Protein AF-A0A6J4UUF0-F1 (afdb_monomer_lite)

Sequence (907 aa):
SLPTFADLLESGVRGDNGMLQAFPPNTGTGWHTLATGTWPSEHGSTNNTFHRTGEADFNNRTSAYQPAVLQADTLAQAAERAGKTVAAVEWVGARGYDPPLQGPVVDFRTFYSDRGVLLNYDLPGGQEGADRFGVTYQRVDLEPAEGWSNVPESFSPARQQTLIQTNDAFPEEDNTDRAFELYLYDSTDDDAENYDRVLVVEGAAPAADDGSATPPAGASPVAGAKDGSAAVADLAAGEWADVKVRLTGSRDGQTAGFYLKAIDLAPDLSRFRIYYTSVARANATFNGCDYAPDCAAPTGFEETLNADFPSATAADFAPLEAGIVDEETYVEQGLKWRDAHQAYLAHIVEDLGVEPDLLLLGSPVTDEFSHQFLGLISPTEPGGATNPYYDDLLADGTPDNRVEAREGFIRGAYELADETLGAARDLMGEAAVFATSDHGFAPAYYAVNANLVLQQAGLVDTEQLSNCRIPEPDPDAATPDPESDEPPSGPAAKACWAGGTAQIYLNVVDRDPTGTVPEDEYEAVRDRVVAAFEGIADPNNPDAAVVARVFRKEELRDVAGTDALHPTRSGDVVVTLNPPYQFDAAVAGEVVAPSAFFGQHGFLPDLVDLEANVNLRATFVAAGPGIAEGDPVPGVRAIDVAPTVAFLLGIPGPQNARGQILYSILEGGERYREATILDVSDFHGQLVPLSAAADDLDDDGADNPSIGVGGAAFLKPWFDAYRNDAPHGAIVVTAGDAVGATPPISAFFGDEPTVELMTAIGFDADGLGNHNFDVSAENMFGRLAPLAGFPYLSVNLVPSGGGDPPAATLATPGAGTPVAGAAGFAPSTTFDFGGATLGLIGFSNTDIPNLTRPGALGPYEVIDPIAPITDEAARLREAGATIVVAMGHSGATGGDLTDPTGPVVDL

InterPro domains:
  IPR002591 Type I phosphodiesterase/nucleotide pyrophosphatase/phosphate transferase [PF01663] (2-94)
  IPR002591 Type I phosphodiesterase/nucleotide pyrophosphatase/phosphate transferase [PF01663] (336-602)
  IPR006179 5'-Nucleotidase/apyrase [PTHR11575] (671-892)
  IPR017850 Alkaline-phosphatase-like, core domain superfamily [G3DSA:3.40.720.10] (1-217)
  IPR017850 Alkaline-phosphatase-like, core domain superfamily [G3DSA:3.40.720.10] (235-668)
  IPR017850 Alkaline-phosphatase-like, core domain superfamily [SSF53649] (2-120)
  IPR017850 Alkaline-phosphatase-like, core domain superfamily [SSF53649] (289-650)
  IPR029052 Metallo-dependent phosphatase-like [G3DSA:3.60.21.10] (674-899)
  IPR029052 Metallo-dependent phosphatase-like [SSF56300] (676-892)

Foldseek 3Di:
DQVLVVVLQQFFFWFPQFFFFAFQLDDLFLLLCLFFLAFCQAQQRLDQKFDFFQDLDLQDIDGSQAAPNGRFFGLQNLCVLVVFAEEEFCSENQCRDVVHHLAKYFHDKDFWWAWAKAKADDDVLLVVLCVVLVHDYHHDHWAQDPQAAQDADALDRKTKDKDKIQTPDVVSQFAHIWIKIWIFGHNDNDPDQFTFKIWIATFAGADDDDPDPDDPDPRDRDGGNNYSVRTQDIDGAQDKGKGWDATGDPRGRFIWIKMKHFNDDGSNSPITMMTIDTTMFTQMANCNDDPDVCCRPRCNLRSCLRPPFGHAFAADCSCPSSVRDDPVVSLVRRLCNLRSRLVSVCCSCPVVVRQGPYYHYDQCQLVVLCQQQVQCQFQAFVVGHGRLNPQNVPSPPDGPPCNVVSVVSSVSSSNSVSVSSVSNCVSNPFDKDKDKDSWAKAWAWKAFQLQVLCCVLVQAVDRDQDASGHPDPDPPDDDDDPPDPDQQDHGQWDWHFFWQKIFIAGQEPPRYLSRRQDPVCLVVVVVSSQCSQCPDADPVHRPDQFWPDKDALVRCCDQPNGNSRHPRTGHRMMTGTGPNYTHPAGDPPDRMDTGSTGMGGRHRCCDDDVSRPDRGRMITGIRGPFFGDDYHDHHHHSSQNQCQVCVVSVTDGIPNNPHDRPLVGGDPSVPDFDEAEAEDAAQALQQWFDWDFSRDDPDDSGDRDIDGDDHLVVVLVVVVSVQVVRPQGYAYEYFANSYAPHDCVQVVVPNLVSQLSCVVSPHAEYEHELRCLQPAPCCNQVPRLQNHPYAYAAQFKAFPPDPDDPDDDDDDDDDDDPDAPDRSYHQWDWDGRPNAIEIEGHHYDQCSCVVYDPNRSPRIHGDDCPVSLVSVVVVVVVVPHPHYHYGHNDDFPDDDPSDTHDDVVVD

Structure (mmCIF, N/CA/C/O backbone):
data_AF-A0A6J4UUF0-F1
#
_entry.id   AF-A0A6J4UUF0-F1
#
loop_
_atom_site.group_PDB
_atom_site.id
_atom_site.type_symbol
_atom_site.label_atom_id
_atom_site.label_alt_id
_atom_site.label_comp_id
_atom_site.label_asym_id
_atom_site.label_entity_id
_atom_site.label_seq_id
_atom_site.pdbx_PDB_ins_code
_atom_site.Cartn_x
_atom_site.Cartn_y
_atom_site.Cartn_z
_atom_site.occupancy
_atom_site.B_iso_or_equiv
_atom_site.auth_seq_id
_atom_site.auth_comp_id
_atom_site.auth_asym_id
_atom_site.auth_atom_id
_atom_site.pdbx_PDB_model_num
ATOM 1 N N . SER A 1 1 ? -7.866 -17.386 -20.562 1.00 83.94 1 SER A N 1
ATOM 2 C CA . SER A 1 1 ? -9.181 -17.377 -19.872 1.00 83.94 1 SER A CA 1
ATOM 3 C C . SER A 1 1 ? -8.936 -17.298 -18.380 1.00 83.94 1 SER A C 1
ATOM 5 O O . SER A 1 1 ? -7.915 -17.823 -17.974 1.00 83.94 1 SER A O 1
ATOM 7 N N . LEU A 1 2 ? -9.851 -16.726 -17.586 1.00 96.69 2 LEU A N 1
ATOM 8 C CA . LEU A 1 2 ? -9.720 -16.590 -16.121 1.00 96.69 2 LEU A CA 1
ATOM 9 C C . LEU A 1 2 ? -10.696 -17.540 -15.390 1.00 96.69 2 LEU A C 1
ATOM 11 O O . LEU A 1 2 ? -11.732 -17.085 -14.899 1.00 96.69 2 LEU A O 1
ATOM 15 N N . PRO A 1 3 ? -10.502 -18.872 -15.464 1.00 97.50 3 PRO A N 1
ATOM 16 C CA . PRO A 1 3 ? -11.469 -19.832 -14.938 1.00 97.50 3 PRO A CA 1
ATOM 17 C C . PRO A 1 3 ? -11.677 -19.711 -13.426 1.00 97.50 3 PRO A C 1
ATOM 19 O O . PRO A 1 3 ? -12.813 -19.856 -12.979 1.00 97.50 3 PRO A O 1
ATOM 22 N N . THR A 1 4 ? -10.628 -19.431 -12.649 1.00 97.06 4 THR A N 1
ATOM 23 C CA . THR A 1 4 ? -10.721 -19.387 -11.184 1.00 97.06 4 THR A CA 1
ATOM 24 C C . THR A 1 4 ? -11.535 -18.185 -10.721 1.00 97.06 4 THR A C 1
ATOM 26 O O . THR A 1 4 ? -12.411 -18.310 -9.871 1.00 97.06 4 THR A O 1
ATOM 29 N N . PHE A 1 5 ? -11.292 -17.018 -11.308 1.00 96.62 5 PHE A N 1
ATOM 30 C CA . PHE A 1 5 ? -12.003 -15.785 -11.008 1.00 96.62 5 PHE A CA 1
ATOM 31 C C . PHE A 1 5 ? -13.441 -15.821 -11.537 1.00 96.62 5 PHE A C 1
ATOM 33 O O . PHE A 1 5 ? -14.356 -15.325 -10.882 1.00 96.62 5 PHE A O 1
ATOM 40 N N . ALA A 1 6 ? -13.667 -16.444 -12.701 1.00 97.12 6 ALA A N 1
ATOM 41 C CA . ALA A 1 6 ? -15.014 -16.680 -13.216 1.00 97.12 6 ALA A CA 1
ATOM 42 C C . ALA A 1 6 ? -15.841 -17.570 -12.273 1.00 97.12 6 ALA A C 1
ATOM 44 O O . ALA A 1 6 ? -17.008 -17.265 -12.045 1.00 97.12 6 ALA A O 1
ATOM 45 N N . ASP A 1 7 ? -15.232 -18.610 -11.693 1.00 96.62 7 ASP A N 1
ATOM 46 C CA . ASP A 1 7 ? -15.857 -19.453 -10.667 1.00 96.62 7 ASP A CA 1
ATOM 47 C C . ASP A 1 7 ? -16.238 -18.633 -9.423 1.00 96.62 7 ASP A C 1
ATOM 49 O O . ASP A 1 7 ? -17.387 -18.693 -8.997 1.00 96.62 7 ASP A O 1
ATOM 53 N N . LEU A 1 8 ? -15.349 -17.766 -8.915 1.00 96.75 8 LEU A N 1
ATOM 54 C CA . LEU A 1 8 ? -15.681 -16.881 -7.784 1.00 96.75 8 LEU A CA 1
ATOM 55 C C . LEU A 1 8 ? -16.847 -15.926 -8.085 1.00 96.75 8 LEU A C 1
ATOM 57 O O . LEU A 1 8 ? -17.663 -15.652 -7.207 1.00 96.75 8 LEU A O 1
ATOM 61 N N . LEU A 1 9 ? -16.925 -15.403 -9.313 1.00 95.69 9 LEU A N 1
ATOM 62 C CA . LEU A 1 9 ? -18.028 -14.539 -9.743 1.00 95.69 9 LEU A CA 1
ATOM 63 C C . LEU A 1 9 ? -19.355 -15.299 -9.867 1.00 95.69 9 LEU A C 1
ATOM 65 O O . LEU A 1 9 ? -20.406 -14.698 -9.659 1.00 95.69 9 LEU A O 1
ATOM 69 N N . GLU A 1 10 ? -19.315 -16.578 -10.246 1.00 95.56 10 GLU A N 1
ATOM 70 C CA . GLU A 1 10 ? -20.503 -17.428 -10.378 1.00 95.56 10 GLU A CA 1
ATOM 71 C C . GLU A 1 10 ? -20.995 -17.934 -9.017 1.00 95.56 10 GLU A C 1
ATOM 73 O O . GLU A 1 10 ? -22.199 -17.962 -8.784 1.00 95.56 10 GLU A O 1
ATOM 78 N N . SER A 1 11 ? -20.084 -18.305 -8.115 1.00 95.69 11 SER A N 1
ATOM 79 C CA . SER A 1 11 ? -20.409 -18.949 -6.837 1.00 95.69 11 SER A CA 1
ATOM 80 C C . SER A 1 11 ? -20.380 -18.009 -5.627 1.00 95.69 11 SER A C 1
ATOM 82 O O . SER A 1 11 ? -20.365 -18.479 -4.489 1.00 95.69 11 SER A O 1
ATOM 84 N N . GLY A 1 12 ? -20.260 -16.703 -5.846 1.00 96.88 12 GLY A N 1
ATOM 85 C CA . GLY A 1 12 ? -19.992 -15.731 -4.792 1.00 96.88 12 GLY A CA 1
ATOM 86 C C . GLY A 1 12 ? -20.760 -14.430 -4.958 1.00 96.88 12 GLY A C 1
ATOM 87 O O . GLY A 1 12 ? -21.862 -14.379 -5.506 1.00 96.88 12 GLY A O 1
ATOM 88 N N . VAL A 1 13 ? -20.160 -13.359 -4.455 1.00 97.00 13 VAL A N 1
ATOM 89 C CA . VAL A 1 13 ? -20.703 -12.005 -4.488 1.00 97.00 13 VAL A CA 1
ATOM 90 C C . VAL A 1 13 ? -19.599 -11.013 -4.816 1.00 97.00 13 VAL A C 1
ATOM 92 O O . VAL A 1 13 ? -18.444 -11.171 -4.424 1.00 97.00 13 VAL A O 1
ATOM 95 N N . ARG A 1 14 ? -19.955 -9.964 -5.554 1.00 96.75 14 ARG A N 1
ATOM 96 C CA . ARG A 1 14 ? -19.030 -8.907 -5.976 1.00 96.75 14 ARG A CA 1
ATOM 97 C C . ARG A 1 14 ? -19.507 -7.535 -5.532 1.00 96.75 14 ARG A C 1
ATOM 99 O O . ARG A 1 14 ? -20.698 -7.337 -5.304 1.00 96.75 14 ARG A O 1
ATOM 106 N N . GLY A 1 15 ? -18.600 -6.568 -5.492 1.00 95.50 15 GLY A N 1
ATOM 107 C CA . GLY A 1 15 ? -18.978 -5.161 -5.373 1.00 95.50 15 GLY A CA 1
ATOM 108 C C . GLY A 1 15 ? -19.704 -4.695 -6.641 1.00 95.50 15 GLY A C 1
ATOM 109 O O . GLY A 1 15 ? -19.288 -5.036 -7.752 1.00 95.50 15 GLY A O 1
ATOM 110 N N . ASP A 1 16 ? -20.777 -3.913 -6.499 1.00 92.81 16 ASP A N 1
ATOM 111 C CA . ASP A 1 16 ? -21.545 -3.372 -7.638 1.00 92.81 16 ASP A CA 1
ATOM 112 C C . ASP A 1 16 ? -20.656 -2.543 -8.575 1.00 92.81 16 ASP A C 1
ATOM 114 O O . ASP A 1 16 ? -20.627 -2.763 -9.788 1.00 92.81 16 ASP A O 1
ATOM 118 N N . ASN A 1 17 ? -19.824 -1.691 -7.975 1.00 88.81 17 ASN A N 1
ATOM 119 C CA . ASN A 1 17 ? -18.802 -0.895 -8.646 1.00 88.81 17 ASN A CA 1
ATOM 120 C C . ASN A 1 17 ? -17.435 -1.092 -7.973 1.00 88.81 17 ASN A C 1
ATOM 122 O O . ASN A 1 17 ? -16.749 -0.123 -7.664 1.00 88.81 17 ASN A O 1
ATOM 126 N N . GLY A 1 18 ? -17.095 -2.341 -7.642 1.00 93.62 18 GLY A N 1
ATOM 127 C CA . GLY A 1 18 ? -15.905 -2.643 -6.846 1.00 93.62 18 GLY A CA 1
ATOM 128 C C . GLY A 1 18 ? -15.977 -2.048 -5.434 1.00 93.62 18 GLY A C 1
ATOM 129 O O . GLY A 1 18 ? -17.052 -1.961 -4.837 1.00 93.62 18 GLY A O 1
ATOM 130 N N . MET A 1 19 ? -14.823 -1.646 -4.912 1.00 95.62 19 MET A N 1
ATOM 131 C CA . MET A 1 19 ? -14.615 -1.227 -3.530 1.00 95.62 19 MET A CA 1
ATOM 132 C C . MET A 1 19 ? -13.986 0.166 -3.450 1.00 95.62 19 MET A C 1
ATOM 134 O O . MET A 1 19 ? -13.075 0.493 -4.210 1.00 95.62 19 MET A O 1
ATOM 138 N N . LEU A 1 20 ? -14.480 1.008 -2.531 1.00 96.69 20 LEU A N 1
ATOM 139 C CA . LEU A 1 20 ? -13.833 2.283 -2.205 1.00 96.69 20 LEU A CA 1
ATOM 140 C C . LEU A 1 20 ? -12.461 2.013 -1.589 1.00 96.69 20 LEU A C 1
ATOM 142 O O . LEU A 1 20 ? -12.384 1.329 -0.568 1.00 96.69 20 LEU A O 1
ATOM 146 N N . GLN A 1 21 ? -11.418 2.593 -2.170 1.00 95.38 21 GLN A N 1
ATOM 147 C CA . GLN A 1 21 ? -10.071 2.545 -1.612 1.00 95.38 21 GLN A CA 1
ATOM 148 C C . GLN A 1 21 ? -9.720 3.803 -0.836 1.00 95.38 21 GLN A C 1
ATOM 150 O O . GLN A 1 21 ? -10.365 4.837 -1.005 1.00 95.38 21 GLN A O 1
ATOM 155 N N . ALA A 1 22 ? -8.707 3.689 0.023 1.00 96.62 22 ALA A N 1
ATOM 156 C CA . ALA A 1 22 ? -8.157 4.821 0.756 1.00 96.62 22 ALA A CA 1
ATOM 157 C C . ALA A 1 22 ? -7.613 5.895 -0.196 1.00 96.62 22 ALA A C 1
ATOM 159 O O . ALA A 1 22 ? -7.222 5.602 -1.325 1.00 96.62 22 ALA A O 1
ATOM 160 N N . PHE A 1 23 ? -7.586 7.145 0.265 1.00 97.94 23 PHE A N 1
ATOM 161 C CA . PHE A 1 23 ? -6.968 8.240 -0.472 1.00 97.94 23 PHE A CA 1
ATOM 162 C C . PHE A 1 23 ? -5.517 8.488 -0.008 1.00 97.94 23 PHE A C 1
ATOM 164 O O . PHE A 1 23 ? -5.298 8.618 1.198 1.00 97.94 23 PHE A O 1
ATOM 171 N N . PRO A 1 24 ? -4.557 8.657 -0.939 1.00 97.06 24 PRO A N 1
ATOM 172 C CA . PRO A 1 24 ? -4.659 8.325 -2.363 1.00 97.06 24 PRO A CA 1
ATOM 173 C C . PRO A 1 24 ? -4.710 6.798 -2.601 1.00 97.06 24 PRO A C 1
ATOM 175 O O . PRO A 1 24 ? -4.062 6.047 -1.876 1.00 97.06 24 PRO A O 1
ATOM 178 N N . PRO A 1 25 ? -5.444 6.324 -3.627 1.00 96.75 25 PRO A N 1
ATOM 179 C CA . PRO A 1 25 ? -5.526 4.910 -3.974 1.00 96.75 25 PRO A CA 1
ATOM 180 C C . PRO A 1 25 ? -4.242 4.488 -4.695 1.00 96.75 25 PRO A C 1
ATOM 182 O O . PRO A 1 25 ? -4.161 4.539 -5.921 1.00 96.75 25 PRO A O 1
ATOM 185 N N . ASN A 1 26 ? -3.220 4.121 -3.930 1.00 96.25 26 ASN A N 1
ATOM 186 C CA . ASN A 1 26 ? -1.949 3.593 -4.418 1.00 96.25 26 ASN A CA 1
ATOM 187 C C . ASN A 1 26 ? -1.457 2.453 -3.524 1.00 96.25 26 ASN A C 1
ATOM 189 O O . ASN A 1 26 ? -2.063 2.159 -2.493 1.00 96.25 26 ASN A O 1
ATOM 193 N N . THR A 1 27 ? -0.358 1.824 -3.927 1.00 94.75 27 THR A N 1
ATOM 194 C CA . THR A 1 27 ? 0.177 0.610 -3.308 1.00 94.75 27 THR A CA 1
ATOM 195 C C . THR A 1 27 ? 0.426 0.785 -1.804 1.00 94.75 27 THR A C 1
ATOM 197 O O . THR A 1 27 ? -0.127 0.063 -0.976 1.00 94.75 27 THR A O 1
ATOM 200 N N . GLY A 1 28 ? 1.183 1.811 -1.413 1.00 94.19 28 GLY A N 1
ATOM 201 C CA . GLY A 1 28 ? 1.605 2.039 -0.030 1.00 94.19 28 GLY A CA 1
ATOM 202 C C . GLY A 1 28 ? 0.442 2.257 0.929 1.00 94.19 28 GLY A C 1
ATOM 203 O O . GLY A 1 28 ? 0.506 1.857 2.093 1.00 94.19 28 GLY A O 1
ATOM 204 N N . THR A 1 29 ? -0.628 2.882 0.453 1.00 96.50 29 THR A N 1
ATOM 205 C CA . THR A 1 29 ? -1.825 3.163 1.245 1.00 96.50 29 THR A CA 1
ATOM 206 C C . THR A 1 29 ? -2.813 1.989 1.213 1.00 96.50 29 THR A C 1
ATOM 208 O O . THR A 1 29 ? -3.346 1.597 2.256 1.00 96.50 29 THR A O 1
ATOM 211 N N . GLY A 1 30 ? -3.033 1.389 0.043 1.00 96.88 30 GLY A N 1
ATOM 212 C CA . GLY A 1 30 ? -4.050 0.364 -0.187 1.00 96.88 30 GLY A CA 1
ATOM 213 C C . GLY A 1 30 ? -3.781 -0.961 0.530 1.00 96.88 30 GLY A C 1
ATOM 214 O O . GLY A 1 30 ? -4.685 -1.482 1.187 1.00 96.88 30 GLY A O 1
ATOM 215 N N . TRP A 1 31 ? -2.545 -1.480 0.493 1.00 96.56 31 TRP A N 1
ATOM 216 C CA . TRP A 1 31 ? -2.194 -2.735 1.183 1.00 96.56 31 TRP A CA 1
ATOM 217 C C . TRP A 1 31 ? -2.399 -2.640 2.696 1.00 96.56 31 TRP A C 1
ATOM 219 O O . TRP A 1 31 ? -3.018 -3.518 3.301 1.00 96.56 31 TRP A O 1
ATOM 229 N N . HIS A 1 32 ? -1.949 -1.541 3.308 1.00 97.00 32 HIS A N 1
ATOM 230 C CA . HIS A 1 32 ? -2.130 -1.312 4.744 1.00 97.00 32 HIS A CA 1
ATOM 231 C C . HIS A 1 32 ? -3.598 -1.103 5.115 1.00 97.00 32 HIS A C 1
ATOM 233 O O . HIS A 1 32 ? -4.038 -1.613 6.144 1.00 97.00 32 HIS A O 1
ATOM 239 N N . THR A 1 33 ? -4.385 -0.441 4.263 1.00 98.00 33 THR A N 1
ATOM 240 C CA . THR A 1 33 ? -5.837 -0.288 4.466 1.00 98.00 33 THR A CA 1
ATOM 241 C C . THR A 1 33 ? -6.536 -1.651 4.507 1.00 98.00 33 THR A C 1
ATOM 243 O O . THR A 1 33 ? -7.316 -1.921 5.423 1.00 98.00 33 THR A O 1
ATOM 246 N N . LEU A 1 34 ? -6.221 -2.540 3.555 1.00 97.75 34 LEU A N 1
ATOM 247 C CA . LEU A 1 34 ? -6.766 -3.902 3.503 1.00 97.75 34 LEU A CA 1
ATOM 248 C C . LEU A 1 34 ? -6.334 -4.746 4.705 1.00 97.75 34 LEU A C 1
ATOM 250 O O . LEU A 1 34 ? -7.151 -5.471 5.270 1.00 97.75 34 LEU A O 1
ATOM 254 N N . ALA A 1 35 ? -5.062 -4.650 5.100 1.00 97.38 35 ALA A N 1
ATOM 255 C CA . ALA A 1 35 ? -4.502 -5.448 6.184 1.00 97.38 35 ALA A CA 1
ATOM 256 C C . ALA A 1 35 ? -5.035 -5.039 7.563 1.00 97.38 35 ALA A C 1
ATOM 258 O O . ALA A 1 35 ? -5.216 -5.895 8.424 1.00 97.38 35 ALA A O 1
ATOM 259 N N . THR A 1 36 ? -5.279 -3.748 7.791 1.00 98.19 36 THR A N 1
ATOM 260 C CA . THR A 1 36 ? -5.629 -3.205 9.117 1.00 98.19 36 THR A CA 1
ATOM 261 C C . THR A 1 36 ? -7.123 -2.973 9.306 1.00 98.19 36 THR A C 1
ATOM 263 O O . THR A 1 36 ? -7.610 -2.938 10.435 1.00 98.19 36 THR A O 1
ATOM 266 N N . GLY A 1 37 ? -7.876 -2.794 8.218 1.00 97.75 37 GLY A N 1
ATOM 267 C CA . GLY A 1 37 ? -9.274 -2.388 8.303 1.00 97.75 37 GLY A CA 1
ATOM 268 C C . GLY A 1 37 ? -9.459 -0.948 8.787 1.00 97.75 37 GLY A C 1
ATOM 269 O O . GLY A 1 37 ? -10.514 -0.625 9.332 1.00 97.75 37 GLY A O 1
ATOM 270 N N . THR A 1 38 ? -8.450 -0.083 8.649 1.00 97.38 38 THR A N 1
ATOM 271 C CA . THR A 1 38 ? -8.527 1.341 9.012 1.00 97.38 38 THR A CA 1
ATOM 272 C C . THR A 1 38 ? -7.956 2.242 7.917 1.00 97.38 38 THR A C 1
ATOM 274 O O . THR A 1 38 ? -7.463 1.757 6.905 1.00 97.38 38 THR A O 1
ATOM 277 N N . TRP A 1 39 ? -8.080 3.557 8.089 1.00 97.19 39 TRP A N 1
ATOM 278 C CA . TRP A 1 39 ? -7.650 4.564 7.118 1.00 97.19 39 TRP A CA 1
ATOM 279 C C . TRP A 1 39 ? -6.237 5.104 7.406 1.00 97.19 39 TRP A C 1
ATOM 281 O O . TRP A 1 39 ? -5.717 4.898 8.510 1.00 97.19 39 TRP A O 1
ATOM 291 N N . PRO A 1 40 ? -5.620 5.849 6.465 1.00 97.69 40 PRO A N 1
ATOM 292 C CA . PRO A 1 40 ? -4.256 6.367 6.618 1.00 97.69 40 PRO A CA 1
ATOM 293 C C . PRO A 1 40 ? -4.050 7.292 7.809 1.00 97.69 40 PRO A C 1
ATOM 295 O O . PRO A 1 40 ? -2.929 7.407 8.303 1.00 97.69 40 PRO A O 1
ATOM 298 N N . SER A 1 41 ? -5.119 7.929 8.291 1.00 95.00 41 SER A N 1
ATOM 299 C CA . SER A 1 41 ? -5.088 8.710 9.525 1.00 95.00 41 SER A CA 1
ATOM 300 C C . SER A 1 41 ? -4.710 7.899 10.769 1.00 95.00 41 SER A C 1
ATOM 302 O O . SER A 1 41 ? -4.248 8.502 11.732 1.00 95.00 41 SER A O 1
ATOM 304 N N . GLU A 1 42 ? -4.873 6.571 10.744 1.00 94.31 42 GLU A N 1
ATOM 305 C CA . GLU A 1 42 ? -4.557 5.659 11.853 1.00 94.31 42 GLU A CA 1
ATOM 306 C C . GLU A 1 42 ? -3.417 4.702 11.527 1.00 94.31 42 GLU A C 1
ATOM 308 O O . GLU A 1 42 ? -2.497 4.561 12.321 1.00 94.31 42 GLU A O 1
ATOM 313 N N . HIS A 1 43 ? -3.447 4.032 10.368 1.00 96.75 43 HIS A N 1
ATOM 314 C CA . HIS A 1 43 ? -2.384 3.077 10.034 1.00 96.75 43 HIS A CA 1
ATOM 315 C C . HIS A 1 43 ? -1.081 3.772 9.604 1.00 96.75 43 HIS A C 1
ATOM 317 O O . HIS A 1 43 ? -0.053 3.112 9.462 1.00 96.75 43 HIS A O 1
ATOM 323 N N . GLY A 1 44 ? -1.115 5.089 9.370 1.00 96.12 44 GLY A N 1
ATOM 324 C CA . GLY A 1 44 ? 0.072 5.930 9.221 1.00 96.12 44 GLY A CA 1
ATOM 325 C C . GLY A 1 44 ? 0.724 5.955 7.838 1.00 96.12 44 GLY A C 1
ATOM 326 O O . GLY A 1 44 ? 1.679 6.703 7.639 1.00 96.12 44 GLY A O 1
ATOM 327 N N . SER A 1 45 ? 0.242 5.178 6.866 1.00 96.81 45 SER A N 1
ATOM 328 C CA . SER A 1 45 ? 0.810 5.145 5.508 1.00 96.81 45 SER A CA 1
ATOM 329 C C . SER A 1 45 ? 0.013 6.035 4.559 1.00 96.81 45 SER A C 1
ATOM 331 O O . SER A 1 45 ? -1.062 5.664 4.089 1.00 96.81 45 SER A O 1
ATOM 333 N N . THR A 1 46 ? 0.535 7.227 4.278 1.00 97.19 46 THR A N 1
ATOM 334 C CA . THR A 1 46 ? -0.179 8.264 3.514 1.00 97.19 46 THR A CA 1
ATOM 335 C C . THR A 1 46 ? 0.162 8.272 2.021 1.00 97.19 46 THR A C 1
ATOM 337 O O . THR A 1 46 ? -0.480 8.997 1.264 1.00 97.19 46 THR A O 1
ATOM 340 N N . ASN A 1 47 ? 1.186 7.525 1.591 1.00 96.88 47 ASN A N 1
ATOM 341 C CA . ASN A 1 47 ? 1.634 7.433 0.198 1.00 96.88 47 ASN A CA 1
ATOM 342 C C . ASN A 1 47 ? 2.642 6.283 0.003 1.00 96.88 47 ASN A C 1
ATOM 344 O O . ASN A 1 47 ? 3.192 5.810 0.992 1.00 96.88 47 ASN A O 1
ATOM 348 N N . ASN A 1 48 ? 3.016 5.934 -1.239 1.00 96.06 48 ASN A N 1
ATOM 349 C CA . ASN A 1 48 ? 4.155 5.025 -1.509 1.00 96.06 48 ASN A CA 1
ATOM 350 C C . ASN A 1 48 ? 5.466 5.545 -0.889 1.00 96.06 48 ASN A C 1
ATOM 352 O O . ASN A 1 48 ? 6.282 4.789 -0.359 1.00 96.06 48 ASN A O 1
ATOM 356 N N . THR A 1 49 ? 5.682 6.858 -0.973 1.00 96.62 49 THR A N 1
ATOM 357 C CA . THR A 1 49 ? 6.794 7.563 -0.336 1.00 96.62 49 THR A CA 1
ATOM 358 C C . THR A 1 49 ? 6.304 8.906 0.181 1.00 96.62 49 THR A C 1
ATOM 360 O O . THR A 1 49 ? 5.634 9.656 -0.534 1.00 96.62 49 THR A O 1
ATOM 363 N N . PHE A 1 50 ? 6.628 9.210 1.430 1.00 97.31 50 PHE A N 1
ATOM 364 C CA . PHE A 1 50 ? 6.202 10.424 2.117 1.00 97.31 50 PHE A CA 1
ATOM 365 C C . PHE A 1 50 ? 7.317 10.951 3.024 1.00 97.31 50 PHE A C 1
ATOM 367 O O . PHE A 1 50 ? 8.389 10.358 3.118 1.00 97.31 50 PHE A O 1
ATOM 374 N N . HIS A 1 51 ? 7.082 12.087 3.670 1.00 96.12 51 HIS A N 1
ATOM 375 C CA . HIS A 1 51 ? 7.978 12.635 4.682 1.00 96.12 51 HIS A CA 1
ATOM 376 C C . HIS A 1 51 ? 7.271 12.700 6.031 1.00 96.12 51 HIS A C 1
ATOM 378 O O . HIS A 1 51 ? 6.069 12.978 6.092 1.00 96.12 51 HIS A O 1
ATOM 384 N N . ARG A 1 52 ? 8.027 12.445 7.099 1.00 95.62 52 ARG A N 1
ATOM 385 C CA . ARG A 1 52 ? 7.574 12.602 8.479 1.00 95.62 52 ARG A CA 1
ATOM 386 C C . ARG A 1 52 ? 8.037 13.964 8.994 1.00 95.62 52 ARG A C 1
ATOM 388 O O . ARG A 1 52 ? 9.233 14.221 9.091 1.00 95.62 52 ARG A O 1
ATOM 395 N N . THR A 1 53 ? 7.083 14.839 9.299 1.00 95.06 53 THR A N 1
ATOM 396 C CA . THR A 1 53 ? 7.336 16.125 9.964 1.00 95.06 53 THR A CA 1
ATOM 397 C C . THR A 1 53 ? 8.088 15.881 11.272 1.00 95.06 53 THR A C 1
ATOM 399 O O . THR A 1 53 ? 7.650 15.056 12.072 1.00 95.06 53 THR A O 1
ATOM 402 N N . GLY A 1 54 ? 9.184 16.610 11.489 1.00 92.50 54 GLY A N 1
ATOM 403 C CA . GLY A 1 54 ? 10.066 16.427 12.647 1.00 92.50 54 GLY A CA 1
ATOM 404 C C . GLY A 1 54 ? 11.344 15.620 12.381 1.00 92.50 54 GLY A C 1
ATOM 405 O O . GLY A 1 54 ? 12.219 15.591 13.240 1.00 92.50 54 GLY A O 1
ATOM 406 N N . GLU A 1 55 ? 11.516 14.997 11.207 1.00 91.81 55 GLU A N 1
ATOM 407 C CA . GLU A 1 55 ? 12.787 14.328 10.874 1.00 91.81 55 GLU A CA 1
ATOM 408 C C . GLU A 1 55 ? 13.977 15.303 10.893 1.00 91.81 55 GLU A C 1
ATOM 410 O O . GLU A 1 55 ? 13.869 16.446 10.451 1.00 91.81 55 GLU A O 1
ATOM 415 N N . ALA A 1 56 ? 15.133 14.815 11.359 1.00 87.12 56 ALA A N 1
ATOM 416 C CA . ALA A 1 56 ? 16.364 15.599 11.506 1.00 87.12 56 ALA A CA 1
ATOM 417 C C . ALA A 1 56 ? 16.876 16.213 10.190 1.00 87.12 56 ALA A C 1
ATOM 419 O O . ALA A 1 56 ? 17.546 17.244 10.199 1.00 87.12 56 ALA A O 1
ATOM 420 N N . ASP A 1 57 ? 16.578 15.567 9.060 1.00 88.94 57 ASP A N 1
ATOM 421 C CA . ASP A 1 57 ? 16.948 16.013 7.720 1.00 88.94 57 ASP A CA 1
ATOM 422 C C . ASP A 1 57 ? 15.693 16.131 6.848 1.00 88.94 57 ASP A C 1
ATOM 424 O O . ASP A 1 57 ? 15.034 15.138 6.528 1.00 88.94 57 ASP A O 1
ATOM 428 N N . PHE A 1 58 ? 15.380 17.346 6.395 1.00 91.44 58 PHE A N 1
ATOM 429 C CA . PHE A 1 58 ? 14.266 17.583 5.479 1.00 91.44 58 PHE A CA 1
ATOM 430 C C . PHE A 1 58 ? 14.460 16.918 4.100 1.00 91.44 58 PHE A C 1
ATOM 432 O O . PHE A 1 58 ? 13.510 16.842 3.325 1.00 91.44 58 PHE A O 1
ATOM 439 N N . ASN A 1 59 ? 15.631 16.372 3.762 1.00 91.56 59 ASN A N 1
ATOM 440 C CA . ASN A 1 59 ? 15.840 15.534 2.575 1.00 91.56 59 ASN A CA 1
ATOM 441 C C . ASN A 1 59 ? 15.468 14.051 2.777 1.00 91.56 59 ASN A C 1
ATOM 443 O O . ASN A 1 59 ? 15.481 13.273 1.811 1.00 91.56 59 ASN A O 1
ATOM 447 N N . ASN A 1 60 ? 15.151 13.637 4.007 1.00 91.19 60 ASN A N 1
ATOM 448 C CA . ASN A 1 60 ? 14.721 12.272 4.285 1.00 91.19 60 ASN A CA 1
ATOM 449 C C . ASN A 1 60 ? 13.411 11.947 3.565 1.00 91.19 60 ASN A C 1
ATOM 451 O O . ASN A 1 60 ? 12.560 12.805 3.311 1.00 91.19 60 ASN A O 1
ATOM 455 N N . ARG A 1 61 ? 13.263 10.673 3.213 1.00 92.94 61 ARG A N 1
ATOM 456 C CA . ARG A 1 61 ? 12.045 10.120 2.631 1.00 92.94 61 ARG A CA 1
ATOM 457 C C . ARG A 1 61 ? 11.742 8.795 3.303 1.00 92.94 61 ARG A C 1
ATOM 459 O O . ARG A 1 61 ? 12.644 7.985 3.518 1.00 92.94 61 ARG A O 1
ATOM 466 N N . THR A 1 62 ? 10.471 8.573 3.575 1.00 94.88 62 THR A N 1
ATOM 467 C CA . THR A 1 62 ? 9.955 7.390 4.245 1.00 94.88 62 THR A CA 1
ATOM 468 C C . THR A 1 62 ? 9.194 6.552 3.228 1.00 94.88 62 THR A C 1
ATOM 470 O O . THR A 1 62 ? 8.297 7.055 2.551 1.00 94.88 62 THR A O 1
ATOM 473 N N . SER A 1 63 ? 9.564 5.282 3.086 1.00 94.62 63 SER A N 1
ATOM 474 C CA . SER A 1 63 ? 8.807 4.316 2.281 1.00 94.62 63 SER A CA 1
ATOM 475 C C . SER A 1 63 ? 7.678 3.725 3.120 1.00 94.62 63 SER A C 1
ATOM 477 O O . SER A 1 63 ? 7.893 3.414 4.288 1.00 94.62 63 SER A O 1
ATOM 479 N N . ALA A 1 64 ? 6.507 3.499 2.519 1.00 94.81 64 ALA A N 1
ATOM 480 C CA . ALA A 1 64 ? 5.353 2.869 3.174 1.00 94.81 64 ALA A CA 1
ATOM 481 C C . ALA A 1 64 ? 5.643 1.501 3.823 1.00 94.81 64 ALA A C 1
ATOM 483 O O . ALA A 1 64 ? 4.897 1.058 4.697 1.00 94.81 64 ALA A O 1
ATOM 484 N N . TYR A 1 65 ? 6.706 0.826 3.379 1.00 91.81 65 TYR A N 1
ATOM 485 C CA . TYR A 1 65 ? 7.065 -0.533 3.796 1.00 91.81 65 TYR A CA 1
ATOM 486 C C . TYR A 1 65 ? 8.315 -0.581 4.677 1.00 91.81 65 TYR A C 1
ATOM 488 O O . TYR A 1 65 ? 8.841 -1.658 4.956 1.00 91.81 65 TYR A O 1
ATOM 496 N N . GLN A 1 66 ? 8.827 0.579 5.102 1.00 89.62 66 GLN A N 1
ATOM 497 C CA . GLN A 1 66 ? 9.858 0.619 6.134 1.00 89.62 66 GLN A CA 1
ATOM 498 C C . GLN A 1 66 ? 9.284 0.161 7.488 1.00 89.62 66 GLN A C 1
ATOM 500 O O . GLN A 1 66 ? 8.105 0.402 7.767 1.00 89.62 66 GLN A O 1
ATOM 505 N N . PRO A 1 67 ? 10.101 -0.474 8.349 1.00 87.06 67 PRO A N 1
ATOM 506 C CA . PRO A 1 67 ? 9.700 -0.791 9.719 1.00 87.06 67 PRO A CA 1
ATOM 507 C C . PRO A 1 67 ? 9.183 0.444 10.475 1.00 87.06 67 PRO A C 1
ATOM 509 O O . PRO A 1 67 ? 9.606 1.564 10.190 1.00 87.06 67 PRO A O 1
ATOM 512 N N . ALA A 1 68 ? 8.277 0.234 11.435 1.00 85.56 68 ALA A N 1
ATOM 513 C CA . ALA A 1 68 ? 7.642 1.275 12.263 1.00 85.56 68 ALA A CA 1
ATOM 514 C C . ALA A 1 68 ? 6.774 2.313 11.511 1.00 85.56 68 ALA A C 1
ATOM 516 O O . ALA A 1 68 ? 6.239 3.248 12.113 1.00 85.56 68 ALA A O 1
ATOM 517 N N . VAL A 1 69 ? 6.569 2.149 10.199 1.00 91.31 69 VAL A N 1
ATOM 518 C CA . VAL A 1 69 ? 5.594 2.961 9.459 1.00 91.31 69 VAL A CA 1
ATOM 519 C C . VAL A 1 69 ? 4.168 2.519 9.759 1.00 91.31 69 VAL A C 1
ATOM 521 O O . VAL A 1 69 ? 3.302 3.367 9.941 1.00 91.31 69 VAL A O 1
ATOM 524 N N . LEU A 1 70 ? 3.897 1.221 9.842 1.00 94.88 70 LEU A N 1
ATOM 525 C CA . LEU A 1 70 ? 2.555 0.756 10.162 1.00 94.88 70 LEU A CA 1
ATOM 526 C C . LEU A 1 70 ? 2.240 1.007 11.645 1.00 94.88 70 LEU A C 1
ATOM 528 O O . LEU A 1 70 ? 2.900 0.452 12.515 1.00 94.88 70 LEU A O 1
ATOM 532 N N . GLN A 1 71 ? 1.237 1.842 11.922 1.00 94.69 71 GLN A N 1
ATOM 533 C CA . GLN A 1 71 ? 0.855 2.267 13.284 1.00 94.69 71 GLN A CA 1
ATOM 534 C C . GLN A 1 71 ? -0.420 1.588 13.810 1.00 94.69 71 GLN A C 1
ATOM 536 O O . GLN A 1 71 ? -0.933 1.950 14.867 1.00 94.69 71 GLN A O 1
ATOM 541 N N . ALA A 1 72 ? -0.940 0.611 13.068 1.00 95.50 72 ALA A N 1
ATOM 542 C CA . ALA A 1 72 ? -2.172 -0.095 13.386 1.00 95.50 72 ALA A CA 1
ATOM 543 C C . ALA A 1 72 ? -1.960 -1.612 13.376 1.00 95.50 72 ALA A C 1
ATOM 545 O O . ALA A 1 72 ? -1.206 -2.138 12.558 1.00 95.50 72 ALA A O 1
ATOM 546 N N . ASP A 1 73 ? -2.679 -2.301 14.262 1.00 95.31 73 ASP A N 1
ATOM 547 C CA . ASP A 1 73 ? -2.767 -3.763 14.284 1.00 95.31 73 ASP A CA 1
ATOM 548 C C . ASP A 1 73 ? -3.368 -4.288 12.968 1.00 95.31 73 ASP A C 1
ATOM 550 O O . ASP A 1 73 ? -4.214 -3.639 12.341 1.00 95.31 73 ASP A O 1
ATOM 554 N N . THR A 1 74 ? -2.945 -5.479 12.551 1.00 97.75 74 THR A N 1
ATOM 555 C CA . THR A 1 74 ? -3.357 -6.103 11.282 1.00 97.75 74 THR A CA 1
ATOM 556 C C . THR A 1 74 ? -4.232 -7.334 11.495 1.00 97.75 74 THR A C 1
ATOM 558 O O . THR A 1 74 ? -4.240 -7.948 12.559 1.00 97.75 74 THR A O 1
ATOM 561 N N . LEU A 1 75 ? -4.941 -7.757 10.447 1.00 98.44 75 LEU A N 1
ATOM 562 C CA . LEU A 1 75 ? -5.703 -9.006 10.415 1.00 98.44 75 LEU A CA 1
ATOM 563 C C . LEU A 1 75 ? -4.804 -10.218 10.683 1.00 98.44 75 LEU A C 1
ATOM 565 O O . LEU A 1 75 ? -5.204 -11.124 11.410 1.00 98.44 75 LEU A O 1
ATOM 569 N N . ALA A 1 76 ? -3.594 -10.226 10.123 1.00 98.25 76 ALA A N 1
ATOM 570 C CA . ALA A 1 76 ? -2.621 -11.291 10.337 1.00 98.25 76 ALA A CA 1
ATOM 571 C C . ALA A 1 76 ? -2.190 -11.375 11.810 1.00 98.25 76 ALA A C 1
ATOM 573 O O . ALA A 1 76 ? -2.251 -12.448 12.407 1.00 98.25 76 ALA A O 1
ATOM 574 N N . GLN A 1 77 ? -1.842 -10.241 12.426 1.00 97.12 77 GLN A N 1
ATOM 575 C CA . GLN A 1 77 ? -1.484 -10.189 13.847 1.00 97.12 77 GLN A CA 1
ATOM 576 C C . GLN A 1 77 ? -2.670 -10.550 14.750 1.00 97.12 77 GLN A C 1
ATOM 578 O O . GLN A 1 77 ? -2.500 -11.271 15.734 1.00 97.12 77 GLN A O 1
ATOM 583 N N . ALA A 1 78 ? -3.883 -10.112 14.404 1.00 97.12 78 ALA A N 1
ATOM 584 C CA . ALA A 1 78 ? -5.100 -10.500 15.110 1.00 97.12 78 ALA A CA 1
ATOM 585 C C . ALA A 1 78 ? -5.361 -12.014 15.030 1.00 97.12 78 ALA A C 1
ATOM 587 O O . ALA A 1 78 ? -5.724 -12.630 16.035 1.00 97.12 78 ALA A O 1
ATOM 588 N N . ALA A 1 79 ? -5.124 -12.627 13.868 1.00 98.06 79 ALA A N 1
ATOM 589 C CA . ALA A 1 79 ? -5.235 -14.066 13.677 1.00 98.06 79 ALA A CA 1
ATOM 590 C C . ALA A 1 79 ? -4.208 -14.828 14.531 1.00 98.06 79 ALA A C 1
ATOM 592 O O . ALA A 1 79 ? -4.601 -15.703 15.305 1.00 98.06 79 ALA A O 1
ATOM 593 N N . GLU A 1 80 ? -2.925 -14.462 14.481 1.00 96.88 80 GLU A N 1
ATOM 594 C CA . GLU A 1 80 ? -1.889 -15.114 15.299 1.00 96.88 80 GLU A CA 1
ATOM 595 C C . GLU A 1 80 ? -2.145 -14.950 16.799 1.00 96.88 80 GLU A C 1
ATOM 597 O O . GLU A 1 80 ? -2.032 -15.911 17.563 1.00 96.88 80 GLU A O 1
ATOM 602 N N . ARG A 1 81 ? -2.588 -13.763 17.224 1.00 94.81 81 ARG A N 1
ATOM 603 C CA . ARG A 1 81 ? -2.992 -13.501 18.611 1.00 94.81 81 ARG A CA 1
ATOM 604 C C . ARG A 1 81 ? -4.165 -14.379 19.054 1.00 94.81 81 ARG A C 1
ATOM 606 O O . ARG A 1 81 ? -4.233 -14.770 20.216 1.00 94.81 81 ARG A O 1
ATOM 613 N N . ALA A 1 82 ? -5.060 -14.738 18.136 1.00 96.19 82 ALA A N 1
ATOM 614 C CA . ALA A 1 82 ? -6.146 -15.688 18.371 1.00 96.19 82 ALA A CA 1
ATOM 615 C C . ALA A 1 82 ? -5.724 -17.168 18.221 1.00 96.19 82 ALA A C 1
ATOM 617 O O . ALA A 1 82 ? -6.574 -18.060 18.277 1.00 96.19 82 ALA A O 1
ATOM 618 N N . GLY A 1 83 ? -4.427 -17.444 18.044 1.00 95.31 83 GLY A N 1
ATOM 619 C CA . GLY A 1 83 ? -3.870 -18.790 17.915 1.00 95.31 83 GLY A CA 1
ATOM 620 C C . GLY A 1 83 ? -4.052 -19.420 16.534 1.00 95.31 83 GLY A C 1
ATOM 621 O O . GLY A 1 83 ? -4.014 -20.646 16.430 1.00 95.31 83 GLY A O 1
ATOM 622 N N . LYS A 1 84 ? -4.290 -18.610 15.497 1.00 96.75 84 LYS A N 1
ATOM 623 C CA . LYS A 1 84 ? -4.397 -19.047 14.100 1.00 96.75 84 LYS A CA 1
ATOM 624 C C . LYS A 1 84 ? -3.030 -19.095 13.429 1.00 96.75 84 LYS A C 1
ATOM 626 O O . LYS A 1 84 ? -2.163 -18.279 13.733 1.00 96.75 84 LYS A O 1
ATOM 631 N N . THR A 1 85 ? -2.851 -20.015 12.487 1.00 96.12 85 THR A N 1
ATOM 632 C CA . THR A 1 85 ? -1.649 -20.057 11.645 1.00 96.12 85 THR A CA 1
ATOM 633 C C . THR A 1 85 ? -1.826 -19.137 10.440 1.00 96.12 85 THR A C 1
ATOM 635 O O . THR A 1 85 ? -2.834 -19.211 9.740 1.00 96.12 85 THR A O 1
ATOM 638 N N . VAL A 1 86 ? -0.842 -18.275 10.184 1.00 97.88 86 VAL A N 1
ATOM 639 C CA . VAL A 1 86 ? -0.848 -17.327 9.061 1.00 97.88 86 VAL A CA 1
ATOM 640 C C . VAL A 1 86 ? 0.291 -17.654 8.098 1.00 97.88 86 VAL A C 1
ATOM 642 O O . VAL A 1 86 ? 1.358 -18.084 8.525 1.00 97.88 86 VAL A O 1
ATOM 645 N N . ALA A 1 87 ? 0.082 -17.443 6.801 1.00 97.50 87 ALA A N 1
ATOM 646 C CA . ALA A 1 87 ? 1.155 -17.364 5.814 1.00 97.50 87 ALA A CA 1
ATOM 647 C C . ALA A 1 87 ? 0.924 -16.153 4.901 1.00 97.50 87 ALA A C 1
ATOM 649 O O . ALA A 1 87 ? -0.218 -15.841 4.561 1.00 97.50 87 ALA A O 1
ATOM 650 N N . ALA A 1 88 ? 1.999 -15.477 4.506 1.00 97.56 88 ALA A N 1
ATOM 651 C CA . ALA A 1 88 ? 1.953 -14.318 3.622 1.00 97.56 88 ALA A CA 1
ATOM 652 C C . ALA A 1 88 ? 2.956 -14.480 2.473 1.00 97.56 88 ALA A C 1
ATOM 654 O O . ALA A 1 88 ? 4.154 -14.619 2.709 1.00 97.56 88 ALA A O 1
ATOM 655 N N . VAL A 1 89 ? 2.485 -14.471 1.227 1.00 96.31 89 VAL A N 1
ATOM 656 C CA . VAL A 1 89 ? 3.330 -14.620 0.032 1.00 96.31 89 VAL A CA 1
ATOM 657 C C . VAL A 1 89 ? 3.045 -13.469 -0.922 1.00 96.31 89 VAL A C 1
ATOM 659 O O . VAL A 1 89 ? 1.938 -13.339 -1.435 1.00 96.31 89 VAL A O 1
ATOM 662 N N . GLU A 1 90 ? 4.043 -12.614 -1.129 1.00 92.75 90 GLU A N 1
ATOM 663 C CA . GLU A 1 90 ? 3.934 -11.355 -1.879 1.00 92.75 90 GLU A CA 1
ATOM 664 C C . GLU A 1 90 ? 2.822 -10.438 -1.344 1.00 92.75 90 GLU A C 1
ATOM 666 O O . GLU A 1 90 ? 2.253 -9.624 -2.067 1.00 92.75 90 GLU A O 1
ATOM 671 N N . TRP A 1 91 ? 2.521 -10.554 -0.045 1.00 94.06 91 TRP A N 1
ATOM 672 C CA . TRP A 1 91 ? 1.699 -9.582 0.664 1.00 94.06 91 TRP A CA 1
ATOM 673 C C . TRP A 1 91 ? 2.583 -8.426 1.118 1.00 94.06 91 TRP A C 1
ATOM 675 O O . TRP A 1 91 ? 3.291 -8.510 2.125 1.00 94.06 91 TRP A O 1
ATOM 685 N N . VAL A 1 92 ? 2.543 -7.359 0.333 1.00 91.06 92 VAL A N 1
ATOM 686 C CA . VAL A 1 92 ? 3.461 -6.232 0.437 1.00 91.06 92 VAL A CA 1
ATOM 687 C C . VAL A 1 92 ? 3.464 -5.618 1.844 1.00 91.06 92 VAL A C 1
ATOM 689 O O . VAL A 1 92 ? 2.432 -5.195 2.369 1.00 91.06 92 VAL A O 1
ATOM 692 N N . GLY A 1 93 ? 4.650 -5.553 2.453 1.00 90.62 93 GLY A N 1
ATOM 693 C CA . GLY A 1 93 ? 4.885 -4.932 3.759 1.00 90.62 93 GLY A CA 1
ATOM 694 C C . GLY A 1 93 ? 4.703 -5.862 4.964 1.00 90.62 93 GLY A C 1
ATOM 695 O O . GLY A 1 93 ? 5.026 -5.449 6.081 1.00 90.62 93 GLY A O 1
ATOM 696 N N . ALA A 1 94 ? 4.243 -7.106 4.774 1.00 94.44 94 ALA A N 1
ATOM 697 C CA . ALA A 1 94 ? 4.037 -8.074 5.857 1.00 94.44 94 ALA A CA 1
ATOM 698 C C . ALA A 1 94 ? 5.307 -8.383 6.663 1.00 94.44 94 ALA A C 1
ATOM 700 O O . ALA A 1 94 ? 5.230 -8.662 7.861 1.00 94.44 94 ALA A O 1
ATOM 701 N N . ARG A 1 95 ? 6.492 -8.306 6.043 1.00 91.50 95 ARG A N 1
ATOM 702 C CA . ARG A 1 95 ? 7.767 -8.549 6.740 1.00 91.50 95 ARG A CA 1
ATOM 703 C C . ARG A 1 95 ? 8.135 -7.416 7.703 1.00 91.50 95 ARG A C 1
ATOM 705 O O . ARG A 1 95 ? 8.955 -7.619 8.595 1.00 91.50 95 ARG A O 1
ATOM 712 N N . GLY A 1 96 ? 7.558 -6.230 7.509 1.00 90.31 96 GLY A N 1
ATOM 713 C CA . GLY A 1 96 ? 7.795 -5.039 8.326 1.00 90.31 96 GLY A CA 1
ATOM 714 C C . GLY A 1 96 ? 6.837 -4.873 9.508 1.00 90.31 96 GLY A C 1
ATOM 715 O O . GLY A 1 96 ? 6.923 -3.852 10.188 1.00 90.31 96 GLY A O 1
ATOM 716 N N . TYR A 1 97 ? 5.917 -5.818 9.738 1.00 93.69 97 TYR A N 1
ATOM 717 C CA . TYR A 1 97 ? 4.961 -5.742 10.846 1.00 93.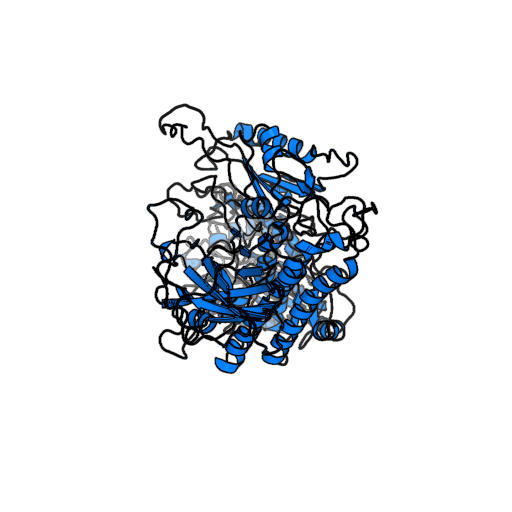69 97 TYR A CA 1
ATOM 718 C C . TYR A 1 97 ? 5.659 -5.822 12.208 1.00 93.69 97 TYR A C 1
ATOM 720 O O . TYR A 1 97 ? 6.646 -6.540 12.372 1.00 93.69 97 TYR A O 1
ATOM 728 N N . ASP A 1 98 ? 5.116 -5.098 13.187 1.00 90.94 98 ASP A N 1
ATOM 729 C CA . ASP A 1 98 ? 5.591 -5.087 14.571 1.00 90.94 98 ASP A CA 1
ATOM 730 C C . ASP A 1 98 ? 4.404 -5.303 15.536 1.00 90.94 98 ASP A C 1
ATOM 732 O O . ASP A 1 98 ? 3.464 -4.502 15.517 1.00 90.94 98 ASP A O 1
ATOM 736 N N . PRO A 1 99 ? 4.369 -6.400 16.321 1.00 92.19 99 PRO A N 1
ATOM 737 C CA . PRO A 1 99 ? 5.322 -7.513 16.300 1.00 92.19 99 PRO A CA 1
ATOM 738 C C . PRO A 1 99 ? 5.316 -8.267 14.954 1.00 92.19 99 PRO A C 1
ATOM 740 O O . PRO A 1 99 ? 4.272 -8.322 14.292 1.00 92.19 99 PRO A O 1
ATOM 743 N N . PRO A 1 100 ? 6.451 -8.870 14.548 1.00 93.88 100 PRO A N 1
ATOM 744 C CA . PRO A 1 100 ? 6.546 -9.602 13.291 1.00 93.88 100 PRO A CA 1
ATOM 745 C C . PRO A 1 100 ? 5.738 -10.901 13.336 1.00 93.88 100 PRO A C 1
ATOM 747 O O . PRO A 1 100 ? 5.646 -11.557 14.382 1.00 93.88 100 PRO A O 1
ATOM 750 N N . LEU A 1 101 ? 5.204 -11.302 12.179 1.00 94.94 101 LEU A N 1
ATOM 751 C CA . LEU A 1 101 ? 4.425 -12.534 12.050 1.00 94.94 101 LEU A CA 1
ATOM 752 C C . LEU A 1 101 ? 5.263 -13.763 12.409 1.00 94.94 101 LEU A C 1
ATOM 754 O O . LEU A 1 101 ? 6.441 -13.860 12.058 1.00 94.94 101 LEU A O 1
ATOM 758 N N . GLN A 1 102 ? 4.658 -14.712 13.112 1.00 94.44 102 GLN A N 1
ATOM 759 C CA . GLN A 1 102 ? 5.260 -16.002 13.437 1.00 94.44 102 GLN A CA 1
ATOM 760 C C . GLN A 1 102 ? 5.222 -16.965 12.248 1.00 94.44 102 GLN A C 1
ATOM 762 O O . GLN A 1 102 ? 6.110 -17.806 12.116 1.00 94.44 102 GLN A O 1
ATOM 767 N N . GLY A 1 103 ? 4.228 -16.838 11.375 1.00 94.69 103 GLY A N 1
ATOM 768 C CA . GLY A 1 103 ? 4.110 -17.606 10.143 1.00 94.69 103 GLY A CA 1
ATOM 769 C C . GLY A 1 103 ? 5.175 -17.306 9.074 1.00 94.69 103 GLY A C 1
ATOM 770 O O . GLY A 1 103 ? 5.963 -16.365 9.215 1.00 94.69 103 GLY A O 1
ATOM 771 N N . PRO A 1 104 ? 5.220 -18.096 7.985 1.00 95.06 104 PRO A N 1
ATOM 772 C CA . PRO A 1 104 ? 6.071 -17.817 6.833 1.00 95.06 104 PRO A CA 1
ATOM 773 C C . PRO A 1 104 ? 5.633 -16.538 6.113 1.00 95.06 104 PRO A C 1
ATOM 775 O O . PRO A 1 104 ? 4.455 -16.362 5.795 1.00 95.06 104 PRO A O 1
ATOM 778 N N . VAL A 1 105 ? 6.603 -15.684 5.805 1.00 96.06 105 VAL A N 1
ATOM 779 C CA . VAL A 1 105 ? 6.435 -14.460 5.021 1.00 96.06 105 VAL A CA 1
ATOM 780 C C . VAL A 1 105 ? 7.456 -14.458 3.889 1.00 96.06 105 VAL A C 1
ATOM 782 O O . VAL A 1 105 ? 8.651 -14.604 4.148 1.00 96.06 105 VAL A O 1
ATOM 785 N N . VAL A 1 106 ? 6.998 -14.266 2.655 1.00 95.00 106 VAL A N 1
ATOM 786 C CA . VAL A 1 106 ? 7.820 -13.919 1.486 1.00 95.00 106 VAL A CA 1
ATOM 787 C C . VAL A 1 106 ? 7.319 -12.572 0.989 1.00 95.00 106 VAL A C 1
ATOM 789 O O . VAL A 1 106 ? 6.144 -12.451 0.657 1.00 95.00 106 VAL A O 1
ATOM 792 N N . ASP A 1 107 ? 8.170 -11.552 1.005 1.00 91.44 107 ASP A N 1
ATOM 793 C CA . ASP A 1 107 ? 7.748 -10.164 0.795 1.00 91.44 107 ASP A CA 1
ATOM 794 C C . ASP A 1 107 ? 8.874 -9.372 0.130 1.00 91.44 107 ASP A C 1
ATOM 796 O O . ASP A 1 107 ? 9.838 -8.962 0.791 1.00 91.44 107 ASP A O 1
ATOM 800 N N . PHE A 1 108 ? 8.737 -9.147 -1.179 1.00 88.25 108 PHE A N 1
ATOM 801 C CA . PHE A 1 108 ? 9.701 -8.450 -2.026 1.00 88.25 108 PHE A CA 1
ATOM 802 C C . PHE A 1 108 ? 11.011 -9.206 -2.278 1.00 88.25 108 PHE A C 1
ATOM 804 O O . PHE A 1 108 ? 11.298 -10.294 -1.775 1.00 88.25 108 PHE A O 1
ATOM 811 N N . ARG A 1 109 ? 11.847 -8.567 -3.097 1.00 93.00 109 ARG A N 1
ATOM 812 C CA . ARG A 1 109 ? 13.218 -8.964 -3.397 1.00 93.00 109 ARG A CA 1
ATOM 813 C C . ARG A 1 109 ? 14.176 -7.792 -3.207 1.00 93.00 109 ARG A C 1
ATOM 815 O O . ARG A 1 109 ? 13.795 -6.642 -3.414 1.00 93.00 109 ARG A O 1
ATOM 822 N N . THR A 1 110 ? 15.411 -8.094 -2.829 1.00 93.69 110 THR A N 1
ATOM 823 C CA . THR A 1 110 ? 16.521 -7.133 -2.751 1.00 93.69 110 THR A CA 1
ATOM 824 C C . THR A 1 110 ? 17.435 -7.320 -3.955 1.00 93.69 110 THR A C 1
ATOM 826 O O . THR A 1 110 ? 17.761 -8.458 -4.294 1.00 93.69 110 THR A O 1
ATOM 829 N N . PHE A 1 111 ? 17.839 -6.220 -4.594 1.00 95.44 111 PHE A N 1
ATOM 830 C CA . PHE A 1 111 ? 18.778 -6.212 -5.717 1.00 95.44 111 PHE A CA 1
ATOM 831 C C . PHE A 1 111 ? 20.210 -5.948 -5.236 1.00 95.44 111 PHE A C 1
ATOM 833 O O . PHE A 1 111 ? 20.417 -5.245 -4.249 1.00 95.44 111 PHE A O 1
ATOM 840 N N . TYR A 1 112 ? 21.179 -6.539 -5.932 1.00 95.75 112 TYR A N 1
ATOM 841 C CA . TYR A 1 112 ? 22.602 -6.512 -5.588 1.00 95.75 112 TYR A CA 1
ATOM 842 C C . TYR A 1 112 ? 23.509 -6.189 -6.785 1.00 95.75 112 TYR A C 1
ATOM 844 O O . TYR A 1 112 ? 24.729 -6.133 -6.627 1.00 95.75 112 TYR A O 1
ATOM 852 N N . SER A 1 113 ? 22.958 -6.071 -7.992 1.00 95.31 113 SER A N 1
ATOM 853 C CA . SER A 1 113 ? 23.727 -5.652 -9.162 1.00 95.31 113 SER A CA 1
ATOM 854 C C . SER A 1 113 ? 22.902 -4.803 -10.119 1.00 95.31 113 SER A C 1
ATOM 856 O O . SER A 1 113 ? 21.666 -4.859 -10.133 1.00 95.31 113 SER A O 1
ATOM 858 N N . ASP A 1 114 ? 23.619 -4.176 -11.046 1.00 95.38 114 ASP A N 1
ATOM 859 C CA . ASP A 1 114 ? 23.053 -3.592 -12.250 1.00 95.38 114 ASP A CA 1
ATOM 860 C C . ASP A 1 114 ? 22.305 -4.628 -13.114 1.00 95.38 114 ASP A C 1
ATOM 862 O O . ASP A 1 114 ? 22.334 -5.846 -12.892 1.00 95.38 114 ASP A O 1
ATOM 866 N N . ARG A 1 115 ? 21.641 -4.109 -14.145 1.00 97.06 115 ARG A N 1
ATOM 867 C CA . ARG A 1 115 ? 20.927 -4.861 -15.180 1.00 97.06 115 ARG A CA 1
ATOM 868 C C . ARG A 1 115 ? 21.129 -4.188 -16.524 1.00 97.06 115 ARG A C 1
ATOM 870 O O . ARG A 1 115 ? 21.325 -2.973 -16.578 1.00 97.06 115 ARG A O 1
ATOM 877 N N . GLY A 1 116 ? 21.058 -4.940 -17.614 1.00 97.62 116 GLY A N 1
ATOM 878 C CA . GLY A 1 116 ? 21.359 -4.351 -18.910 1.00 97.62 116 GLY A CA 1
ATOM 879 C C . GLY A 1 116 ? 21.518 -5.339 -20.047 1.00 97.62 116 GLY A C 1
ATOM 880 O O . GLY A 1 116 ? 21.062 -6.480 -19.993 1.00 97.62 116 GLY A O 1
ATOM 881 N N . VAL A 1 117 ? 22.172 -4.874 -21.108 1.00 98.31 117 VAL A N 1
ATOM 882 C CA . VAL A 1 117 ? 22.434 -5.660 -22.315 1.00 98.31 117 VAL A CA 1
ATOM 883 C C . VAL A 1 117 ? 23.906 -5.642 -22.693 1.00 98.31 117 VAL A C 1
ATOM 885 O O . VAL A 1 117 ? 24.588 -4.629 -22.548 1.00 98.31 117 VAL A O 1
ATOM 888 N N . LEU A 1 118 ? 24.366 -6.746 -23.277 1.00 98.25 118 LEU A N 1
ATOM 889 C CA . LEU A 1 118 ? 25.580 -6.797 -24.083 1.00 98.25 118 LEU A CA 1
ATOM 890 C C . LEU A 1 118 ? 25.213 -7.099 -25.531 1.00 98.25 118 LEU A C 1
ATOM 892 O O . LEU A 1 118 ? 24.451 -8.030 -25.796 1.00 98.25 118 LEU A O 1
ATOM 896 N N . LEU A 1 119 ? 25.742 -6.314 -26.470 1.00 98.25 119 LEU A N 1
ATOM 897 C CA . LEU A 1 119 ? 25.405 -6.440 -27.884 1.00 98.25 119 LEU A CA 1
ATOM 898 C C . LEU A 1 119 ? 26.517 -6.013 -28.842 1.00 98.25 119 LEU A C 1
ATOM 900 O O . LEU A 1 119 ? 27.380 -5.199 -28.510 1.00 98.25 119 LEU A O 1
ATOM 904 N N . ASN A 1 120 ? 26.453 -6.534 -30.072 1.00 97.69 120 ASN A N 1
ATOM 905 C CA . ASN A 1 120 ? 27.445 -6.269 -31.118 1.00 97.69 120 ASN A CA 1
ATOM 906 C C . ASN A 1 120 ? 27.018 -5.310 -32.236 1.00 97.69 120 ASN A C 1
ATOM 908 O O . ASN A 1 120 ? 27.718 -5.156 -33.238 1.00 97.69 120 ASN A O 1
ATOM 912 N N . TYR A 1 121 ? 25.882 -4.651 -32.062 1.00 97.00 121 TYR A N 1
ATOM 913 C CA . TYR A 1 121 ? 25.351 -3.653 -32.980 1.00 97.00 121 TYR A CA 1
ATOM 914 C C . TYR A 1 121 ? 24.807 -2.469 -32.177 1.00 97.00 121 TYR A C 1
ATOM 916 O O . TYR A 1 121 ? 24.753 -2.531 -30.956 1.00 97.00 121 TYR A O 1
ATOM 924 N N . ASP A 1 122 ? 24.437 -1.376 -32.838 1.00 94.94 122 ASP A N 1
ATOM 925 C CA . ASP A 1 122 ? 23.893 -0.208 -32.142 1.00 94.94 122 ASP A CA 1
ATOM 926 C C . ASP A 1 122 ? 22.361 -0.240 -32.155 1.00 94.94 122 ASP A C 1
ATOM 928 O O . ASP A 1 122 ? 21.747 -0.394 -33.216 1.00 94.94 122 ASP A O 1
ATOM 932 N N . LEU A 1 123 ? 21.743 -0.071 -30.984 1.00 95.06 123 LEU A N 1
ATOM 933 C CA . LEU A 1 123 ? 20.317 0.223 -30.870 1.00 95.06 123 LEU A CA 1
ATOM 934 C C . LEU A 1 123 ? 20.101 1.734 -31.050 1.00 95.06 123 LEU A C 1
ATOM 936 O O . LEU A 1 123 ? 20.826 2.524 -30.437 1.00 95.06 123 LEU A O 1
ATOM 940 N N . PRO A 1 124 ? 19.132 2.173 -31.875 1.00 92.31 124 PRO A N 1
ATOM 941 C CA . PRO A 1 124 ? 18.803 3.590 -31.999 1.00 92.31 124 PRO A CA 1
ATOM 942 C C . PRO A 1 124 ? 18.494 4.205 -30.626 1.00 92.31 124 PRO A C 1
ATOM 944 O O . PRO A 1 124 ? 17.558 3.777 -29.966 1.00 92.31 124 PRO A O 1
ATOM 947 N N . GLY A 1 125 ? 19.301 5.178 -30.189 1.00 89.94 125 GLY A N 1
ATOM 948 C CA . GLY A 1 125 ? 19.150 5.815 -28.873 1.00 89.94 125 GLY A CA 1
ATOM 949 C C . GLY A 1 125 ? 19.527 4.940 -27.667 1.00 89.94 125 GLY A C 1
ATOM 950 O O . GLY A 1 125 ? 19.393 5.405 -26.544 1.00 89.94 125 GLY A O 1
ATOM 951 N N . GLY A 1 126 ? 20.033 3.716 -27.868 1.00 90.88 126 GLY A N 1
ATOM 952 C CA . GLY A 1 126 ? 20.198 2.728 -26.793 1.00 90.88 126 GLY A CA 1
ATOM 953 C C . GLY A 1 126 ? 21.115 3.167 -25.647 1.00 90.88 126 GLY A C 1
ATOM 954 O O . GLY A 1 126 ? 20.748 3.001 -24.493 1.00 90.88 126 GLY A O 1
ATOM 955 N N . GLN A 1 127 ? 22.274 3.773 -25.942 1.00 92.75 127 GLN A N 1
ATOM 956 C CA . GLN A 1 127 ? 23.174 4.289 -24.896 1.00 92.75 127 GLN A CA 1
ATOM 957 C C . GLN A 1 127 ? 22.540 5.455 -24.123 1.00 92.75 127 GLN A C 1
ATOM 959 O O . GLN A 1 127 ? 22.619 5.498 -22.905 1.00 92.75 127 GLN A O 1
ATOM 964 N N . GLU A 1 128 ? 21.897 6.390 -24.827 1.00 92.44 128 GLU A N 1
ATOM 965 C CA . GLU A 1 128 ? 21.264 7.560 -24.207 1.00 92.44 128 GLU A CA 1
ATOM 966 C C . GLU A 1 128 ? 20.091 7.150 -23.306 1.00 92.44 128 GLU A C 1
ATOM 968 O O . GLU A 1 128 ? 19.953 7.657 -22.194 1.00 92.44 128 GLU A O 1
ATOM 973 N N . GLY A 1 129 ? 19.273 6.195 -23.762 1.00 90.31 129 GLY A N 1
ATOM 974 C CA . GLY A 1 129 ? 18.214 5.598 -22.954 1.00 90.31 129 GLY A CA 1
ATOM 975 C C . GLY A 1 129 ? 18.772 4.867 -21.736 1.00 90.31 129 GLY A C 1
ATOM 976 O O . GLY A 1 129 ? 18.287 5.069 -20.626 1.00 90.31 129 GLY A O 1
ATOM 977 N N . ALA A 1 130 ? 19.830 4.076 -21.918 1.00 92.19 130 ALA A N 1
ATOM 978 C CA . ALA A 1 130 ? 20.475 3.354 -20.828 1.00 92.19 130 ALA A CA 1
ATOM 979 C C . ALA A 1 130 ? 21.003 4.296 -19.731 1.00 92.19 130 ALA A C 1
ATOM 981 O O . ALA A 1 130 ? 20.673 4.116 -18.558 1.00 92.19 130 ALA A O 1
ATOM 982 N N . ASP A 1 131 ? 21.712 5.361 -20.122 1.00 90.38 131 ASP A N 1
ATOM 983 C CA . ASP A 1 131 ? 22.221 6.387 -19.206 1.00 90.38 131 ASP A CA 1
ATOM 984 C C . ASP A 1 131 ? 21.077 7.094 -18.454 1.00 90.38 131 ASP A C 1
ATOM 986 O O . ASP A 1 131 ? 21.180 7.348 -17.254 1.00 90.38 131 ASP A O 1
ATOM 990 N N . ARG A 1 132 ? 19.960 7.389 -19.140 1.00 86.06 132 ARG A N 1
ATOM 991 C CA . ARG A 1 132 ? 18.789 8.055 -18.544 1.00 86.06 132 ARG A CA 1
ATOM 992 C C . ARG A 1 132 ? 18.110 7.210 -17.465 1.00 86.06 132 ARG A C 1
ATOM 994 O O . ARG A 1 132 ? 17.635 7.768 -16.479 1.00 86.06 132 ARG A O 1
ATOM 1001 N N . PHE A 1 133 ? 18.032 5.898 -17.668 1.00 89.25 133 PHE A N 1
ATOM 1002 C CA . PHE A 1 133 ? 17.312 4.975 -16.784 1.00 89.25 133 PHE A CA 1
ATOM 1003 C C . PHE A 1 133 ? 18.220 4.212 -15.811 1.00 89.25 133 PHE A C 1
ATOM 1005 O O . PHE A 1 133 ? 17.725 3.404 -15.025 1.00 89.25 133 PHE A O 1
ATOM 1012 N N . GLY A 1 134 ? 19.533 4.469 -15.836 1.00 90.50 134 GLY A N 1
ATOM 1013 C CA . GLY A 1 134 ? 20.493 3.814 -14.948 1.00 90.50 134 GLY A CA 1
ATOM 1014 C C . GLY A 1 134 ? 20.605 2.309 -15.201 1.00 90.50 134 GLY A C 1
ATOM 1015 O O . GLY A 1 134 ? 20.732 1.534 -14.257 1.00 90.50 134 GLY A O 1
ATOM 1016 N N . VAL A 1 135 ? 20.513 1.895 -16.466 1.00 95.25 135 VAL A N 1
ATOM 1017 C CA . VAL A 1 135 ? 20.728 0.507 -16.900 1.00 95.25 135 VAL A CA 1
ATOM 1018 C C . VAL A 1 135 ? 21.980 0.426 -17.765 1.00 95.25 135 VAL A C 1
ATOM 1020 O O . VAL A 1 135 ? 22.425 1.417 -18.338 1.00 95.25 135 VAL A O 1
ATOM 1023 N N . THR A 1 136 ? 22.565 -0.758 -17.880 1.00 96.50 136 THR A N 1
ATOM 1024 C CA . THR A 1 136 ? 23.867 -0.927 -18.526 1.00 96.50 136 THR A CA 1
ATOM 1025 C C . THR A 1 136 ? 23.741 -1.274 -20.011 1.00 96.50 136 THR A C 1
ATOM 1027 O O . THR A 1 136 ? 22.945 -2.124 -20.420 1.00 96.50 136 THR A O 1
ATOM 1030 N N . TYR A 1 137 ? 24.583 -0.644 -20.836 1.00 96.69 137 TYR A N 1
ATOM 1031 C CA . TYR A 1 137 ? 24.670 -0.870 -22.281 1.00 96.69 137 TYR A CA 1
ATOM 1032 C C . TYR A 1 137 ? 26.112 -1.204 -22.695 1.00 96.69 137 TYR A C 1
ATOM 1034 O O . TYR A 1 137 ? 26.972 -0.333 -22.807 1.00 96.69 137 TYR A O 1
ATOM 1042 N N . GLN A 1 138 ? 26.395 -2.487 -22.932 1.00 96.44 138 GLN A N 1
ATOM 1043 C CA . GLN A 1 138 ? 27.726 -2.985 -23.295 1.00 96.44 138 GLN A CA 1
ATOM 1044 C C . GLN A 1 138 ? 27.834 -3.231 -24.806 1.00 96.44 138 GLN A C 1
ATOM 1046 O O . GLN A 1 138 ? 27.532 -4.317 -25.307 1.00 96.44 138 GLN A O 1
ATOM 1051 N N . ARG A 1 139 ? 28.298 -2.217 -25.548 1.00 96.06 139 ARG A N 1
ATOM 1052 C CA . ARG A 1 139 ? 28.577 -2.322 -26.990 1.00 96.06 139 ARG A CA 1
ATOM 1053 C C . ARG A 1 139 ? 29.969 -2.891 -27.254 1.00 96.06 139 ARG A C 1
ATOM 1055 O O . ARG A 1 139 ? 30.976 -2.268 -26.929 1.00 96.06 139 ARG A O 1
ATOM 1062 N N . VAL A 1 140 ? 30.025 -4.044 -27.916 1.00 95.06 140 VAL A N 1
ATOM 1063 C CA . VAL A 1 140 ? 31.255 -4.837 -28.091 1.00 95.06 140 VAL A CA 1
ATOM 1064 C C . VAL A 1 140 ? 31.372 -5.409 -29.500 1.00 95.06 140 VAL A C 1
ATOM 1066 O O . VAL A 1 140 ? 30.361 -5.644 -30.141 1.00 95.06 140 VAL A O 1
ATOM 1069 N N . ASP A 1 141 ? 32.573 -5.676 -30.004 1.00 94.81 141 ASP A N 1
ATOM 1070 C CA . ASP A 1 141 ? 32.733 -6.490 -31.217 1.00 94.81 141 ASP A CA 1
ATOM 1071 C C . ASP A 1 141 ? 33.025 -7.943 -30.820 1.00 94.81 141 ASP A C 1
ATOM 1073 O O . ASP A 1 141 ? 33.679 -8.195 -29.810 1.00 94.81 141 ASP A O 1
ATOM 1077 N N . LEU A 1 142 ? 32.523 -8.916 -31.586 1.00 95.75 142 LEU A N 1
ATOM 1078 C CA . LEU A 1 142 ? 32.735 -10.333 -31.275 1.00 95.75 142 LEU A CA 1
ATOM 1079 C C . LEU A 1 142 ? 34.132 -10.792 -31.699 1.00 95.75 142 LEU A C 1
ATOM 1081 O O . LEU A 1 142 ? 34.559 -10.595 -32.842 1.00 95.75 142 LEU A O 1
ATOM 1085 N N . GLU A 1 143 ? 34.821 -11.479 -30.797 1.00 96.25 143 GLU A N 1
ATOM 1086 C CA . GLU A 1 143 ? 36.182 -11.964 -31.016 1.00 96.25 143 GLU A CA 1
ATOM 1087 C C . GLU A 1 143 ? 36.187 -13.447 -31.414 1.00 96.25 143 GLU A C 1
ATOM 1089 O O . GLU A 1 143 ? 35.235 -14.167 -31.116 1.00 96.25 143 GLU A O 1
ATOM 1094 N N . PRO A 1 144 ? 37.227 -13.960 -32.098 1.00 97.19 144 PRO A N 1
ATOM 1095 C CA . PRO A 1 144 ? 37.423 -15.403 -32.232 1.00 97.19 144 PRO A CA 1
ATOM 1096 C C . PRO A 1 144 ? 37.511 -16.082 -30.858 1.00 97.19 144 PRO A C 1
ATOM 1098 O O . PRO A 1 144 ? 38.187 -15.582 -29.959 1.00 97.19 144 PRO A O 1
ATOM 1101 N N . ALA A 1 145 ? 36.859 -17.233 -30.697 1.00 95.50 145 ALA A N 1
ATOM 1102 C CA . ALA A 1 145 ? 36.944 -17.999 -29.462 1.00 95.50 145 ALA A CA 1
ATOM 1103 C C . ALA A 1 145 ? 38.346 -18.608 -29.292 1.00 95.50 145 ALA A C 1
ATOM 1105 O O . ALA A 1 145 ? 38.785 -19.436 -30.094 1.00 95.50 145 ALA A O 1
ATOM 1106 N N . GLU A 1 146 ? 39.045 -18.232 -28.220 1.00 92.81 146 GLU A N 1
ATOM 1107 C CA . GLU A 1 146 ? 40.401 -18.700 -27.922 1.00 92.81 146 GLU A CA 1
ATOM 1108 C C . GLU A 1 146 ? 40.528 -19.158 -26.465 1.00 92.81 146 GLU A C 1
ATOM 1110 O O . GLU A 1 146 ? 40.021 -18.518 -25.544 1.00 92.81 146 GLU A O 1
ATOM 1115 N N . GLY A 1 147 ? 41.252 -20.261 -26.248 1.00 90.94 147 GLY A N 1
ATOM 1116 C CA . GLY A 1 147 ? 41.547 -20.779 -24.907 1.00 90.94 147 GLY A CA 1
ATOM 1117 C C . GLY A 1 147 ? 40.423 -21.585 -24.250 1.00 90.94 147 GLY A C 1
ATOM 1118 O O . GLY A 1 147 ? 40.577 -21.970 -23.095 1.00 90.94 147 GLY A O 1
ATOM 1119 N N . TRP A 1 148 ? 39.336 -21.868 -24.973 1.00 94.38 148 TRP A N 1
ATOM 1120 C CA . TRP A 1 148 ? 38.217 -22.673 -24.486 1.00 94.38 148 TRP A CA 1
ATOM 1121 C C . TRP A 1 148 ? 38.547 -24.170 -24.407 1.00 94.38 148 TRP A C 1
ATOM 1123 O O . TRP A 1 148 ? 39.218 -24.735 -25.273 1.00 94.38 148 TRP A O 1
ATOM 1133 N N . SER A 1 149 ? 38.042 -24.821 -23.363 1.00 93.94 149 SER A N 1
ATOM 1134 C CA . SER A 1 149 ? 38.112 -26.264 -23.128 1.00 93.94 149 SER A CA 1
ATOM 1135 C C . SER A 1 149 ? 36.733 -26.802 -22.746 1.00 93.94 149 SER A C 1
ATOM 1137 O O . SER A 1 149 ? 35.900 -26.048 -22.260 1.00 93.94 149 SER A O 1
ATOM 1139 N N . ASN A 1 150 ? 36.470 -28.089 -22.997 1.00 94.94 150 ASN A N 1
ATOM 1140 C CA . ASN A 1 150 ? 35.201 -28.761 -22.663 1.00 94.94 150 ASN A CA 1
ATOM 1141 C C . ASN A 1 150 ? 33.926 -28.051 -23.171 1.00 94.94 150 ASN A C 1
ATOM 1143 O O . ASN A 1 150 ? 32.871 -28.166 -22.554 1.00 94.94 150 ASN A O 1
ATOM 1147 N N . VAL A 1 151 ? 34.021 -27.323 -24.283 1.00 96.50 151 VAL A N 1
ATOM 1148 C CA . VAL A 1 151 ? 32.874 -26.700 -24.957 1.00 96.50 151 VAL A CA 1
ATOM 1149 C C . VAL A 1 151 ? 32.273 -27.643 -26.006 1.00 96.50 151 VAL A C 1
ATOM 1151 O O . VAL A 1 151 ? 32.988 -28.529 -26.492 1.00 96.50 151 VAL A O 1
ATOM 1154 N N . PRO A 1 152 ? 30.988 -27.470 -26.370 1.00 96.81 152 PRO A N 1
ATOM 1155 C CA . PRO A 1 152 ? 30.400 -28.116 -27.538 1.00 96.81 152 PRO A CA 1
ATOM 1156 C C . PRO A 1 152 ? 31.226 -27.873 -28.808 1.00 96.81 152 PRO A C 1
ATOM 1158 O O . PRO A 1 152 ? 31.898 -26.851 -28.948 1.00 96.81 152 PRO A O 1
ATOM 1161 N N . GLU A 1 153 ? 31.193 -28.832 -29.734 1.00 95.69 153 GLU A N 1
ATOM 1162 C CA . GLU A 1 153 ? 31.798 -28.649 -31.054 1.00 95.69 153 GLU A CA 1
ATOM 1163 C C . GLU A 1 153 ? 31.018 -27.583 -31.832 1.00 95.69 153 GLU A C 1
ATOM 1165 O O . GLU A 1 153 ? 29.790 -27.584 -31.818 1.00 95.69 153 GLU A O 1
ATOM 1170 N N . SER A 1 154 ? 31.748 -26.683 -32.492 1.00 97.06 154 SER A N 1
ATOM 1171 C CA . SER A 1 154 ? 31.185 -25.650 -33.361 1.00 97.06 154 SER A CA 1
ATOM 1172 C C . SER A 1 154 ? 31.508 -25.979 -34.813 1.00 97.06 154 SER A C 1
ATOM 1174 O O . SER A 1 154 ? 32.686 -26.146 -35.147 1.00 97.06 154 SER A O 1
ATOM 1176 N N . PHE A 1 155 ? 30.494 -26.028 -35.675 1.00 97.12 155 PHE A N 1
ATOM 1177 C CA . PHE A 1 155 ? 30.659 -26.288 -37.113 1.00 97.12 155 PHE A CA 1
ATOM 1178 C C . PHE A 1 155 ? 30.971 -25.019 -37.927 1.00 97.12 155 PHE A C 1
ATOM 1180 O O . PHE A 1 155 ? 31.489 -25.098 -39.043 1.00 97.12 155 PHE A O 1
ATOM 1187 N N . SER A 1 156 ? 30.849 -23.855 -37.284 1.00 96.38 156 SER A N 1
ATOM 1188 C CA . SER A 1 156 ? 31.379 -22.558 -37.717 1.00 96.38 156 SER A CA 1
ATOM 1189 C C . SER A 1 156 ? 32.540 -22.082 -36.823 1.00 96.38 156 SER A C 1
ATOM 1191 O O . SER A 1 156 ? 32.675 -22.555 -35.690 1.00 96.38 156 SER A O 1
ATOM 1193 N N . PRO A 1 157 ? 33.410 -21.144 -37.264 1.00 96.75 157 PRO A N 1
ATOM 1194 C CA . PRO A 1 157 ? 34.471 -20.586 -36.419 1.00 96.75 157 PRO A CA 1
ATOM 1195 C C . PRO A 1 157 ? 33.928 -19.859 -35.176 1.00 96.75 157 PRO A C 1
ATOM 1197 O O . PRO A 1 157 ? 33.603 -18.677 -35.239 1.00 96.75 157 PRO A O 1
ATOM 1200 N N . ALA A 1 158 ? 33.879 -20.555 -34.039 1.00 97.56 158 ALA A N 1
ATOM 1201 C CA . ALA A 1 158 ? 33.284 -20.054 -32.802 1.00 97.56 158 ALA A CA 1
ATOM 1202 C C . ALA A 1 158 ? 33.768 -18.649 -32.399 1.00 97.56 158 ALA A C 1
ATOM 1204 O O . ALA A 1 158 ? 34.939 -18.286 -32.585 1.00 97.56 158 ALA A O 1
ATOM 1205 N N . ARG A 1 159 ? 32.858 -17.869 -31.810 1.00 98.06 159 ARG A N 1
ATOM 1206 C CA . ARG A 1 159 ? 33.109 -16.504 -31.330 1.00 98.06 159 ARG A CA 1
ATOM 1207 C C . ARG A 1 159 ? 32.996 -16.417 -29.817 1.00 98.06 159 ARG A C 1
ATOM 1209 O O . ARG A 1 159 ? 32.447 -17.308 -29.180 1.00 98.06 159 ARG A O 1
ATOM 1216 N N . GLN A 1 160 ? 33.531 -15.349 -29.244 1.00 95.88 160 GLN A N 1
ATOM 1217 C CA . GLN A 1 160 ? 33.458 -15.093 -27.814 1.00 95.88 160 GLN A CA 1
ATOM 1218 C C . GLN A 1 160 ? 33.250 -13.616 -27.499 1.00 95.88 160 GLN A C 1
ATOM 1220 O O . GLN A 1 160 ? 33.545 -12.746 -28.327 1.00 95.88 160 GLN A O 1
ATOM 1225 N N . GLN A 1 161 ? 32.818 -13.365 -26.267 1.00 95.25 161 GLN A N 1
ATOM 1226 C CA . GLN A 1 161 ? 32.905 -12.069 -25.604 1.00 95.25 161 GLN A CA 1
ATOM 1227 C C . GLN A 1 161 ? 32.759 -12.242 -24.083 1.00 95.25 161 GLN A C 1
ATOM 1229 O O . GLN A 1 161 ? 32.339 -13.305 -23.639 1.00 95.25 161 GLN A O 1
ATOM 1234 N N . THR A 1 162 ? 33.071 -11.220 -23.292 1.00 93.75 162 THR A N 1
ATOM 1235 C CA . THR A 1 162 ? 32.841 -11.193 -21.844 1.00 93.75 162 THR A CA 1
ATOM 1236 C C . THR A 1 162 ? 31.732 -10.194 -21.517 1.00 93.75 162 THR A C 1
ATOM 1238 O O . THR A 1 162 ? 31.824 -9.021 -21.872 1.00 93.75 162 THR A O 1
ATOM 1241 N N . LEU A 1 163 ? 30.696 -10.663 -20.826 1.00 94.50 163 LEU A N 1
ATOM 1242 C CA . LEU A 1 163 ? 29.671 -9.839 -20.194 1.00 94.50 163 LEU A CA 1
ATOM 1243 C C . LEU A 1 163 ? 30.136 -9.422 -18.797 1.00 94.50 163 LEU A C 1
ATOM 1245 O O . LEU A 1 163 ? 30.536 -10.281 -18.014 1.00 94.50 163 LEU A O 1
ATOM 1249 N N . ILE A 1 164 ? 30.046 -8.135 -18.473 1.00 92.88 164 ILE A N 1
ATOM 1250 C CA . ILE A 1 164 ? 30.315 -7.612 -17.129 1.00 92.88 164 ILE A CA 1
ATOM 1251 C C . ILE A 1 164 ? 28.994 -7.280 -16.435 1.00 92.88 164 ILE A C 1
ATOM 1253 O O . ILE A 1 164 ? 28.116 -6.680 -17.040 1.00 92.88 164 ILE A O 1
ATOM 1257 N N . GLN A 1 165 ? 28.855 -7.665 -15.175 1.00 92.25 165 GLN A N 1
ATOM 1258 C CA . GLN A 1 165 ? 27.743 -7.278 -14.313 1.00 92.25 165 GLN A CA 1
ATOM 1259 C C . GLN A 1 165 ? 28.334 -6.565 -13.097 1.00 92.25 165 GLN A C 1
ATOM 1261 O O . GLN A 1 165 ? 29.205 -7.117 -12.417 1.00 92.25 165 GLN A O 1
ATOM 1266 N N . THR A 1 166 ? 27.907 -5.331 -12.864 1.00 92.69 166 THR A N 1
ATOM 1267 C CA . THR A 1 166 ? 28.485 -4.415 -11.880 1.00 92.69 166 THR A CA 1
ATOM 1268 C C . THR A 1 166 ? 27.707 -4.456 -10.573 1.00 92.69 166 THR A C 1
ATOM 1270 O O . THR A 1 166 ? 26.479 -4.501 -10.552 1.00 92.69 166 THR A O 1
ATOM 1273 N N . ASN A 1 167 ? 28.440 -4.443 -9.466 1.00 89.81 167 ASN A N 1
ATOM 1274 C CA . ASN A 1 167 ? 27.891 -4.362 -8.126 1.00 89.81 167 ASN A CA 1
ATOM 1275 C C . ASN A 1 167 ? 27.223 -3.002 -7.870 1.00 89.81 167 ASN A C 1
ATOM 1277 O O . ASN A 1 167 ? 27.856 -1.961 -8.029 1.00 89.81 167 ASN A O 1
ATOM 1281 N N . ASP A 1 168 ? 25.976 -3.022 -7.407 1.00 89.19 168 ASP A N 1
ATOM 1282 C CA . ASP A 1 168 ? 25.258 -1.848 -6.897 1.00 89.19 168 ASP A CA 1
ATOM 1283 C C . ASP A 1 168 ? 24.616 -2.108 -5.519 1.00 89.19 168 ASP A C 1
ATOM 1285 O O . ASP A 1 168 ? 23.739 -1.362 -5.076 1.00 89.19 168 ASP A O 1
ATOM 1289 N N . ALA A 1 169 ? 25.056 -3.169 -4.831 1.00 89.50 169 ALA A N 1
ATOM 1290 C CA . ALA A 1 169 ? 24.529 -3.564 -3.537 1.00 89.50 169 ALA A CA 1
ATOM 1291 C C . ALA A 1 169 ? 24.708 -2.466 -2.481 1.00 89.50 169 ALA A C 1
ATOM 1293 O O . ALA A 1 169 ? 25.671 -1.697 -2.485 1.00 89.50 169 ALA A O 1
ATOM 1294 N N . PHE A 1 170 ? 23.790 -2.445 -1.516 1.00 86.69 170 PHE A N 1
ATOM 1295 C CA . PHE A 1 170 ? 23.905 -1.609 -0.331 1.00 86.69 170 PHE A CA 1
ATOM 1296 C C . PHE A 1 170 ? 23.668 -2.449 0.935 1.00 86.69 170 PHE A C 1
ATOM 1298 O O . PHE A 1 170 ? 22.530 -2.875 1.160 1.00 86.69 170 PHE A O 1
ATOM 1305 N N . PRO A 1 171 ? 24.695 -2.672 1.780 1.00 90.75 171 PRO A N 1
ATOM 1306 C CA . PRO A 1 171 ? 26.086 -2.206 1.653 1.00 90.75 171 PRO A CA 1
ATOM 1307 C C . PRO A 1 171 ? 26.839 -2.785 0.442 1.00 90.75 171 PRO A C 1
ATOM 1309 O O . PRO A 1 171 ? 26.555 -3.901 0.014 1.00 90.75 171 PRO A O 1
ATOM 1312 N N . GLU A 1 172 ? 27.823 -2.046 -0.080 1.00 90.06 172 GLU A N 1
ATOM 1313 C CA . GLU A 1 172 ? 28.590 -2.432 -1.279 1.00 90.06 172 GLU A CA 1
ATOM 1314 C C . GLU A 1 172 ? 29.293 -3.786 -1.097 1.00 90.06 172 GLU A C 1
ATOM 1316 O O . GLU A 1 172 ? 29.346 -4.588 -2.026 1.00 90.06 172 GLU A O 1
ATOM 1321 N N . GLU A 1 173 ? 29.786 -4.092 0.107 1.00 91.38 173 GLU A N 1
ATOM 1322 C CA . GLU A 1 173 ? 30.489 -5.347 0.386 1.00 91.38 173 GLU A CA 1
ATOM 1323 C C . GLU A 1 173 ? 29.631 -6.614 0.246 1.00 91.38 173 GLU A C 1
ATOM 1325 O O . GLU A 1 173 ? 30.192 -7.710 0.131 1.00 91.38 173 GLU A O 1
ATOM 1330 N N . ASP A 1 174 ? 28.299 -6.498 0.252 1.00 91.81 174 ASP A N 1
ATOM 1331 C CA . ASP A 1 174 ? 27.395 -7.649 0.162 1.00 91.81 174 ASP A CA 1
ATOM 1332 C C . ASP A 1 174 ? 27.414 -8.308 -1.224 1.00 91.81 174 ASP A C 1
ATOM 1334 O O . ASP A 1 174 ? 26.912 -9.424 -1.392 1.00 91.81 174 ASP A O 1
ATOM 1338 N N . ASN A 1 175 ? 28.035 -7.666 -2.215 1.00 93.12 175 ASN A N 1
ATOM 1339 C CA . ASN A 1 175 ? 28.232 -8.247 -3.529 1.00 93.12 175 ASN A CA 1
ATOM 1340 C C . ASN A 1 175 ? 29.566 -7.813 -4.177 1.00 93.12 175 ASN A C 1
ATOM 1342 O O . ASN A 1 175 ? 30.369 -7.089 -3.595 1.00 93.12 175 ASN A O 1
ATOM 1346 N N . THR A 1 176 ? 29.856 -8.321 -5.376 1.00 88.44 176 THR A N 1
ATOM 1347 C CA . THR A 1 176 ? 31.078 -8.018 -6.134 1.00 88.44 176 THR A CA 1
ATOM 1348 C C . THR A 1 176 ? 30.794 -7.963 -7.633 1.00 88.44 176 THR A C 1
ATOM 1350 O O . THR A 1 176 ? 29.813 -8.545 -8.097 1.00 88.44 176 THR A O 1
ATOM 1353 N N . ASP A 1 177 ? 31.648 -7.288 -8.399 1.00 88.75 177 ASP A N 1
ATOM 1354 C CA . ASP A 1 177 ? 31.569 -7.308 -9.859 1.00 88.75 177 ASP A CA 1
ATOM 1355 C C . ASP A 1 177 ? 31.777 -8.728 -10.395 1.00 88.75 177 ASP A C 1
ATOM 1357 O O . ASP A 1 177 ? 32.629 -9.485 -9.917 1.00 88.75 177 ASP A O 1
ATOM 1361 N N . ARG A 1 178 ? 31.021 -9.091 -11.433 1.00 87.31 178 ARG A N 1
ATOM 1362 C CA . ARG A 1 178 ? 31.110 -10.398 -12.091 1.00 87.31 178 ARG A CA 1
ATOM 1363 C C . ARG A 1 178 ? 31.412 -10.260 -13.567 1.00 87.31 178 ARG A C 1
ATOM 1365 O O . ARG A 1 178 ? 31.004 -9.311 -14.229 1.00 87.31 178 ARG A O 1
ATOM 1372 N N . ALA A 1 179 ? 32.126 -11.255 -14.072 1.00 90.88 179 ALA A N 1
ATOM 1373 C CA . ALA A 1 179 ? 32.366 -11.440 -15.489 1.00 90.88 179 ALA A CA 1
ATOM 1374 C C . ALA A 1 179 ? 31.781 -12.789 -15.911 1.00 90.88 179 ALA A C 1
ATOM 1376 O O . ALA A 1 179 ? 31.945 -13.780 -15.203 1.00 90.88 179 ALA A O 1
ATOM 1377 N N . PHE A 1 180 ? 31.148 -12.837 -17.076 1.00 93.50 180 PHE A N 1
ATOM 1378 C CA . PHE A 1 180 ? 30.643 -14.055 -17.694 1.00 93.50 180 PHE A CA 1
ATOM 1379 C C . PHE A 1 180 ? 31.239 -14.188 -19.094 1.00 93.50 180 PHE A C 1
ATOM 1381 O O . PHE A 1 180 ? 31.056 -13.324 -19.950 1.00 93.50 180 PHE A O 1
ATOM 1388 N N . GLU A 1 181 ? 31.969 -15.270 -19.330 1.00 94.88 181 GLU A N 1
ATOM 1389 C CA . GLU A 1 181 ? 32.559 -15.598 -20.622 1.00 94.88 181 GLU A CA 1
ATOM 1390 C C . GLU A 1 181 ? 31.494 -16.244 -21.518 1.00 94.88 181 GLU A C 1
ATOM 1392 O O . GLU A 1 181 ? 30.868 -17.239 -21.146 1.00 94.88 181 GLU A O 1
ATOM 1397 N N . LEU A 1 182 ? 31.299 -15.687 -22.710 1.00 97.25 182 LEU A N 1
ATOM 1398 C CA . LEU A 1 182 ? 30.329 -16.129 -23.707 1.00 97.25 182 LEU A CA 1
ATOM 1399 C C . LEU A 1 182 ? 31.057 -16.884 -24.823 1.00 97.25 182 LEU A C 1
ATOM 1401 O O . LEU A 1 182 ? 32.020 -16.366 -25.387 1.00 97.25 182 LEU A O 1
ATOM 1405 N N . TYR A 1 183 ? 30.581 -18.075 -25.176 1.00 98.00 183 TYR A N 1
ATOM 1406 C CA . TYR A 1 183 ? 31.050 -18.881 -26.305 1.00 98.00 183 TYR A CA 1
ATOM 1407 C C . TYR A 1 183 ? 29.899 -19.088 -27.287 1.00 98.00 183 TYR A C 1
ATOM 1409 O O . TYR A 1 183 ? 28.958 -19.829 -27.011 1.00 98.00 183 TYR A O 1
ATOM 1417 N N . LEU A 1 184 ? 29.962 -18.405 -28.428 1.00 98.50 184 LEU A N 1
ATOM 1418 C CA . LEU A 1 184 ? 28.958 -18.479 -29.482 1.00 98.50 184 LEU A CA 1
ATOM 1419 C C . LEU A 1 184 ? 29.377 -19.542 -30.491 1.00 98.50 184 LEU A C 1
ATOM 1421 O O . LEU A 1 184 ? 30.472 -19.459 -31.065 1.00 98.50 184 LEU A O 1
ATOM 1425 N N . TYR A 1 185 ? 28.502 -20.515 -30.720 1.00 98.38 185 TYR A N 1
ATOM 1426 C CA . TYR A 1 185 ? 28.784 -21.652 -31.583 1.00 98.38 185 TYR A CA 1
ATOM 1427 C C . TYR A 1 185 ? 27.603 -22.012 -32.477 1.00 98.38 185 TYR A C 1
ATOM 1429 O O . TYR A 1 185 ? 26.459 -21.631 -32.236 1.00 98.38 185 TYR A O 1
ATOM 1437 N N . ASP A 1 186 ? 27.943 -22.720 -33.542 1.00 97.81 186 ASP A N 1
ATOM 1438 C CA . ASP A 1 186 ? 27.014 -23.347 -34.471 1.00 97.81 186 ASP A CA 1
ATOM 1439 C C . ASP A 1 186 ? 26.963 -24.836 -34.137 1.00 97.81 186 ASP A C 1
ATOM 1441 O O . ASP A 1 186 ? 27.966 -25.547 -34.255 1.00 97.81 186 ASP A O 1
ATOM 1445 N N . SER A 1 187 ? 25.804 -25.281 -33.662 1.00 97.00 187 SER A N 1
ATOM 1446 C CA . SER A 1 187 ? 25.594 -26.637 -33.170 1.00 97.00 187 SER A CA 1
ATOM 1447 C C . SER A 1 187 ? 25.372 -27.676 -34.281 1.00 97.00 187 SER A C 1
ATOM 1449 O O . SER A 1 187 ? 25.278 -28.874 -33.988 1.00 97.00 187 SER A O 1
ATOM 1451 N N . THR A 1 188 ? 25.309 -27.258 -35.553 1.00 95.62 188 THR A N 1
ATOM 1452 C CA . THR A 1 188 ? 24.866 -28.097 -36.674 1.00 95.62 188 THR A CA 1
ATOM 1453 C C . THR A 1 188 ? 25.914 -28.304 -37.770 1.00 95.62 188 THR A C 1
ATOM 1455 O O . THR A 1 188 ? 26.399 -27.371 -38.385 1.00 95.62 188 THR A O 1
ATOM 1458 N N . ASP A 1 189 ? 26.211 -29.565 -38.094 1.00 95.56 189 ASP A N 1
ATOM 1459 C CA . ASP A 1 189 ? 27.107 -29.932 -39.205 1.00 95.56 189 ASP A CA 1
ATOM 1460 C C . ASP A 1 189 ? 26.361 -29.919 -40.553 1.00 95.56 189 ASP A C 1
ATOM 1462 O O . ASP A 1 189 ? 25.944 -30.973 -41.053 1.00 95.56 189 ASP A O 1
ATOM 1466 N N . ASP A 1 190 ? 26.107 -28.735 -41.118 1.00 94.06 190 ASP A N 1
ATOM 1467 C CA . ASP A 1 190 ? 25.327 -28.586 -42.359 1.00 94.06 190 ASP A CA 1
ATOM 1468 C C . ASP A 1 190 ? 26.015 -27.784 -43.486 1.00 94.06 190 ASP A C 1
ATOM 1470 O O . ASP A 1 190 ? 25.388 -27.491 -44.511 1.00 94.06 190 ASP A O 1
ATOM 1474 N N . ASP A 1 191 ? 27.321 -27.519 -43.347 1.00 89.44 191 ASP A N 1
ATOM 1475 C CA . ASP A 1 191 ? 28.143 -26.698 -44.253 1.00 89.44 191 ASP A CA 1
ATOM 1476 C C . ASP A 1 191 ? 27.642 -25.235 -44.413 1.00 89.44 191 ASP A C 1
ATOM 1478 O O . ASP A 1 191 ? 28.072 -24.536 -45.345 1.00 89.44 191 ASP A O 1
ATOM 1482 N N . ALA A 1 192 ? 26.746 -24.748 -43.543 1.00 92.31 192 ALA A N 1
ATOM 1483 C CA . ALA A 1 192 ? 26.343 -23.345 -43.463 1.00 92.31 192 ALA A CA 1
ATOM 1484 C C . ALA A 1 192 ? 27.015 -22.635 -42.275 1.00 92.31 192 ALA A C 1
ATOM 1486 O O . ALA A 1 192 ? 27.459 -23.265 -41.330 1.00 92.31 192 ALA A O 1
ATOM 1487 N N . GLU A 1 193 ? 27.138 -21.305 -42.352 1.00 91.50 193 GLU A N 1
ATOM 1488 C CA . GLU A 1 193 ? 27.494 -20.496 -41.179 1.00 91.50 193 GLU A CA 1
ATOM 1489 C C . GLU A 1 193 ? 26.194 -20.044 -40.509 1.00 91.50 193 GLU A C 1
ATOM 1491 O O . GLU A 1 193 ? 25.486 -19.190 -41.056 1.00 91.50 193 GLU A O 1
ATOM 1496 N N . ASN A 1 194 ? 25.840 -20.689 -39.394 1.00 94.19 194 ASN A N 1
ATOM 1497 C CA . ASN A 1 194 ? 24.552 -20.524 -38.717 1.00 94.19 194 ASN A CA 1
ATOM 1498 C C . ASN A 1 194 ? 24.647 -20.686 -37.189 1.00 94.19 194 ASN A C 1
ATOM 1500 O O . ASN A 1 194 ? 24.085 -21.614 -36.616 1.00 94.19 194 ASN A O 1
ATOM 1504 N N . TYR A 1 195 ? 25.300 -19.736 -36.515 1.00 97.75 195 TYR A N 1
ATOM 1505 C CA . TYR A 1 195 ? 25.348 -19.713 -35.048 1.00 97.75 195 TYR A CA 1
ATOM 1506 C C . TYR A 1 195 ? 23.935 -19.709 -34.459 1.00 97.75 195 TYR A C 1
ATOM 1508 O O . TYR A 1 195 ? 23.092 -18.887 -34.824 1.00 97.75 195 TYR A O 1
ATOM 1516 N N . ASP A 1 196 ? 23.697 -20.624 -33.530 1.00 97.69 196 ASP A N 1
ATOM 1517 C CA . ASP A 1 196 ? 22.382 -20.892 -32.956 1.00 97.69 196 ASP A CA 1
ATOM 1518 C C . ASP A 1 196 ? 22.423 -21.061 -31.433 1.00 97.69 196 ASP A C 1
ATOM 1520 O O . ASP A 1 196 ? 21.367 -21.160 -30.802 1.00 97.69 196 ASP A O 1
ATOM 1524 N N . ARG A 1 197 ? 23.622 -21.043 -30.832 1.00 98.38 197 ARG A N 1
ATOM 1525 C CA . ARG A 1 197 ? 23.821 -21.192 -29.389 1.00 98.38 197 ARG A CA 1
ATOM 1526 C C . ARG A 1 197 ? 24.839 -20.202 -28.815 1.00 98.38 197 ARG A C 1
ATOM 1528 O O . ARG A 1 197 ? 25.838 -19.861 -29.452 1.00 98.38 197 ARG A O 1
ATOM 1535 N N . VAL A 1 198 ? 24.614 -19.794 -27.567 1.00 98.44 198 VAL A N 1
ATOM 1536 C CA . VAL A 1 198 ? 25.596 -19.122 -26.707 1.00 98.44 198 VAL A CA 1
ATOM 1537 C C . VAL A 1 198 ? 25.729 -19.867 -25.376 1.00 98.44 198 VAL A C 1
ATOM 1539 O O . VAL A 1 198 ? 24.788 -19.947 -24.590 1.00 98.44 198 VAL A O 1
ATOM 1542 N N . LEU A 1 199 ? 26.922 -20.402 -25.121 1.00 98.25 199 LEU A N 1
ATOM 1543 C CA . LEU A 1 199 ? 27.303 -21.017 -23.852 1.00 98.25 199 LEU A CA 1
ATOM 1544 C C . LEU A 1 199 ? 27.892 -19.942 -22.932 1.00 98.25 199 LEU A C 1
ATOM 1546 O O . LEU A 1 199 ? 28.766 -19.186 -23.351 1.00 98.25 199 LEU A O 1
ATOM 1550 N N . VAL A 1 200 ? 27.438 -19.886 -21.684 1.00 97.56 200 VAL A N 1
ATOM 1551 C CA . VAL A 1 200 ? 27.848 -18.881 -20.695 1.00 97.56 200 VAL A CA 1
ATOM 1552 C C . VAL A 1 200 ? 28.566 -19.571 -19.543 1.00 97.56 200 VAL A C 1
ATOM 1554 O O . VAL A 1 200 ? 28.016 -20.488 -18.936 1.00 97.56 200 VAL A O 1
ATOM 1557 N N . VAL A 1 201 ? 29.782 -19.130 -19.226 1.00 94.62 201 VAL A N 1
ATOM 1558 C CA . VAL A 1 201 ? 30.603 -19.642 -18.116 1.00 94.62 201 VAL A CA 1
ATOM 1559 C C . VAL A 1 201 ? 30.985 -18.485 -17.198 1.00 94.62 201 VAL A C 1
ATOM 1561 O O . VAL A 1 201 ? 31.321 -17.404 -17.674 1.00 94.62 201 VAL A O 1
ATOM 1564 N N . GLU A 1 202 ? 30.958 -18.696 -15.884 1.00 88.81 202 GLU A N 1
ATOM 1565 C CA . GLU A 1 202 ? 31.443 -17.693 -14.929 1.00 88.81 202 GLU A CA 1
ATOM 1566 C C . GLU A 1 202 ? 32.952 -17.440 -15.133 1.00 88.81 202 GLU A C 1
ATOM 1568 O O . GLU A 1 202 ? 33.778 -18.358 -15.117 1.00 88.81 202 GLU A O 1
ATOM 1573 N N . GLY A 1 203 ? 33.307 -16.182 -15.388 1.00 79.56 203 GLY A N 1
ATOM 1574 C CA . GLY A 1 203 ? 34.673 -15.708 -15.591 1.00 79.56 203 GLY A CA 1
ATOM 1575 C C . GLY A 1 203 ? 35.343 -15.276 -14.285 1.00 79.56 203 GLY A C 1
ATOM 1576 O O . GLY A 1 203 ? 34.758 -15.345 -13.207 1.00 79.56 203 GLY A O 1
ATOM 1577 N N . ALA A 1 204 ? 36.592 -14.803 -14.359 1.00 65.56 204 ALA A N 1
ATOM 1578 C CA . ALA A 1 204 ? 37.189 -14.116 -13.215 1.00 65.56 204 ALA A CA 1
ATOM 1579 C C . ALA A 1 204 ? 36.812 -12.633 -13.274 1.00 65.56 204 ALA A C 1
ATOM 1581 O O . ALA A 1 204 ? 36.894 -12.017 -14.339 1.00 65.56 204 ALA A O 1
ATOM 1582 N N . ALA A 1 205 ? 36.415 -12.077 -12.128 1.00 58.06 205 ALA A N 1
ATOM 1583 C CA . ALA A 1 205 ? 36.076 -10.666 -12.004 1.00 58.06 205 ALA A CA 1
ATOM 1584 C C . ALA A 1 205 ? 37.187 -9.771 -12.600 1.00 58.06 205 ALA A C 1
ATOM 1586 O O . ALA A 1 205 ? 38.377 -10.127 -12.520 1.00 58.06 205 ALA A O 1
ATOM 1587 N N . PRO A 1 206 ? 36.837 -8.613 -13.192 1.00 55.72 206 PRO A N 1
ATOM 1588 C CA . PRO A 1 206 ? 37.834 -7.615 -13.556 1.00 55.72 206 PRO A CA 1
ATOM 1589 C C . PRO A 1 206 ? 38.714 -7.298 -12.337 1.00 55.72 206 PRO A C 1
ATOM 1591 O O . PRO A 1 206 ? 38.256 -7.342 -11.195 1.00 55.72 206 PRO A O 1
ATOM 1594 N N . ALA A 1 207 ? 39.998 -6.996 -12.549 1.00 50.44 207 ALA A N 1
ATOM 1595 C CA . ALA A 1 207 ? 40.809 -6.483 -11.448 1.00 50.44 207 ALA A CA 1
ATOM 1596 C C . ALA A 1 207 ? 40.166 -5.178 -10.950 1.00 50.44 207 ALA A C 1
ATOM 1598 O O . ALA A 1 207 ? 39.933 -4.296 -11.772 1.00 50.44 207 ALA A O 1
ATOM 1599 N N . ALA A 1 208 ? 39.884 -5.074 -9.645 1.00 45.88 208 ALA A N 1
ATOM 1600 C CA . ALA A 1 208 ? 39.333 -3.861 -9.041 1.00 45.88 208 ALA A CA 1
ATOM 1601 C C . ALA A 1 208 ? 40.191 -2.649 -9.444 1.00 45.88 208 ALA A C 1
ATOM 1603 O O . ALA A 1 208 ? 41.381 -2.603 -9.108 1.00 45.88 208 ALA A O 1
ATOM 1604 N N . ASP A 1 209 ? 39.611 -1.724 -10.211 1.00 46.72 209 ASP A N 1
ATOM 1605 C CA . ASP A 1 209 ? 40.286 -0.492 -10.614 1.00 46.72 209 ASP A CA 1
ATOM 1606 C C . ASP A 1 209 ? 40.212 0.539 -9.477 1.00 46.72 209 ASP A C 1
ATOM 1608 O O . ASP A 1 209 ? 39.369 0.462 -8.585 1.00 46.72 209 ASP A O 1
ATOM 1612 N N . ASP A 1 210 ? 41.142 1.486 -9.482 1.00 42.78 210 ASP A N 1
ATOM 1613 C CA . ASP A 1 210 ? 41.515 2.416 -8.405 1.00 42.78 210 ASP A CA 1
ATOM 1614 C C . ASP A 1 210 ? 40.479 3.497 -8.003 1.00 42.78 210 ASP A C 1
ATOM 1616 O O . ASP A 1 210 ? 40.850 4.574 -7.525 1.00 42.78 210 ASP A O 1
ATOM 1620 N N . GLY A 1 211 ? 39.183 3.197 -8.109 1.00 40.62 211 GLY A N 1
ATOM 1621 C CA . GLY A 1 211 ? 38.090 4.090 -7.715 1.00 40.62 211 GLY A CA 1
ATOM 1622 C C . GLY A 1 211 ? 37.522 4.935 -8.857 1.00 40.62 211 GLY A C 1
ATOM 1623 O O . GLY A 1 211 ? 36.997 6.020 -8.605 1.00 40.62 211 GLY A O 1
ATOM 1624 N N . SER A 1 212 ? 37.613 4.468 -10.107 1.00 40.34 212 SER A N 1
ATOM 1625 C CA . SER A 1 212 ? 36.867 5.057 -11.225 1.00 40.34 212 SER A CA 1
ATOM 1626 C C . SER A 1 212 ? 35.584 4.262 -11.501 1.00 40.34 212 SER A C 1
ATOM 1628 O O . SER A 1 212 ? 35.613 3.043 -11.630 1.00 40.34 212 SER A O 1
ATOM 1630 N N . ALA A 1 213 ? 34.442 4.954 -11.565 1.00 34.72 213 ALA A N 1
ATOM 1631 C CA . ALA A 1 213 ? 33.090 4.385 -11.654 1.00 34.72 213 ALA A CA 1
ATOM 1632 C C . ALA A 1 213 ? 32.743 3.750 -13.022 1.00 34.72 213 ALA A C 1
ATOM 1634 O O . ALA A 1 213 ? 31.575 3.617 -13.381 1.00 34.72 213 ALA A O 1
ATOM 1635 N N . THR A 1 214 ? 33.737 3.419 -13.846 1.00 38.41 214 THR A N 1
ATOM 1636 C CA . THR A 1 214 ? 33.526 2.791 -15.157 1.00 38.41 214 THR A CA 1
ATOM 1637 C C . THR A 1 214 ? 34.799 2.044 -15.560 1.00 38.41 214 THR A C 1
ATOM 1639 O O . THR A 1 214 ? 35.848 2.686 -15.661 1.00 38.41 214 THR A O 1
ATOM 1642 N N . PRO A 1 215 ? 34.758 0.726 -15.843 1.00 38.12 215 PRO A N 1
ATOM 1643 C CA . PRO A 1 215 ? 35.904 0.056 -16.442 1.00 38.12 215 PRO A CA 1
ATOM 1644 C C . PRO A 1 215 ? 36.198 0.716 -17.798 1.00 38.12 215 PRO A C 1
ATOM 1646 O O . PRO A 1 215 ? 35.262 1.015 -18.549 1.00 38.12 215 PRO A O 1
ATOM 1649 N N . PRO A 1 216 ? 37.467 0.960 -18.167 1.00 36.97 216 PRO A N 1
ATOM 1650 C CA . PRO A 1 216 ? 37.769 1.520 -19.473 1.00 36.97 216 PRO A CA 1
ATOM 1651 C C . PRO A 1 216 ? 37.267 0.579 -20.573 1.00 36.97 216 PRO A C 1
ATOM 1653 O O . PRO A 1 216 ? 37.431 -0.640 -20.489 1.00 36.97 216 PRO A O 1
ATOM 1656 N N . ALA A 1 217 ? 36.702 1.150 -21.640 1.00 36.31 217 ALA A N 1
ATOM 1657 C CA . ALA A 1 217 ? 36.371 0.410 -22.852 1.00 36.31 217 ALA A CA 1
ATOM 1658 C C . ALA A 1 217 ? 37.606 -0.388 -23.323 1.00 36.31 217 ALA A C 1
ATOM 1660 O O . ALA A 1 217 ? 38.614 0.196 -23.730 1.00 36.31 217 ALA A O 1
ATOM 1661 N N . GLY A 1 218 ? 37.536 -1.720 -23.224 1.00 40.25 218 GLY A N 1
ATOM 1662 C CA . GLY A 1 218 ? 38.639 -2.630 -23.553 1.00 40.25 218 GLY A CA 1
ATOM 1663 C C . GLY A 1 218 ? 39.469 -3.153 -22.371 1.00 40.25 218 GLY A C 1
ATOM 1664 O O . GLY A 1 218 ? 40.560 -3.678 -22.602 1.00 40.25 218 GLY A O 1
ATOM 1665 N N . ALA A 1 219 ? 39.004 -3.040 -21.122 1.00 38.34 219 ALA A N 1
ATOM 1666 C CA . ALA A 1 219 ? 39.592 -3.780 -20.005 1.00 38.34 219 ALA A CA 1
ATOM 1667 C C . ALA A 1 219 ? 39.417 -5.296 -20.227 1.00 38.34 219 ALA A C 1
ATOM 1669 O O . ALA A 1 219 ? 38.310 -5.820 -20.144 1.00 38.34 219 ALA A O 1
ATOM 1670 N N . SER A 1 220 ? 40.508 -6.012 -20.528 1.00 35.97 220 SER A N 1
ATOM 1671 C CA . SER A 1 220 ? 40.477 -7.479 -20.553 1.00 35.97 220 SER A CA 1
ATOM 1672 C C . SER A 1 220 ? 40.232 -8.009 -19.138 1.00 35.97 220 SER A C 1
ATOM 1674 O O . SER A 1 220 ? 41.023 -7.678 -18.246 1.00 35.97 220 SER A O 1
ATOM 1676 N N . PRO A 1 221 ? 39.224 -8.871 -18.920 1.00 41.69 221 PRO A N 1
ATOM 1677 C CA . PRO A 1 221 ? 39.105 -9.605 -17.670 1.00 41.69 221 PRO A CA 1
ATOM 1678 C C . PRO A 1 221 ? 40.372 -10.432 -17.424 1.00 41.69 221 PRO A C 1
ATOM 1680 O O . PRO A 1 221 ? 41.079 -10.853 -18.350 1.00 41.69 221 PRO A O 1
ATOM 1683 N N . VAL A 1 222 ? 40.681 -10.675 -16.150 1.00 41.12 222 VAL A N 1
ATOM 1684 C CA . VAL A 1 222 ? 41.635 -11.727 -15.795 1.00 41.12 222 VAL A CA 1
ATOM 1685 C C . VAL A 1 222 ? 41.034 -13.028 -16.327 1.00 41.12 222 VAL A C 1
ATOM 1687 O O . VAL A 1 222 ? 39.852 -13.273 -16.130 1.00 41.12 222 VAL A O 1
ATOM 1690 N N . ALA A 1 223 ? 41.799 -13.840 -17.061 1.00 44.03 223 ALA A N 1
ATOM 1691 C CA . ALA A 1 223 ? 41.262 -15.058 -17.666 1.00 44.03 223 ALA A CA 1
ATOM 1692 C C . ALA A 1 223 ? 40.623 -15.961 -16.592 1.00 44.03 223 ALA A C 1
ATOM 1694 O O . ALA A 1 223 ? 41.335 -16.585 -15.799 1.00 44.03 223 ALA A O 1
ATOM 1695 N N . GLY A 1 224 ? 39.289 -16.029 -16.581 1.00 55.47 224 GLY A N 1
ATOM 1696 C CA . GLY A 1 224 ? 38.556 -17.109 -15.933 1.00 55.47 224 GLY A CA 1
ATOM 1697 C C . GLY A 1 224 ? 38.877 -18.442 -16.609 1.00 55.47 224 GLY A C 1
ATOM 1698 O O . GLY A 1 224 ? 39.495 -18.492 -17.680 1.00 55.47 224 GLY A O 1
ATOM 1699 N N . ALA A 1 225 ? 38.471 -19.552 -15.998 1.00 65.62 225 ALA A N 1
ATOM 1700 C CA . ALA A 1 225 ? 38.548 -20.832 -16.683 1.00 65.62 225 ALA A CA 1
ATOM 1701 C C . ALA A 1 225 ? 37.500 -20.834 -17.806 1.00 65.62 225 ALA A C 1
ATOM 1703 O O . ALA A 1 225 ? 36.324 -21.055 -17.549 1.00 65.62 225 ALA A O 1
ATOM 1704 N N . LYS A 1 226 ? 37.925 -20.586 -19.051 1.00 87.94 226 LYS A N 1
ATOM 1705 C CA . LYS A 1 226 ? 37.140 -20.838 -20.271 1.00 87.94 226 LYS A CA 1
ATOM 1706 C C . LYS A 1 226 ? 36.914 -22.349 -20.426 1.00 87.94 226 LYS A C 1
ATOM 1708 O O . LYS A 1 226 ? 37.538 -23.020 -21.249 1.00 87.94 226 LYS A O 1
ATOM 1713 N N . ASP A 1 227 ? 36.097 -22.907 -19.545 1.00 91.06 227 ASP A N 1
ATOM 1714 C CA . ASP A 1 227 ? 35.832 -24.331 -19.382 1.00 91.06 227 ASP A CA 1
ATOM 1715 C C . ASP A 1 227 ? 34.320 -24.559 -19.438 1.00 91.06 227 ASP A C 1
ATOM 1717 O O . ASP A 1 227 ? 33.596 -24.274 -18.487 1.00 91.06 227 ASP A O 1
ATOM 1721 N N . GLY A 1 228 ? 33.841 -25.093 -20.561 1.00 92.12 228 GLY A N 1
ATOM 1722 C CA . GLY A 1 228 ? 32.419 -25.332 -20.794 1.00 92.12 228 GLY A CA 1
ATOM 1723 C C . GLY A 1 228 ? 31.778 -26.326 -19.821 1.00 92.12 228 GLY A C 1
ATOM 1724 O O . GLY A 1 228 ? 30.556 -26.363 -19.718 1.00 92.12 228 GLY A O 1
ATOM 1725 N N . SER A 1 229 ? 32.562 -27.095 -19.053 1.00 91.25 229 SER A N 1
ATOM 1726 C CA . SER A 1 229 ? 32.014 -27.953 -17.993 1.00 91.25 229 SER A CA 1
ATOM 1727 C C . SER A 1 229 ? 31.494 -27.175 -16.777 1.00 91.25 229 SER A C 1
ATOM 1729 O O . SER A 1 229 ? 30.754 -27.742 -15.975 1.00 91.25 229 SER A O 1
ATOM 1731 N N . ALA A 1 230 ? 31.851 -25.892 -16.658 1.00 90.50 230 ALA A N 1
ATOM 1732 C CA . ALA A 1 230 ? 31.370 -24.964 -15.637 1.00 90.50 230 ALA A CA 1
ATOM 1733 C C . ALA A 1 230 ? 30.281 -24.009 -16.167 1.00 90.50 230 ALA A C 1
ATOM 1735 O O . ALA A 1 230 ? 30.051 -22.951 -15.584 1.00 90.50 230 ALA A O 1
ATOM 1736 N N . ALA A 1 231 ? 29.640 -24.345 -17.292 1.00 94.25 231 ALA A N 1
ATOM 1737 C CA . ALA A 1 231 ? 28.609 -23.501 -17.877 1.00 94.25 231 ALA A CA 1
ATOM 1738 C C . ALA A 1 231 ? 27.413 -23.310 -16.937 1.00 94.25 231 ALA A C 1
ATOM 1740 O O . ALA A 1 231 ? 26.891 -24.269 -16.367 1.00 94.25 231 ALA A O 1
ATOM 1741 N N . VAL A 1 232 ? 26.978 -22.057 -16.824 1.00 95.12 232 VAL A N 1
ATOM 1742 C CA . VAL A 1 232 ? 25.792 -21.642 -16.066 1.00 95.12 232 VAL A CA 1
ATOM 1743 C C . VAL A 1 232 ? 24.564 -21.482 -16.964 1.00 95.12 232 VAL A C 1
ATOM 1745 O O . VAL A 1 232 ? 23.443 -21.516 -16.472 1.00 95.12 232 VAL A O 1
ATOM 1748 N N . ALA A 1 233 ? 24.761 -21.349 -18.281 1.00 97.50 233 ALA A N 1
ATOM 1749 C CA . ALA A 1 233 ? 23.688 -21.337 -19.270 1.00 97.50 233 ALA A CA 1
ATOM 1750 C C . ALA A 1 233 ? 24.183 -21.810 -20.648 1.00 97.50 233 ALA A C 1
ATOM 1752 O O . ALA A 1 233 ? 25.361 -21.671 -20.976 1.00 97.50 233 ALA A O 1
ATOM 1753 N N . ASP A 1 234 ? 23.270 -22.335 -21.464 1.00 98.00 234 ASP A N 1
ATOM 1754 C CA . ASP A 1 234 ? 23.474 -22.630 -22.887 1.00 98.00 234 ASP A CA 1
ATOM 1755 C C . ASP A 1 234 ? 22.176 -22.289 -23.627 1.00 98.00 234 ASP A C 1
ATOM 1757 O O . ASP A 1 234 ? 21.182 -23.009 -23.499 1.00 98.00 234 ASP A O 1
ATOM 1761 N N . LEU A 1 235 ? 22.164 -21.153 -24.324 1.00 98.44 235 LEU A N 1
ATOM 1762 C CA . LEU A 1 235 ? 20.948 -20.484 -24.791 1.00 98.44 235 LEU A CA 1
ATOM 1763 C C . LEU A 1 235 ? 20.887 -20.427 -26.317 1.00 98.44 235 LEU A C 1
ATOM 1765 O O . LEU A 1 235 ? 21.853 -20.024 -26.963 1.00 98.44 235 LEU A O 1
ATOM 1769 N N . ALA A 1 236 ? 19.731 -20.755 -26.887 1.00 98.38 236 ALA A N 1
ATOM 1770 C CA . ALA A 1 236 ? 19.339 -20.345 -28.233 1.00 98.38 236 ALA A CA 1
ATOM 1771 C C . ALA A 1 236 ? 18.629 -18.979 -28.215 1.00 98.38 236 ALA A C 1
ATOM 1773 O O . ALA A 1 236 ? 18.280 -18.450 -27.158 1.00 98.38 236 ALA A O 1
ATOM 1774 N N . ALA A 1 237 ? 18.390 -18.408 -29.399 1.00 97.38 237 ALA A N 1
ATOM 1775 C CA . ALA A 1 237 ? 17.642 -17.158 -29.544 1.00 97.38 237 ALA A CA 1
ATOM 1776 C C . ALA A 1 237 ? 16.267 -17.231 -28.848 1.00 97.38 237 ALA A C 1
ATOM 1778 O O . ALA A 1 237 ? 15.486 -18.151 -29.091 1.00 97.38 237 ALA A O 1
ATOM 1779 N N . GLY A 1 238 ? 15.968 -16.242 -28.008 1.00 97.12 238 GLY A N 1
ATOM 1780 C CA . GLY A 1 238 ? 14.748 -16.134 -27.209 1.00 97.12 238 GLY A CA 1
ATOM 1781 C C . GLY A 1 238 ? 14.743 -16.950 -25.912 1.00 97.12 238 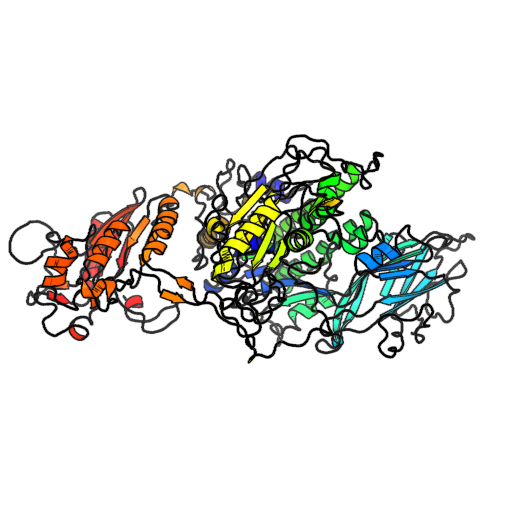GLY A C 1
ATOM 1782 O O . GLY A 1 238 ? 13.852 -16.746 -25.091 1.00 97.12 238 GLY A O 1
ATOM 1783 N N . GLU A 1 239 ? 15.710 -17.847 -25.690 1.00 98.19 239 GLU A N 1
ATOM 1784 C CA . GLU A 1 239 ? 15.753 -18.663 -24.474 1.00 98.19 239 GLU A CA 1
ATOM 1785 C C . GLU A 1 239 ? 16.227 -17.856 -23.261 1.00 98.19 239 GLU A C 1
ATOM 1787 O O . GLU A 1 239 ? 17.070 -16.958 -23.366 1.00 98.19 239 GLU A O 1
ATOM 1792 N N . TRP A 1 240 ? 15.700 -18.239 -22.097 1.00 98.12 240 TRP A N 1
ATOM 1793 C CA . TRP A 1 240 ? 16.073 -17.701 -20.795 1.00 98.12 240 TRP A CA 1
ATOM 1794 C C . TRP A 1 240 ? 16.789 -18.751 -19.941 1.00 98.12 240 TRP A C 1
ATOM 1796 O O . TRP A 1 240 ? 16.409 -19.921 -19.970 1.00 98.12 240 TRP A O 1
ATOM 1806 N N . ALA A 1 241 ? 17.731 -18.324 -19.102 1.00 98.12 241 ALA A N 1
ATOM 1807 C CA . ALA A 1 241 ? 18.323 -19.144 -18.041 1.00 98.12 241 ALA A CA 1
ATOM 1808 C C . ALA A 1 241 ? 18.287 -18.412 -16.697 1.00 98.12 241 ALA A C 1
ATOM 1810 O O . ALA A 1 241 ? 18.553 -17.214 -16.655 1.00 98.12 241 ALA A O 1
ATOM 1811 N N . ASP A 1 242 ? 17.981 -19.141 -15.622 1.00 97.94 242 ASP A N 1
ATOM 1812 C CA . ASP A 1 242 ? 18.175 -18.701 -14.235 1.00 97.94 242 ASP A CA 1
ATOM 1813 C C . ASP A 1 242 ? 19.598 -19.069 -13.791 1.00 97.94 242 ASP A C 1
ATOM 1815 O O . ASP A 1 242 ? 19.994 -20.234 -13.869 1.00 97.94 242 ASP A O 1
ATOM 1819 N N . VAL A 1 243 ? 20.370 -18.081 -13.348 1.00 97.25 243 VAL A N 1
ATOM 1820 C CA . VAL A 1 243 ? 21.762 -18.231 -12.923 1.00 97.25 243 VAL A CA 1
ATOM 1821 C C . VAL A 1 243 ? 21.877 -17.889 -11.444 1.00 97.25 243 VAL A C 1
ATOM 1823 O O . VAL A 1 243 ? 21.571 -16.776 -11.019 1.00 97.25 243 VAL A O 1
ATOM 1826 N N . LYS A 1 244 ? 22.382 -18.844 -10.658 1.00 94.94 244 LYS A N 1
ATOM 1827 C CA . LYS A 1 244 ? 22.646 -18.678 -9.224 1.00 94.94 244 LYS A CA 1
ATOM 1828 C C . LYS A 1 244 ? 24.083 -18.228 -8.975 1.00 94.94 244 LYS A C 1
ATOM 1830 O O . LYS A 1 244 ? 25.017 -18.762 -9.568 1.00 94.94 244 LYS A O 1
ATOM 1835 N N . VAL A 1 245 ? 24.259 -17.296 -8.043 1.00 93.94 245 VAL A N 1
ATOM 1836 C CA . VAL A 1 245 ? 25.552 -16.744 -7.616 1.00 93.94 245 VAL A CA 1
ATOM 1837 C C . VAL A 1 245 ? 25.656 -16.720 -6.091 1.00 93.94 245 VAL A C 1
ATOM 1839 O O . VAL A 1 245 ? 24.662 -16.861 -5.380 1.00 93.94 245 VAL A O 1
ATOM 1842 N N . ARG A 1 246 ? 26.872 -16.542 -5.566 1.00 92.25 246 ARG A N 1
ATOM 1843 C CA . ARG A 1 246 ? 27.124 -16.391 -4.124 1.00 92.25 246 ARG A CA 1
ATOM 1844 C C . ARG A 1 246 ? 27.436 -14.937 -3.787 1.00 92.25 246 ARG A C 1
ATOM 1846 O O . ARG A 1 246 ? 28.219 -14.312 -4.502 1.00 92.25 246 ARG A O 1
ATOM 1853 N N . LEU A 1 247 ? 26.811 -14.429 -2.728 1.00 92.38 247 LEU A N 1
ATOM 1854 C CA . LEU A 1 247 ? 27.054 -13.097 -2.171 1.00 92.38 247 LEU A CA 1
ATOM 1855 C C . LEU A 1 247 ? 28.313 -13.062 -1.294 1.00 92.38 247 LEU A C 1
ATOM 1857 O O . LEU A 1 247 ? 28.870 -14.108 -0.945 1.00 92.38 247 LEU A O 1
ATOM 1861 N N . THR A 1 248 ? 28.745 -11.849 -0.952 1.00 91.12 248 THR A N 1
ATOM 1862 C CA . THR A 1 248 ? 29.943 -11.549 -0.152 1.00 91.12 248 THR A CA 1
ATOM 1863 C C . THR A 1 248 ? 29.574 -10.728 1.093 1.00 91.12 248 THR A C 1
ATOM 1865 O O . THR A 1 248 ? 28.401 -10.621 1.450 1.00 91.12 248 THR A O 1
ATOM 1868 N N . GLY A 1 249 ? 30.565 -10.184 1.807 1.00 91.75 249 GLY A N 1
ATOM 1869 C CA . GLY A 1 249 ? 30.323 -9.214 2.879 1.00 91.75 249 GLY A CA 1
ATOM 1870 C C . GLY A 1 249 ? 29.576 -9.800 4.073 1.00 91.75 249 GLY A C 1
ATOM 1871 O O . GLY A 1 249 ? 29.948 -10.854 4.596 1.00 91.75 249 GLY A O 1
ATOM 1872 N N . SER A 1 250 ? 28.523 -9.113 4.521 1.00 90.44 250 SER A N 1
ATOM 1873 C CA . SER A 1 250 ? 27.685 -9.579 5.633 1.00 90.44 250 SER A CA 1
ATOM 1874 C C . SER A 1 250 ? 26.828 -10.796 5.259 1.00 90.44 250 SER A C 1
ATOM 1876 O O . SER A 1 250 ? 26.344 -11.518 6.135 1.00 90.44 250 SER A O 1
ATOM 1878 N N . ARG A 1 251 ? 26.702 -11.061 3.953 1.00 89.56 251 ARG A N 1
ATOM 1879 C CA . ARG A 1 251 ? 25.940 -12.156 3.345 1.00 89.56 251 ARG A CA 1
ATOM 1880 C C . ARG A 1 251 ? 26.829 -13.211 2.684 1.00 89.56 251 ARG A C 1
ATOM 1882 O O . ARG A 1 251 ? 26.356 -13.960 1.829 1.00 89.56 251 ARG A O 1
ATOM 1889 N N . ASP A 1 252 ? 28.099 -13.294 3.085 1.00 90.44 252 ASP A N 1
ATOM 1890 C CA . ASP A 1 252 ? 29.073 -14.215 2.495 1.00 90.44 252 ASP A CA 1
ATOM 1891 C C . ASP A 1 252 ? 28.547 -15.658 2.426 1.00 90.44 252 ASP A C 1
ATOM 1893 O O . ASP A 1 252 ? 28.117 -16.248 3.422 1.00 90.44 252 ASP A O 1
ATOM 1897 N N . GLY A 1 253 ? 28.559 -16.219 1.217 1.00 87.25 253 GLY A N 1
ATOM 1898 C CA . GLY A 1 253 ? 28.120 -17.585 0.937 1.00 87.25 253 GLY A CA 1
ATOM 1899 C C . GLY A 1 253 ? 26.613 -17.781 0.739 1.00 87.25 253 GLY A C 1
ATOM 1900 O O . GLY A 1 253 ? 26.218 -18.875 0.329 1.00 87.25 253 GLY A O 1
ATOM 1901 N N . GLN A 1 254 ? 25.770 -16.769 0.954 1.00 92.25 254 GLN A N 1
ATOM 1902 C CA . GLN A 1 254 ? 24.330 -16.869 0.687 1.00 92.25 254 GLN A CA 1
ATOM 1903 C C . GLN A 1 254 ? 24.039 -16.830 -0.839 1.00 92.25 254 GLN A C 1
ATOM 1905 O O . GLN A 1 254 ? 24.751 -16.163 -1.594 1.00 92.25 254 GLN A O 1
ATOM 1910 N N . THR A 1 255 ? 23.019 -17.557 -1.321 1.00 94.75 255 THR A N 1
ATOM 1911 C CA . THR A 1 255 ? 22.647 -17.677 -2.754 1.00 94.75 255 THR A CA 1
ATOM 1912 C C . THR A 1 255 ? 21.789 -16.528 -3.288 1.00 94.75 255 THR A C 1
ATOM 1914 O O . THR A 1 255 ? 20.658 -16.353 -2.864 1.00 94.75 255 THR A O 1
ATOM 1917 N N . ALA A 1 256 ? 22.252 -15.772 -4.272 1.00 96.19 256 ALA A N 1
ATOM 1918 C CA . ALA A 1 256 ? 21.388 -14.885 -5.057 1.00 96.19 256 ALA A CA 1
ATOM 1919 C C . ALA A 1 256 ? 21.219 -15.434 -6.476 1.00 96.19 256 ALA A C 1
ATOM 1921 O O . ALA A 1 256 ? 21.881 -16.406 -6.845 1.00 96.19 256 ALA A O 1
ATOM 1922 N N . GLY A 1 257 ? 20.362 -14.828 -7.289 1.00 96.69 257 GLY A N 1
ATOM 1923 C CA . GLY A 1 257 ? 20.282 -15.208 -8.694 1.00 96.69 257 GLY A CA 1
ATOM 1924 C C . GLY A 1 257 ? 19.714 -14.133 -9.601 1.00 96.69 257 GLY A C 1
ATOM 1925 O O . GLY A 1 257 ? 19.214 -13.110 -9.144 1.00 96.69 257 GLY A O 1
ATOM 1926 N N . PHE A 1 258 ? 19.861 -14.351 -10.899 1.00 97.81 258 PHE A N 1
ATOM 1927 C CA . PHE A 1 258 ? 19.422 -13.445 -11.953 1.00 97.81 258 PHE A CA 1
ATOM 1928 C C . PHE A 1 258 ? 19.104 -14.239 -13.217 1.00 97.81 258 PHE A C 1
ATOM 1930 O O . PHE A 1 258 ? 19.479 -15.403 -13.343 1.00 97.81 258 PHE A O 1
ATOM 1937 N N . TYR A 1 259 ? 18.438 -13.602 -14.173 1.00 98.50 259 TYR A N 1
ATOM 1938 C CA . TYR A 1 259 ? 18.102 -14.223 -15.442 1.00 98.50 259 TYR A CA 1
ATOM 1939 C C . TYR A 1 259 ? 18.942 -13.671 -16.590 1.00 98.50 259 TYR A C 1
ATOM 1941 O O . TYR A 1 259 ? 19.192 -12.470 -16.669 1.00 98.50 259 TYR A O 1
ATOM 1949 N N . LEU A 1 260 ? 19.306 -14.557 -17.515 1.00 98.38 260 LEU A N 1
ATOM 1950 C CA . LEU A 1 260 ? 19.887 -14.238 -18.818 1.00 98.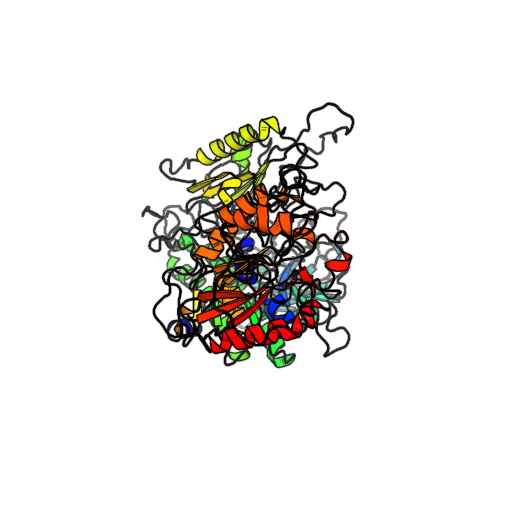38 260 LEU A CA 1
ATOM 1951 C C . LEU A 1 260 ? 18.877 -14.531 -19.926 1.00 98.38 260 LEU A C 1
ATOM 1953 O O . LEU A 1 260 ? 18.231 -15.575 -19.877 1.00 98.38 260 LEU A O 1
ATOM 1957 N N . LYS A 1 261 ? 18.801 -13.674 -20.950 1.00 98.50 261 LYS A N 1
ATOM 1958 C CA . LYS A 1 261 ? 18.079 -13.939 -22.207 1.00 98.50 261 LYS A CA 1
ATOM 1959 C C . LYS A 1 261 ? 18.965 -13.667 -23.409 1.00 98.50 261 LYS A C 1
ATOM 1961 O O . LYS A 1 261 ? 19.436 -12.544 -23.576 1.00 98.50 261 LYS A O 1
ATOM 1966 N N . ALA A 1 262 ? 19.126 -14.636 -24.305 1.00 98.19 262 ALA A N 1
ATOM 1967 C CA . ALA A 1 262 ? 19.717 -14.377 -25.617 1.00 98.19 262 ALA A CA 1
ATOM 1968 C C . ALA A 1 262 ? 18.650 -13.762 -26.540 1.00 98.19 262 ALA A C 1
ATOM 1970 O O . ALA A 1 262 ? 17.940 -14.488 -27.226 1.00 98.19 262 ALA A O 1
ATOM 1971 N N . ILE A 1 263 ? 18.484 -12.434 -26.530 1.00 98.00 263 ILE A N 1
ATOM 1972 C CA . ILE A 1 263 ? 17.430 -11.758 -27.308 1.00 98.00 263 ILE A CA 1
ATOM 1973 C C . ILE A 1 263 ? 17.666 -11.929 -28.811 1.00 98.00 263 ILE A C 1
ATOM 1975 O O . ILE A 1 263 ? 16.793 -12.414 -29.526 1.00 98.00 263 ILE A O 1
ATOM 1979 N N . ASP A 1 264 ? 18.849 -11.539 -29.286 1.00 97.56 264 ASP A N 1
ATOM 1980 C CA . ASP A 1 264 ? 19.220 -11.638 -30.695 1.00 97.56 264 ASP A CA 1
ATOM 1981 C C . ASP A 1 264 ? 20.402 -12.594 -30.842 1.00 97.56 264 ASP A C 1
ATOM 1983 O O . ASP A 1 264 ? 21.432 -12.428 -30.187 1.00 97.56 264 ASP A O 1
ATOM 1987 N N . LEU A 1 265 ? 20.271 -13.560 -31.747 1.00 97.62 265 LEU A N 1
ATOM 1988 C CA . LEU A 1 265 ? 21.356 -14.430 -32.188 1.00 97.62 265 LEU A CA 1
ATOM 1989 C C . LEU A 1 265 ? 21.159 -14.719 -33.677 1.00 97.62 265 LEU A C 1
ATOM 1991 O O . LEU A 1 265 ? 20.534 -15.702 -34.073 1.00 97.62 265 LEU A O 1
ATOM 1995 N N . ALA A 1 266 ? 21.606 -13.783 -34.514 1.00 97.38 266 ALA A N 1
ATOM 1996 C CA . ALA A 1 266 ? 21.536 -13.940 -35.958 1.00 97.38 266 ALA A CA 1
ATOM 1997 C C . ALA A 1 266 ? 22.471 -15.079 -36.410 1.00 97.38 266 ALA A C 1
ATOM 1999 O O . ALA A 1 266 ? 23.607 -15.130 -35.934 1.00 97.38 266 ALA A O 1
ATOM 2000 N N . PRO A 1 267 ? 22.063 -15.924 -37.380 1.00 96.62 267 PRO A N 1
ATOM 2001 C CA . PRO A 1 267 ? 22.886 -17.034 -37.867 1.00 96.62 267 PRO A CA 1
ATOM 2002 C C . PRO A 1 267 ? 24.273 -16.625 -38.382 1.00 96.62 267 PRO A C 1
ATOM 2004 O O . PRO A 1 267 ? 25.193 -17.426 -38.357 1.00 96.62 267 PRO A O 1
ATOM 2007 N N . ASP A 1 268 ? 24.448 -15.384 -38.836 1.00 95.56 268 ASP A N 1
ATOM 2008 C CA . ASP A 1 268 ? 25.727 -14.834 -39.307 1.00 95.56 268 ASP A CA 1
ATOM 2009 C C . ASP A 1 268 ? 26.429 -13.939 -38.266 1.00 95.56 268 ASP A C 1
ATOM 2011 O O . ASP A 1 268 ? 27.406 -13.258 -38.581 1.00 95.56 268 ASP A O 1
ATOM 2015 N N . LEU A 1 269 ? 25.895 -13.883 -37.041 1.00 96.62 269 LEU A N 1
ATOM 2016 C CA . LEU A 1 269 ? 26.286 -12.975 -35.960 1.00 96.62 269 LEU A CA 1
ATOM 2017 C C . LEU A 1 269 ? 26.294 -11.490 -36.345 1.00 96.62 269 LEU A C 1
ATOM 2019 O O . LEU A 1 269 ? 26.918 -10.678 -35.660 1.00 96.62 269 LEU A O 1
ATOM 2023 N N . SER A 1 270 ? 25.563 -11.088 -37.390 1.00 96.69 270 SER A N 1
ATOM 2024 C CA . SER A 1 270 ? 25.362 -9.666 -37.707 1.00 96.69 270 SER A CA 1
ATOM 2025 C C . SER A 1 270 ? 24.655 -8.915 -36.577 1.00 96.69 270 SER A C 1
ATOM 2027 O O . SER A 1 270 ? 24.831 -7.704 -36.440 1.00 96.69 270 SER A O 1
ATOM 2029 N N . ARG A 1 271 ? 23.871 -9.636 -35.767 1.00 97.25 271 ARG A N 1
ATOM 2030 C CA . ARG A 1 271 ? 23.229 -9.150 -34.548 1.00 97.25 271 ARG A CA 1
ATOM 2031 C C . ARG A 1 271 ? 23.310 -10.213 -33.460 1.00 97.25 271 ARG A C 1
ATOM 2033 O O . ARG A 1 271 ? 22.794 -11.316 -33.622 1.00 97.25 271 ARG A O 1
ATOM 2040 N N . PHE A 1 272 ? 23.937 -9.848 -32.358 1.00 98.31 272 PHE A N 1
ATOM 2041 C CA . PHE A 1 272 ? 23.978 -10.583 -31.108 1.00 98.31 272 PHE A CA 1
ATOM 2042 C C . PHE A 1 272 ? 23.615 -9.618 -29.984 1.00 98.31 272 PHE A C 1
ATOM 2044 O O . PHE A 1 272 ? 24.193 -8.530 -29.912 1.00 98.31 272 PHE A O 1
ATOM 2051 N N . ARG A 1 273 ? 22.661 -10.004 -29.137 1.00 98.31 273 ARG A N 1
ATOM 2052 C CA . ARG A 1 273 ? 22.265 -9.262 -27.938 1.00 98.31 273 ARG A CA 1
ATOM 2053 C C . ARG A 1 273 ? 21.855 -10.245 -26.853 1.00 98.31 273 ARG A C 1
ATOM 2055 O O . ARG A 1 273 ? 20.943 -11.042 -27.063 1.00 98.31 273 ARG A O 1
ATOM 2062 N N . ILE A 1 274 ? 22.491 -10.144 -25.694 1.00 98.50 274 ILE A N 1
ATOM 2063 C CA . ILE A 1 274 ? 22.112 -10.854 -24.474 1.00 98.50 274 ILE A CA 1
ATOM 2064 C C . ILE A 1 274 ? 21.671 -9.831 -23.425 1.00 98.50 274 ILE A C 1
ATOM 2066 O O . ILE A 1 274 ? 22.313 -8.795 -23.260 1.00 98.50 274 ILE A O 1
ATOM 2070 N N . TYR A 1 275 ? 20.556 -10.103 -22.761 1.00 98.62 275 TYR A N 1
ATOM 2071 C CA . TYR A 1 275 ? 20.011 -9.316 -21.660 1.00 98.62 275 TYR A CA 1
ATOM 2072 C C . TYR A 1 275 ? 20.248 -10.040 -20.339 1.00 98.62 275 TYR A C 1
ATOM 2074 O O . TYR A 1 275 ? 20.188 -11.270 -20.297 1.00 98.62 275 TYR A O 1
ATOM 2082 N N . TYR A 1 276 ? 20.510 -9.277 -19.282 1.00 98.31 276 TYR A N 1
ATOM 2083 C CA . TYR A 1 276 ? 20.659 -9.778 -17.924 1.00 98.31 276 TYR A CA 1
ATOM 2084 C C . TYR A 1 276 ? 19.861 -8.917 -16.943 1.00 98.31 276 TYR A C 1
ATOM 2086 O O . TYR A 1 276 ? 19.919 -7.685 -16.988 1.00 98.31 276 TYR A O 1
ATOM 2094 N N . THR A 1 277 ? 19.123 -9.569 -16.046 1.00 98.19 277 THR A N 1
ATOM 2095 C CA . THR A 1 277 ? 18.465 -8.892 -14.920 1.00 98.19 277 THR A CA 1
ATOM 2096 C C . THR A 1 277 ? 19.472 -8.619 -13.800 1.00 98.19 277 THR A C 1
ATOM 2098 O O . THR A 1 277 ? 20.570 -9.180 -13.785 1.00 98.19 277 THR A O 1
ATOM 2101 N N . SER A 1 278 ? 19.074 -7.816 -12.813 1.00 97.06 278 SER A N 1
ATOM 2102 C CA . SER A 1 278 ? 19.832 -7.664 -11.569 1.00 97.06 278 SER A CA 1
ATOM 2103 C C . SER A 1 278 ? 19.960 -8.994 -10.829 1.00 97.06 278 SER A C 1
ATOM 2105 O O . SER A 1 278 ? 19.019 -9.794 -10.818 1.00 97.06 278 SER A O 1
ATOM 2107 N N . VAL A 1 279 ? 21.098 -9.197 -10.162 1.00 97.06 279 VAL A N 1
ATOM 2108 C CA . VAL A 1 279 ? 21.242 -10.183 -9.088 1.00 97.06 279 VAL A CA 1
ATOM 2109 C C . VAL A 1 279 ? 20.266 -9.810 -7.988 1.00 97.06 279 VAL A C 1
ATOM 2111 O O . VAL A 1 279 ? 20.330 -8.710 -7.444 1.00 97.06 279 VAL A O 1
ATOM 2114 N N . ALA A 1 280 ? 19.359 -10.722 -7.665 1.00 96.56 280 ALA A N 1
ATOM 2115 C CA . ALA A 1 280 ? 18.311 -10.509 -6.688 1.00 96.56 280 ALA A CA 1
ATOM 2116 C C . ALA A 1 280 ? 18.215 -11.670 -5.694 1.00 96.56 280 ALA A C 1
ATOM 2118 O O . ALA A 1 280 ? 18.602 -12.808 -5.980 1.00 96.56 280 ALA A O 1
ATOM 2119 N N . ARG A 1 281 ? 17.664 -11.369 -4.517 1.00 94.94 281 ARG A N 1
ATOM 2120 C CA . ARG A 1 281 ? 17.213 -12.364 -3.538 1.00 94.94 281 ARG A CA 1
ATOM 2121 C C . ARG A 1 281 ? 15.789 -12.076 -3.110 1.00 94.94 281 ARG A C 1
ATOM 2123 O O . ARG A 1 281 ? 15.489 -10.924 -2.815 1.00 94.94 281 ARG A O 1
ATOM 2130 N N . ALA A 1 282 ? 14.951 -13.103 -3.019 1.00 95.00 282 ALA A N 1
ATOM 2131 C CA . ALA A 1 282 ? 13.686 -13.019 -2.294 1.00 95.00 282 ALA A CA 1
ATOM 2132 C C . ALA A 1 282 ? 13.966 -12.705 -0.821 1.00 95.00 282 ALA A C 1
ATOM 2134 O O . ALA A 1 282 ? 14.860 -13.324 -0.236 1.00 95.00 282 ALA A O 1
ATOM 2135 N N . ASN A 1 283 ? 13.200 -11.786 -0.238 1.00 93.38 283 ASN A N 1
ATOM 2136 C CA . ASN A 1 283 ? 13.248 -11.514 1.191 1.00 93.38 283 ASN A CA 1
ATOM 2137 C C . ASN A 1 283 ? 12.205 -12.387 1.889 1.00 93.38 283 ASN A C 1
ATOM 2139 O O . ASN A 1 283 ? 11.024 -12.349 1.530 1.00 93.38 283 ASN A O 1
ATOM 2143 N N . ALA A 1 284 ? 12.617 -13.155 2.896 1.00 93.62 284 ALA A N 1
ATOM 2144 C CA . ALA A 1 284 ? 11.701 -14.072 3.566 1.00 93.62 284 ALA A CA 1
ATOM 2145 C C . ALA A 1 284 ? 12.027 -14.298 5.045 1.00 93.62 284 ALA A C 1
ATOM 2147 O O . ALA A 1 284 ? 13.179 -14.243 5.469 1.00 93.62 284 ALA A O 1
ATOM 2148 N N . THR A 1 285 ? 10.998 -14.591 5.838 1.00 92.88 285 THR A N 1
ATOM 2149 C CA . THR A 1 285 ? 11.109 -14.890 7.274 1.00 92.88 285 THR A CA 1
ATOM 2150 C C . THR A 1 285 ? 10.134 -15.988 7.677 1.00 92.88 285 THR A C 1
ATOM 2152 O O . THR A 1 285 ? 9.038 -16.057 7.134 1.00 92.88 285 THR A O 1
ATOM 2155 N N . PHE A 1 286 ? 10.493 -16.811 8.662 1.00 92.38 286 PHE A N 1
ATOM 2156 C CA . PHE A 1 286 ? 9.566 -17.738 9.316 1.00 92.38 286 PHE A CA 1
ATOM 2157 C C . PHE A 1 286 ? 9.896 -17.802 10.816 1.00 92.38 286 PHE A C 1
ATOM 2159 O O . PHE A 1 286 ? 10.637 -18.670 11.277 1.00 92.38 286 PHE A O 1
ATOM 2166 N N . ASN A 1 287 ? 9.390 -16.828 11.578 1.00 90.69 287 ASN A N 1
ATOM 2167 C CA . ASN A 1 287 ? 9.860 -16.564 12.946 1.00 90.69 287 ASN A CA 1
ATOM 2168 C C . ASN A 1 287 ? 9.446 -17.645 13.961 1.00 90.69 287 ASN A C 1
ATOM 2170 O O . ASN A 1 287 ? 10.186 -17.919 14.903 1.00 90.69 287 ASN A O 1
ATOM 2174 N N . GLY A 1 288 ? 8.300 -18.293 13.747 1.00 88.06 288 GLY A N 1
ATOM 2175 C CA . GLY A 1 288 ? 7.778 -19.389 14.564 1.00 88.06 288 GLY A CA 1
ATOM 2176 C C . GLY A 1 288 ? 8.296 -20.775 14.169 1.00 88.06 288 GLY A C 1
ATOM 2177 O O . GLY A 1 288 ? 7.774 -21.777 14.651 1.00 88.06 288 GLY A O 1
ATOM 2178 N N . CYS A 1 289 ? 9.288 -20.857 13.281 1.00 82.50 289 CYS A N 1
ATOM 2179 C CA . CYS A 1 289 ? 9.781 -22.126 12.767 1.00 82.50 289 CYS A CA 1
ATOM 2180 C C . CYS A 1 289 ? 10.477 -22.979 13.848 1.00 82.50 289 CYS A C 1
ATOM 2182 O O . CYS A 1 289 ? 11.468 -22.552 14.445 1.00 82.50 289 CYS A O 1
ATOM 2184 N N . ASP A 1 290 ? 10.001 -24.213 14.059 1.00 71.44 290 ASP A N 1
ATOM 2185 C CA . ASP A 1 290 ? 10.507 -25.135 15.088 1.00 71.44 290 ASP A CA 1
ATOM 2186 C C . ASP A 1 290 ? 10.981 -26.508 14.557 1.00 71.44 290 ASP A C 1
ATOM 2188 O O . ASP A 1 290 ? 11.540 -27.309 15.315 1.00 71.44 290 ASP A O 1
ATOM 2192 N N . TYR A 1 291 ? 10.819 -26.786 13.257 1.00 62.72 291 TYR A N 1
ATOM 2193 C CA . TYR A 1 291 ? 11.085 -28.111 12.679 1.00 62.72 291 TYR A CA 1
ATOM 2194 C C . TYR A 1 291 ? 12.577 -28.418 12.450 1.00 62.72 291 TYR A C 1
ATOM 2196 O O . TYR A 1 291 ? 12.944 -29.586 12.278 1.00 62.72 291 TYR A O 1
ATOM 2204 N N . ALA A 1 292 ? 13.456 -27.410 12.467 1.00 53.81 292 ALA A N 1
ATOM 2205 C CA . ALA A 1 292 ? 14.903 -27.593 12.361 1.00 53.81 292 ALA A CA 1
ATOM 2206 C C . ALA A 1 292 ? 15.689 -26.560 13.194 1.00 53.81 292 ALA A C 1
ATOM 2208 O O . ALA A 1 292 ? 15.238 -25.427 13.367 1.00 53.81 292 ALA A O 1
ATOM 2209 N N . PRO A 1 293 ? 16.887 -26.916 13.706 1.00 50.88 293 PRO A N 1
ATOM 2210 C CA . PRO A 1 293 ? 17.800 -25.936 14.290 1.00 50.88 293 PRO A CA 1
ATOM 2211 C C . PRO A 1 293 ? 18.061 -24.802 13.294 1.00 50.88 293 PRO A C 1
ATOM 2213 O O . PRO A 1 293 ? 18.331 -25.073 12.127 1.00 50.88 293 PRO A O 1
ATOM 2216 N N . ASP A 1 294 ? 17.979 -23.557 13.761 1.00 55.81 294 ASP A N 1
ATOM 2217 C CA . ASP A 1 294 ? 18.244 -22.342 12.980 1.00 55.81 294 ASP A CA 1
ATOM 2218 C C . ASP A 1 294 ? 17.262 -22.068 11.817 1.00 55.81 294 ASP A C 1
ATOM 2220 O O . ASP A 1 294 ? 17.520 -21.186 11.005 1.00 55.81 294 ASP A O 1
ATOM 2224 N N . CYS A 1 295 ? 16.106 -22.743 11.729 1.00 65.62 295 CYS A N 1
ATOM 2225 C CA . CYS A 1 295 ? 15.132 -22.457 10.661 1.00 65.62 295 CYS A CA 1
ATOM 2226 C C . CYS A 1 295 ? 14.394 -21.119 10.842 1.00 65.62 295 CYS A C 1
ATOM 2228 O O . CYS A 1 295 ? 14.033 -20.481 9.856 1.00 65.62 295 CYS A O 1
ATOM 2230 N N . ALA A 1 296 ? 14.271 -20.658 12.090 1.00 61.97 296 ALA A N 1
ATOM 2231 C CA . ALA A 1 296 ? 13.884 -19.288 12.418 1.00 61.97 296 ALA A CA 1
ATOM 2232 C C . ALA A 1 296 ? 15.038 -18.277 12.245 1.00 61.97 296 ALA A C 1
ATOM 2234 O O . ALA A 1 296 ? 14.824 -17.074 12.385 1.00 61.97 296 ALA A O 1
ATOM 2235 N N . ALA A 1 297 ? 16.274 -18.727 11.969 1.00 61.62 297 ALA A N 1
ATOM 2236 C CA . ALA A 1 297 ? 17.363 -17.807 11.660 1.00 61.62 297 ALA A CA 1
ATOM 2237 C C . ALA A 1 297 ? 17.159 -17.231 10.245 1.00 61.62 297 ALA A C 1
ATOM 2239 O O . ALA A 1 297 ? 16.735 -17.970 9.351 1.00 61.62 297 ALA A O 1
ATOM 2240 N N . PRO A 1 298 ? 17.518 -15.954 10.000 1.00 50.34 298 PRO A N 1
ATOM 2241 C CA . PRO A 1 298 ? 17.334 -15.297 8.702 1.00 50.34 298 PRO A CA 1
ATOM 2242 C C . PRO A 1 298 ? 17.895 -16.095 7.520 1.00 50.34 298 PRO A C 1
ATOM 2244 O O . PRO A 1 298 ? 17.379 -16.028 6.418 1.00 50.34 298 PRO A O 1
ATOM 2247 N N . THR A 1 299 ? 18.933 -16.899 7.751 1.00 57.56 299 THR A N 1
ATOM 2248 C CA . THR A 1 299 ? 19.612 -17.681 6.715 1.00 57.56 299 THR A CA 1
ATOM 2249 C C . THR A 1 299 ? 19.023 -19.070 6.476 1.00 57.56 299 THR A C 1
ATOM 2251 O O . THR A 1 299 ? 19.583 -19.801 5.676 1.00 57.56 299 THR A O 1
ATOM 2254 N N . GLY A 1 300 ? 17.988 -19.504 7.197 1.00 79.69 300 GLY A N 1
ATOM 2255 C CA . GLY A 1 300 ? 17.432 -20.852 7.044 1.00 79.69 300 GLY A CA 1
ATOM 2256 C C . GLY A 1 300 ? 16.402 -20.907 5.921 1.00 79.69 300 GLY A C 1
ATOM 2257 O O . GLY A 1 300 ? 16.666 -21.401 4.824 1.00 79.69 300 GLY A O 1
ATOM 2258 N N . PHE A 1 301 ? 15.223 -20.359 6.205 1.00 89.69 301 PHE A N 1
ATOM 2259 C CA . PHE A 1 301 ? 14.105 -20.321 5.266 1.00 89.69 301 PHE A CA 1
ATOM 2260 C C . PHE A 1 301 ? 14.407 -19.464 4.025 1.00 89.69 301 PHE A C 1
ATOM 2262 O O . PHE A 1 301 ? 14.289 -19.958 2.908 1.00 89.69 301 PHE A O 1
ATOM 2269 N N . GLU A 1 302 ? 14.887 -18.225 4.200 1.00 92.62 302 GLU A N 1
ATOM 2270 C CA . GLU A 1 302 ? 15.215 -17.324 3.081 1.00 92.62 302 GLU A CA 1
ATOM 2271 C C . GLU A 1 302 ? 16.267 -17.921 2.140 1.00 92.62 302 GLU A C 1
ATOM 2273 O O . GLU A 1 302 ? 16.126 -17.858 0.919 1.00 92.62 302 GLU A O 1
ATOM 2278 N N . GLU A 1 303 ? 17.326 -18.523 2.684 1.00 91.69 303 GLU A N 1
ATOM 2279 C CA . GLU A 1 303 ? 18.360 -19.148 1.857 1.00 91.69 303 GLU A CA 1
ATOM 2280 C C . GLU A 1 303 ? 17.830 -20.372 1.120 1.00 91.69 303 GLU A C 1
ATOM 2282 O O . GLU A 1 303 ? 18.174 -20.540 -0.042 1.00 91.69 303 GLU A O 1
ATOM 2287 N N . THR A 1 304 ? 16.985 -21.190 1.755 1.00 90.94 304 THR A N 1
ATOM 2288 C CA . THR A 1 304 ? 16.366 -22.355 1.100 1.00 90.94 304 THR A CA 1
ATOM 2289 C C . THR A 1 304 ? 15.572 -21.912 -0.126 1.00 90.94 304 THR A C 1
ATOM 2291 O O . THR A 1 304 ? 15.779 -22.447 -1.215 1.00 90.94 304 THR A O 1
ATOM 2294 N N . LEU A 1 305 ? 14.739 -20.871 0.017 1.00 94.06 305 LEU A N 1
ATOM 2295 C CA . LEU A 1 305 ? 13.988 -20.310 -1.108 1.00 94.06 305 LEU A CA 1
ATOM 2296 C C . LEU A 1 305 ? 14.918 -19.852 -2.237 1.00 94.06 305 LEU A C 1
ATOM 2298 O O . LEU A 1 305 ? 14.727 -20.211 -3.394 1.00 94.06 305 LEU A O 1
ATOM 2302 N N . ASN A 1 306 ? 15.965 -19.097 -1.908 1.00 95.19 306 ASN A N 1
ATOM 2303 C CA . ASN A 1 306 ? 16.855 -18.546 -2.925 1.00 95.19 306 ASN A CA 1
ATOM 2304 C C . ASN A 1 306 ? 17.799 -19.587 -3.564 1.00 95.19 306 ASN A C 1
ATOM 2306 O O . ASN A 1 306 ? 18.204 -19.412 -4.720 1.00 95.19 306 ASN A O 1
ATOM 2310 N N . ALA A 1 307 ? 18.160 -20.646 -2.835 1.00 93.06 307 ALA A N 1
ATOM 2311 C CA . ALA A 1 307 ? 19.088 -21.681 -3.280 1.00 93.06 307 ALA A CA 1
ATOM 2312 C C . ALA A 1 307 ? 18.425 -22.757 -4.145 1.00 93.06 307 ALA A C 1
ATOM 2314 O O . ALA A 1 307 ? 19.003 -23.150 -5.161 1.00 93.06 307 ALA A O 1
ATOM 2315 N N . ASP A 1 308 ? 17.233 -23.212 -3.755 1.00 93.44 308 ASP A N 1
ATOM 2316 C CA . ASP A 1 308 ? 16.647 -24.444 -4.292 1.00 93.44 308 ASP A CA 1
ATOM 2317 C C . ASP A 1 308 ? 15.533 -24.198 -5.325 1.00 93.44 308 ASP A C 1
ATOM 2319 O O . ASP A 1 308 ? 15.187 -25.102 -6.089 1.00 93.44 308 ASP A O 1
ATOM 2323 N N . PHE A 1 309 ? 15.003 -22.975 -5.396 1.00 96.56 309 PHE A N 1
ATOM 2324 C CA . PHE A 1 309 ? 13.871 -22.608 -6.252 1.00 96.56 309 PHE A CA 1
ATOM 2325 C C . PHE A 1 309 ? 14.244 -21.518 -7.271 1.00 96.56 309 PHE A C 1
ATOM 2327 O O . PHE A 1 309 ? 15.314 -20.906 -7.150 1.00 96.56 309 PHE A O 1
ATOM 2334 N N . PRO A 1 310 ? 13.403 -21.261 -8.297 1.00 97.31 310 PRO A N 1
ATOM 2335 C CA . PRO A 1 310 ? 13.670 -20.219 -9.285 1.00 97.31 310 PRO A CA 1
ATOM 2336 C C . PRO A 1 310 ? 13.917 -18.855 -8.640 1.00 97.31 310 PRO A C 1
ATOM 2338 O O . PRO A 1 310 ? 13.279 -18.497 -7.653 1.00 97.31 310 PRO A O 1
ATOM 2341 N N . SER A 1 311 ? 14.854 -18.084 -9.187 1.00 96.31 311 SER A N 1
ATOM 2342 C CA . SER A 1 311 ? 15.176 -16.754 -8.663 1.00 96.31 311 SER A CA 1
ATOM 2343 C C . SER A 1 311 ? 13.964 -15.824 -8.718 1.00 96.31 311 SER A C 1
ATOM 2345 O O . SER A 1 311 ? 13.261 -15.764 -9.731 1.00 96.31 311 SER A O 1
ATOM 2347 N N . ALA A 1 312 ? 13.744 -15.067 -7.640 1.00 93.81 312 ALA A N 1
ATOM 2348 C CA . ALA A 1 312 ? 12.694 -14.058 -7.592 1.00 93.81 312 ALA A CA 1
ATOM 2349 C C . ALA A 1 312 ? 12.988 -12.918 -8.575 1.00 93.81 312 ALA A C 1
ATOM 2351 O O . ALA A 1 312 ? 14.056 -12.309 -8.555 1.00 93.81 312 ALA A O 1
ATOM 2352 N N . THR A 1 313 ? 12.006 -12.608 -9.412 1.00 92.75 313 THR A N 1
ATOM 2353 C CA . THR A 1 313 ? 12.039 -11.512 -10.383 1.00 92.75 313 THR A CA 1
ATOM 2354 C C . THR A 1 313 ? 10.630 -10.937 -10.539 1.00 92.75 313 THR A C 1
ATOM 2356 O O . THR A 1 313 ? 9.669 -11.538 -10.061 1.00 92.75 313 THR A O 1
ATOM 2359 N N . ALA A 1 314 ? 10.504 -9.784 -11.187 1.00 92.25 314 ALA A N 1
ATOM 2360 C CA . ALA A 1 314 ? 9.243 -9.321 -11.770 1.00 92.25 314 ALA A CA 1
ATOM 2361 C C . ALA A 1 314 ? 9.542 -8.393 -12.948 1.00 92.25 314 ALA A C 1
ATOM 2363 O O . ALA A 1 314 ? 10.697 -8.307 -13.390 1.00 92.25 314 ALA A O 1
ATOM 2364 N N . ALA A 1 315 ? 8.516 -7.728 -13.474 1.00 95.12 315 ALA A N 1
ATOM 2365 C CA . ALA A 1 315 ? 8.702 -6.839 -14.598 1.00 95.12 315 ALA A CA 1
ATOM 2366 C C . ALA A 1 315 ? 9.552 -5.628 -14.185 1.00 95.12 315 ALA A C 1
ATOM 2368 O O . ALA A 1 315 ? 9.553 -5.182 -13.038 1.00 95.12 315 ALA A O 1
ATOM 2369 N N . ASP A 1 316 ? 10.315 -5.106 -15.135 1.00 94.94 316 ASP A N 1
ATOM 2370 C CA . ASP A 1 316 ? 11.239 -4.002 -14.905 1.00 94.94 316 ASP A CA 1
ATOM 2371 C C . ASP A 1 316 ? 11.107 -3.031 -16.065 1.00 94.94 316 ASP A C 1
ATOM 2373 O O . ASP A 1 316 ? 11.487 -3.333 -17.196 1.00 94.94 316 ASP A O 1
ATOM 2377 N N . PHE A 1 317 ? 10.488 -1.886 -15.795 1.00 94.19 317 PHE A N 1
ATOM 2378 C CA . PHE A 1 317 ? 10.186 -0.906 -16.830 1.00 94.19 317 PHE A CA 1
ATOM 2379 C C . PHE A 1 317 ? 11.454 -0.239 -17.373 1.00 94.19 317 PHE A C 1
ATOM 2381 O O . PHE A 1 317 ? 11.479 0.166 -18.530 1.00 94.19 317 PHE A O 1
ATOM 2388 N N . ALA A 1 318 ? 12.528 -0.147 -16.580 1.00 94.69 318 ALA A N 1
ATOM 2389 C CA . ALA A 1 318 ? 13.689 0.657 -16.947 1.00 94.69 318 ALA A CA 1
ATOM 2390 C C . ALA A 1 318 ? 14.407 0.143 -18.214 1.00 94.69 318 ALA A C 1
ATOM 2392 O O . ALA A 1 318 ? 14.677 0.958 -19.094 1.00 94.69 318 ALA A O 1
ATOM 2393 N N . PRO A 1 319 ? 14.664 -1.171 -18.404 1.00 96.62 319 PRO A N 1
ATOM 2394 C CA . PRO A 1 319 ? 15.176 -1.689 -19.673 1.00 96.62 319 PRO A CA 1
ATOM 2395 C C . PRO A 1 319 ? 14.251 -1.446 -20.876 1.00 96.62 319 PRO A C 1
ATOM 2397 O O . PRO A 1 319 ? 14.745 -1.246 -21.990 1.00 96.62 319 PRO A O 1
ATOM 2400 N N . LEU A 1 320 ? 12.927 -1.494 -20.673 1.00 95.69 320 LEU A N 1
ATOM 2401 C CA . LEU A 1 320 ? 11.944 -1.267 -21.736 1.00 95.69 320 LEU A CA 1
ATOM 2402 C C . LEU A 1 320 ? 11.944 0.206 -22.155 1.00 95.69 320 LEU A C 1
ATOM 2404 O O . LEU A 1 320 ? 12.120 0.512 -23.332 1.00 95.69 320 LEU A O 1
ATOM 2408 N N . GLU A 1 321 ? 11.827 1.119 -21.193 1.00 93.00 321 GLU A N 1
ATOM 2409 C CA . GLU A 1 321 ? 11.802 2.561 -21.446 1.00 93.00 321 GLU A CA 1
ATOM 2410 C C . GLU A 1 321 ? 13.161 3.103 -21.921 1.00 93.00 321 GLU A C 1
ATOM 2412 O O . GLU A 1 321 ? 13.216 4.058 -22.698 1.00 93.00 321 GLU A O 1
ATOM 2417 N N . ALA A 1 322 ? 14.268 2.451 -21.547 1.00 93.56 322 ALA A N 1
ATOM 2418 C CA . ALA A 1 322 ? 15.588 2.708 -22.122 1.00 93.56 322 ALA A CA 1
ATOM 2419 C C . ALA A 1 322 ? 15.714 2.256 -23.591 1.00 93.56 322 ALA A C 1
ATOM 2421 O O . ALA A 1 322 ? 16.705 2.579 -24.249 1.00 93.56 322 ALA A O 1
ATOM 2422 N N . GLY A 1 323 ? 14.751 1.487 -24.112 1.00 94.25 323 GLY A N 1
ATOM 2423 C CA . GLY A 1 323 ? 14.772 0.945 -25.471 1.00 94.25 323 GLY A CA 1
ATOM 2424 C C . GLY A 1 323 ? 15.813 -0.158 -25.683 1.00 94.25 323 GLY A C 1
ATOM 2425 O O . GLY A 1 323 ? 16.178 -0.453 -26.825 1.00 94.25 323 GLY A O 1
ATOM 2426 N N . ILE A 1 324 ? 16.322 -0.763 -24.601 1.00 96.44 324 ILE A N 1
ATOM 2427 C CA . ILE A 1 324 ? 17.342 -1.819 -24.676 1.00 96.44 324 ILE A CA 1
ATOM 2428 C C . ILE A 1 324 ? 16.737 -3.225 -24.752 1.00 96.44 324 ILE A C 1
ATOM 2430 O O . ILE A 1 324 ? 17.409 -4.141 -25.237 1.00 96.44 324 ILE A O 1
ATOM 2434 N N . VAL A 1 325 ? 15.463 -3.384 -24.378 1.00 97.12 325 VAL A N 1
ATOM 2435 C CA . VAL A 1 325 ? 14.643 -4.589 -24.601 1.00 97.12 325 VAL A CA 1
ATOM 2436 C C . VAL A 1 325 ? 13.322 -4.229 -25.293 1.00 97.12 325 VAL A C 1
ATOM 2438 O O . VAL A 1 325 ? 12.950 -3.061 -25.352 1.00 97.12 325 VAL A O 1
ATOM 2441 N N . ASP A 1 326 ? 12.643 -5.223 -25.865 1.00 95.38 326 ASP A N 1
ATOM 2442 C CA . ASP A 1 326 ? 11.312 -5.060 -26.466 1.00 95.38 326 ASP A CA 1
ATOM 2443 C C . ASP A 1 326 ? 10.178 -5.373 -25.471 1.00 95.38 326 ASP A C 1
ATOM 2445 O O . ASP A 1 326 ? 10.409 -5.902 -24.379 1.00 95.38 326 ASP A O 1
ATOM 2449 N N . GLU A 1 327 ? 8.944 -5.027 -25.858 1.00 97.31 327 GLU A N 1
ATOM 2450 C CA . GLU A 1 327 ? 7.736 -5.259 -25.053 1.00 97.31 327 GLU A CA 1
ATOM 2451 C C . GLU A 1 327 ? 7.572 -6.752 -24.714 1.00 97.31 327 GLU A C 1
ATOM 2453 O O . GLU A 1 327 ? 7.218 -7.096 -23.589 1.00 97.31 327 GLU A O 1
ATOM 2458 N N . GLU A 1 328 ? 7.883 -7.651 -25.653 1.00 97.75 328 GLU A N 1
ATOM 2459 C CA . GLU A 1 328 ? 7.835 -9.099 -25.445 1.00 97.75 328 GLU A CA 1
ATOM 2460 C C . GLU A 1 328 ? 8.826 -9.563 -24.367 1.00 97.75 328 GLU A C 1
ATOM 2462 O O . GLU A 1 328 ? 8.456 -10.337 -23.488 1.00 97.75 328 GLU A O 1
ATOM 2467 N N . THR A 1 329 ? 10.073 -9.079 -24.381 1.00 98.19 329 THR A N 1
ATOM 2468 C CA . THR A 1 329 ? 11.072 -9.415 -23.352 1.00 98.19 329 THR A CA 1
ATOM 2469 C C . THR A 1 329 ? 10.665 -8.902 -21.975 1.00 98.19 329 THR A C 1
ATOM 2471 O O . THR A 1 329 ? 10.809 -9.638 -20.998 1.00 98.19 329 THR A O 1
ATOM 2474 N N . TYR A 1 330 ? 10.124 -7.684 -21.894 1.00 98.12 330 TYR A N 1
ATOM 2475 C CA . TYR A 1 330 ? 9.573 -7.132 -20.654 1.00 98.12 330 TYR A CA 1
ATOM 2476 C C . TYR A 1 330 ? 8.450 -8.019 -20.090 1.00 98.12 330 TYR A C 1
ATOM 2478 O O . TYR A 1 330 ? 8.463 -8.378 -18.911 1.00 98.12 330 TYR A O 1
ATOM 2486 N N . VAL A 1 331 ? 7.519 -8.441 -20.951 1.00 98.38 331 VAL A N 1
ATOM 2487 C CA . VAL A 1 331 ? 6.394 -9.306 -20.569 1.00 98.38 331 VAL A CA 1
ATOM 2488 C C . VAL A 1 331 ? 6.874 -10.684 -20.132 1.00 98.38 331 VAL A C 1
ATOM 2490 O O . VAL A 1 331 ? 6.463 -11.182 -19.088 1.00 98.38 331 VAL A O 1
ATOM 2493 N N . GLU A 1 332 ? 7.773 -11.306 -20.892 1.00 97.94 332 GLU A N 1
ATOM 2494 C CA . GLU A 1 332 ? 8.344 -12.604 -20.534 1.00 97.94 332 GLU A CA 1
ATOM 2495 C C . GLU A 1 332 ? 9.050 -12.566 -19.176 1.00 97.94 332 GLU A C 1
ATOM 2497 O O . GLU A 1 332 ? 8.891 -13.498 -18.390 1.00 97.94 332 GLU A O 1
ATOM 2502 N N . GLN A 1 333 ? 9.793 -11.495 -18.874 1.00 97.56 333 GLN A N 1
ATOM 2503 C CA . GLN A 1 333 ? 10.409 -11.309 -17.562 1.00 97.56 333 GLN A CA 1
ATOM 2504 C C . GLN A 1 333 ? 9.360 -11.174 -16.455 1.00 97.56 333 GLN A C 1
ATOM 2506 O O . GLN A 1 333 ? 9.479 -11.850 -15.435 1.00 97.56 333 GLN A O 1
ATOM 2511 N N . GLY A 1 334 ? 8.334 -10.339 -16.645 1.00 96.50 334 GLY A N 1
ATOM 2512 C CA . GLY A 1 334 ? 7.265 -10.176 -15.656 1.00 96.50 334 GLY A CA 1
ATOM 2513 C C . GLY A 1 334 ? 6.560 -11.491 -15.337 1.00 96.50 334 GLY A C 1
ATOM 2514 O O . GLY A 1 334 ? 6.340 -11.821 -14.175 1.00 96.50 334 GLY A O 1
ATOM 2515 N N . LEU A 1 335 ? 6.308 -12.317 -16.356 1.00 96.38 335 LEU A N 1
ATOM 2516 C CA . LEU A 1 335 ? 5.660 -13.617 -16.179 1.00 96.38 335 LEU A CA 1
ATOM 2517 C C . LEU A 1 335 ? 6.537 -14.656 -15.455 1.00 96.38 335 LEU A C 1
ATOM 2519 O O . LEU A 1 335 ? 5.991 -15.595 -14.873 1.00 96.38 335 LEU A O 1
ATOM 2523 N N . LYS A 1 336 ? 7.868 -14.483 -15.414 1.00 95.12 336 LYS A N 1
ATOM 2524 C CA . LYS A 1 336 ? 8.762 -15.333 -14.599 1.00 95.12 336 LYS A CA 1
ATOM 2525 C C . LYS A 1 336 ? 8.547 -15.175 -13.102 1.00 95.12 336 LYS A C 1
ATOM 2527 O O . LYS A 1 336 ? 8.936 -16.068 -12.354 1.00 95.12 336 LYS A O 1
ATOM 2532 N N . TRP A 1 337 ? 7.903 -14.091 -12.657 1.00 94.62 337 TRP A N 1
ATOM 2533 C CA . TRP A 1 337 ? 7.499 -13.932 -11.258 1.00 94.62 337 TRP A CA 1
ATOM 2534 C C . TRP A 1 337 ? 6.760 -15.179 -10.751 1.00 94.62 337 TRP A C 1
ATOM 2536 O O . TRP A 1 337 ? 7.038 -15.655 -9.650 1.00 94.62 337 TRP A O 1
ATOM 2546 N N . ARG A 1 338 ? 5.888 -15.767 -11.582 1.00 93.56 338 ARG A N 1
ATOM 2547 C CA . ARG A 1 338 ? 5.100 -16.956 -11.234 1.00 93.56 338 ARG A CA 1
ATOM 2548 C C . ARG A 1 338 ? 5.975 -18.148 -10.852 1.00 93.56 338 ARG A C 1
ATOM 2550 O O . ARG A 1 338 ? 5.644 -18.857 -9.905 1.00 93.56 338 ARG A O 1
ATOM 2557 N N . ASP A 1 339 ? 7.066 -18.363 -11.587 1.00 93.62 339 ASP A N 1
ATOM 2558 C CA . ASP A 1 339 ? 7.904 -19.560 -11.472 1.00 93.62 339 ASP A CA 1
ATOM 2559 C C . ASP A 1 339 ? 8.506 -19.679 -10.063 1.00 93.62 339 ASP A C 1
ATOM 2561 O O . ASP A 1 339 ? 8.551 -20.769 -9.495 1.00 93.62 339 ASP A O 1
ATOM 2565 N N . ALA A 1 340 ? 8.915 -18.550 -9.479 1.00 93.50 340 ALA A N 1
ATOM 2566 C CA . ALA A 1 340 ? 9.416 -18.489 -8.112 1.00 93.50 340 ALA A CA 1
ATOM 2567 C C . ALA A 1 340 ? 8.274 -18.586 -7.085 1.00 93.50 340 ALA A C 1
ATOM 2569 O O . ALA A 1 340 ? 8.282 -19.459 -6.221 1.00 93.50 340 ALA A O 1
ATOM 2570 N N . HIS A 1 341 ? 7.256 -17.730 -7.194 1.00 92.94 341 HIS A N 1
ATOM 2571 C CA . HIS A 1 341 ? 6.272 -17.551 -6.122 1.00 92.94 341 HIS A CA 1
ATOM 2572 C C . HIS A 1 341 ? 5.294 -18.714 -5.972 1.00 92.94 341 HIS A C 1
ATOM 2574 O O . HIS A 1 341 ? 4.953 -19.073 -4.845 1.00 92.94 341 HIS A O 1
ATOM 2580 N N . GLN A 1 342 ? 4.894 -19.367 -7.068 1.00 94.06 342 GLN A N 1
ATOM 2581 C CA . GLN A 1 342 ? 4.104 -20.596 -6.961 1.00 94.06 342 GLN A CA 1
ATOM 2582 C C . GLN A 1 342 ? 4.928 -21.739 -6.354 1.00 94.06 342 GLN A C 1
ATOM 2584 O O . GLN A 1 342 ? 4.393 -22.528 -5.578 1.00 94.06 342 GLN A O 1
ATOM 2589 N N . ALA A 1 343 ? 6.233 -21.802 -6.644 1.00 95.50 343 ALA A N 1
ATOM 2590 C CA . ALA A 1 343 ? 7.118 -22.796 -6.047 1.00 95.50 343 ALA A CA 1
ATOM 2591 C C . ALA A 1 343 ? 7.345 -22.538 -4.547 1.00 95.50 343 ALA A C 1
ATOM 2593 O O . ALA A 1 343 ? 7.311 -23.478 -3.757 1.00 95.50 343 ALA A O 1
ATOM 2594 N N . TYR A 1 344 ? 7.493 -21.274 -4.135 1.00 95.56 344 TYR A N 1
ATOM 2595 C CA . TYR A 1 344 ? 7.566 -20.897 -2.721 1.00 95.56 344 TYR A CA 1
ATOM 2596 C C . TYR A 1 344 ? 6.283 -21.263 -1.974 1.00 95.56 344 TYR A C 1
ATOM 2598 O O . TYR A 1 344 ? 6.346 -21.834 -0.887 1.00 95.56 344 TYR A O 1
ATOM 2606 N N . LEU A 1 345 ? 5.120 -20.969 -2.563 1.00 95.38 345 LEU A N 1
ATOM 2607 C CA . LEU A 1 345 ? 3.825 -21.292 -1.973 1.00 95.38 345 LEU A CA 1
ATOM 2608 C C . LEU A 1 345 ? 3.650 -22.809 -1.793 1.00 95.38 345 LEU A C 1
ATOM 2610 O O . LEU A 1 345 ? 3.275 -23.255 -0.709 1.00 95.38 345 LEU A O 1
ATOM 2614 N N . ALA A 1 346 ? 3.981 -23.598 -2.820 1.00 94.94 346 ALA A N 1
ATOM 2615 C CA . ALA A 1 346 ? 3.958 -25.057 -2.738 1.00 94.94 346 ALA A CA 1
ATOM 2616 C C . ALA A 1 346 ? 4.927 -25.579 -1.666 1.00 94.94 346 ALA A C 1
ATOM 2618 O O . ALA A 1 346 ? 4.541 -26.405 -0.847 1.00 94.94 346 ALA A O 1
ATOM 2619 N N . HIS A 1 347 ? 6.149 -25.043 -1.595 1.00 93.69 347 HIS A N 1
ATOM 2620 C CA . HIS A 1 347 ? 7.116 -25.423 -0.565 1.00 93.69 347 HIS A CA 1
ATOM 2621 C C . HIS A 1 347 ? 6.588 -25.164 0.854 1.00 93.69 347 HIS A C 1
ATOM 2623 O O . HIS A 1 347 ? 6.672 -26.031 1.723 1.00 93.69 347 HIS A O 1
ATOM 2629 N N . ILE A 1 348 ? 6.002 -23.986 1.091 1.00 93.00 348 ILE A N 1
ATOM 2630 C CA . ILE A 1 348 ? 5.438 -23.616 2.394 1.00 93.00 348 ILE A CA 1
ATOM 2631 C C . ILE A 1 348 ? 4.342 -24.603 2.822 1.00 93.00 348 ILE A C 1
ATOM 2633 O O . ILE A 1 348 ? 4.356 -25.080 3.956 1.00 93.00 348 ILE A O 1
ATOM 2637 N N . VAL A 1 349 ? 3.400 -24.923 1.936 1.00 92.44 349 VAL A N 1
ATOM 2638 C CA . VAL A 1 349 ? 2.238 -25.744 2.307 1.00 92.44 349 VAL A CA 1
ATOM 2639 C C . VAL A 1 349 ? 2.553 -27.241 2.260 1.00 92.44 349 VAL A C 1
ATOM 2641 O O . VAL A 1 349 ? 2.242 -27.969 3.200 1.00 92.44 349 VAL A O 1
ATOM 2644 N N . GLU A 1 350 ? 3.189 -27.723 1.195 1.00 91.56 350 GLU A N 1
ATOM 2645 C CA . GLU A 1 350 ? 3.372 -29.157 0.944 1.00 91.56 350 GLU A CA 1
ATOM 2646 C C . GLU A 1 350 ? 4.630 -29.727 1.613 1.00 91.56 350 GLU A C 1
ATOM 2648 O O . GLU A 1 350 ? 4.565 -30.794 2.229 1.00 91.56 350 GLU A O 1
ATOM 2653 N N . ASP A 1 351 ? 5.769 -29.033 1.514 1.00 90.19 351 ASP A N 1
ATOM 2654 C CA . ASP A 1 351 ? 7.047 -29.547 2.028 1.00 90.19 351 ASP A CA 1
ATOM 2655 C C . ASP A 1 351 ? 7.240 -29.225 3.512 1.00 90.19 351 ASP A C 1
ATOM 2657 O O . ASP A 1 351 ? 7.663 -30.089 4.286 1.00 90.19 351 ASP A O 1
ATOM 2661 N N . LEU A 1 352 ? 6.936 -27.985 3.918 1.00 88.38 352 LEU A N 1
ATOM 2662 C CA . LEU A 1 352 ? 7.021 -27.567 5.321 1.00 88.38 352 LEU A CA 1
ATOM 2663 C C . LEU A 1 352 ? 5.789 -27.988 6.130 1.00 88.38 352 LEU A C 1
ATOM 2665 O O . LEU A 1 352 ? 5.851 -28.007 7.360 1.00 88.38 352 LEU A O 1
ATOM 2669 N N . GLY A 1 353 ? 4.694 -28.359 5.459 1.00 88.81 353 GLY A N 1
ATOM 2670 C CA . GLY A 1 353 ? 3.459 -28.791 6.107 1.00 88.81 353 GLY A CA 1
ATOM 2671 C C . GLY A 1 353 ? 2.749 -27.667 6.858 1.00 88.81 353 GLY A C 1
ATOM 2672 O O . GLY A 1 353 ? 2.090 -27.936 7.863 1.00 88.81 353 GLY A O 1
ATOM 2673 N N . VAL A 1 354 ? 2.924 -26.411 6.431 1.00 91.19 354 VAL A N 1
ATOM 2674 C CA . VAL A 1 354 ? 2.191 -25.283 7.011 1.00 91.19 354 VAL A CA 1
ATOM 2675 C C . VAL A 1 354 ? 0.743 -25.373 6.541 1.00 91.19 354 VAL A C 1
ATOM 2677 O O . VAL A 1 354 ? 0.469 -25.339 5.346 1.00 91.19 354 VAL A O 1
ATOM 2680 N N . GLU A 1 355 ? -0.183 -25.463 7.492 1.00 93.12 355 GLU A N 1
ATOM 2681 C CA . GLU A 1 355 ? -1.630 -25.463 7.256 1.00 93.12 355 GLU A CA 1
ATOM 2682 C C . GLU A 1 355 ? -2.198 -24.105 7.710 1.00 93.12 355 GLU A C 1
ATOM 2684 O O . GLU A 1 355 ? -2.643 -23.983 8.854 1.00 93.12 355 GLU A O 1
ATOM 2689 N N . PRO A 1 356 ? -2.115 -23.039 6.889 1.00 95.62 356 PRO A N 1
ATOM 2690 C CA . PRO A 1 356 ? -2.542 -21.716 7.325 1.00 95.62 356 PRO A CA 1
ATOM 2691 C C . PRO A 1 356 ? -4.071 -21.636 7.452 1.00 95.62 356 PRO A C 1
ATOM 2693 O O . PRO A 1 356 ? -4.807 -21.989 6.536 1.00 95.62 356 PRO A O 1
ATOM 2696 N N . ASP A 1 357 ? -4.554 -21.101 8.577 1.00 97.69 357 ASP A N 1
ATOM 2697 C CA . ASP A 1 357 ? -5.946 -20.662 8.738 1.00 97.69 357 ASP A CA 1
ATOM 2698 C C . ASP A 1 357 ? -6.226 -19.395 7.906 1.00 97.69 357 ASP A C 1
ATOM 2700 O O . ASP A 1 357 ? -7.360 -19.155 7.491 1.00 97.69 357 ASP A O 1
ATOM 2704 N N . LEU A 1 358 ? -5.197 -18.567 7.688 1.00 98.31 358 LEU A N 1
ATOM 2705 C CA . LEU A 1 358 ? -5.242 -17.351 6.879 1.00 98.31 358 LEU A CA 1
ATOM 2706 C C . LEU A 1 358 ? -4.030 -17.305 5.941 1.00 98.31 358 LEU A C 1
ATOM 2708 O O . LEU A 1 358 ? -2.888 -17.215 6.394 1.00 98.31 358 LEU A O 1
ATOM 2712 N N . LEU A 1 359 ? -4.293 -17.317 4.634 1.00 98.12 359 LEU A N 1
ATOM 2713 C CA . LEU A 1 359 ? -3.293 -17.093 3.594 1.00 98.12 359 LEU A CA 1
ATOM 2714 C C . LEU A 1 359 ? -3.498 -15.712 2.969 1.00 98.12 359 LEU A C 1
ATOM 2716 O O . LEU A 1 359 ? -4.558 -15.418 2.418 1.00 98.12 359 LEU A O 1
ATOM 2720 N N . LEU A 1 360 ? -2.462 -14.886 3.046 1.00 97.94 360 LEU A N 1
ATOM 2721 C CA . LEU A 1 360 ? -2.369 -13.589 2.393 1.00 97.94 360 LEU A CA 1
ATOM 2722 C C . LEU A 1 360 ? -1.508 -13.729 1.134 1.00 97.94 360 LEU A C 1
ATOM 2724 O O . LEU A 1 360 ? -0.368 -14.183 1.214 1.00 97.94 360 LEU A O 1
ATOM 2728 N N . LEU A 1 361 ? -2.049 -13.357 -0.026 1.00 95.69 361 LEU A N 1
ATOM 2729 C CA . LEU A 1 361 ? -1.396 -13.542 -1.323 1.00 95.69 361 LEU A CA 1
ATOM 2730 C C . LEU A 1 361 ? -1.481 -12.268 -2.170 1.00 95.69 361 LEU A C 1
ATOM 2732 O O . LEU A 1 361 ? -2.561 -11.688 -2.287 1.00 95.69 361 LEU A O 1
ATOM 2736 N N . GLY A 1 362 ? -0.370 -11.875 -2.793 1.00 94.31 362 GLY A N 1
ATOM 2737 C CA . GLY A 1 362 ? -0.326 -10.791 -3.777 1.00 94.31 362 GLY A CA 1
ATOM 2738 C C . GLY A 1 362 ? 0.173 -11.228 -5.153 1.00 94.31 362 GLY A C 1
ATOM 2739 O O . GLY A 1 362 ? 0.786 -12.281 -5.311 1.00 94.31 362 GLY A O 1
ATOM 2740 N N . SER A 1 363 ? -0.124 -10.411 -6.166 1.00 93.25 363 SER A N 1
ATOM 2741 C CA . SER A 1 363 ? 0.343 -10.579 -7.547 1.00 93.25 363 SER A CA 1
ATOM 2742 C C . SER A 1 363 ? 0.593 -9.196 -8.166 1.00 93.25 363 SER A C 1
ATOM 2744 O O . SER A 1 363 ? -0.374 -8.525 -8.530 1.00 93.25 363 SER A O 1
ATOM 2746 N N . PRO A 1 364 ? 1.855 -8.757 -8.319 1.00 93.50 364 PRO A N 1
ATOM 2747 C CA . PRO A 1 364 ? 2.176 -7.399 -8.765 1.00 93.50 364 PRO A CA 1
ATOM 2748 C C . PRO A 1 364 ? 2.048 -7.208 -10.283 1.00 93.50 364 PRO A C 1
ATOM 2750 O O . PRO A 1 364 ? 1.869 -6.094 -10.758 1.00 93.50 364 PRO A O 1
ATOM 2753 N N . VAL A 1 365 ? 2.093 -8.286 -11.073 1.00 95.81 365 VAL A N 1
ATOM 2754 C CA . VAL A 1 365 ? 2.250 -8.205 -12.540 1.00 95.81 365 VAL A CA 1
ATOM 2755 C C . VAL A 1 365 ? 1.090 -7.465 -13.229 1.00 95.81 365 VAL A C 1
ATOM 2757 O O . VAL A 1 365 ? 1.277 -6.846 -14.276 1.00 95.81 365 VAL A O 1
ATOM 2760 N N . THR A 1 366 ? -0.116 -7.487 -12.648 1.00 96.19 366 THR A N 1
ATOM 2761 C CA . THR A 1 366 ? -1.271 -6.737 -13.176 1.00 96.19 366 THR A CA 1
ATOM 2762 C C . THR A 1 366 ? -1.080 -5.227 -13.092 1.00 96.19 366 THR A C 1
ATOM 2764 O O . THR A 1 366 ? -1.531 -4.516 -13.987 1.00 96.19 366 THR A O 1
ATOM 2767 N N . ASP A 1 367 ? -0.413 -4.749 -12.044 1.00 96.56 367 ASP A N 1
ATOM 2768 C CA . ASP A 1 367 ? -0.045 -3.346 -11.866 1.00 96.56 367 ASP A CA 1
ATOM 2769 C C . ASP A 1 367 ? 1.070 -2.964 -12.852 1.00 96.56 367 ASP A C 1
ATOM 2771 O O . ASP A 1 367 ? 0.885 -2.094 -13.708 1.00 96.56 367 ASP A O 1
ATOM 2775 N N . GLU A 1 368 ? 2.161 -3.735 -12.838 1.00 96.62 368 GLU A N 1
ATOM 2776 C CA . GLU A 1 368 ? 3.346 -3.515 -13.672 1.00 96.62 368 GLU A CA 1
ATOM 2777 C C . GLU A 1 368 ? 2.993 -3.409 -15.167 1.00 96.62 368 GLU A C 1
ATOM 2779 O O . GLU A 1 368 ? 3.388 -2.462 -15.850 1.00 96.62 368 GLU A O 1
ATOM 2784 N N . PHE A 1 369 ? 2.192 -4.341 -15.693 1.00 98.00 369 PHE A N 1
ATOM 2785 C CA . PHE A 1 369 ? 1.826 -4.329 -17.113 1.00 98.00 369 PHE A CA 1
ATOM 2786 C C . PHE A 1 369 ? 0.823 -3.227 -17.450 1.00 98.00 369 PHE A C 1
ATOM 2788 O O . PHE A 1 369 ? 0.860 -2.673 -18.552 1.00 98.00 369 PHE A O 1
ATOM 2795 N N . SER A 1 370 ? -0.070 -2.886 -16.521 1.00 97.50 370 SER A N 1
ATOM 2796 C CA . SER A 1 370 ? -1.016 -1.791 -16.735 1.00 97.50 370 SER A CA 1
ATOM 2797 C C . SER A 1 370 ? -0.282 -0.454 -16.827 1.00 97.50 370 SER A C 1
ATOM 2799 O O . SER A 1 370 ? -0.633 0.361 -17.685 1.00 97.50 370 SER A O 1
ATOM 2801 N N . HIS A 1 371 ? 0.780 -0.257 -16.036 1.00 97.62 371 HIS A N 1
ATOM 2802 C CA . HIS A 1 371 ? 1.652 0.914 -16.142 1.00 97.62 371 HIS A CA 1
ATOM 2803 C C . HIS A 1 371 ? 2.253 1.086 -17.536 1.00 97.62 371 HIS A C 1
ATOM 2805 O O . HIS A 1 371 ? 2.356 2.216 -18.002 1.00 97.62 371 HIS A O 1
ATOM 2811 N N . GLN A 1 372 ? 2.629 0.000 -18.213 1.00 97.06 372 GLN A N 1
ATOM 2812 C CA . GLN A 1 372 ? 3.331 0.070 -19.499 1.00 97.06 372 GLN A CA 1
ATOM 2813 C C . GLN A 1 372 ? 2.404 0.041 -20.720 1.00 97.06 372 GLN A C 1
ATOM 2815 O O . GLN A 1 372 ? 2.798 0.489 -21.793 1.00 97.06 372 GLN A O 1
ATOM 2820 N N . PHE A 1 373 ? 1.167 -0.454 -20.592 1.00 97.88 373 PHE A N 1
ATOM 2821 C CA . PHE A 1 373 ? 0.340 -0.733 -21.774 1.00 97.88 373 PHE A CA 1
ATOM 2822 C C . PHE A 1 373 ? -1.063 -0.120 -21.778 1.00 97.88 373 PHE A C 1
ATOM 2824 O O . PHE A 1 373 ? -1.647 -0.016 -22.859 1.00 97.88 373 PHE A O 1
ATOM 2831 N N . LEU A 1 374 ? -1.632 0.303 -20.640 1.00 97.50 374 LEU A N 1
ATOM 2832 C CA . LEU A 1 374 ? -3.067 0.627 -20.580 1.00 97.50 374 LEU A CA 1
ATOM 2833 C C . LEU A 1 374 ? -3.478 1.765 -21.535 1.00 97.50 374 LEU A C 1
ATOM 2835 O O . LEU A 1 374 ? -4.479 1.665 -22.244 1.00 97.50 374 LEU A O 1
ATOM 2839 N N . GLY A 1 375 ? -2.699 2.837 -21.604 1.00 96.88 375 GLY A N 1
ATOM 2840 C CA . GLY A 1 375 ? -2.929 3.975 -22.494 1.00 96.88 375 GLY A CA 1
ATOM 2841 C C . GLY A 1 375 ? -2.769 3.614 -23.962 1.00 96.88 375 GLY A C 1
ATOM 2842 O O . GLY A 1 375 ? -3.541 4.080 -24.790 1.00 96.88 375 GLY A O 1
ATOM 2843 N N . LEU A 1 376 ? -1.870 2.693 -24.295 1.00 97.19 376 LEU A N 1
ATOM 2844 C CA . LEU A 1 376 ? -1.644 2.259 -25.676 1.00 97.19 376 LEU A CA 1
ATOM 2845 C C . LEU A 1 376 ? -2.825 1.462 -26.254 1.00 97.19 376 LEU A C 1
ATOM 2847 O O . LEU A 1 376 ? -2.935 1.327 -27.474 1.00 97.19 376 LEU A O 1
ATOM 2851 N N . ILE A 1 377 ? -3.718 0.960 -25.393 1.00 97.00 377 ILE A N 1
ATOM 2852 C CA . ILE A 1 377 ? -4.939 0.230 -25.773 1.00 97.00 377 ILE A CA 1
ATOM 2853 C C . ILE A 1 377 ? -6.232 1.016 -25.504 1.00 97.00 377 ILE A C 1
ATOM 2855 O O . ILE A 1 377 ? -7.319 0.539 -25.825 1.00 97.00 377 ILE A O 1
ATOM 2859 N N . SER A 1 378 ? -6.140 2.219 -24.930 1.00 96.94 378 SER A N 1
ATOM 2860 C CA . SER A 1 378 ? -7.303 3.035 -24.562 1.00 96.94 378 SER A CA 1
ATOM 2861 C C . SER A 1 378 ? -7.584 4.089 -25.638 1.00 96.94 378 SER A C 1
ATOM 2863 O O . SER A 1 378 ? -6.798 5.021 -25.773 1.00 96.94 378 SER A O 1
ATOM 2865 N N . PRO A 1 379 ? -8.675 3.993 -26.420 1.00 95.62 379 PRO A N 1
ATOM 2866 C CA . PRO A 1 379 ? -8.885 4.859 -27.587 1.00 95.62 379 PRO A CA 1
ATOM 2867 C C . PRO A 1 379 ? -9.274 6.301 -27.236 1.00 95.62 379 PRO A C 1
ATOM 2869 O O . PRO A 1 379 ? -9.133 7.205 -28.066 1.00 95.62 379 PRO A O 1
ATOM 2872 N N . THR A 1 380 ? -9.795 6.524 -26.030 1.00 93.88 380 THR A N 1
ATOM 2873 C CA . THR A 1 380 ? -10.334 7.815 -25.602 1.00 93.88 380 THR A CA 1
ATOM 2874 C C . THR A 1 380 ? -9.884 8.190 -24.202 1.00 93.88 380 THR A C 1
ATOM 2876 O O . THR A 1 380 ? -9.770 7.337 -23.326 1.00 93.88 380 THR A O 1
ATOM 2879 N N . GLU A 1 381 ? -9.696 9.487 -24.000 1.00 89.75 381 GLU A N 1
ATOM 2880 C CA . GLU A 1 381 ? -9.531 10.130 -22.697 1.00 89.75 381 GLU A CA 1
ATOM 2881 C C . GLU A 1 381 ? -10.869 10.236 -21.953 1.00 89.75 381 GLU A C 1
ATOM 2883 O O . GLU A 1 381 ? -11.931 10.216 -22.595 1.00 89.75 381 GLU A O 1
ATOM 2888 N N . PRO A 1 382 ? -10.846 10.445 -20.622 1.00 84.00 382 PRO A N 1
ATOM 2889 C CA . PRO A 1 382 ? -12.033 10.858 -19.882 1.00 84.00 382 PRO A CA 1
ATOM 2890 C C . PRO A 1 382 ? -12.709 12.068 -20.537 1.00 84.00 382 PRO A C 1
ATOM 2892 O O . PRO A 1 382 ? -12.070 13.068 -20.864 1.00 84.00 382 PRO A O 1
ATOM 2895 N N . GLY A 1 383 ? -14.021 11.981 -20.765 1.00 80.00 383 GLY A N 1
ATOM 2896 C CA . GLY A 1 383 ? -14.773 13.014 -21.494 1.00 80.00 383 GLY A CA 1
ATOM 2897 C C . GLY A 1 383 ? -14.749 12.892 -23.028 1.00 80.00 383 GLY A C 1
ATOM 2898 O O . GLY A 1 383 ? -15.385 13.703 -23.708 1.00 80.00 383 GLY A O 1
ATOM 2899 N N . GLY A 1 384 ? -14.097 11.860 -23.578 1.00 84.31 384 GLY A N 1
ATOM 2900 C CA . GLY A 1 384 ? -14.266 11.403 -24.961 1.00 84.31 384 GLY A CA 1
ATOM 2901 C C . GLY A 1 384 ? -13.321 12.013 -26.001 1.00 84.31 384 GLY A C 1
ATOM 2902 O O . GLY A 1 384 ? -13.553 11.833 -27.200 1.00 84.31 384 GLY A O 1
ATOM 2903 N N . ALA A 1 385 ? -12.279 12.740 -25.585 1.00 87.56 385 ALA A N 1
ATOM 2904 C CA . ALA A 1 385 ? -11.218 13.170 -26.498 1.00 87.56 385 ALA A CA 1
ATOM 2905 C C . ALA A 1 385 ? -10.402 11.962 -26.996 1.00 87.56 385 ALA A C 1
ATOM 2907 O O . ALA A 1 385 ? -10.380 10.909 -26.364 1.00 87.56 385 ALA A O 1
ATOM 2908 N N . THR A 1 386 ? -9.771 12.080 -28.166 1.00 91.50 386 THR A N 1
ATOM 2909 C CA . THR A 1 386 ? -8.954 10.995 -28.731 1.00 91.50 386 THR A CA 1
ATOM 2910 C C . THR A 1 386 ? -7.615 10.923 -28.016 1.00 91.50 386 THR A C 1
ATOM 2912 O O . THR A 1 386 ? -6.919 11.932 -27.947 1.00 91.50 386 THR A O 1
ATOM 2915 N N . ASN A 1 387 ? -7.238 9.729 -27.566 1.00 94.12 387 ASN A N 1
ATOM 2916 C CA . ASN A 1 387 ? -5.907 9.480 -27.032 1.00 94.12 387 ASN A CA 1
ATOM 2917 C C . ASN A 1 387 ? -4.874 9.448 -28.181 1.00 94.12 387 ASN A C 1
ATOM 2919 O O . ASN A 1 387 ? -5.014 8.614 -29.081 1.00 94.12 387 ASN A O 1
ATOM 2923 N N . PRO A 1 388 ? -3.842 10.314 -28.174 1.00 94.00 388 PRO A N 1
ATOM 2924 C CA . PRO A 1 388 ? -2.827 10.347 -29.228 1.00 94.00 388 PRO A CA 1
ATOM 2925 C C . PRO A 1 388 ? -1.877 9.139 -29.232 1.00 94.00 388 PRO A C 1
ATOM 2927 O O . PRO A 1 388 ? -1.226 8.917 -30.244 1.00 94.00 388 PRO A O 1
ATOM 2930 N N . TYR A 1 389 ? -1.809 8.369 -28.143 1.00 95.94 389 TYR A N 1
ATOM 2931 C CA . TYR A 1 389 ? -0.946 7.191 -28.000 1.00 95.94 389 TYR A CA 1
ATOM 2932 C C . TYR A 1 389 ? -1.659 5.864 -28.282 1.00 95.94 389 TYR A C 1
ATOM 2934 O O . TYR A 1 389 ? -1.039 4.799 -28.255 1.00 95.94 389 TYR A O 1
ATOM 2942 N N . TYR A 1 390 ? -2.968 5.894 -28.548 1.00 96.88 390 TYR A N 1
ATOM 2943 C CA . TYR A 1 390 ? -3.708 4.691 -28.911 1.00 96.88 390 TYR A CA 1
ATOM 2944 C C . TYR A 1 390 ? -3.179 4.115 -30.229 1.00 96.88 390 TYR A C 1
ATOM 2946 O O . TYR A 1 390 ? -3.296 4.755 -31.274 1.00 96.88 390 TYR A O 1
ATOM 2954 N N . ASP A 1 391 ? -2.633 2.896 -30.172 1.00 95.88 391 ASP A N 1
ATOM 2955 C CA . ASP A 1 391 ? -1.963 2.231 -31.302 1.00 95.88 391 ASP A CA 1
ATOM 2956 C C . ASP A 1 391 ? -0.788 3.033 -31.903 1.00 95.88 391 ASP A C 1
ATOM 2958 O O . ASP A 1 391 ? -0.413 2.787 -33.042 1.00 95.88 391 ASP A O 1
ATOM 2962 N N . ASP A 1 392 ? -0.214 4.002 -31.182 1.00 95.75 392 ASP A N 1
ATOM 2963 C CA . ASP A 1 392 ? 0.846 4.895 -31.677 1.00 95.75 392 ASP A CA 1
ATOM 2964 C C . ASP A 1 392 ? 1.804 5.274 -30.537 1.00 95.75 392 ASP A C 1
ATOM 2966 O O . ASP A 1 392 ? 1.728 6.354 -29.952 1.00 95.75 392 ASP A O 1
ATOM 2970 N N . LEU A 1 393 ? 2.724 4.363 -30.201 1.00 93.69 393 LEU A N 1
ATOM 2971 C CA . LEU A 1 393 ? 3.679 4.553 -29.101 1.00 93.69 393 LEU A CA 1
ATOM 2972 C C . LEU A 1 393 ? 4.516 5.840 -29.229 1.00 93.69 393 LEU A C 1
ATOM 2974 O O . LEU A 1 393 ? 4.893 6.437 -28.222 1.00 93.69 393 LEU A O 1
ATOM 2978 N N . LEU A 1 394 ? 4.826 6.262 -30.458 1.00 91.12 394 LEU A N 1
ATOM 2979 C CA . LEU A 1 394 ? 5.672 7.430 -30.718 1.00 91.12 394 LEU A CA 1
ATOM 2980 C C . LEU A 1 394 ? 4.874 8.737 -30.823 1.00 91.12 394 LEU A C 1
ATOM 2982 O O . LEU A 1 394 ? 5.488 9.802 -30.918 1.00 91.12 394 LEU A O 1
ATOM 2986 N N . ALA A 1 395 ? 3.539 8.658 -30.810 1.00 92.31 395 ALA A N 1
ATOM 2987 C CA . ALA A 1 395 ? 2.624 9.764 -31.077 1.00 92.31 395 ALA A CA 1
ATOM 2988 C C . ALA A 1 395 ? 2.991 10.548 -32.356 1.00 92.31 395 ALA A C 1
ATOM 2990 O O . ALA A 1 395 ? 2.940 11.783 -32.387 1.00 92.31 395 ALA A O 1
ATOM 2991 N N . ASP A 1 396 ? 3.397 9.840 -33.417 1.00 93.25 396 ASP A N 1
ATOM 2992 C CA . ASP A 1 396 ? 3.833 10.449 -34.683 1.00 93.25 396 ASP A CA 1
ATOM 2993 C C . ASP A 1 396 ? 2.730 10.500 -35.762 1.00 93.25 396 ASP A C 1
ATOM 2995 O O . ASP A 1 396 ? 2.922 11.057 -36.852 1.00 93.25 396 ASP A O 1
ATOM 2999 N N . GLY A 1 397 ? 1.546 9.977 -35.436 1.00 93.31 397 GLY A N 1
ATOM 3000 C CA . GLY A 1 397 ? 0.383 9.853 -36.305 1.00 93.31 397 GLY A CA 1
ATOM 3001 C C . GLY A 1 397 ? 0.368 8.574 -37.147 1.00 93.31 397 GLY A C 1
ATOM 3002 O O . GLY A 1 397 ? -0.512 8.436 -38.007 1.00 93.31 397 GLY A O 1
ATOM 3003 N N . THR A 1 398 ? 1.322 7.660 -36.949 1.00 96.06 398 THR A N 1
ATOM 3004 C CA . THR A 1 398 ? 1.435 6.387 -37.668 1.00 96.06 398 THR A CA 1
ATOM 3005 C C . THR A 1 398 ? 1.154 5.219 -36.729 1.00 96.06 398 THR A C 1
ATOM 3007 O O . THR A 1 398 ? 1.969 4.937 -35.857 1.00 96.06 398 THR A O 1
ATOM 3010 N N . PRO A 1 399 ? 0.065 4.462 -36.953 1.00 95.69 399 PRO A N 1
ATOM 3011 C CA . PRO A 1 399 ? -0.226 3.322 -36.103 1.00 95.69 399 PRO A CA 1
ATOM 3012 C C . PRO A 1 399 ? 0.866 2.244 -36.147 1.00 95.69 399 PRO A C 1
ATOM 3014 O O . PRO A 1 399 ? 1.277 1.820 -37.237 1.00 95.69 399 PRO A O 1
ATOM 3017 N N . ASP A 1 400 ? 1.286 1.755 -34.981 1.00 96.06 400 ASP A N 1
ATOM 3018 C CA . ASP A 1 400 ? 2.219 0.636 -34.833 1.00 96.06 400 ASP A CA 1
ATOM 3019 C C . ASP A 1 400 ? 1.532 -0.742 -34.967 1.00 96.06 400 ASP A C 1
ATOM 3021 O O . ASP A 1 400 ? 2.206 -1.735 -35.249 1.00 96.06 400 ASP A O 1
ATOM 3025 N N . ASN A 1 401 ? 0.192 -0.785 -34.941 1.00 97.62 401 ASN A N 1
ATOM 3026 C CA . ASN A 1 401 ? -0.668 -1.969 -35.086 1.00 97.62 401 ASN A CA 1
ATOM 3027 C C . ASN A 1 401 ? -0.413 -3.032 -34.003 1.00 97.62 401 ASN A C 1
ATOM 3029 O O . ASN A 1 401 ? -0.433 -4.235 -34.293 1.00 97.62 401 ASN A O 1
ATOM 3033 N N . ARG A 1 402 ? -0.156 -2.602 -32.761 1.00 97.75 402 ARG A N 1
ATOM 3034 C CA . ARG A 1 402 ? 0.181 -3.485 -31.630 1.00 97.75 402 ARG A CA 1
ATOM 3035 C C . ARG A 1 402 ? -0.894 -3.580 -30.550 1.00 97.75 402 ARG A C 1
ATOM 3037 O O . ARG A 1 402 ? -0.672 -4.289 -29.570 1.00 97.75 402 ARG A O 1
ATOM 3044 N N . VAL A 1 403 ? -2.069 -2.964 -30.723 1.00 98.06 403 VAL A N 1
ATOM 3045 C CA . VAL A 1 403 ? -3.172 -3.049 -29.734 1.00 98.06 403 VAL A CA 1
ATOM 3046 C C . VAL A 1 403 ? -3.474 -4.494 -29.318 1.00 98.06 403 VAL A C 1
ATOM 3048 O O . VAL A 1 403 ? -3.510 -4.782 -28.127 1.00 98.06 403 VAL A O 1
ATOM 3051 N N . GLU A 1 404 ? -3.622 -5.428 -30.267 1.00 98.25 404 GLU A N 1
ATOM 3052 C CA . GLU A 1 404 ? -3.936 -6.835 -29.952 1.00 98.25 404 GLU A CA 1
ATOM 3053 C C . GLU A 1 404 ? -2.839 -7.507 -29.106 1.00 98.25 404 GLU A C 1
ATOM 3055 O O . GLU A 1 404 ? -3.144 -8.274 -28.190 1.00 98.25 404 GLU A O 1
ATOM 3060 N N . ALA A 1 405 ? -1.566 -7.197 -29.375 1.00 98.31 405 ALA A N 1
ATOM 3061 C CA . ALA A 1 405 ? -0.443 -7.721 -28.602 1.00 98.31 405 ALA A CA 1
ATOM 3062 C C . ALA A 1 405 ? -0.451 -7.166 -27.171 1.00 98.31 405 ALA A C 1
ATOM 3064 O O . ALA A 1 405 ? -0.380 -7.937 -26.218 1.00 98.31 405 ALA A O 1
ATOM 3065 N N . ARG A 1 406 ? -0.633 -5.849 -27.017 1.00 98.19 406 ARG A N 1
ATOM 3066 C CA . ARG A 1 406 ? -0.651 -5.153 -25.719 1.00 98.19 406 ARG A CA 1
ATOM 3067 C C . ARG A 1 406 ? -1.852 -5.534 -24.854 1.00 98.19 406 ARG A C 1
ATOM 3069 O O . ARG A 1 406 ? -1.701 -5.762 -23.655 1.00 98.19 406 ARG A O 1
ATOM 3076 N N . GLU A 1 407 ? -3.027 -5.714 -25.458 1.00 97.88 407 GLU A N 1
ATOM 3077 C CA . GLU A 1 407 ? -4.175 -6.330 -24.782 1.00 97.88 407 GLU A CA 1
ATOM 3078 C C . GLU A 1 407 ? -3.858 -7.765 -24.340 1.00 97.88 407 GLU A C 1
ATOM 3080 O O . GLU A 1 407 ? -4.260 -8.188 -23.255 1.00 97.88 407 GLU A O 1
ATOM 3085 N N . GLY A 1 408 ? -3.140 -8.523 -25.174 1.00 98.31 408 GLY A N 1
ATOM 3086 C CA . GLY A 1 408 ? -2.642 -9.856 -24.846 1.00 98.31 408 GLY A CA 1
ATOM 3087 C C . GLY A 1 408 ? -1.684 -9.856 -23.654 1.00 98.31 408 GLY A C 1
ATOM 3088 O O . GLY A 1 408 ? -1.800 -10.730 -22.799 1.00 98.31 408 GLY A O 1
ATOM 3089 N N . PHE A 1 409 ? -0.800 -8.863 -23.554 1.00 98.31 409 PHE A N 1
ATOM 3090 C CA . PHE A 1 409 ? 0.126 -8.704 -22.433 1.00 98.31 409 PHE A CA 1
ATOM 3091 C C . PHE A 1 409 ? -0.623 -8.461 -21.125 1.00 98.31 409 PHE A C 1
ATOM 3093 O O . PHE A 1 409 ? -0.482 -9.256 -20.199 1.00 98.31 409 PHE A O 1
ATOM 3100 N N . ILE A 1 410 ? -1.500 -7.449 -21.078 1.00 97.75 410 ILE A N 1
ATOM 3101 C CA . ILE A 1 410 ? -2.337 -7.173 -19.897 1.00 97.75 410 ILE A CA 1
ATOM 3102 C C . ILE A 1 410 ? -3.159 -8.413 -19.527 1.00 97.75 410 ILE A C 1
ATOM 3104 O O . ILE A 1 410 ? -3.198 -8.811 -18.364 1.00 97.75 410 ILE A O 1
ATOM 3108 N N . ARG A 1 411 ? -3.770 -9.088 -20.510 1.00 97.62 411 ARG A N 1
ATOM 3109 C CA . ARG A 1 411 ? -4.509 -10.336 -20.271 1.00 97.62 411 ARG A CA 1
ATOM 3110 C C . ARG A 1 411 ? -3.624 -11.424 -19.659 1.00 97.62 411 ARG A C 1
ATOM 3112 O O . ARG A 1 411 ? -4.091 -12.106 -18.754 1.00 97.62 411 ARG A O 1
ATOM 3119 N N . GLY A 1 412 ? -2.378 -11.563 -20.107 1.00 97.81 412 GLY A N 1
ATOM 3120 C CA . GLY A 1 412 ? -1.407 -12.507 -19.553 1.00 97.81 412 GLY A CA 1
ATOM 3121 C C . GLY A 1 412 ? -1.104 -12.258 -18.073 1.00 97.81 412 GLY A C 1
ATOM 3122 O O . GLY A 1 412 ? -1.005 -13.216 -17.311 1.00 97.81 412 GLY A O 1
ATOM 3123 N N . ALA A 1 413 ? -1.044 -10.996 -17.634 1.00 97.56 413 ALA A N 1
ATOM 3124 C CA . ALA A 1 413 ? -0.903 -10.670 -16.212 1.00 97.56 413 ALA A CA 1
ATOM 3125 C C . ALA A 1 413 ? -2.109 -11.139 -15.384 1.00 97.56 413 ALA A C 1
ATOM 3127 O O . ALA A 1 413 ? -1.941 -11.731 -14.320 1.00 97.56 413 ALA A O 1
ATOM 3128 N N . TYR A 1 414 ? -3.330 -10.926 -15.888 1.00 97.31 414 TYR A N 1
ATOM 3129 C CA . TYR A 1 414 ? -4.540 -11.419 -15.223 1.00 97.31 414 TYR A CA 1
ATOM 3130 C C . TYR A 1 414 ? -4.638 -12.948 -15.239 1.00 97.31 414 TYR A C 1
ATOM 3132 O O . TYR A 1 414 ? -5.110 -13.531 -14.268 1.00 97.31 414 TYR A O 1
ATOM 3140 N N . GLU A 1 415 ? -4.189 -13.609 -16.309 1.00 97.88 415 GLU A N 1
ATOM 3141 C CA . GLU A 1 415 ? -4.117 -15.074 -16.374 1.00 97.88 415 GLU A CA 1
ATOM 3142 C C . GLU A 1 415 ? -3.132 -15.626 -15.335 1.00 97.88 415 GLU A C 1
ATOM 3144 O O . GLU A 1 415 ? -3.476 -16.563 -14.622 1.00 97.88 415 GLU A O 1
ATOM 3149 N N . LEU A 1 416 ? -1.969 -14.994 -15.158 1.00 96.75 416 LEU A N 1
ATOM 3150 C CA . LEU A 1 416 ? -1.024 -15.331 -14.090 1.00 96.75 416 LEU A CA 1
ATOM 3151 C C . LEU A 1 416 ? -1.634 -15.134 -12.692 1.00 96.75 416 LEU A C 1
ATOM 3153 O O . LEU A 1 416 ? -1.468 -15.997 -11.824 1.00 96.75 416 LEU A O 1
ATOM 3157 N N . ALA A 1 417 ? -2.356 -14.033 -12.460 1.00 96.75 417 ALA A N 1
ATOM 3158 C CA . ALA A 1 417 ? -3.035 -13.793 -11.186 1.00 96.75 417 ALA A CA 1
ATOM 3159 C C . ALA A 1 417 ? -4.120 -14.856 -10.912 1.00 96.75 417 ALA A C 1
ATOM 3161 O O . ALA A 1 417 ? -4.215 -15.369 -9.797 1.00 96.75 417 ALA A O 1
ATOM 3162 N N . ASP A 1 418 ? -4.891 -15.243 -11.935 1.00 97.81 418 ASP A N 1
ATOM 3163 C CA . ASP A 1 418 ? -5.907 -16.304 -11.860 1.00 97.81 418 ASP A CA 1
ATOM 3164 C C . ASP A 1 418 ? -5.298 -17.685 -11.580 1.00 97.81 418 ASP A C 1
ATOM 3166 O O . ASP A 1 418 ? -5.815 -18.425 -10.743 1.00 97.81 418 ASP A O 1
ATOM 3170 N N . GLU A 1 419 ? -4.179 -18.016 -12.228 1.00 96.56 419 GLU A N 1
ATOM 3171 C CA . GLU A 1 419 ? -3.423 -19.250 -11.983 1.00 96.56 419 GLU A CA 1
ATOM 3172 C C . GLU A 1 419 ? -2.892 -19.306 -10.547 1.00 96.56 419 GLU A C 1
ATOM 3174 O O . GLU A 1 419 ? -2.987 -20.340 -9.889 1.00 96.56 419 GLU A O 1
ATOM 3179 N N . THR A 1 420 ? -2.361 -18.191 -10.043 1.00 95.69 420 THR A N 1
ATOM 3180 C CA . THR A 1 420 ? -1.813 -18.108 -8.679 1.00 95.69 420 THR A CA 1
ATOM 3181 C C . THR A 1 420 ? -2.924 -18.221 -7.634 1.00 95.69 420 THR A C 1
ATOM 3183 O O . THR A 1 420 ? -2.782 -18.954 -6.655 1.00 95.69 420 THR A O 1
ATOM 3186 N N . LEU A 1 421 ? -4.070 -17.579 -7.877 1.00 96.19 421 LEU A N 1
ATOM 3187 C CA . LEU A 1 421 ? -5.277 -17.748 -7.071 1.00 96.19 421 LEU A CA 1
ATOM 3188 C C . LEU A 1 421 ? -5.772 -19.203 -7.079 1.00 96.19 421 LEU A C 1
ATOM 3190 O O . LEU A 1 421 ? -6.148 -19.727 -6.032 1.00 96.19 421 LEU A O 1
ATOM 3194 N N . GLY A 1 422 ? -5.760 -19.861 -8.240 1.00 96.50 422 GLY A N 1
ATOM 3195 C CA . GLY A 1 422 ? -6.119 -21.273 -8.378 1.00 96.50 422 GLY A CA 1
ATOM 3196 C C . GLY A 1 422 ? -5.201 -22.180 -7.560 1.00 96.50 422 GLY A C 1
ATOM 3197 O O . GLY A 1 422 ? -5.688 -22.971 -6.756 1.00 96.50 422 GLY A O 1
ATOM 3198 N N . ALA A 1 423 ? -3.883 -21.996 -7.684 1.00 95.50 423 ALA A N 1
ATOM 3199 C CA . ALA A 1 423 ? -2.890 -22.742 -6.914 1.00 95.50 423 ALA A CA 1
ATOM 3200 C C . ALA A 1 423 ? -3.080 -22.560 -5.398 1.00 95.50 423 ALA A C 1
ATOM 3202 O O . ALA A 1 423 ? -3.059 -23.532 -4.646 1.00 95.50 423 ALA A O 1
ATOM 3203 N N . ALA A 1 424 ? -3.333 -21.331 -4.941 1.00 95.62 424 ALA A N 1
ATOM 3204 C CA . ALA A 1 424 ? -3.603 -21.059 -3.533 1.00 95.62 424 ALA A CA 1
ATOM 3205 C C . ALA A 1 424 ? -4.889 -21.734 -3.033 1.00 95.62 424 ALA A C 1
ATOM 3207 O O . ALA A 1 424 ? -4.897 -22.294 -1.939 1.00 95.62 424 ALA A O 1
ATOM 3208 N N . ARG A 1 425 ? -5.965 -21.731 -3.831 1.00 95.62 425 ARG A N 1
ATOM 3209 C CA . ARG A 1 425 ? -7.215 -22.434 -3.492 1.00 95.62 425 ARG A CA 1
ATOM 3210 C C . ARG A 1 425 ? -7.011 -23.943 -3.394 1.00 95.62 425 ARG A C 1
ATOM 3212 O O . ARG A 1 425 ? -7.510 -24.551 -2.453 1.00 95.62 425 ARG A O 1
ATOM 3219 N N . ASP A 1 426 ? -6.264 -24.531 -4.324 1.00 95.38 426 ASP A N 1
ATOM 3220 C CA . ASP A 1 426 ? -5.964 -25.966 -4.306 1.00 95.38 426 ASP A CA 1
ATOM 3221 C C . ASP A 1 426 ? -5.178 -26.364 -3.045 1.00 95.38 426 ASP A C 1
ATOM 3223 O O . ASP A 1 426 ? -5.467 -27.399 -2.442 1.00 95.38 426 ASP A O 1
ATOM 3227 N N . LEU A 1 427 ? -4.238 -25.517 -2.612 1.00 94.50 427 LEU A N 1
ATOM 3228 C CA . LEU A 1 427 ? -3.425 -25.732 -1.411 1.00 94.50 427 LEU A CA 1
ATOM 3229 C C . LEU A 1 427 ? -4.202 -25.507 -0.103 1.00 94.50 427 LEU A C 1
ATOM 3231 O O . LEU A 1 427 ? -4.034 -26.269 0.846 1.00 94.50 427 LEU A O 1
ATOM 3235 N N . MET A 1 428 ? -5.072 -24.495 -0.051 1.00 94.44 428 MET A N 1
ATOM 3236 C CA . MET A 1 428 ? -5.911 -24.190 1.119 1.00 94.44 428 MET A CA 1
ATOM 3237 C C . MET A 1 428 ? -7.097 -25.155 1.281 1.00 94.44 428 MET A C 1
ATOM 3239 O O . MET A 1 428 ? -7.632 -25.313 2.379 1.00 94.44 428 MET A O 1
ATOM 3243 N N . GLY A 1 429 ? -7.545 -25.784 0.192 1.00 90.81 429 GLY A N 1
ATOM 3244 C CA . GLY A 1 429 ? -8.753 -26.603 0.168 1.00 90.81 429 GLY A CA 1
ATOM 3245 C C . GLY A 1 429 ? -10.039 -25.768 0.225 1.00 90.81 429 GLY A C 1
ATOM 3246 O O . GLY A 1 429 ? -10.198 -24.775 -0.486 1.00 90.81 429 GLY A O 1
ATOM 3247 N N . GLU A 1 430 ? -11.009 -26.189 1.042 1.00 90.81 430 GLU A N 1
ATOM 3248 C CA . GLU A 1 430 ? -12.276 -25.460 1.207 1.00 90.81 430 GLU A CA 1
ATOM 3249 C C . GLU A 1 430 ? -12.082 -24.213 2.089 1.00 90.81 430 GLU A C 1
ATOM 3251 O O . GLU A 1 430 ? -12.297 -24.256 3.300 1.00 90.81 430 GLU A O 1
ATOM 3256 N N . ALA A 1 431 ? -11.703 -23.091 1.472 1.00 95.62 431 ALA A N 1
ATOM 3257 C CA . ALA A 1 431 ? -11.513 -21.802 2.137 1.00 95.62 431 ALA A CA 1
ATOM 3258 C C . ALA A 1 431 ? -12.436 -20.713 1.572 1.00 95.62 431 ALA A C 1
ATOM 3260 O O . ALA A 1 431 ? -12.802 -20.731 0.393 1.00 95.62 431 ALA A O 1
ATOM 3261 N N . ALA A 1 432 ? -12.817 -19.754 2.422 1.00 97.62 432 ALA A N 1
ATOM 3262 C CA . ALA A 1 432 ? -13.429 -18.513 1.959 1.00 97.62 432 ALA A CA 1
ATOM 3263 C C . ALA A 1 432 ? -12.352 -17.664 1.275 1.00 97.62 432 ALA A C 1
ATOM 3265 O O . ALA A 1 432 ? -11.260 -17.488 1.813 1.00 97.62 432 ALA A O 1
ATOM 3266 N N . VAL A 1 433 ? -12.658 -17.143 0.093 1.00 98.06 433 VAL A N 1
ATOM 3267 C CA . VAL A 1 433 ? -11.723 -16.390 -0.742 1.00 98.06 433 VAL A CA 1
ATOM 3268 C C . VAL A 1 433 ? -12.225 -14.968 -0.888 1.00 98.06 433 VAL A C 1
ATOM 3270 O O . VAL A 1 433 ? -13.374 -14.761 -1.268 1.00 98.06 433 VAL A O 1
ATOM 3273 N N . PHE A 1 434 ? -11.340 -14.005 -0.640 1.00 98.19 434 PHE A N 1
ATOM 3274 C CA . PHE A 1 434 ? -11.544 -12.590 -0.927 1.00 98.19 434 PHE A CA 1
ATOM 3275 C C . PHE A 1 434 ? -10.529 -12.182 -1.995 1.00 98.19 434 PHE A C 1
ATOM 3277 O O . PHE A 1 434 ? -9.343 -12.045 -1.709 1.00 98.19 434 PHE A O 1
ATOM 3284 N N . ALA A 1 435 ? -10.986 -12.020 -3.235 1.00 97.38 435 ALA A N 1
ATOM 3285 C CA . ALA A 1 435 ? -10.172 -11.510 -4.328 1.00 97.38 435 ALA A CA 1
ATOM 3286 C C . ALA A 1 435 ? -10.384 -9.994 -4.438 1.00 97.38 435 ALA A C 1
ATOM 3288 O O . ALA A 1 435 ? -11.448 -9.524 -4.859 1.00 97.38 435 ALA A O 1
ATOM 3289 N N . THR A 1 436 ? -9.375 -9.231 -4.020 1.00 96.31 436 THR A N 1
ATOM 3290 C CA . THR A 1 436 ? -9.413 -7.764 -3.956 1.00 96.31 436 THR A CA 1
ATOM 3291 C C . THR A 1 436 ? -8.205 -7.133 -4.646 1.00 96.31 436 THR A C 1
ATOM 3293 O O . THR A 1 436 ? -7.271 -7.835 -5.020 1.00 96.31 436 THR A O 1
ATOM 3296 N N . SER A 1 437 ? -8.203 -5.806 -4.789 1.00 96.44 437 SER A N 1
ATOM 3297 C CA . SER A 1 437 ? -6.993 -5.035 -5.110 1.00 96.44 437 SER A CA 1
ATOM 3298 C C . SER A 1 437 ? -6.803 -3.884 -4.123 1.00 96.44 437 SER A C 1
ATOM 3300 O O . SER A 1 437 ? -7.763 -3.398 -3.526 1.00 96.44 437 SER A O 1
ATOM 3302 N N . ASP A 1 438 ? -5.563 -3.461 -3.932 1.00 95.56 438 ASP A N 1
ATOM 3303 C CA . ASP A 1 438 ? -5.136 -2.308 -3.134 1.00 95.56 438 ASP A CA 1
ATOM 3304 C C . ASP A 1 438 ? -5.530 -0.966 -3.774 1.00 95.56 438 ASP A C 1
ATOM 3306 O O . ASP A 1 438 ? -5.792 0.006 -3.070 1.00 95.56 438 ASP A O 1
ATOM 3310 N N . HIS A 1 439 ? -5.667 -0.915 -5.097 1.00 97.25 439 HIS A N 1
ATOM 3311 C CA . HIS A 1 439 ? -6.202 0.242 -5.818 1.00 97.25 439 HIS A CA 1
ATOM 3312 C C . HIS A 1 439 ? -6.855 -0.142 -7.153 1.00 97.25 439 HIS A C 1
ATOM 3314 O O . HIS A 1 439 ? -6.887 -1.309 -7.554 1.00 97.25 439 HIS A O 1
ATOM 3320 N N . GLY A 1 440 ? -7.456 0.854 -7.806 1.00 96.19 440 GLY A N 1
ATOM 3321 C CA . GLY A 1 440 ? -7.854 0.795 -9.211 1.00 96.19 440 GLY A CA 1
ATOM 3322 C C . GLY A 1 440 ? -6.797 1.416 -10.136 1.00 96.19 440 GLY A C 1
ATOM 3323 O O . GLY A 1 440 ? -5.648 1.585 -9.730 1.00 96.19 440 GLY A O 1
ATOM 3324 N N . PHE A 1 441 ? -7.175 1.761 -11.369 1.00 96.75 441 PHE A N 1
ATOM 3325 C CA . PHE A 1 441 ? -6.243 2.235 -12.402 1.00 96.75 441 PHE A CA 1
ATOM 3326 C C . PHE A 1 441 ? -6.901 3.176 -13.426 1.00 96.75 441 PHE A C 1
ATOM 3328 O O . PHE A 1 441 ? -8.124 3.180 -13.598 1.00 96.75 441 PHE A O 1
ATOM 3335 N N . ALA A 1 442 ? -6.083 3.962 -14.123 1.00 97.38 442 ALA A N 1
ATOM 3336 C CA . ALA A 1 442 ? -6.478 4.844 -15.219 1.00 97.38 442 ALA A CA 1
ATOM 3337 C C . ALA A 1 442 ? -5.376 4.909 -16.295 1.00 97.38 442 ALA A C 1
ATOM 3339 O O . ALA A 1 442 ? -4.199 4.786 -15.955 1.00 97.38 442 ALA A O 1
ATOM 3340 N N . PRO A 1 443 ? -5.698 5.141 -17.581 1.00 97.25 443 PRO A N 1
ATOM 3341 C CA . PRO A 1 443 ? -4.691 5.485 -18.578 1.00 97.25 443 PRO A CA 1
ATOM 3342 C C . PRO A 1 443 ? -3.989 6.793 -18.208 1.00 97.25 443 PRO A C 1
ATOM 3344 O O . PRO A 1 443 ? -4.634 7.752 -17.786 1.00 97.25 443 PRO A O 1
ATOM 3347 N N . ALA A 1 444 ? -2.678 6.854 -18.398 1.00 95.94 444 ALA A N 1
ATOM 3348 C CA . ALA A 1 444 ? -1.876 8.055 -18.182 1.00 95.94 444 ALA A CA 1
ATOM 3349 C C . ALA A 1 444 ? -0.781 8.119 -19.240 1.00 95.94 444 ALA A C 1
ATOM 3351 O O . ALA A 1 444 ? -0.376 7.073 -19.700 1.00 95.94 444 ALA A O 1
ATOM 3352 N N . TYR A 1 445 ? -0.343 9.298 -19.669 1.00 95.38 445 TYR A N 1
ATOM 3353 C CA . TYR A 1 445 ? 0.756 9.453 -20.647 1.00 95.38 445 TYR A CA 1
ATOM 3354 C C . TYR A 1 445 ? 1.321 10.878 -20.697 1.00 95.38 445 TYR A C 1
ATOM 3356 O O . TYR A 1 445 ? 2.148 11.201 -21.552 1.00 95.38 445 TYR A O 1
ATOM 3364 N N . TYR A 1 446 ? 0.933 11.733 -19.748 1.00 96.56 446 TYR A N 1
ATOM 3365 C CA . TYR A 1 446 ? 1.566 13.026 -19.525 1.00 96.56 446 TYR A CA 1
ATOM 3366 C C . TYR A 1 446 ? 2.131 13.101 -18.113 1.00 96.56 446 TYR A C 1
ATOM 3368 O O . TYR A 1 446 ? 1.437 12.851 -17.131 1.00 96.56 446 TYR A O 1
ATOM 3376 N N . ALA A 1 447 ? 3.402 13.456 -18.018 1.00 96.50 447 ALA A N 1
ATOM 3377 C CA . ALA A 1 447 ? 4.084 13.737 -16.774 1.00 96.50 447 ALA A CA 1
ATOM 3378 C C . ALA A 1 447 ? 3.829 15.190 -16.359 1.00 96.50 447 ALA A C 1
ATOM 3380 O O . ALA A 1 447 ? 3.890 16.090 -17.199 1.00 96.50 447 ALA A O 1
ATOM 3381 N N . VAL A 1 448 ? 3.603 15.423 -15.070 1.00 98.00 448 VAL A N 1
ATOM 3382 C CA . VAL A 1 448 ? 3.564 16.745 -14.447 1.00 98.00 448 VAL A CA 1
ATOM 3383 C C . VAL A 1 448 ? 4.753 16.868 -13.506 1.00 98.00 448 VAL A C 1
ATOM 3385 O O . VAL A 1 448 ? 4.911 16.079 -12.580 1.00 98.00 448 VAL A O 1
ATOM 3388 N N . ASN A 1 449 ? 5.587 17.881 -13.707 1.00 97.31 449 ASN A N 1
ATOM 3389 C CA . ASN A 1 449 ? 6.769 18.102 -12.884 1.00 97.31 449 ASN A CA 1
ATOM 3390 C C . ASN A 1 449 ? 6.440 18.976 -11.667 1.00 97.31 449 ASN A C 1
ATOM 3392 O O . ASN A 1 449 ? 6.471 20.209 -11.732 1.00 97.31 449 ASN A O 1
ATOM 3396 N N . ALA A 1 450 ? 6.143 18.330 -10.537 1.00 96.94 450 ALA A N 1
ATOM 3397 C CA . ALA A 1 450 ? 5.820 19.018 -9.289 1.00 96.94 450 ALA A CA 1
ATOM 3398 C C . ALA A 1 450 ? 6.952 19.941 -8.803 1.00 96.94 450 ALA A C 1
ATOM 3400 O O . ALA A 1 450 ? 6.686 21.027 -8.290 1.00 96.94 450 ALA A O 1
ATOM 3401 N N . ASN A 1 451 ? 8.217 19.556 -8.982 1.00 95.69 451 ASN A N 1
ATOM 3402 C CA . ASN A 1 451 ? 9.342 20.340 -8.470 1.00 95.69 451 ASN A CA 1
ATOM 3403 C C . ASN A 1 451 ? 9.619 21.587 -9.297 1.00 95.69 451 ASN A C 1
ATOM 3405 O O . ASN A 1 451 ? 9.956 22.623 -8.729 1.00 95.69 451 ASN A O 1
ATOM 3409 N N . LEU A 1 452 ? 9.427 21.532 -10.615 1.00 96.56 452 LEU A N 1
ATOM 3410 C CA . LEU A 1 452 ? 9.496 22.725 -11.449 1.00 96.56 452 LEU A CA 1
ATOM 3411 C C . LEU A 1 452 ? 8.371 23.708 -11.098 1.00 96.56 452 LEU A C 1
ATOM 3413 O O . LEU A 1 452 ? 8.606 24.914 -11.079 1.00 96.56 452 LEU A O 1
ATOM 3417 N N . VAL A 1 453 ? 7.176 23.218 -10.744 1.00 97.62 453 VAL A N 1
ATOM 3418 C CA . VAL A 1 453 ? 6.086 24.067 -10.223 1.00 97.62 453 VAL A CA 1
ATOM 3419 C C . VAL A 1 453 ? 6.505 24.749 -8.915 1.00 97.62 453 VAL A C 1
ATOM 3421 O O . VAL A 1 453 ? 6.354 25.965 -8.782 1.00 97.62 453 VAL A O 1
ATOM 3424 N N . LEU A 1 454 ? 7.102 24.008 -7.972 1.00 97.50 454 LEU A N 1
ATOM 3425 C CA . LEU A 1 454 ? 7.644 24.579 -6.730 1.00 97.50 454 LEU A CA 1
ATOM 3426 C C . LEU A 1 454 ? 8.763 25.600 -6.997 1.00 97.50 454 LEU A C 1
ATOM 3428 O O . LEU A 1 454 ? 8.797 26.660 -6.363 1.00 97.50 454 LEU A O 1
ATOM 3432 N N . GLN A 1 455 ? 9.650 25.323 -7.954 1.00 96.38 455 GLN A N 1
ATOM 3433 C CA . GLN A 1 455 ? 10.732 26.227 -8.339 1.00 96.38 455 GLN A CA 1
ATOM 3434 C C . GLN A 1 455 ? 10.180 27.528 -8.936 1.00 96.38 455 GLN A C 1
ATOM 3436 O O . GLN A 1 455 ? 10.573 28.622 -8.531 1.00 96.38 455 GLN A O 1
ATOM 3441 N N . GLN A 1 456 ? 9.219 27.437 -9.859 1.00 96.81 456 GLN A N 1
ATOM 3442 C CA . GLN A 1 456 ? 8.569 28.601 -10.472 1.00 96.81 456 GLN A CA 1
ATOM 3443 C C . GLN A 1 456 ? 7.771 29.430 -9.455 1.00 96.81 456 GLN A C 1
ATOM 3445 O O . GLN A 1 456 ? 7.650 30.647 -9.610 1.00 96.81 456 GLN A O 1
ATOM 3450 N N . ALA A 1 457 ? 7.280 28.797 -8.386 1.00 97.00 457 ALA A N 1
ATOM 3451 C CA . ALA A 1 457 ? 6.667 29.465 -7.240 1.00 97.00 457 ALA A CA 1
ATOM 3452 C C . ALA A 1 457 ? 7.690 30.100 -6.267 1.00 97.00 457 ALA A C 1
ATOM 3454 O O . ALA A 1 457 ? 7.298 30.768 -5.303 1.00 97.00 457 ALA A O 1
ATOM 3455 N N . GLY A 1 458 ? 8.996 29.919 -6.497 1.00 95.19 458 GLY A N 1
ATOM 3456 C CA . GLY A 1 458 ? 10.069 30.432 -5.642 1.00 95.19 458 GLY A CA 1
ATOM 3457 C C . GLY A 1 458 ? 10.103 29.768 -4.265 1.00 95.19 458 GLY A C 1
ATOM 3458 O O . GLY A 1 458 ? 10.270 30.460 -3.259 1.00 95.19 458 GLY A O 1
ATOM 3459 N N . LEU A 1 459 ? 9.832 28.461 -4.209 1.00 94.94 459 LEU A N 1
ATOM 3460 C CA . LEU A 1 459 ? 9.874 27.645 -2.986 1.00 94.94 459 LEU A CA 1
ATOM 3461 C C . LEU A 1 459 ? 11.138 26.783 -2.895 1.00 94.94 459 LEU A C 1
ATOM 3463 O O . LEU A 1 459 ? 11.524 26.364 -1.806 1.00 94.94 459 LEU A O 1
ATOM 3467 N N . VAL A 1 460 ? 11.778 26.538 -4.035 1.00 92.50 460 VAL A N 1
ATOM 3468 C CA . VAL A 1 460 ? 13.080 25.882 -4.167 1.00 92.50 460 VAL A CA 1
ATOM 3469 C C . VAL A 1 460 ? 13.897 26.629 -5.222 1.00 92.50 460 VAL A C 1
ATOM 3471 O O . VAL A 1 460 ? 13.323 27.231 -6.132 1.00 92.50 460 VAL A O 1
ATOM 3474 N N . ASP A 1 461 ? 15.224 26.604 -5.106 1.00 87.81 461 ASP A N 1
ATOM 3475 C CA . ASP A 1 461 ? 16.108 27.376 -5.993 1.00 87.81 461 ASP A CA 1
ATOM 3476 C C . ASP A 1 461 ? 16.371 26.669 -7.329 1.00 87.81 461 ASP A C 1
ATOM 3478 O O . ASP A 1 461 ? 16.441 27.297 -8.393 1.00 87.81 461 ASP A O 1
ATOM 3482 N N . THR A 1 462 ? 16.485 25.345 -7.291 1.00 89.12 462 THR A N 1
ATOM 3483 C CA . THR A 1 462 ? 16.780 24.502 -8.450 1.00 89.12 462 THR A CA 1
ATOM 3484 C C . THR A 1 462 ? 15.704 23.444 -8.645 1.00 89.12 462 THR A C 1
ATOM 3486 O O . THR A 1 462 ? 15.068 22.973 -7.703 1.00 89.12 462 THR A O 1
ATOM 3489 N N . GLU A 1 463 ? 15.477 23.099 -9.908 1.00 89.69 463 GLU A N 1
ATOM 3490 C CA . GLU A 1 463 ? 14.669 21.948 -10.279 1.00 89.69 463 GLU A CA 1
ATOM 3491 C C . GLU A 1 463 ? 15.377 20.670 -9.822 1.00 89.69 463 GLU A C 1
ATOM 3493 O O . GLU A 1 463 ? 16.585 20.513 -10.009 1.00 89.69 463 GLU A O 1
ATOM 3498 N N . GLN A 1 464 ? 14.613 19.746 -9.252 1.00 86.62 464 GLN A N 1
ATOM 3499 C CA . GLN A 1 464 ? 15.082 18.413 -8.910 1.00 86.62 464 GLN A CA 1
ATOM 3500 C C . GLN A 1 464 ? 14.119 17.386 -9.525 1.00 86.62 464 GLN A C 1
ATOM 3502 O O . GLN A 1 464 ? 12.930 17.678 -9.677 1.00 86.62 464 GLN A O 1
ATOM 3507 N N . LEU A 1 465 ? 14.616 16.195 -9.875 1.00 87.31 465 LEU A N 1
ATOM 3508 C CA . LEU A 1 465 ? 13.833 15.173 -10.596 1.00 87.31 465 LEU A CA 1
ATOM 3509 C C . LEU A 1 465 ? 13.515 13.907 -9.776 1.00 87.31 465 LEU A C 1
ATOM 3511 O O . LEU A 1 465 ? 12.803 13.028 -10.248 1.00 87.31 465 LEU A O 1
ATOM 3515 N N . SER A 1 466 ? 14.061 13.781 -8.565 1.00 89.44 466 SER A N 1
ATOM 3516 C CA . SER A 1 466 ? 13.877 12.619 -7.689 1.00 89.44 466 SER A CA 1
ATOM 3517 C C . SER A 1 466 ? 12.708 12.775 -6.713 1.00 89.44 466 SER A C 1
ATOM 3519 O O . SER A 1 466 ? 12.677 13.698 -5.905 1.00 89.44 466 SER A O 1
ATOM 3521 N N . ASN A 1 467 ? 11.812 11.792 -6.673 1.00 93.81 467 ASN A N 1
ATOM 3522 C CA . ASN A 1 467 ? 10.687 11.775 -5.735 1.00 93.81 467 ASN A CA 1
ATOM 3523 C C . ASN A 1 467 ? 11.103 11.973 -4.264 1.00 93.81 467 ASN A C 1
ATOM 3525 O O . ASN A 1 467 ? 11.985 11.266 -3.759 1.00 93.81 467 ASN A O 1
ATOM 3529 N N . CYS A 1 468 ? 10.416 12.899 -3.583 1.00 95.44 468 CYS A N 1
ATOM 3530 C CA . CYS A 1 468 ? 10.528 13.172 -2.150 1.00 95.44 468 CYS A CA 1
ATOM 3531 C C . CYS A 1 468 ? 11.937 13.582 -1.704 1.00 95.44 468 CYS A C 1
ATOM 3533 O O . CYS A 1 468 ? 12.417 13.185 -0.644 1.00 95.44 468 CYS A O 1
ATOM 3535 N N . ARG A 1 469 ? 12.619 14.368 -2.535 1.00 92.75 469 ARG A N 1
ATOM 3536 C CA . ARG A 1 469 ? 13.970 14.869 -2.277 1.00 92.75 469 ARG A CA 1
ATOM 3537 C C . ARG A 1 469 ? 14.002 16.379 -2.456 1.00 92.75 469 ARG A C 1
ATOM 3539 O O . ARG A 1 469 ? 13.297 16.927 -3.304 1.00 92.75 469 ARG A O 1
ATOM 3546 N N . ILE A 1 470 ? 14.842 17.044 -1.678 1.00 90.00 470 ILE A N 1
ATOM 3547 C CA . ILE A 1 470 ? 15.173 18.446 -1.936 1.00 90.00 470 ILE A CA 1
ATOM 3548 C C . ILE A 1 470 ? 16.223 18.536 -3.049 1.00 90.00 470 ILE A C 1
ATOM 3550 O O . ILE A 1 470 ? 16.852 17.524 -3.376 1.00 90.00 470 ILE A O 1
ATOM 3554 N N . PRO A 1 471 ? 16.419 19.709 -3.674 1.00 84.06 471 PRO A N 1
ATOM 3555 C CA . PRO A 1 471 ? 17.566 19.896 -4.548 1.00 84.06 471 PRO A CA 1
ATOM 3556 C C . PRO A 1 471 ? 18.871 19.720 -3.766 1.00 84.06 471 PRO A C 1
ATOM 3558 O O . PRO A 1 471 ? 18.924 20.072 -2.585 1.00 84.06 471 PRO A O 1
ATOM 3561 N N . GLU A 1 472 ? 19.905 19.160 -4.404 1.00 69.62 472 GLU A N 1
ATOM 3562 C CA . GLU A 1 472 ? 21.186 18.945 -3.725 1.00 69.62 472 GLU A CA 1
ATOM 3563 C C . GLU A 1 472 ? 21.717 20.268 -3.154 1.00 69.62 472 GLU A C 1
ATOM 3565 O O . GLU A 1 472 ? 21.712 21.283 -3.864 1.00 69.62 472 GLU A O 1
ATOM 3570 N N . PRO A 1 473 ? 22.157 20.283 -1.881 1.00 59.34 473 PRO A N 1
ATOM 3571 C CA . PRO A 1 473 ? 22.770 21.467 -1.309 1.00 59.34 473 PRO A CA 1
ATOM 3572 C C . PRO A 1 473 ? 24.023 21.821 -2.113 1.00 59.34 473 PRO A C 1
ATOM 3574 O O . PRO A 1 473 ? 24.793 20.938 -2.491 1.00 59.34 473 PRO A O 1
ATOM 3577 N N . ASP A 1 474 ? 24.233 23.115 -2.365 1.00 54.50 474 ASP A N 1
ATOM 3578 C CA . ASP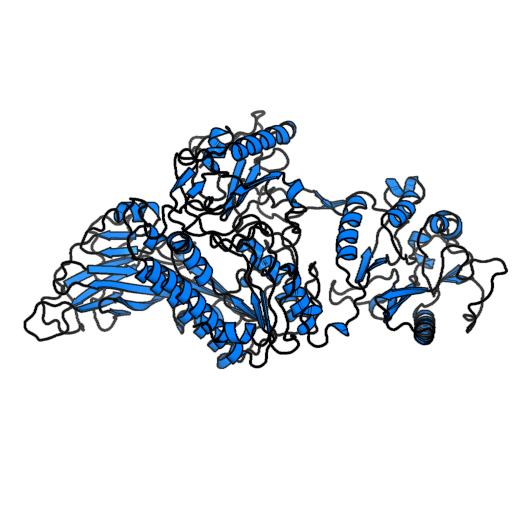 A 1 474 ? 25.478 23.597 -2.963 1.00 54.50 474 ASP A CA 1
ATOM 3579 C C . ASP A 1 474 ? 26.651 23.094 -2.096 1.00 54.50 474 ASP A C 1
ATOM 3581 O O . ASP A 1 474 ? 26.713 23.443 -0.913 1.00 54.50 474 ASP A O 1
ATOM 3585 N N . PRO A 1 475 ? 27.570 22.265 -2.629 1.00 51.16 475 PRO A N 1
ATOM 3586 C CA . PRO A 1 475 ? 28.680 21.720 -1.851 1.00 51.16 475 PRO A CA 1
ATOM 3587 C C . PRO A 1 475 ? 29.630 22.811 -1.329 1.00 51.16 475 PRO A C 1
ATOM 3589 O O . PRO A 1 475 ? 30.419 22.545 -0.420 1.00 51.16 475 PRO A O 1
ATOM 3592 N N . ASP A 1 476 ? 29.548 24.032 -1.874 1.00 48.66 476 ASP A N 1
ATOM 3593 C CA . ASP A 1 476 ? 30.286 25.210 -1.421 1.00 48.66 476 ASP A CA 1
ATOM 3594 C C . ASP A 1 476 ? 29.488 26.091 -0.426 1.00 48.66 476 ASP A C 1
ATOM 3596 O O . ASP A 1 476 ? 30.026 27.087 0.078 1.00 48.66 476 ASP A O 1
ATOM 3600 N N . ALA A 1 477 ? 28.232 25.750 -0.100 1.00 52.78 477 ALA A N 1
ATOM 3601 C CA . ALA A 1 477 ? 27.458 26.451 0.923 1.00 52.78 477 ALA A CA 1
ATOM 3602 C C . ALA A 1 477 ? 28.031 26.171 2.321 1.00 52.78 477 ALA A C 1
ATOM 3604 O O . ALA A 1 477 ? 28.230 25.029 2.734 1.00 52.78 477 ALA A O 1
ATOM 3605 N N . ALA A 1 478 ? 28.306 27.233 3.080 1.00 48.00 478 ALA A N 1
ATOM 3606 C CA . ALA A 1 478 ? 28.757 27.095 4.458 1.00 48.00 478 ALA A CA 1
ATOM 3607 C C . ALA A 1 478 ? 27.637 26.490 5.322 1.00 48.00 478 ALA A C 1
ATOM 3609 O O . ALA A 1 478 ? 26.505 26.968 5.276 1.00 48.00 478 ALA A O 1
ATOM 3610 N N . THR A 1 479 ? 27.959 25.493 6.154 1.00 46.53 479 THR A N 1
ATOM 3611 C CA . THR A 1 479 ? 27.072 25.052 7.242 1.00 46.53 479 THR A CA 1
ATOM 3612 C C . THR A 1 479 ? 26.688 26.265 8.094 1.00 46.53 479 THR A C 1
ATOM 3614 O O . THR A 1 479 ? 27.609 26.946 8.569 1.00 46.53 479 THR A O 1
ATOM 3617 N N . PRO A 1 480 ? 25.387 26.551 8.291 1.00 49.38 480 PRO A N 1
ATOM 3618 C CA . PRO A 1 480 ? 24.948 27.675 9.111 1.00 49.38 480 PRO A CA 1
ATOM 3619 C C . PRO A 1 480 ? 25.549 27.600 10.519 1.00 49.38 480 PRO A C 1
ATOM 3621 O O . PRO A 1 480 ? 25.645 26.520 11.104 1.00 49.38 480 PRO A O 1
ATOM 3624 N N . ASP A 1 481 ? 25.976 28.742 11.063 1.00 51.09 481 ASP A N 1
ATOM 3625 C CA . ASP A 1 481 ? 26.427 28.836 12.453 1.00 51.09 481 ASP A CA 1
ATOM 3626 C C . ASP A 1 481 ? 25.193 28.734 13.371 1.00 51.09 481 ASP A C 1
ATOM 3628 O O . ASP A 1 481 ? 24.323 29.608 13.289 1.00 51.09 481 ASP A O 1
ATOM 3632 N N . PRO A 1 482 ? 25.090 27.705 14.234 1.00 49.00 482 PRO A N 1
ATOM 3633 C CA . PRO A 1 482 ? 23.934 27.509 15.109 1.00 49.00 482 PRO A CA 1
ATOM 3634 C C . PRO A 1 482 ? 23.766 28.618 16.164 1.00 49.00 482 PRO A C 1
ATOM 3636 O O . PRO A 1 482 ? 22.734 28.663 16.828 1.00 49.00 482 PRO A O 1
ATOM 3639 N N . GLU A 1 483 ? 24.749 29.515 16.335 1.00 56.47 483 GLU A N 1
ATOM 3640 C CA . GLU A 1 483 ? 24.635 30.722 17.170 1.00 56.47 483 GLU A CA 1
ATOM 3641 C C . GLU A 1 483 ? 24.401 32.018 16.359 1.00 56.47 483 GLU A C 1
ATOM 3643 O O . GLU A 1 483 ? 24.410 33.111 16.934 1.00 56.47 483 GLU A O 1
ATOM 3648 N N . SER A 1 484 ? 24.208 31.939 15.036 1.00 58.78 484 SER A N 1
ATOM 3649 C CA . SER A 1 484 ? 23.962 33.121 14.200 1.00 58.78 484 SER A CA 1
ATOM 3650 C C . SER A 1 484 ? 22.495 33.563 14.194 1.00 58.78 484 SER A C 1
ATOM 3652 O O . SER A 1 484 ? 21.583 32.749 14.137 1.00 58.78 484 SER A O 1
ATOM 3654 N N . ASP A 1 485 ? 22.272 34.883 14.190 1.00 59.16 485 ASP A N 1
ATOM 3655 C CA . ASP A 1 485 ? 20.956 35.508 13.965 1.00 59.16 485 ASP A CA 1
ATOM 3656 C C . ASP A 1 485 ? 20.553 35.503 12.463 1.00 59.16 485 ASP A C 1
ATOM 3658 O O . ASP A 1 485 ? 19.668 36.264 12.057 1.00 59.16 485 ASP A O 1
ATOM 3662 N N . GLU A 1 486 ? 21.241 34.740 11.598 1.00 55.19 486 GLU A N 1
ATOM 3663 C CA . GLU A 1 486 ? 20.866 34.653 10.182 1.00 55.19 486 GLU A CA 1
ATOM 3664 C C . GLU A 1 486 ? 19.607 33.788 10.028 1.00 55.19 486 GLU A C 1
ATOM 3666 O O . GLU A 1 486 ? 19.503 32.739 10.665 1.00 55.19 486 GLU A O 1
ATOM 3671 N N . PRO A 1 487 ? 18.624 34.215 9.213 1.00 55.53 487 PRO A N 1
ATOM 3672 C CA . PRO A 1 487 ? 17.432 33.415 8.990 1.00 55.53 487 PRO A CA 1
ATOM 3673 C C . PRO A 1 487 ? 17.824 32.062 8.379 1.00 55.53 487 PRO A C 1
ATOM 3675 O O . PRO A 1 487 ? 18.738 32.016 7.547 1.00 55.53 487 PRO A O 1
ATOM 3678 N N . PRO A 1 488 ? 17.142 30.971 8.759 1.00 58.28 488 PRO A N 1
ATOM 3679 C CA . PRO A 1 488 ? 17.420 29.659 8.199 1.00 58.28 488 PRO A CA 1
ATOM 3680 C C . PRO A 1 488 ? 17.309 29.696 6.669 1.00 58.28 488 PRO A C 1
ATOM 3682 O O . PRO A 1 488 ? 16.375 30.269 6.105 1.00 58.28 488 PRO A O 1
ATOM 3685 N N . SER A 1 489 ? 18.305 29.120 5.996 1.00 65.31 489 SER A N 1
ATOM 3686 C CA . SER A 1 489 ? 18.428 29.101 4.536 1.00 65.31 489 SER A CA 1
ATOM 3687 C C . SER A 1 489 ? 18.352 27.664 4.027 1.00 65.31 489 SER A C 1
ATOM 3689 O O . SER A 1 489 ? 18.868 26.750 4.665 1.00 65.31 489 SER A O 1
ATOM 3691 N N . GLY A 1 490 ? 17.658 27.457 2.908 1.00 77.25 490 GLY A N 1
ATOM 3692 C CA . GLY A 1 490 ? 17.372 26.133 2.359 1.00 77.25 490 GLY A CA 1
ATOM 3693 C C . GLY A 1 490 ? 16.000 26.078 1.679 1.00 77.25 490 GLY A C 1
ATOM 3694 O O . GLY A 1 490 ? 15.273 27.076 1.670 1.00 77.25 490 GLY A O 1
ATOM 3695 N N . PRO A 1 491 ? 15.624 24.925 1.105 1.00 89.31 491 PRO A N 1
ATOM 3696 C CA . PRO A 1 491 ? 14.345 24.759 0.421 1.00 89.31 491 PRO A CA 1
ATOM 3697 C C . PRO A 1 491 ? 13.178 24.986 1.391 1.00 89.31 491 PRO A C 1
ATOM 3699 O O . PRO A 1 491 ? 13.181 24.486 2.517 1.00 89.31 491 PRO A O 1
ATOM 3702 N N . ALA A 1 492 ? 12.171 25.741 0.949 1.00 94.38 492 ALA A N 1
ATOM 3703 C CA . ALA A 1 492 ? 10.954 26.003 1.720 1.00 94.38 492 ALA A CA 1
ATOM 3704 C C . ALA A 1 492 ? 9.945 24.849 1.633 1.00 94.38 492 ALA A C 1
ATOM 3706 O O . ALA A 1 492 ? 9.052 24.746 2.475 1.00 94.38 492 ALA A O 1
ATOM 3707 N N . ALA A 1 493 ? 10.058 24.006 0.602 1.00 96.56 493 ALA A N 1
ATOM 3708 C CA . ALA A 1 493 ? 9.155 22.892 0.361 1.00 96.56 493 ALA A CA 1
ATOM 3709 C C . ALA A 1 493 ? 9.832 21.734 -0.386 1.00 96.56 493 ALA A C 1
ATOM 3711 O O . ALA A 1 493 ? 10.847 21.927 -1.056 1.00 96.56 493 ALA A O 1
ATOM 3712 N N . LYS A 1 494 ? 9.218 20.550 -0.331 1.00 96.44 494 LYS A N 1
ATOM 3713 C CA . LYS A 1 494 ? 9.492 19.424 -1.239 1.00 96.44 494 LYS A CA 1
ATOM 3714 C C . LYS A 1 494 ? 8.197 18.712 -1.622 1.00 96.44 494 LYS A C 1
ATOM 3716 O O . LYS A 1 494 ? 7.228 18.738 -0.859 1.00 96.44 494 LYS A O 1
ATOM 3721 N N . ALA A 1 495 ? 8.195 18.059 -2.780 1.00 97.50 495 ALA A N 1
ATOM 3722 C CA . ALA A 1 495 ? 7.089 17.228 -3.238 1.00 97.50 495 ALA A CA 1
ATOM 3723 C C . ALA A 1 495 ? 7.423 15.739 -3.076 1.00 97.50 495 ALA A C 1
ATOM 3725 O O . ALA A 1 495 ? 8.493 15.292 -3.488 1.00 97.50 495 ALA A O 1
ATOM 3726 N N . CYS A 1 496 ? 6.490 14.974 -2.515 1.00 98.00 496 CYS A N 1
ATOM 3727 C CA . CYS A 1 496 ? 6.520 13.514 -2.480 1.00 98.00 496 CYS A CA 1
ATOM 3728 C C . CYS A 1 496 ? 5.268 13.005 -3.195 1.00 98.00 496 CYS A C 1
ATOM 3730 O O . CYS A 1 496 ? 4.155 13.358 -2.809 1.00 98.00 496 CYS A O 1
ATOM 3732 N N . TRP A 1 497 ? 5.423 12.213 -4.245 1.00 97.19 497 TRP A N 1
ATOM 3733 C CA . TRP A 1 497 ? 4.326 11.844 -5.136 1.00 97.19 497 TRP A CA 1
ATOM 3734 C C . TRP A 1 497 ? 4.211 10.335 -5.334 1.00 97.19 497 TRP A C 1
ATOM 3736 O O . TRP A 1 497 ? 5.140 9.581 -5.045 1.00 97.19 497 TRP A O 1
ATOM 3746 N N . ALA A 1 498 ? 3.028 9.908 -5.763 1.00 96.81 498 ALA A N 1
ATOM 3747 C CA . ALA A 1 498 ? 2.781 8.587 -6.319 1.00 96.81 498 ALA A CA 1
ATOM 3748 C C . ALA A 1 498 ? 1.598 8.689 -7.284 1.00 96.81 498 ALA A C 1
ATOM 3750 O O . ALA A 1 498 ? 0.495 9.104 -6.903 1.00 96.81 498 ALA A O 1
ATOM 3751 N N . GLY A 1 499 ? 1.837 8.327 -8.537 1.00 96.81 499 GLY A N 1
ATOM 3752 C CA . GLY A 1 499 ? 0.867 8.409 -9.611 1.00 96.81 499 GLY A CA 1
ATOM 3753 C C . GLY A 1 499 ? 0.198 9.768 -9.763 1.00 96.81 499 GLY A C 1
ATOM 3754 O O . GLY A 1 499 ? 0.864 10.777 -9.993 1.00 96.81 499 GLY A O 1
ATOM 3755 N N . GLY A 1 500 ? -1.130 9.802 -9.679 1.00 97.75 500 GLY A N 1
ATOM 3756 C CA . GLY A 1 500 ? -1.928 11.019 -9.838 1.00 97.75 500 GLY A CA 1
ATOM 3757 C C . GLY A 1 500 ? -1.867 12.015 -8.672 1.00 97.75 500 GLY A C 1
ATOM 3758 O O . GLY A 1 500 ? -2.467 13.086 -8.784 1.00 97.75 500 GLY A O 1
ATOM 3759 N N . THR A 1 501 ? -1.182 11.700 -7.562 1.00 98.56 501 THR A N 1
ATOM 3760 C CA . THR A 1 501 ? -1.175 12.527 -6.341 1.00 98.56 501 THR A CA 1
ATOM 3761 C C . THR A 1 501 ? 0.230 12.959 -5.922 1.00 98.56 501 THR A C 1
ATOM 3763 O O . THR A 1 501 ? 1.145 12.142 -5.834 1.00 98.56 501 THR A O 1
ATOM 3766 N N . ALA A 1 502 ? 0.380 14.239 -5.572 1.00 98.44 502 ALA A N 1
ATOM 3767 C CA . ALA A 1 502 ? 1.572 14.801 -4.944 1.00 98.44 502 ALA A CA 1
ATOM 3768 C C . ALA A 1 502 ? 1.230 15.421 -3.583 1.00 98.44 502 ALA A C 1
ATOM 3770 O O . ALA A 1 502 ? 0.315 16.233 -3.465 1.00 98.44 502 ALA A O 1
ATOM 3771 N N . GLN A 1 503 ? 1.995 15.071 -2.554 1.00 98.62 503 GLN A N 1
ATOM 3772 C CA . GLN A 1 503 ? 1.968 15.708 -1.243 1.00 98.62 503 GLN A CA 1
ATOM 3773 C C . GLN A 1 503 ? 3.121 16.701 -1.134 1.00 98.62 503 GLN A C 1
ATOM 3775 O O . GLN A 1 503 ? 4.283 16.353 -1.346 1.00 98.62 503 GLN A O 1
ATOM 3780 N N . ILE A 1 504 ? 2.796 17.945 -0.800 1.00 98.75 504 ILE A N 1
ATOM 3781 C CA . ILE A 1 504 ? 3.755 19.033 -0.641 1.00 98.75 504 ILE A CA 1
ATOM 3782 C C . ILE A 1 504 ? 3.967 19.275 0.848 1.00 98.75 504 ILE A C 1
ATOM 3784 O O . ILE A 1 504 ? 3.028 19.608 1.575 1.00 98.75 504 ILE A O 1
ATOM 3788 N N . TYR A 1 505 ? 5.209 19.119 1.288 1.00 98.56 505 TYR A N 1
ATOM 3789 C CA . TYR A 1 505 ? 5.634 19.381 2.658 1.00 98.56 505 TYR A CA 1
ATOM 3790 C C . TYR A 1 505 ? 6.353 20.717 2.697 1.00 98.56 505 TYR A C 1
ATOM 3792 O O . TYR A 1 505 ? 7.190 20.983 1.834 1.00 98.56 505 TYR A O 1
ATOM 3800 N N . LEU A 1 506 ? 6.029 21.547 3.682 1.00 97.94 506 LEU A N 1
ATOM 3801 C CA . LEU A 1 506 ? 6.746 22.782 3.976 1.00 97.94 506 LEU A CA 1
ATOM 3802 C C . LEU A 1 506 ? 7.797 22.521 5.058 1.00 97.94 506 LEU A C 1
ATOM 3804 O O . LEU A 1 506 ? 7.598 21.679 5.925 1.00 97.94 506 LEU A O 1
ATOM 3808 N N . ASN A 1 507 ? 8.909 23.242 5.016 1.00 95.50 507 ASN A N 1
ATOM 3809 C CA . ASN A 1 507 ? 9.978 23.128 6.006 1.00 95.50 507 ASN A CA 1
ATOM 3810 C C . ASN A 1 507 ? 9.818 24.251 7.040 1.00 95.50 507 ASN A C 1
ATOM 3812 O O . ASN A 1 507 ? 10.297 25.358 6.806 1.00 95.50 507 ASN A O 1
ATOM 3816 N N . VAL A 1 508 ? 9.069 24.033 8.122 1.00 95.38 508 VAL A N 1
ATOM 3817 C CA . VAL A 1 508 ? 8.577 25.113 9.001 1.00 95.38 508 VAL A CA 1
ATOM 3818 C C . VAL A 1 508 ? 9.433 25.249 10.258 1.00 95.38 508 VAL A C 1
ATOM 3820 O O . VAL A 1 508 ? 9.711 24.267 10.937 1.00 95.38 508 VAL A O 1
ATOM 3823 N N . VAL A 1 509 ? 9.829 26.479 10.593 1.00 91.31 509 VAL A N 1
ATOM 3824 C CA . VAL A 1 509 ? 10.609 26.803 11.803 1.00 91.31 509 VAL A CA 1
ATOM 3825 C C . VAL A 1 509 ? 9.861 26.358 13.066 1.00 91.31 509 VAL A C 1
ATOM 3827 O O . VAL A 1 509 ? 8.642 26.491 13.136 1.00 91.31 509 VAL A O 1
ATOM 3830 N N . ASP A 1 510 ? 10.591 25.818 14.048 1.00 87.12 510 ASP A N 1
ATOM 3831 C CA . ASP A 1 510 ? 10.101 25.267 15.329 1.00 87.12 510 ASP A CA 1
ATOM 3832 C C . ASP A 1 510 ? 9.186 24.027 15.227 1.00 87.12 510 ASP A C 1
ATOM 3834 O O . ASP A 1 510 ? 8.894 23.388 16.240 1.00 87.12 510 ASP A O 1
ATOM 3838 N N . ARG A 1 511 ? 8.750 23.656 14.016 1.00 90.69 511 ARG A N 1
ATOM 3839 C CA . ARG A 1 511 ? 8.059 22.392 13.724 1.00 90.69 511 ARG A CA 1
ATOM 3840 C C . ARG A 1 511 ? 9.020 21.335 13.188 1.00 90.69 511 ARG A C 1
ATOM 3842 O O . ARG A 1 511 ? 8.910 20.171 13.560 1.00 90.69 511 ARG A O 1
ATOM 3849 N N . ASP A 1 512 ? 9.898 21.754 12.284 1.00 91.00 512 ASP A N 1
ATOM 3850 C CA . ASP A 1 512 ? 10.878 20.925 11.597 1.00 91.00 512 ASP A CA 1
ATOM 3851 C C . ASP A 1 512 ? 12.294 21.365 12.036 1.00 91.00 512 ASP A C 1
ATOM 3853 O O . ASP A 1 512 ? 12.580 22.570 12.010 1.00 91.00 512 ASP A O 1
ATOM 3857 N N . PRO A 1 513 ? 13.201 20.435 12.407 1.00 88.38 513 PRO A N 1
ATOM 3858 C CA . PRO A 1 513 ? 14.536 20.768 12.924 1.00 88.38 513 PRO A CA 1
ATOM 3859 C C . PRO A 1 513 ? 15.367 21.682 12.012 1.00 88.38 513 PRO A C 1
ATOM 3861 O O . PRO A 1 513 ? 16.147 22.512 12.480 1.00 88.38 513 PRO A O 1
ATOM 3864 N N . THR A 1 514 ? 15.183 21.559 10.694 1.00 86.56 514 THR A N 1
ATOM 3865 C CA . THR A 1 514 ? 15.865 22.364 9.667 1.00 86.56 514 THR A CA 1
ATOM 3866 C C . THR A 1 514 ? 14.962 23.430 9.036 1.00 86.56 514 THR A C 1
ATOM 3868 O O . THR A 1 514 ? 15.217 23.851 7.906 1.00 86.56 514 THR A O 1
ATOM 3871 N N . GLY A 1 515 ? 13.891 23.832 9.728 1.00 90.38 515 GLY A N 1
ATOM 3872 C CA . GLY A 1 515 ? 12.847 24.742 9.249 1.00 90.38 515 GLY A CA 1
ATOM 3873 C C . GLY A 1 515 ? 13.367 26.036 8.622 1.00 90.38 515 GLY A C 1
ATOM 3874 O O . GLY A 1 515 ? 14.198 26.716 9.213 1.00 90.38 515 GLY A O 1
ATOM 3875 N N . THR A 1 516 ? 12.845 26.412 7.451 1.00 91.75 516 THR A N 1
ATOM 3876 C CA . THR A 1 516 ? 13.194 27.646 6.710 1.00 91.75 516 THR A CA 1
ATOM 3877 C C . THR A 1 516 ? 12.014 28.598 6.519 1.00 91.75 516 THR A C 1
ATOM 3879 O O . THR A 1 516 ? 12.214 29.783 6.259 1.00 91.75 516 THR A O 1
ATOM 3882 N N . VAL A 1 517 ? 10.782 28.109 6.663 1.00 94.88 517 VAL A N 1
ATOM 3883 C CA . VAL A 1 517 ? 9.542 28.886 6.581 1.00 94.88 517 VAL A CA 1
ATOM 3884 C C . VAL A 1 517 ? 9.153 29.360 7.984 1.00 94.88 517 VAL A C 1
ATOM 3886 O O . VAL A 1 517 ? 8.827 28.518 8.824 1.00 94.88 517 VAL A O 1
ATOM 3889 N N . PRO A 1 518 ? 9.146 30.675 8.265 1.00 94.56 518 PRO A N 1
ATOM 3890 C CA . PRO A 1 518 ? 8.655 31.196 9.538 1.00 94.56 518 PRO A CA 1
ATOM 3891 C C . PRO A 1 518 ? 7.198 30.789 9.801 1.00 94.56 518 PRO A C 1
ATOM 3893 O O . PRO A 1 518 ? 6.377 30.770 8.881 1.00 94.56 518 PRO A O 1
ATOM 3896 N N . GLU A 1 519 ? 6.856 30.501 11.060 1.00 93.06 519 GLU A N 1
ATOM 3897 C CA . GLU A 1 519 ? 5.505 30.061 11.447 1.00 93.06 519 GLU A CA 1
ATOM 3898 C C . GLU A 1 519 ? 4.417 31.071 11.027 1.00 93.06 519 GLU A C 1
ATOM 3900 O O . GLU A 1 519 ? 3.345 30.683 10.561 1.00 93.06 519 GLU A O 1
ATOM 3905 N N . ASP A 1 520 ? 4.696 32.376 11.109 1.00 95.50 520 ASP A N 1
ATOM 3906 C CA . ASP A 1 520 ? 3.766 33.438 10.709 1.00 95.50 520 ASP A CA 1
ATOM 3907 C C . ASP A 1 520 ? 3.621 33.606 9.184 1.00 95.50 520 ASP A C 1
ATOM 3909 O O . ASP A 1 520 ? 2.670 34.248 8.725 1.00 95.50 520 ASP A O 1
ATOM 3913 N N . GLU A 1 521 ? 4.502 32.986 8.392 1.00 96.56 521 GLU A N 1
ATOM 3914 C CA . GLU A 1 521 ? 4.414 32.919 6.930 1.00 96.56 521 GLU A CA 1
ATOM 3915 C C . GLU A 1 521 ? 3.779 31.618 6.413 1.00 96.56 521 GLU A C 1
ATOM 3917 O O . GLU A 1 521 ? 3.398 31.565 5.241 1.00 96.56 521 GLU A O 1
ATOM 3922 N N . TYR A 1 522 ? 3.606 30.594 7.259 1.00 97.06 522 TYR A N 1
ATOM 3923 C CA . TYR A 1 522 ? 3.111 29.260 6.881 1.00 97.06 522 TYR A CA 1
ATOM 3924 C C . TYR A 1 522 ? 1.886 29.306 5.954 1.00 97.06 522 TYR A C 1
ATOM 3926 O O . TYR A 1 522 ? 1.897 28.740 4.860 1.00 97.06 522 TYR A O 1
ATOM 3934 N N . GLU A 1 523 ? 0.847 30.052 6.335 1.00 98.25 523 GLU A N 1
ATOM 3935 C CA . GLU A 1 523 ? -0.384 30.164 5.542 1.00 98.25 523 GLU A CA 1
ATOM 3936 C C . GLU A 1 523 ? -0.171 30.876 4.198 1.00 98.25 523 GLU A C 1
ATOM 3938 O O . GLU A 1 523 ? -0.726 30.458 3.182 1.00 98.25 523 GLU A O 1
ATOM 3943 N N . ALA A 1 524 ? 0.683 31.902 4.149 1.00 98.25 524 ALA A N 1
ATOM 3944 C CA . ALA A 1 524 ? 1.003 32.592 2.901 1.00 98.25 524 ALA A CA 1
ATOM 3945 C C . ALA A 1 524 ? 1.799 31.692 1.940 1.00 98.25 524 ALA A C 1
ATOM 3947 O O . ALA A 1 524 ? 1.612 31.751 0.721 1.00 98.25 524 ALA A O 1
ATOM 3948 N N . VAL A 1 525 ? 2.675 30.836 2.477 1.00 98.25 525 VAL A N 1
ATOM 3949 C CA . VAL A 1 525 ? 3.401 29.834 1.690 1.00 98.25 525 VAL A CA 1
ATOM 3950 C C . VAL A 1 525 ? 2.448 28.765 1.155 1.00 98.25 525 VAL A C 1
ATOM 3952 O O . VAL A 1 525 ? 2.521 28.450 -0.033 1.00 98.25 525 VAL A O 1
ATOM 3955 N N . ARG A 1 526 ? 1.506 28.269 1.967 1.00 98.38 526 ARG A N 1
ATOM 3956 C CA . ARG A 1 526 ? 0.462 27.337 1.501 1.00 98.38 526 ARG A CA 1
ATOM 3957 C C . ARG A 1 526 ? -0.381 27.933 0.382 1.00 98.38 526 ARG A C 1
ATOM 3959 O O . ARG A 1 526 ? -0.557 27.275 -0.636 1.00 98.38 526 ARG A O 1
ATOM 3966 N N . ASP A 1 527 ? -0.843 29.175 0.522 1.00 98.69 527 ASP A N 1
ATOM 3967 C CA . ASP A 1 527 ? -1.625 29.858 -0.520 1.00 98.69 527 ASP A CA 1
ATOM 3968 C C . ASP A 1 527 ? -0.856 29.967 -1.841 1.00 98.69 527 ASP A C 1
ATOM 3970 O O . ASP A 1 527 ? -1.426 29.810 -2.922 1.00 98.69 527 ASP A O 1
ATOM 3974 N N . ARG A 1 528 ? 0.458 30.191 -1.765 1.00 98.50 528 ARG A N 1
ATOM 3975 C CA . ARG A 1 528 ? 1.338 30.220 -2.935 1.00 98.50 528 ARG A CA 1
ATOM 3976 C C . ARG A 1 528 ? 1.495 28.844 -3.584 1.00 98.50 528 ARG A C 1
ATOM 3978 O O . ARG A 1 528 ? 1.463 28.777 -4.809 1.00 98.50 528 ARG A O 1
ATOM 3985 N N . VAL A 1 529 ? 1.626 27.771 -2.798 1.00 98.69 529 VAL A N 1
ATOM 3986 C CA . VAL A 1 529 ? 1.614 26.389 -3.315 1.00 98.69 529 VAL A CA 1
ATOM 3987 C C . VAL A 1 529 ? 0.280 26.103 -4.003 1.00 98.69 529 VAL A C 1
ATOM 3989 O O . VAL A 1 529 ? 0.274 25.691 -5.159 1.00 98.69 529 VAL A O 1
ATOM 3992 N N . VAL A 1 530 ? -0.844 26.379 -3.334 1.00 98.81 530 VAL A N 1
ATOM 3993 C CA . VAL A 1 530 ? -2.190 26.157 -3.883 1.00 98.81 530 VAL A CA 1
ATOM 3994 C C . VAL A 1 530 ? -2.352 26.878 -5.218 1.00 98.81 530 VAL A C 1
ATOM 3996 O O . VAL A 1 530 ? -2.651 26.234 -6.218 1.00 98.81 530 VAL A O 1
ATOM 3999 N N . ALA A 1 531 ? -2.052 28.177 -5.273 1.00 98.56 531 ALA A N 1
ATOM 4000 C CA . ALA A 1 531 ? -2.169 28.958 -6.501 1.00 98.56 531 ALA A CA 1
ATOM 4001 C C . ALA A 1 531 ? -1.239 28.466 -7.626 1.00 98.56 531 ALA A C 1
ATOM 4003 O O . ALA A 1 531 ? -1.615 28.526 -8.797 1.00 98.56 531 ALA A O 1
ATOM 4004 N N . ALA A 1 532 ? -0.032 27.993 -7.293 1.00 98.44 532 ALA A N 1
ATOM 4005 C CA . ALA A 1 532 ? 0.908 27.463 -8.277 1.00 98.44 532 ALA A CA 1
ATOM 4006 C C . ALA A 1 532 ? 0.384 26.174 -8.923 1.00 98.44 532 ALA A C 1
ATOM 4008 O O . ALA A 1 532 ? 0.413 26.054 -10.146 1.00 98.44 532 ALA A O 1
ATOM 4009 N N . PHE A 1 533 ? -0.140 25.243 -8.120 1.00 98.44 533 PHE A N 1
ATOM 4010 C CA . PHE A 1 533 ? -0.686 23.988 -8.632 1.00 98.44 533 PHE A CA 1
ATOM 4011 C C . PHE A 1 533 ? -2.046 24.177 -9.317 1.00 98.44 533 PHE A C 1
ATOM 4013 O O . PHE A 1 533 ? -2.233 23.667 -10.415 1.00 98.44 533 PHE A O 1
ATOM 4020 N N . GLU A 1 534 ? -2.968 24.975 -8.765 1.00 97.88 534 GLU A N 1
ATOM 4021 C CA . GLU A 1 534 ? -4.237 25.316 -9.440 1.00 97.88 534 GLU A CA 1
ATOM 4022 C C . GLU A 1 534 ? -4.022 26.020 -10.791 1.00 97.88 534 GLU A C 1
ATOM 4024 O O . GLU A 1 534 ? -4.877 25.957 -11.673 1.00 97.88 534 GLU A O 1
ATOM 4029 N N . GLY A 1 535 ? -2.884 26.700 -10.953 1.00 96.31 535 GLY A N 1
ATOM 4030 C CA . GLY A 1 535 ? -2.495 27.395 -12.175 1.00 96.31 535 GLY A CA 1
ATOM 4031 C C . GLY A 1 535 ? -1.822 26.524 -13.239 1.00 96.31 535 GLY A C 1
ATOM 4032 O O . GLY A 1 535 ? -1.462 27.064 -14.289 1.00 96.31 535 GLY A O 1
ATOM 4033 N N . ILE A 1 536 ? -1.625 25.221 -13.001 1.00 97.31 536 ILE A N 1
ATOM 4034 C CA . ILE A 1 536 ? -1.025 24.320 -13.994 1.00 97.31 536 ILE A CA 1
ATOM 4035 C C . ILE A 1 536 ? -1.943 24.229 -15.216 1.00 97.31 536 ILE A C 1
ATOM 4037 O O . ILE A 1 536 ? -3.129 23.921 -15.111 1.00 97.31 536 ILE A O 1
ATOM 4041 N N . ALA A 1 537 ? -1.362 24.458 -16.390 1.00 94.75 537 ALA A N 1
ATOM 4042 C CA . ALA A 1 537 ? -2.022 24.305 -17.675 1.00 94.75 537 ALA A CA 1
ATOM 4043 C C . ALA A 1 537 ? -1.117 23.519 -18.622 1.00 94.75 537 ALA A C 1
ATOM 4045 O O . ALA A 1 537 ? 0.099 23.724 -18.642 1.00 94.75 537 ALA A O 1
ATOM 4046 N N . ASP A 1 538 ? -1.719 22.653 -19.431 1.00 94.00 538 ASP A N 1
ATOM 4047 C CA . ASP A 1 538 ? -1.014 21.963 -20.501 1.00 94.00 538 ASP A CA 1
ATOM 4048 C C . ASP A 1 538 ? -0.850 22.922 -21.699 1.00 94.00 538 ASP A C 1
ATOM 4050 O O . ASP A 1 538 ? -1.848 23.364 -22.281 1.00 94.00 538 ASP A O 1
ATOM 4054 N N . PRO A 1 539 ? 0.384 23.283 -22.098 1.00 90.12 539 PRO A N 1
ATOM 4055 C CA . PRO A 1 539 ? 0.607 24.184 -23.226 1.00 90.12 539 PRO A CA 1
ATOM 4056 C C . PRO A 1 539 ? 0.148 23.596 -24.571 1.00 90.12 539 PRO A C 1
ATOM 4058 O O . PRO A 1 539 ? -0.143 24.360 -25.495 1.00 90.12 539 PRO A O 1
ATOM 4061 N N . ASN A 1 540 ? 0.077 22.268 -24.686 1.00 87.56 540 ASN A N 1
ATOM 4062 C CA . ASN A 1 540 ? -0.374 21.555 -25.879 1.00 87.56 540 ASN A CA 1
ATOM 4063 C C . ASN A 1 540 ? -1.890 21.310 -25.868 1.00 87.56 540 ASN A C 1
ATOM 4065 O O . ASN A 1 540 ? -2.484 21.146 -26.936 1.00 87.56 540 ASN A O 1
ATOM 4069 N N . ASN A 1 541 ? -2.522 21.366 -24.692 1.00 88.56 541 ASN A N 1
ATOM 4070 C CA . ASN A 1 541 ? -3.971 21.282 -24.525 1.00 88.56 541 ASN A CA 1
ATOM 4071 C C . ASN A 1 541 ? -4.499 22.318 -23.504 1.00 88.56 541 ASN A C 1
ATOM 4073 O O . ASN A 1 541 ? -4.857 21.961 -22.382 1.00 88.56 541 ASN A O 1
ATOM 4077 N N . PRO A 1 542 ? -4.594 23.614 -23.873 1.00 86.94 542 PRO A N 1
ATOM 4078 C CA . PRO A 1 542 ? -4.933 24.685 -22.927 1.00 86.94 542 PRO A CA 1
ATOM 4079 C C . PRO A 1 542 ? -6.331 24.599 -22.299 1.00 86.94 542 PRO A C 1
ATOM 4081 O O . PRO A 1 542 ? -6.597 25.298 -21.323 1.00 86.94 542 PRO A O 1
ATOM 4084 N N . ASP A 1 543 ? -7.227 23.796 -22.878 1.00 87.88 543 ASP A N 1
ATOM 4085 C CA . ASP A 1 543 ? -8.585 23.580 -22.375 1.00 87.88 543 ASP A CA 1
ATOM 4086 C C . ASP A 1 543 ? -8.670 22.368 -21.419 1.00 87.88 543 ASP A C 1
ATOM 4088 O O . ASP A 1 543 ? -9.721 22.142 -20.815 1.00 87.88 543 ASP A O 1
ATOM 4092 N N . ALA A 1 544 ? -7.589 21.589 -21.264 1.00 89.94 544 ALA A N 1
ATOM 4093 C CA . ALA A 1 544 ? -7.546 20.442 -20.364 1.00 89.94 544 ALA A CA 1
ATOM 4094 C C . ALA A 1 544 ? -7.569 20.867 -18.892 1.00 89.94 544 ALA A C 1
ATOM 4096 O O . ALA A 1 544 ? -6.822 21.744 -18.452 1.00 89.94 544 ALA A O 1
ATOM 4097 N N . ALA A 1 545 ? -8.385 20.177 -18.097 1.00 92.56 545 ALA A N 1
ATOM 4098 C CA . ALA A 1 545 ? -8.352 20.288 -16.646 1.00 92.56 545 ALA A CA 1
ATOM 4099 C C . ALA A 1 545 ? -7.249 19.375 -16.087 1.00 92.56 545 ALA A C 1
ATOM 4101 O O . ALA A 1 545 ? -7.524 18.235 -15.727 1.00 92.56 545 ALA A O 1
ATOM 4102 N N . VAL A 1 546 ? -6.005 19.862 -16.025 1.00 96.69 546 VAL A N 1
ATOM 4103 C CA . VAL A 1 546 ? -4.850 19.066 -15.555 1.00 96.69 546 VAL A CA 1
ATOM 4104 C C . VAL A 1 546 ? -5.003 18.656 -14.087 1.00 96.69 546 VAL A C 1
ATOM 4106 O O . VAL A 1 546 ? -4.828 17.492 -13.735 1.00 96.69 546 VAL A O 1
ATOM 4109 N N . VAL A 1 547 ? -5.368 19.607 -13.224 1.00 98.12 547 VAL A N 1
ATOM 4110 C CA . VAL A 1 547 ? -5.549 19.381 -11.785 1.00 98.12 547 VAL A CA 1
ATOM 4111 C C . VAL A 1 547 ? -7.009 19.058 -11.484 1.00 98.12 547 VAL A C 1
ATOM 4113 O O . VAL A 1 547 ? -7.907 19.817 -11.847 1.00 98.12 547 VAL A O 1
ATOM 4116 N N . ALA A 1 548 ? -7.243 17.942 -10.796 1.00 97.19 548 ALA A N 1
ATOM 4117 C CA . ALA A 1 548 ? -8.561 17.550 -10.311 1.00 97.19 548 ALA A CA 1
ATOM 4118 C C . ALA A 1 548 ? -8.937 18.343 -9.056 1.00 97.19 548 ALA A C 1
ATOM 4120 O O . ALA A 1 548 ? -10.010 18.946 -8.989 1.00 97.19 548 ALA A O 1
ATOM 4121 N N . ARG A 1 549 ? -8.043 18.357 -8.059 1.00 97.88 549 ARG A N 1
ATOM 4122 C CA . ARG A 1 549 ? -8.245 19.082 -6.801 1.00 97.88 549 ARG A CA 1
ATOM 4123 C C . ARG A 1 549 ? -6.931 19.344 -6.071 1.00 97.88 549 ARG A C 1
ATOM 4125 O O . ARG A 1 549 ? -6.052 18.484 -6.046 1.00 97.88 549 ARG A O 1
ATOM 4132 N N . VAL A 1 550 ? -6.850 20.503 -5.421 1.00 98.62 550 VAL A N 1
ATOM 4133 C CA . VAL A 1 550 ? -5.836 20.824 -4.412 1.00 98.62 550 VAL A CA 1
ATOM 4134 C C . VAL A 1 550 ? -6.512 20.854 -3.043 1.00 98.62 550 VAL A C 1
ATOM 4136 O O . VAL A 1 550 ? -7.533 21.513 -2.869 1.00 98.62 550 VAL A O 1
ATOM 4139 N N . PHE A 1 551 ? -5.960 20.113 -2.092 1.00 98.62 551 PHE A N 1
ATOM 4140 C CA . PHE A 1 551 ? -6.425 20.013 -0.718 1.00 98.62 551 PHE A CA 1
ATOM 4141 C C . PHE A 1 551 ? -5.443 20.716 0.203 1.00 98.62 551 PHE A C 1
ATOM 4143 O O . PHE A 1 551 ? -4.231 20.497 0.145 1.00 98.62 551 PHE A O 1
ATOM 4150 N N . ARG A 1 552 ? -5.974 21.493 1.134 1.00 98.44 552 ARG A N 1
ATOM 4151 C CA . ARG A 1 552 ? -5.273 21.802 2.372 1.00 98.44 552 ARG A CA 1
ATOM 4152 C C . ARG A 1 552 ? -5.261 20.563 3.270 1.00 98.44 552 ARG A C 1
ATOM 4154 O O . ARG A 1 552 ? -6.230 19.809 3.291 1.00 98.44 552 ARG A O 1
ATOM 4161 N N . LYS A 1 553 ? -4.180 20.361 4.031 1.00 96.94 553 LYS A N 1
ATOM 4162 C CA . LYS A 1 553 ? -4.003 19.238 4.971 1.00 96.94 553 LYS A CA 1
ATOM 4163 C C . LYS A 1 553 ? -5.265 18.889 5.766 1.00 96.94 553 LYS A C 1
ATOM 4165 O O . LYS A 1 553 ? -5.669 17.736 5.804 1.00 96.94 553 LYS A O 1
ATOM 4170 N N . GLU A 1 554 ? -5.924 19.877 6.364 1.00 95.44 554 GLU A N 1
ATOM 4171 C CA . GLU A 1 554 ? -7.132 19.689 7.173 1.00 95.44 554 GLU A CA 1
ATOM 4172 C C . GLU A 1 554 ? -8.342 19.131 6.399 1.00 95.44 554 GLU A C 1
ATOM 4174 O O . GLU A 1 554 ? -9.207 18.494 7.000 1.00 95.44 554 GLU A O 1
ATOM 4179 N N . GLU A 1 555 ? -8.401 19.314 5.076 1.00 97.38 555 GLU A N 1
ATOM 4180 C CA . GLU A 1 555 ? -9.456 18.756 4.221 1.00 97.38 555 GLU A CA 1
ATOM 4181 C C . GLU A 1 555 ? -9.301 17.246 4.007 1.00 97.38 555 GLU A C 1
ATOM 4183 O O . GLU A 1 555 ? -10.269 16.585 3.642 1.00 97.38 555 GLU A O 1
ATOM 4188 N N . LEU A 1 556 ? -8.121 16.677 4.285 1.00 97.62 556 LEU A N 1
ATOM 4189 C CA . LEU A 1 556 ? -7.870 15.237 4.161 1.00 97.62 556 LEU A CA 1
ATOM 4190 C C . LEU A 1 556 ? -8.642 14.397 5.186 1.00 97.62 556 LEU A C 1
ATOM 4192 O O . LEU A 1 556 ? -8.630 13.173 5.101 1.00 97.62 556 LEU A O 1
ATOM 4196 N N . ARG A 1 557 ? -9.312 15.037 6.154 1.00 93.38 557 ARG A N 1
ATOM 4197 C CA . ARG A 1 557 ? -10.165 14.361 7.141 1.00 93.38 557 ARG A CA 1
ATOM 4198 C C . ARG A 1 557 ? -11.315 13.589 6.486 1.00 93.38 557 ARG A C 1
ATOM 4200 O O . ARG A 1 557 ? -11.798 12.628 7.075 1.00 93.38 557 ARG A O 1
ATOM 4207 N N . ASP A 1 558 ? -11.761 14.031 5.310 1.00 93.31 558 ASP A N 1
ATOM 4208 C CA . ASP A 1 558 ? -12.763 13.336 4.504 1.00 93.31 558 ASP A CA 1
ATOM 4209 C C . ASP A 1 558 ? -12.534 13.602 3.007 1.00 93.31 558 ASP A C 1
ATOM 4211 O O . ASP A 1 558 ? -12.909 14.649 2.466 1.00 93.31 558 ASP A O 1
ATOM 4215 N N . VAL A 1 559 ? -11.935 12.623 2.328 1.00 96.00 559 VAL A N 1
ATOM 4216 C CA . VAL A 1 559 ? -11.822 12.583 0.868 1.00 96.00 559 VAL A CA 1
ATOM 4217 C C . VAL A 1 559 ? -12.678 11.435 0.351 1.00 96.00 559 VAL A C 1
ATOM 4219 O O . VAL A 1 559 ? -12.274 10.274 0.387 1.00 96.00 559 VAL A O 1
ATOM 4222 N N . ALA A 1 560 ? -13.886 11.765 -0.111 1.00 92.12 560 ALA A N 1
ATOM 4223 C CA . ALA A 1 560 ? -14.866 10.807 -0.631 1.00 92.12 560 ALA A CA 1
ATOM 4224 C C . ALA A 1 560 ? -15.212 9.662 0.351 1.00 92.12 560 ALA A C 1
ATOM 4226 O O . ALA A 1 560 ? -15.452 8.531 -0.070 1.00 92.12 560 ALA A O 1
ATOM 4227 N N . GLY A 1 561 ? -15.262 9.953 1.655 1.00 90.62 561 GLY A N 1
ATOM 4228 C CA . GLY A 1 561 ? -15.540 8.983 2.716 1.00 90.62 561 GLY A CA 1
ATOM 4229 C C . GLY A 1 561 ? -14.299 8.310 3.308 1.00 90.62 561 GLY A C 1
ATOM 4230 O O . GLY A 1 561 ? -14.443 7.350 4.064 1.00 90.62 561 GLY A O 1
ATOM 4231 N N . THR A 1 562 ? -13.096 8.788 2.973 1.00 94.25 562 THR A N 1
ATOM 4232 C CA . THR A 1 562 ? -11.818 8.263 3.480 1.00 94.25 562 THR A CA 1
ATOM 4233 C C . THR A 1 562 ? -11.113 9.294 4.364 1.00 94.25 562 THR A C 1
ATOM 4235 O O . THR A 1 562 ? -11.049 10.473 4.015 1.00 94.25 562 THR A O 1
ATOM 4238 N N . ASP A 1 563 ? -10.587 8.864 5.514 1.00 95.19 563 ASP A N 1
ATOM 4239 C CA . ASP A 1 563 ? -9.856 9.731 6.452 1.00 95.19 563 ASP A CA 1
ATOM 4240 C C . ASP A 1 563 ? -8.344 9.598 6.221 1.00 95.19 563 ASP A C 1
ATOM 4242 O O . ASP A 1 563 ? -7.678 8.724 6.772 1.00 95.19 563 ASP A O 1
ATOM 4246 N N . ALA A 1 564 ? -7.797 10.464 5.372 1.00 96.50 564 ALA A N 1
ATOM 4247 C CA . ALA A 1 564 ? -6.391 10.461 4.970 1.00 96.50 564 ALA A CA 1
ATOM 4248 C C . ALA A 1 564 ? -5.526 11.458 5.769 1.00 96.50 564 ALA A C 1
ATOM 4250 O O . ALA A 1 564 ? -4.372 11.721 5.414 1.00 96.50 564 ALA A O 1
ATOM 4251 N N . LEU A 1 565 ? -6.077 12.060 6.831 1.00 96.00 565 LEU A N 1
ATOM 4252 C CA . LEU A 1 565 ? -5.398 13.083 7.622 1.00 96.00 565 LEU A CA 1
ATOM 4253 C C . LEU A 1 565 ? -4.558 12.465 8.742 1.00 96.00 565 LEU A C 1
ATOM 4255 O O . LEU A 1 565 ? -5.025 12.319 9.874 1.00 96.00 565 LEU A O 1
ATOM 4259 N N . HIS A 1 566 ? -3.291 12.198 8.436 1.00 96.00 566 HIS A N 1
ATOM 4260 C CA . HIS A 1 566 ? -2.274 11.912 9.434 1.00 96.00 566 HIS A CA 1
ATOM 4261 C C . HIS A 1 566 ? -1.586 13.211 9.907 1.00 96.00 566 HIS A C 1
ATOM 4263 O O . HIS A 1 566 ? -1.114 14.009 9.084 1.00 96.00 566 HIS A O 1
ATOM 4269 N N . PRO A 1 567 ? -1.477 13.450 11.225 1.00 92.50 567 PRO A N 1
ATOM 4270 C CA . PRO A 1 567 ? -0.954 14.697 11.792 1.00 92.50 567 PRO A CA 1
ATOM 4271 C C . PRO A 1 567 ? 0.470 15.064 11.353 1.00 92.50 567 PRO A C 1
ATOM 4273 O O . PRO A 1 567 ? 0.733 16.231 11.071 1.00 92.50 567 PRO A O 1
ATOM 4276 N N . THR A 1 568 ? 1.371 14.092 11.252 1.00 94.56 568 THR A N 1
ATOM 4277 C CA . THR A 1 568 ? 2.810 14.291 10.970 1.00 94.56 568 THR A CA 1
ATOM 4278 C C . THR A 1 568 ? 3.255 13.697 9.634 1.00 94.56 568 THR A C 1
ATOM 4280 O O . THR A 1 568 ? 4.406 13.858 9.250 1.00 94.56 568 THR A O 1
ATOM 4283 N N . ARG A 1 569 ? 2.358 13.020 8.902 1.00 96.88 569 ARG A N 1
ATOM 4284 C CA . ARG A 1 569 ? 2.711 12.266 7.680 1.00 96.88 569 ARG A CA 1
ATOM 4285 C C . ARG A 1 569 ? 1.941 12.701 6.439 1.00 96.88 569 ARG A C 1
ATOM 4287 O O . ARG A 1 569 ? 2.364 12.398 5.326 1.00 96.88 569 ARG A O 1
ATOM 4294 N N . SER A 1 570 ? 0.839 13.434 6.599 1.00 97.56 570 SER A N 1
ATOM 4295 C CA . SER A 1 570 ? 0.166 14.088 5.475 1.00 97.56 570 SER A CA 1
ATOM 4296 C C . SER A 1 570 ? 0.821 15.435 5.164 1.00 97.56 570 SER A C 1
ATOM 4298 O O . SER A 1 570 ? 1.118 16.210 6.084 1.00 97.56 570 SER A O 1
ATOM 4300 N N . GLY A 1 571 ? 1.007 15.716 3.875 1.00 98.00 571 GLY A N 1
ATOM 4301 C CA . GLY A 1 571 ? 1.533 16.979 3.365 1.00 98.00 571 GLY A CA 1
ATOM 4302 C C . GLY A 1 571 ? 0.679 18.183 3.764 1.00 98.00 571 GLY A C 1
ATOM 4303 O O . GLY A 1 571 ? -0.519 18.073 4.026 1.00 98.00 571 GLY A O 1
ATOM 4304 N N . ASP A 1 572 ? 1.306 19.356 3.807 1.00 98.62 572 ASP A N 1
ATOM 4305 C CA . ASP A 1 572 ? 0.663 20.634 4.134 1.00 98.62 572 ASP A CA 1
ATOM 4306 C C . ASP A 1 572 ? -0.343 21.076 3.053 1.00 98.62 572 ASP A C 1
ATOM 4308 O O . ASP A 1 572 ? -1.361 21.727 3.348 1.00 98.62 572 ASP A O 1
ATOM 4312 N N . VAL A 1 573 ? -0.058 20.686 1.806 1.00 98.81 573 VAL A N 1
ATOM 4313 C CA . VAL A 1 573 ? -0.927 20.785 0.629 1.00 98.81 573 VAL A CA 1
ATOM 4314 C C . VAL A 1 573 ? -0.840 19.470 -0.148 1.00 98.81 573 VAL A C 1
ATOM 4316 O O . VAL A 1 573 ? 0.252 18.944 -0.339 1.00 98.81 573 VAL A O 1
ATOM 4319 N N . VAL A 1 574 ? -1.967 18.937 -0.613 1.00 98.81 574 VAL A N 1
ATOM 4320 C CA . VAL A 1 574 ? -2.022 17.710 -1.425 1.00 98.81 574 VAL A CA 1
ATOM 4321 C C . VAL A 1 574 ? -2.704 18.007 -2.750 1.00 98.81 574 VAL A C 1
ATOM 4323 O O . VAL A 1 574 ? -3.764 18.620 -2.785 1.00 98.81 574 VAL A O 1
ATOM 4326 N N . VAL A 1 575 ? -2.099 17.586 -3.851 1.00 98.75 575 VAL A N 1
ATOM 4327 C CA . VAL A 1 575 ? -2.542 17.880 -5.214 1.00 98.75 575 VAL A CA 1
ATOM 4328 C C . VAL A 1 575 ? -2.892 16.578 -5.907 1.00 98.75 575 VAL A C 1
ATOM 4330 O O . VAL A 1 575 ? -2.107 15.638 -5.882 1.00 98.75 575 VAL A O 1
ATOM 4333 N N . THR A 1 576 ? -4.052 16.545 -6.554 1.00 98.31 576 THR A N 1
ATOM 4334 C CA . THR A 1 576 ? -4.530 15.418 -7.362 1.00 98.31 576 THR A CA 1
ATOM 4335 C C . THR A 1 576 ? -4.743 15.871 -8.798 1.00 98.31 576 THR A C 1
ATOM 4337 O O . THR A 1 576 ? -5.302 16.945 -9.035 1.00 98.31 576 THR A O 1
ATOM 4340 N N . LEU A 1 577 ? -4.299 15.068 -9.758 1.00 98.44 577 LEU A N 1
ATOM 4341 C CA . LEU A 1 577 ? -4.453 15.320 -11.190 1.00 98.44 577 LEU A CA 1
ATOM 4342 C C . LEU A 1 577 ? -5.702 14.625 -11.745 1.00 98.44 577 LEU A C 1
ATOM 4344 O O . LEU A 1 577 ? -6.264 13.741 -11.102 1.00 98.44 577 LEU A O 1
ATOM 4348 N N . ASN A 1 578 ? -6.146 15.023 -12.936 1.00 97.12 578 ASN A N 1
ATOM 4349 C CA . ASN A 1 578 ? -7.037 14.191 -13.746 1.00 97.12 578 ASN A CA 1
ATOM 4350 C C . ASN A 1 578 ? -6.194 13.297 -14.670 1.00 97.12 578 ASN A C 1
ATOM 4352 O O . ASN A 1 578 ? -5.174 13.762 -15.184 1.00 97.12 578 ASN A O 1
ATOM 4356 N N . PRO A 1 579 ? -6.618 12.056 -14.967 1.00 96.75 579 PRO A N 1
ATOM 4357 C CA . PRO A 1 579 ? -6.056 11.317 -16.091 1.00 96.75 579 PRO A CA 1
ATOM 4358 C C . PRO A 1 579 ? -6.214 12.129 -17.392 1.00 96.75 579 PRO A C 1
ATOM 4360 O O . PRO A 1 579 ? -7.241 12.795 -17.562 1.00 96.75 579 PRO A O 1
ATOM 4363 N N . PRO A 1 580 ? -5.231 12.099 -18.308 1.00 95.94 580 PRO A N 1
ATOM 4364 C CA . PRO A 1 580 ? -4.080 11.191 -18.345 1.00 95.94 580 PRO A CA 1
ATOM 4365 C C . PRO A 1 580 ? -2.778 11.764 -17.727 1.00 95.94 580 PRO A C 1
ATOM 4367 O O . PRO A 1 580 ? -1.682 11.325 -18.087 1.00 95.94 580 PRO A O 1
ATOM 4370 N N . TYR A 1 581 ? -2.867 12.749 -16.825 1.00 97.75 581 TYR A N 1
ATOM 4371 C CA . TYR A 1 581 ? -1.712 13.408 -16.199 1.00 97.75 581 TYR A CA 1
ATOM 4372 C C . TYR A 1 581 ? -1.260 12.697 -14.909 1.00 97.75 581 TYR A C 1
ATOM 4374 O O . TYR A 1 581 ? -2.093 12.295 -14.102 1.00 97.75 581 TYR A O 1
ATOM 4382 N N . GLN A 1 582 ? 0.050 12.569 -14.677 1.00 97.69 582 GLN A N 1
ATOM 4383 C CA . GLN A 1 582 ? 0.633 11.895 -13.504 1.00 97.69 582 GLN A CA 1
ATOM 4384 C C . GLN A 1 582 ? 2.002 12.477 -13.091 1.00 97.69 582 GLN A C 1
ATOM 4386 O O . GLN A 1 582 ? 2.628 13.157 -13.895 1.00 97.69 582 GLN A O 1
ATOM 4391 N N . PHE A 1 583 ? 2.479 12.230 -11.864 1.00 97.44 583 PHE A N 1
ATOM 4392 C CA . PHE A 1 583 ? 3.722 12.814 -11.318 1.00 97.44 583 PHE A CA 1
ATOM 4393 C C . PHE A 1 583 ? 4.977 11.908 -11.337 1.00 97.44 583 PHE A C 1
ATOM 4395 O O . PHE A 1 583 ? 6.088 12.416 -11.229 1.00 97.44 583 PHE A O 1
ATOM 4402 N N . ASP A 1 584 ? 4.837 10.586 -11.452 1.00 94.69 584 ASP A N 1
ATOM 4403 C CA . ASP A 1 584 ? 5.916 9.584 -11.371 1.00 94.69 584 ASP A CA 1
ATOM 4404 C C . ASP A 1 584 ? 6.973 9.669 -12.481 1.00 94.69 584 ASP A C 1
ATOM 4406 O O . ASP A 1 584 ? 8.139 9.365 -12.226 1.00 94.69 584 ASP A O 1
ATOM 4410 N N . ALA A 1 585 ? 6.616 10.083 -13.702 1.00 90.75 585 ALA A N 1
ATOM 4411 C CA . ALA A 1 585 ? 7.618 10.191 -14.767 1.00 90.75 585 ALA A CA 1
ATOM 4412 C C . ALA A 1 585 ? 8.539 11.399 -14.569 1.00 90.75 585 ALA A C 1
ATOM 4414 O O . ALA A 1 585 ? 8.097 12.547 -14.551 1.00 90.75 585 ALA A O 1
ATOM 4415 N N . ALA A 1 586 ? 9.846 11.138 -14.538 1.00 85.06 586 ALA A N 1
ATOM 4416 C CA . ALA A 1 586 ? 10.859 12.180 -14.499 1.00 85.06 586 ALA A CA 1
ATOM 4417 C C . ALA A 1 586 ? 10.947 12.921 -15.846 1.00 85.06 586 ALA A C 1
ATOM 4419 O O . ALA A 1 586 ? 11.373 12.364 -16.868 1.00 85.06 586 ALA A O 1
ATOM 4420 N N . VAL A 1 587 ? 10.581 14.203 -15.830 1.00 88.06 587 VAL A N 1
ATOM 4421 C CA . VAL A 1 587 ? 10.682 15.128 -16.968 1.00 88.06 587 VAL A CA 1
ATOM 4422 C C . VAL A 1 587 ? 11.357 16.414 -16.514 1.00 88.06 587 VAL A C 1
ATOM 4424 O O . VAL A 1 587 ? 11.087 16.879 -15.415 1.00 88.06 587 VAL A O 1
ATOM 4427 N N . ALA A 1 588 ? 12.256 16.967 -17.329 1.00 90.12 588 ALA A N 1
ATOM 4428 C CA . ALA A 1 588 ? 13.084 18.112 -16.953 1.00 90.12 588 ALA A CA 1
ATOM 4429 C C . ALA A 1 588 ? 12.755 19.350 -17.794 1.00 90.12 588 ALA A C 1
ATOM 4431 O O . ALA A 1 588 ? 12.589 19.249 -19.009 1.00 90.12 588 ALA A O 1
ATOM 4432 N N . GLY A 1 589 ? 12.707 20.523 -17.163 1.00 93.50 589 GLY A N 1
ATOM 4433 C CA . GLY A 1 589 ? 12.556 21.818 -17.833 1.00 93.50 589 GLY A CA 1
ATOM 4434 C C . GLY A 1 589 ? 11.155 22.139 -18.370 1.00 93.50 589 GLY A C 1
ATOM 4435 O O . GLY A 1 589 ? 10.934 23.254 -18.848 1.00 93.50 589 GLY A O 1
ATOM 4436 N N . GLU A 1 590 ? 10.200 21.215 -18.260 1.00 94.94 590 GLU A N 1
ATOM 4437 C CA . GLU A 1 590 ? 8.805 21.384 -18.675 1.00 94.94 590 GLU A CA 1
ATOM 4438 C C . GLU A 1 590 ? 7.852 20.984 -17.543 1.00 94.94 590 GLU A C 1
ATOM 4440 O O . GLU A 1 590 ? 8.066 19.987 -16.858 1.00 94.94 590 GLU A O 1
ATOM 4445 N N . VAL A 1 591 ? 6.796 21.782 -17.327 1.00 96.00 591 VAL A N 1
ATOM 4446 C CA . VAL A 1 591 ? 5.792 21.499 -16.281 1.00 96.00 591 VAL A CA 1
ATOM 4447 C C . VAL A 1 591 ? 4.914 20.320 -16.682 1.00 96.00 591 VAL A C 1
ATOM 4449 O O . VAL A 1 591 ? 4.550 19.531 -15.820 1.00 96.00 591 VAL A O 1
ATOM 4452 N N . VAL A 1 592 ? 4.587 20.208 -17.970 1.00 97.12 592 VAL A N 1
ATOM 4453 C CA . VAL A 1 592 ? 3.826 19.100 -18.552 1.00 97.12 592 VAL A CA 1
ATOM 4454 C C . VAL A 1 592 ? 4.591 18.593 -19.767 1.00 97.12 592 VAL A C 1
ATOM 4456 O O . VAL A 1 592 ? 4.909 19.393 -20.648 1.00 97.12 592 VAL A O 1
ATOM 4459 N N . ALA A 1 593 ? 4.865 17.291 -19.823 1.00 95.19 593 ALA A N 1
ATOM 4460 C CA . ALA A 1 593 ? 5.560 16.663 -20.944 1.00 95.19 593 ALA A CA 1
ATOM 4461 C C . ALA A 1 593 ? 5.059 15.226 -21.185 1.00 95.19 593 ALA A C 1
ATOM 4463 O O . ALA A 1 593 ? 4.447 14.637 -20.292 1.00 95.19 593 ALA A O 1
ATOM 4464 N N . PRO A 1 594 ? 5.299 14.633 -22.368 1.00 93.44 594 PRO A N 1
ATOM 4465 C CA . PRO A 1 594 ? 5.051 13.214 -22.612 1.00 93.44 594 PRO A CA 1
ATOM 4466 C C . PRO A 1 594 ? 5.672 12.293 -21.557 1.00 93.44 594 PRO A C 1
ATOM 4468 O O . PRO A 1 594 ? 6.790 12.522 -21.093 1.00 93.44 594 PRO A O 1
ATOM 4471 N N . SER A 1 595 ? 4.957 11.224 -21.223 1.00 91.44 595 SER A N 1
ATOM 4472 C CA . SER A 1 595 ? 5.402 10.166 -20.323 1.00 91.44 595 SER A CA 1
ATOM 4473 C C . SER A 1 595 ? 5.538 8.838 -21.065 1.00 91.44 595 SER A C 1
ATOM 4475 O O . SER A 1 595 ? 4.798 8.578 -22.008 1.00 91.44 595 SER A O 1
ATOM 4477 N N . ALA A 1 596 ? 6.473 8.001 -20.613 1.00 85.69 596 ALA A N 1
ATOM 4478 C CA . ALA A 1 596 ? 6.577 6.602 -21.023 1.00 85.69 596 ALA A CA 1
ATOM 4479 C C . ALA A 1 596 ? 5.778 5.647 -20.108 1.00 85.69 596 ALA A C 1
ATOM 4481 O O . ALA A 1 596 ? 5.690 4.460 -20.402 1.00 85.69 596 ALA A O 1
ATOM 4482 N N . PHE A 1 597 ? 5.132 6.164 -19.053 1.00 91.62 597 PHE A N 1
ATOM 4483 C CA . PHE A 1 597 ? 4.056 5.447 -18.374 1.00 91.62 597 PHE A CA 1
ATOM 4484 C C . PHE A 1 597 ? 2.769 5.626 -19.164 1.00 91.62 597 PHE A C 1
ATOM 4486 O O . PHE A 1 597 ? 2.395 6.756 -19.469 1.00 91.62 597 PHE A O 1
ATOM 4493 N N . PHE A 1 598 ? 2.090 4.515 -19.433 1.00 96.62 598 PHE A N 1
ATOM 4494 C CA . PHE A 1 598 ? 0.823 4.447 -20.153 1.00 96.62 598 PHE A CA 1
ATOM 4495 C C . PHE A 1 598 ? -0.386 4.185 -19.244 1.00 96.62 598 PHE A C 1
ATOM 4497 O O . PHE A 1 598 ? -1.533 4.291 -19.674 1.00 96.62 598 PHE A O 1
ATOM 4504 N N . GLY A 1 599 ? -0.178 3.892 -17.967 1.00 97.00 599 GLY A N 1
ATOM 4505 C CA . GLY A 1 599 ? -1.255 3.791 -16.994 1.00 97.00 599 GLY A CA 1
ATOM 4506 C C . GLY A 1 599 ? -0.776 4.097 -15.584 1.00 97.00 599 GLY A C 1
ATOM 4507 O O . GLY A 1 599 ? 0.421 4.054 -15.298 1.00 97.00 599 GLY A O 1
ATOM 4508 N N . GLN A 1 600 ? -1.710 4.483 -14.721 1.00 97.19 600 GLN A N 1
ATOM 4509 C CA . GLN A 1 600 ? -1.392 4.977 -13.395 1.00 97.19 600 GLN A CA 1
ATOM 4510 C C . GLN A 1 600 ? -2.572 4.866 -12.416 1.00 97.19 600 GLN A C 1
ATOM 4512 O O . GLN A 1 600 ? -3.741 4.874 -12.805 1.00 97.19 600 GLN A O 1
ATOM 4517 N N . HIS A 1 601 ? -2.255 4.808 -11.128 1.00 97.50 601 HIS A N 1
ATOM 4518 C CA . HIS A 1 601 ? -3.171 4.870 -9.992 1.00 97.50 601 HIS A CA 1
ATOM 4519 C C . HIS A 1 601 ? -2.989 6.197 -9.215 1.00 97.50 601 HIS A C 1
ATOM 4521 O O . HIS A 1 601 ? -2.412 7.164 -9.711 1.00 97.50 601 HIS A O 1
ATOM 4527 N N . GLY A 1 602 ? -3.493 6.300 -7.983 1.00 97.00 602 GLY A N 1
ATOM 4528 C CA . GLY A 1 602 ? -3.292 7.484 -7.136 1.00 97.00 602 GLY A CA 1
ATOM 4529 C C . GLY A 1 602 ? -4.111 8.717 -7.538 1.00 97.00 602 GLY A C 1
ATOM 4530 O O . GLY A 1 602 ? -3.694 9.834 -7.253 1.00 97.00 602 GLY A O 1
ATOM 4531 N N . PHE A 1 603 ? -5.254 8.544 -8.205 1.00 97.81 603 PHE A N 1
ATOM 4532 C CA . PHE A 1 603 ? -6.211 9.621 -8.515 1.00 97.81 603 PHE A CA 1
ATOM 4533 C C . PHE A 1 603 ? -7.291 9.753 -7.422 1.00 97.81 603 PHE A C 1
ATOM 4535 O O . PHE A 1 603 ? -7.196 9.123 -6.374 1.00 97.81 603 PHE A O 1
ATOM 4542 N N . LEU A 1 604 ? -8.339 10.559 -7.624 1.00 97.19 604 LEU A N 1
ATOM 4543 C CA . LEU A 1 604 ? -9.469 10.578 -6.683 1.00 97.19 604 LEU A CA 1
ATOM 4544 C C . LEU A 1 604 ? -10.131 9.181 -6.596 1.00 97.19 604 LEU A C 1
ATOM 4546 O O . LEU A 1 604 ? -10.367 8.558 -7.632 1.00 97.19 604 LEU A O 1
ATOM 4550 N N . PRO A 1 605 ? -10.444 8.670 -5.390 1.00 95.12 605 PRO A N 1
ATOM 4551 C CA . PRO A 1 605 ? -10.813 7.263 -5.179 1.00 95.12 605 PRO A CA 1
ATOM 4552 C C . PRO A 1 605 ? -12.212 6.906 -5.710 1.00 95.12 605 PRO A C 1
ATOM 4554 O O . PRO A 1 605 ? -12.558 5.734 -5.851 1.00 95.12 605 PRO A O 1
ATOM 4557 N N . ASP A 1 606 ? -13.040 7.906 -6.006 1.00 92.06 606 ASP A N 1
ATOM 4558 C CA . ASP A 1 606 ? -14.369 7.763 -6.592 1.00 92.06 606 ASP A CA 1
ATOM 4559 C C . ASP A 1 606 ? -14.397 7.957 -8.118 1.00 92.06 606 ASP A C 1
ATOM 4561 O O . ASP A 1 606 ? -15.464 7.823 -8.720 1.00 92.06 606 ASP A O 1
ATOM 4565 N N . LEU A 1 607 ? -13.246 8.216 -8.749 1.00 95.00 607 LEU A N 1
ATOM 4566 C CA . LEU A 1 607 ? -13.142 8.447 -10.186 1.00 95.00 607 LEU A CA 1
ATOM 4567 C C . LEU A 1 607 ? -13.389 7.157 -10.989 1.00 95.00 607 LEU A C 1
ATOM 4569 O O . LEU A 1 607 ? -12.619 6.198 -10.914 1.00 95.00 607 LEU A O 1
ATOM 4573 N N . VAL A 1 608 ? -14.456 7.153 -11.793 1.00 94.62 608 VAL A N 1
ATOM 4574 C CA . VAL A 1 608 ? -14.832 6.036 -12.673 1.00 94.62 608 VAL A CA 1
ATOM 4575 C C . VAL A 1 608 ? -15.338 6.568 -14.015 1.00 94.62 608 VAL A C 1
ATOM 4577 O O . VAL A 1 608 ? -16.305 7.327 -14.062 1.00 94.62 608 VAL A O 1
ATOM 4580 N N . ASP A 1 609 ? -14.709 6.119 -15.097 1.00 94.69 609 ASP A N 1
ATOM 4581 C CA . ASP A 1 609 ? -15.117 6.300 -16.492 1.00 94.69 609 ASP A CA 1
ATOM 4582 C C . ASP A 1 609 ? -14.684 5.058 -17.292 1.00 94.69 609 ASP A C 1
ATOM 4584 O O . ASP A 1 609 ? -13.587 4.986 -17.847 1.00 94.69 609 ASP A O 1
ATOM 4588 N N . LEU A 1 610 ? -15.546 4.036 -17.312 1.00 93.00 610 LEU A N 1
ATOM 4589 C CA . LEU A 1 610 ? -15.231 2.745 -17.933 1.00 93.00 610 LEU A CA 1
ATOM 4590 C C . LEU A 1 610 ? -15.090 2.826 -19.460 1.00 93.00 610 LEU A C 1
ATOM 4592 O O . LEU A 1 610 ? -14.424 1.973 -20.038 1.00 93.00 610 LEU A O 1
ATOM 4596 N N . GLU A 1 611 ? -15.693 3.822 -20.120 1.00 91.81 611 GLU A N 1
ATOM 4597 C CA . GLU A 1 611 ? -15.513 4.020 -21.568 1.00 91.81 611 GLU A CA 1
ATOM 4598 C C . GLU A 1 611 ? -14.081 4.477 -21.886 1.00 91.81 611 GLU A C 1
ATOM 4600 O O . GLU A 1 611 ? -13.542 4.129 -22.936 1.00 91.81 611 GLU A O 1
ATOM 4605 N N . ALA A 1 612 ? -13.447 5.189 -20.950 1.00 94.50 612 ALA A N 1
ATOM 4606 C CA . ALA A 1 612 ? -12.054 5.619 -21.010 1.00 94.50 612 ALA A CA 1
ATOM 4607 C C . ALA A 1 612 ? -11.088 4.697 -20.236 1.00 94.50 612 ALA A C 1
ATOM 4609 O O . ALA A 1 612 ? -9.970 5.106 -19.941 1.00 94.50 612 ALA A O 1
ATOM 4610 N N . ASN A 1 613 ? -11.496 3.469 -19.880 1.00 95.62 613 ASN A N 1
ATOM 4611 C CA . ASN A 1 613 ? -10.704 2.530 -19.066 1.00 95.62 613 ASN A CA 1
ATOM 4612 C C . ASN A 1 613 ? -10.252 3.085 -17.696 1.00 95.62 613 ASN A C 1
ATOM 4614 O O . ASN A 1 613 ? -9.240 2.649 -17.148 1.00 95.62 613 ASN A O 1
ATOM 4618 N N . VAL A 1 614 ? -11.002 4.024 -17.115 1.00 96.19 614 VAL A N 1
ATOM 4619 C CA . VAL A 1 614 ? -10.732 4.583 -15.785 1.00 96.19 614 VAL A CA 1
ATOM 4620 C C . VAL A 1 614 ? -11.630 3.925 -14.750 1.00 96.19 614 VAL A C 1
ATOM 4622 O O . VAL A 1 614 ? -12.856 4.035 -14.808 1.00 96.19 614 VAL A O 1
ATOM 4625 N N . ASN A 1 615 ? -11.032 3.286 -13.751 1.00 95.62 615 ASN A N 1
ATOM 4626 C CA . ASN A 1 615 ? -11.756 2.828 -12.576 1.00 95.62 615 ASN A CA 1
ATOM 4627 C C . ASN A 1 615 ? -10.837 2.810 -11.358 1.00 95.62 615 ASN A C 1
ATOM 4629 O O . ASN A 1 615 ? -10.028 1.899 -11.216 1.00 95.62 615 ASN A O 1
ATOM 4633 N N . LEU A 1 616 ? -10.980 3.794 -10.468 1.00 96.56 616 LEU A N 1
ATOM 4634 C CA . LEU A 1 616 ? -10.206 3.864 -9.225 1.00 96.56 616 LEU A CA 1
ATOM 4635 C C . LEU A 1 616 ? -10.820 3.044 -8.085 1.00 96.56 616 LEU A C 1
ATOM 4637 O O . LEU A 1 616 ? -10.200 2.897 -7.031 1.00 96.56 616 LEU A O 1
ATOM 4641 N N . ARG A 1 617 ? -12.006 2.461 -8.297 1.00 95.12 617 ARG A N 1
ATOM 4642 C CA . ARG A 1 617 ? -12.561 1.474 -7.374 1.00 95.12 617 ARG A CA 1
ATOM 4643 C C . ARG A 1 617 ? -11.801 0.165 -7.529 1.00 95.12 617 ARG A C 1
ATOM 4645 O O . ARG A 1 617 ? -11.711 -0.383 -8.626 1.00 95.12 617 ARG A O 1
ATOM 4652 N N . ALA A 1 618 ? -11.291 -0.345 -6.416 1.00 95.31 618 ALA A N 1
ATOM 4653 C CA . ALA A 1 618 ? -10.601 -1.623 -6.384 1.00 95.31 618 ALA A CA 1
ATOM 4654 C C . ALA A 1 618 ? -11.544 -2.793 -6.674 1.00 95.31 618 ALA A C 1
ATOM 4656 O O . ALA A 1 618 ? -12.758 -2.718 -6.466 1.00 95.31 618 ALA A O 1
ATOM 4657 N N . THR A 1 619 ? -10.967 -3.913 -7.097 1.00 95.56 619 THR A N 1
ATOM 4658 C CA . THR A 1 619 ? -11.697 -5.173 -7.242 1.00 95.56 619 THR A CA 1
ATOM 4659 C C . THR A 1 619 ? -12.214 -5.644 -5.880 1.00 95.56 619 THR A C 1
ATOM 4661 O O . THR A 1 619 ? -11.529 -5.507 -4.868 1.00 95.56 619 THR A O 1
ATOM 4664 N N . PHE A 1 620 ? -13.420 -6.218 -5.858 1.00 97.56 620 PHE A N 1
ATOM 4665 C CA . PHE A 1 620 ? -13.943 -6.958 -4.711 1.00 97.56 620 PHE A CA 1
ATOM 4666 C C . PHE A 1 620 ? -14.836 -8.103 -5.182 1.00 97.56 620 PHE A C 1
ATOM 4668 O O . PHE A 1 620 ? -15.903 -7.867 -5.762 1.00 97.56 620 PHE A O 1
ATOM 4675 N N . VAL A 1 621 ? -14.397 -9.328 -4.907 1.00 98.06 621 VAL A N 1
ATOM 4676 C CA . VAL A 1 621 ? -15.163 -10.565 -5.069 1.00 98.06 621 VAL A CA 1
ATOM 4677 C C . VAL A 1 621 ? -14.908 -11.442 -3.848 1.00 98.06 621 VAL A C 1
ATOM 4679 O O . VAL A 1 621 ? -13.758 -11.631 -3.460 1.00 98.06 621 VAL A O 1
ATOM 4682 N N . ALA A 1 622 ? -15.966 -11.985 -3.254 1.00 98.19 622 ALA A N 1
ATOM 4683 C CA . ALA A 1 622 ? -15.880 -12.951 -2.169 1.00 98.19 622 ALA A CA 1
ATOM 4684 C C . ALA A 1 622 ? -16.678 -14.211 -2.523 1.00 98.19 622 ALA A C 1
ATOM 4686 O O . ALA A 1 622 ? -17.793 -14.103 -3.033 1.00 98.19 622 ALA A O 1
ATOM 4687 N N . ALA A 1 623 ? -16.138 -15.397 -2.245 1.00 98.00 623 ALA A N 1
ATOM 4688 C CA . ALA A 1 623 ? -16.846 -16.667 -2.432 1.00 98.00 623 ALA A CA 1
ATOM 4689 C C . ALA A 1 623 ? -16.314 -17.760 -1.490 1.00 98.00 623 ALA A C 1
ATOM 4691 O O . ALA A 1 623 ? -15.266 -17.598 -0.868 1.00 98.00 623 ALA A O 1
ATOM 4692 N N . GLY A 1 624 ? -17.010 -18.896 -1.419 1.00 96.75 624 GLY A N 1
ATOM 4693 C CA . GLY A 1 624 ? -16.609 -20.050 -0.608 1.00 96.75 624 GLY A CA 1
ATOM 4694 C C . GLY A 1 624 ? -17.365 -20.162 0.724 1.00 96.75 624 GLY A C 1
ATOM 4695 O O . GLY A 1 624 ? -18.377 -19.487 0.917 1.00 96.75 624 GLY A O 1
ATOM 4696 N N . PRO A 1 625 ? -16.922 -21.042 1.642 1.00 96.38 625 PRO A N 1
ATOM 4697 C CA . PRO A 1 625 ? -17.630 -21.344 2.885 1.00 96.38 625 PRO A CA 1
ATOM 4698 C C . PRO A 1 625 ? -18.022 -20.099 3.693 1.00 96.38 625 PRO A C 1
ATOM 4700 O O . PRO A 1 625 ? -17.179 -19.280 4.050 1.00 96.38 625 PRO A O 1
ATOM 4703 N N . GLY A 1 626 ? -19.312 -19.977 4.017 1.00 96.06 626 GLY A N 1
ATOM 4704 C CA . GLY A 1 626 ? -19.849 -18.861 4.800 1.00 96.06 626 GLY A CA 1
ATOM 4705 C C . GLY A 1 626 ? -20.156 -17.590 4.002 1.00 96.06 626 GLY A C 1
ATOM 4706 O O . GLY A 1 626 ? -20.762 -16.680 4.570 1.00 96.06 626 GLY A O 1
ATOM 4707 N N . ILE A 1 627 ? -19.816 -17.533 2.710 1.00 97.69 627 ILE A N 1
ATOM 4708 C CA . ILE A 1 627 ? -20.171 -16.441 1.795 1.00 97.69 627 ILE A CA 1
ATOM 4709 C C . ILE A 1 627 ? -21.415 -16.820 0.987 1.00 97.69 627 ILE A C 1
ATOM 4711 O O . ILE A 1 627 ? -21.498 -17.911 0.431 1.00 97.69 627 ILE A O 1
ATOM 4715 N N . ALA A 1 628 ? -22.391 -15.919 0.920 1.00 95.00 628 ALA A N 1
ATOM 4716 C CA . ALA A 1 628 ? -23.594 -16.105 0.124 1.00 95.00 628 ALA A CA 1
ATOM 4717 C C . ALA A 1 628 ? -23.328 -15.869 -1.371 1.00 95.00 628 ALA A C 1
ATOM 4719 O O . ALA A 1 628 ? -22.641 -14.922 -1.752 1.00 95.00 628 ALA A O 1
ATOM 4720 N N . GLU A 1 629 ? -23.963 -16.679 -2.217 1.00 94.44 629 GLU A N 1
ATOM 4721 C CA . GLU A 1 629 ? -24.135 -16.378 -3.640 1.00 94.44 629 GLU A CA 1
ATOM 4722 C C . GLU A 1 629 ? -25.223 -15.304 -3.796 1.00 94.44 629 GLU A C 1
ATOM 4724 O O . GLU A 1 629 ? -26.319 -15.436 -3.232 1.00 94.44 629 GLU A O 1
ATOM 4729 N N . GLY A 1 630 ? -24.951 -14.231 -4.544 1.00 89.62 630 GLY A N 1
ATOM 4730 C CA . GLY A 1 630 ? -25.920 -13.143 -4.638 1.00 89.62 630 GLY A CA 1
ATOM 4731 C C . GLY A 1 630 ? -25.624 -12.036 -5.642 1.00 89.62 630 GLY A C 1
ATOM 4732 O O . GLY A 1 630 ? -24.587 -11.990 -6.300 1.00 89.62 630 GLY A O 1
ATOM 4733 N N . ASP A 1 631 ? -26.592 -11.121 -5.743 1.00 91.25 631 ASP A N 1
ATOM 4734 C CA . ASP A 1 631 ? -26.475 -9.905 -6.547 1.00 91.25 631 ASP A CA 1
ATOM 4735 C C . ASP A 1 631 ? -25.327 -9.009 -6.035 1.00 91.25 631 ASP A C 1
ATOM 4737 O O . ASP A 1 631 ? -24.998 -9.047 -4.846 1.00 91.25 631 ASP A O 1
ATOM 4741 N N . PRO A 1 632 ? -24.736 -8.161 -6.899 1.00 95.00 632 PRO A N 1
ATOM 4742 C CA . PRO A 1 632 ? -23.669 -7.261 -6.486 1.00 95.00 632 PRO A CA 1
ATOM 4743 C C . PRO A 1 632 ? -24.056 -6.359 -5.307 1.00 95.00 632 PRO A C 1
ATOM 4745 O O . PRO A 1 632 ? -25.156 -5.800 -5.270 1.00 95.00 632 PRO A O 1
ATOM 4748 N N . VAL A 1 633 ? -23.131 -6.179 -4.362 1.00 94.62 633 VAL A N 1
ATOM 4749 C CA . VAL A 1 633 ? -23.344 -5.376 -3.151 1.00 94.62 633 VAL A CA 1
ATOM 4750 C C . VAL A 1 633 ? -22.798 -3.952 -3.313 1.00 94.62 633 VAL A C 1
ATOM 4752 O O . VAL A 1 633 ? -21.666 -3.767 -3.770 1.00 94.62 633 VAL A O 1
ATOM 4755 N N . PRO A 1 634 ? -23.572 -2.913 -2.959 1.00 93.94 634 PRO A N 1
ATOM 4756 C CA . PRO A 1 634 ? -23.106 -1.535 -3.035 1.00 93.94 634 PRO A CA 1
ATOM 4757 C C . PRO A 1 634 ? -22.275 -1.153 -1.805 1.00 93.94 634 PRO A C 1
ATOM 4759 O O . PRO A 1 634 ? -22.434 -1.721 -0.729 1.00 93.94 634 PRO A O 1
ATOM 4762 N N . GLY A 1 635 ? -21.453 -0.111 -1.948 1.00 92.31 635 GLY A N 1
ATOM 4763 C CA . GLY A 1 635 ? -20.870 0.599 -0.804 1.00 92.31 635 GLY A CA 1
ATOM 4764 C C . GLY A 1 635 ? -19.740 -0.121 -0.068 1.00 92.31 635 GLY A C 1
ATOM 4765 O O . GLY A 1 635 ? -19.384 0.324 1.014 1.00 92.31 635 GLY A O 1
ATOM 4766 N N . VAL A 1 636 ? -19.164 -1.181 -0.640 1.00 95.81 636 VAL A N 1
ATOM 4767 C CA . VAL A 1 636 ? -18.008 -1.878 -0.054 1.00 95.81 636 VAL A CA 1
ATOM 4768 C C . VAL A 1 636 ? -16.811 -0.926 0.048 1.00 95.81 636 VAL A C 1
ATOM 4770 O O . VAL A 1 636 ? -16.483 -0.237 -0.926 1.00 95.81 636 VAL A O 1
ATOM 4773 N N . ARG A 1 637 ? -16.143 -0.895 1.204 1.00 96.88 637 ARG A N 1
ATOM 4774 C CA . ARG A 1 637 ? -14.910 -0.130 1.446 1.00 96.88 637 ARG A CA 1
ATOM 4775 C C . ARG A 1 637 ? -13.765 -1.079 1.783 1.00 96.88 637 ARG A C 1
ATOM 4777 O O . ARG A 1 637 ? -13.981 -2.119 2.395 1.00 96.88 637 ARG A O 1
ATOM 4784 N N . ALA A 1 638 ? -12.540 -0.692 1.445 1.00 97.69 638 ALA A N 1
ATOM 4785 C CA . ALA A 1 638 ? -11.339 -1.479 1.731 1.00 97.69 638 ALA A CA 1
ATOM 4786 C C . ALA A 1 638 ? -11.182 -1.808 3.218 1.00 97.69 638 ALA A C 1
ATOM 4788 O O . ALA A 1 638 ? -10.827 -2.930 3.573 1.00 97.69 638 ALA A O 1
ATOM 4789 N N . ILE A 1 639 ? -11.556 -0.866 4.085 1.00 97.81 639 ILE A N 1
ATOM 4790 C CA . ILE A 1 639 ? -11.530 -1.065 5.534 1.00 97.81 639 ILE A CA 1
ATOM 4791 C C . ILE A 1 639 ? -12.488 -2.151 6.031 1.00 97.81 639 ILE A C 1
ATOM 4793 O O . ILE A 1 639 ? -12.272 -2.683 7.113 1.00 97.81 639 ILE A O 1
ATOM 4797 N N . ASP A 1 640 ? -13.522 -2.508 5.261 1.00 97.81 640 ASP A N 1
ATOM 4798 C CA . ASP A 1 640 ? -14.518 -3.511 5.653 1.00 97.81 640 ASP A CA 1
ATOM 4799 C C . ASP A 1 640 ? -14.002 -4.954 5.458 1.00 97.81 640 ASP A C 1
ATOM 4801 O O . ASP A 1 640 ? -14.587 -5.904 5.983 1.00 97.81 640 ASP A O 1
ATOM 4805 N N . VAL A 1 641 ? -12.891 -5.146 4.730 1.00 98.19 641 VAL A N 1
ATOM 4806 C CA . VAL A 1 641 ? -12.334 -6.475 4.422 1.00 98.19 641 VAL A CA 1
ATOM 4807 C C . VAL A 1 641 ? -11.801 -7.159 5.681 1.00 98.19 641 VAL A C 1
ATOM 4809 O O . VAL A 1 641 ? -12.292 -8.228 6.044 1.00 98.19 641 VAL A O 1
ATOM 4812 N N . ALA A 1 642 ? -10.849 -6.540 6.387 1.00 98.44 642 ALA A N 1
ATOM 4813 C CA . ALA A 1 642 ? -10.242 -7.116 7.590 1.00 98.44 642 ALA A CA 1
ATOM 4814 C C . ALA A 1 642 ? -11.259 -7.539 8.674 1.00 98.44 642 ALA A C 1
ATOM 4816 O O . ALA A 1 642 ? -11.211 -8.697 9.097 1.00 98.44 642 ALA A O 1
ATOM 4817 N N . PRO A 1 643 ? -12.212 -6.690 9.119 1.00 97.81 643 PRO A N 1
ATOM 4818 C CA . PRO A 1 643 ? -13.201 -7.097 10.118 1.00 97.81 643 PRO A CA 1
ATOM 4819 C C . PRO A 1 643 ? -14.143 -8.197 9.609 1.00 97.81 643 PRO A C 1
ATOM 4821 O O . PRO A 1 643 ? -14.531 -9.071 10.386 1.00 97.81 643 PRO A O 1
ATOM 4824 N N . THR A 1 644 ? -14.475 -8.219 8.314 1.00 98.25 644 THR A N 1
ATOM 4825 C CA . THR A 1 644 ? -15.306 -9.287 7.731 1.00 98.25 644 THR A CA 1
ATOM 4826 C C . THR A 1 644 ? -14.573 -10.632 7.712 1.00 98.25 644 THR A C 1
ATOM 4828 O O . THR A 1 644 ? -15.158 -11.656 8.072 1.00 98.25 644 THR A O 1
ATOM 4831 N N . VAL A 1 645 ? -13.284 -10.649 7.356 1.00 98.56 645 VAL A N 1
ATOM 4832 C CA . VAL A 1 645 ? -12.468 -11.874 7.392 1.00 98.56 645 VAL A CA 1
ATOM 4833 C C . VAL A 1 645 ? -12.253 -12.347 8.833 1.00 98.56 645 VAL A C 1
ATOM 4835 O O . VAL A 1 645 ? -12.428 -13.532 9.115 1.00 98.56 645 VAL A O 1
ATOM 4838 N N . ALA A 1 646 ? -11.965 -11.439 9.771 1.00 98.50 646 ALA A N 1
ATOM 4839 C CA . ALA A 1 646 ? -11.851 -11.773 11.194 1.00 98.50 646 ALA A CA 1
ATOM 4840 C C . ALA A 1 646 ? -13.139 -12.418 11.739 1.00 98.50 646 ALA A C 1
ATOM 4842 O O . ALA A 1 646 ? -13.090 -13.428 12.447 1.00 98.50 646 ALA A O 1
ATOM 4843 N N . PHE A 1 647 ? -14.303 -11.894 11.340 1.00 97.81 647 PHE A N 1
ATOM 4844 C CA . PHE A 1 647 ? -15.597 -12.469 11.698 1.00 97.81 647 PHE A CA 1
ATOM 4845 C C . PHE A 1 647 ? -15.766 -13.908 11.181 1.00 97.81 647 PHE A C 1
ATOM 4847 O O . PHE A 1 647 ? -16.200 -14.780 11.935 1.00 97.81 647 PHE A O 1
ATOM 4854 N N . LEU A 1 648 ? -15.391 -14.178 9.926 1.00 97.75 648 LEU A N 1
ATOM 4855 C CA . LEU A 1 648 ? -15.439 -15.524 9.334 1.00 97.75 648 LEU A CA 1
ATOM 4856 C C . LEU A 1 648 ? -14.484 -16.509 10.018 1.00 97.75 648 LEU A C 1
ATOM 4858 O O . LEU A 1 648 ? -14.839 -17.670 10.216 1.00 97.75 648 LEU A O 1
ATOM 4862 N N . LEU A 1 649 ? -13.305 -16.039 10.430 1.00 97.44 649 LEU A N 1
ATOM 4863 C CA . LEU A 1 649 ? -12.327 -16.825 11.188 1.00 97.44 649 LEU A CA 1
ATOM 4864 C C . LEU A 1 649 ? -12.752 -17.077 12.646 1.00 97.44 649 LEU A C 1
ATOM 4866 O O . LEU A 1 649 ? -12.162 -17.928 13.320 1.00 97.44 649 LEU A O 1
ATOM 4870 N N . GLY A 1 650 ? -13.771 -16.362 13.135 1.00 96.88 650 GLY A N 1
ATOM 4871 C CA . GLY A 1 650 ? -14.245 -16.449 14.515 1.00 96.88 650 GLY A CA 1
ATOM 4872 C C . GLY A 1 650 ? -13.264 -15.851 15.523 1.00 96.88 650 GLY A C 1
ATOM 4873 O O . GLY A 1 650 ? -13.155 -16.362 16.638 1.00 96.88 650 GLY A O 1
ATOM 4874 N N . ILE A 1 651 ? -12.540 -14.801 15.128 1.00 97.19 651 ILE A N 1
ATOM 4875 C CA . ILE A 1 651 ? -11.516 -14.131 15.939 1.00 97.19 651 ILE A CA 1
ATOM 4876 C C . ILE A 1 651 ? -11.897 -12.663 16.198 1.00 97.19 651 ILE A C 1
ATOM 4878 O O . ILE A 1 651 ? -12.671 -12.087 15.428 1.00 97.19 651 ILE A O 1
ATOM 4882 N N . PRO A 1 652 ? -11.362 -12.019 17.252 1.00 94.62 652 PRO A N 1
ATOM 4883 C CA . PRO A 1 652 ? -11.391 -10.564 17.357 1.00 94.62 652 PRO A CA 1
ATOM 4884 C C . PRO A 1 652 ? -10.705 -9.919 16.145 1.00 94.62 652 PRO A C 1
ATOM 4886 O O . PRO A 1 652 ? -9.680 -10.416 15.680 1.00 94.62 652 PRO A O 1
ATOM 4889 N N . GLY A 1 653 ? -11.264 -8.818 15.641 1.00 94.50 653 GLY A N 1
ATOM 4890 C CA . GLY A 1 653 ? -10.651 -8.053 14.555 1.00 94.50 653 GLY A CA 1
ATOM 4891 C C . GLY A 1 653 ? -9.373 -7.319 14.982 1.00 94.50 653 GLY A C 1
ATOM 4892 O O . GLY A 1 653 ? -9.020 -7.323 16.169 1.00 94.50 653 GLY A O 1
ATOM 4893 N N . PRO A 1 654 ? -8.691 -6.662 14.028 1.00 96.00 654 PRO A N 1
ATOM 4894 C CA . PRO A 1 654 ? -7.586 -5.768 14.349 1.00 96.00 654 PRO A CA 1
ATOM 4895 C C . PRO A 1 654 ? -8.035 -4.678 15.325 1.00 96.00 654 PRO A C 1
ATOM 4897 O O . PRO A 1 654 ? -9.133 -4.137 15.188 1.00 96.00 654 PRO A O 1
ATOM 4900 N N . GLN A 1 655 ? -7.196 -4.340 16.305 1.00 92.25 655 GLN A N 1
ATOM 4901 C CA . GLN A 1 655 ? -7.566 -3.413 17.387 1.00 92.25 655 GLN A CA 1
ATOM 4902 C C . GLN A 1 655 ? -7.993 -2.025 16.888 1.00 92.25 655 GLN A C 1
ATOM 4904 O O . GLN A 1 655 ? -8.874 -1.400 17.476 1.00 92.25 655 GLN A O 1
ATOM 4909 N N . ASN A 1 656 ? -7.377 -1.550 15.804 1.00 93.69 656 ASN A N 1
ATOM 4910 C CA . ASN A 1 656 ? -7.620 -0.226 15.228 1.00 93.69 656 ASN A CA 1
ATOM 4911 C C . ASN A 1 656 ? -8.645 -0.239 14.083 1.00 93.69 656 ASN A C 1
ATOM 4913 O O . ASN A 1 656 ? -8.854 0.803 13.455 1.00 93.69 656 ASN A O 1
ATOM 4917 N N . ALA A 1 657 ? -9.242 -1.395 13.766 1.00 95.00 657 ALA A N 1
ATOM 4918 C CA . ALA A 1 657 ? -10.152 -1.519 12.636 1.00 95.00 657 ALA A CA 1
ATOM 4919 C C . ALA A 1 657 ? -11.362 -0.588 12.801 1.00 95.00 657 ALA A C 1
ATOM 4921 O O . ALA A 1 657 ? -12.021 -0.562 13.840 1.00 95.00 657 ALA A O 1
ATOM 4922 N N . ARG A 1 658 ? -11.660 0.163 11.740 1.00 92.00 658 ARG A N 1
ATOM 4923 C CA . ARG A 1 658 ? -12.815 1.065 11.637 1.00 92.00 658 ARG A CA 1
ATOM 4924 C C . ARG A 1 658 ? -13.894 0.546 10.683 1.00 92.00 658 ARG A C 1
ATOM 4926 O O . ARG A 1 658 ? -14.988 1.104 10.654 1.00 92.00 658 ARG A O 1
ATOM 4933 N N . GLY A 1 659 ? -13.582 -0.461 9.868 1.00 93.88 659 GLY A N 1
ATOM 4934 C CA . GLY A 1 659 ? -14.532 -1.039 8.922 1.00 93.88 659 GLY A CA 1
ATOM 4935 C C . GLY A 1 659 ? -15.679 -1.796 9.579 1.00 93.88 659 GLY A C 1
ATOM 4936 O O . GLY A 1 659 ? -15.611 -2.226 10.729 1.00 93.88 659 GLY A O 1
ATOM 4937 N N . GLN A 1 660 ? -16.737 -1.989 8.804 1.00 93.06 660 GLN A N 1
ATOM 4938 C CA . GLN A 1 660 ? -17.903 -2.773 9.183 1.00 93.06 660 GLN A CA 1
ATOM 4939 C C . GLN A 1 660 ? -17.704 -4.245 8.839 1.00 93.06 660 GLN A C 1
ATOM 4941 O O . GLN A 1 660 ? -17.023 -4.598 7.878 1.00 93.06 660 GLN A O 1
ATOM 4946 N N . ILE A 1 661 ? -18.402 -5.112 9.570 1.00 95.75 661 ILE A N 1
ATOM 4947 C CA . ILE A 1 661 ? -18.605 -6.491 9.135 1.00 95.75 661 ILE A CA 1
ATOM 4948 C C . ILE A 1 661 ? -19.691 -6.491 8.054 1.00 95.75 661 ILE A C 1
ATOM 4950 O O . ILE A 1 661 ? -20.834 -6.089 8.292 1.00 95.75 661 ILE A O 1
ATOM 4954 N N . LEU A 1 662 ? -19.358 -6.985 6.864 1.00 95.56 662 LEU A N 1
ATOM 4955 C CA . LEU A 1 662 ? -20.279 -7.060 5.733 1.00 95.56 662 LEU A CA 1
ATOM 4956 C C . LEU A 1 662 ? -21.252 -8.241 5.888 1.00 95.56 662 LEU A C 1
ATOM 4958 O O . LEU A 1 662 ? -21.197 -9.210 5.142 1.00 95.56 662 LEU A O 1
ATOM 4962 N N . TYR A 1 663 ? -22.198 -8.192 6.832 1.00 95.00 663 TYR A N 1
ATOM 4963 C CA . TYR A 1 663 ? -23.153 -9.303 7.003 1.00 95.00 663 TYR A CA 1
ATOM 4964 C C . TYR A 1 663 ? -23.964 -9.608 5.736 1.00 95.00 663 TYR A C 1
ATOM 4966 O O . TYR A 1 663 ? -24.414 -10.734 5.560 1.00 95.00 663 TYR A O 1
ATOM 4974 N N . SER A 1 664 ? -24.150 -8.629 4.846 1.00 93.12 664 SER A N 1
ATOM 4975 C CA . SER A 1 664 ? -24.874 -8.798 3.581 1.00 93.12 664 SER A CA 1
ATOM 4976 C C . SER A 1 664 ? -24.238 -9.811 2.629 1.00 93.12 664 SER A C 1
ATOM 4978 O O . SER A 1 664 ? -24.954 -10.346 1.788 1.00 93.12 664 SER A O 1
ATOM 4980 N N . ILE A 1 665 ? -22.934 -10.081 2.758 1.00 95.75 665 ILE A N 1
ATOM 4981 C CA . ILE A 1 665 ? -22.236 -11.070 1.926 1.00 95.75 665 ILE A CA 1
ATOM 4982 C C . ILE A 1 665 ? -22.214 -12.464 2.557 1.00 95.75 665 ILE A C 1
ATOM 4984 O O . ILE A 1 665 ? -21.721 -13.397 1.938 1.00 95.75 665 ILE A O 1
ATOM 4988 N N . LEU A 1 666 ? -22.707 -12.627 3.787 1.00 96.56 666 LEU A N 1
ATOM 4989 C CA . LEU A 1 666 ? -22.593 -13.880 4.530 1.00 96.56 666 LEU A CA 1
ATOM 4990 C C . LEU A 1 666 ? -23.817 -14.776 4.335 1.00 96.56 666 LEU A C 1
ATOM 4992 O O . LEU A 1 666 ? -24.958 -14.306 4.298 1.00 96.56 666 LEU A O 1
ATOM 4996 N N . GLU A 1 667 ? -23.604 -16.091 4.316 1.00 95.06 667 GLU A N 1
ATOM 4997 C CA . GLU A 1 667 ? -24.698 -17.062 4.335 1.00 95.06 667 GLU A CA 1
ATOM 4998 C C . GLU A 1 667 ? -25.541 -16.918 5.610 1.00 95.06 667 GLU A C 1
ATOM 5000 O O . GLU A 1 667 ? -25.070 -17.097 6.740 1.00 95.06 667 GLU A O 1
ATOM 5005 N N . GLY A 1 668 ? -26.827 -16.609 5.434 1.00 94.19 668 GLY A N 1
ATOM 5006 C CA . GLY A 1 668 ? -27.727 -16.344 6.554 1.00 94.19 668 GLY A CA 1
ATOM 5007 C C . GLY A 1 668 ? -27.344 -15.091 7.342 1.00 94.19 668 GLY A C 1
ATOM 5008 O O . GLY A 1 668 ? -27.652 -15.008 8.532 1.00 94.19 668 GLY A O 1
ATOM 5009 N N . GLY A 1 669 ? -26.642 -14.140 6.719 1.00 93.00 669 GLY A N 1
ATOM 5010 C CA . GLY A 1 669 ? -26.175 -12.903 7.335 1.00 93.00 669 GLY A CA 1
ATOM 5011 C C . GLY A 1 669 ? -27.271 -12.100 8.042 1.00 93.00 669 GLY A C 1
ATOM 5012 O O . GLY A 1 669 ? -27.046 -11.502 9.094 1.00 93.00 669 GLY A O 1
ATOM 5013 N N . GLU A 1 670 ? -28.508 -12.182 7.548 1.00 91.38 670 GLU A N 1
ATOM 5014 C CA . GLU A 1 670 ? -29.693 -11.544 8.123 1.00 91.38 670 GLU A CA 1
ATOM 5015 C C . GLU A 1 670 ? -30.064 -12.049 9.525 1.00 91.38 670 GLU A C 1
ATOM 5017 O O . GLU A 1 670 ? -30.913 -11.448 10.195 1.00 91.38 670 GLU A O 1
ATOM 5022 N N . ARG A 1 671 ? -29.457 -13.151 9.984 1.00 91.38 671 ARG A N 1
ATOM 5023 C CA . ARG A 1 671 ? -29.636 -13.681 11.342 1.00 91.38 671 ARG A CA 1
ATOM 5024 C C . ARG A 1 671 ? -28.816 -12.929 12.385 1.00 91.38 671 ARG A C 1
ATOM 5026 O O . ARG A 1 671 ? -29.148 -13.008 13.567 1.00 91.38 671 ARG A O 1
ATOM 5033 N N . TYR A 1 672 ? -27.754 -12.242 11.972 1.00 92.31 672 TYR A N 1
ATOM 5034 C CA . TYR A 1 672 ? -26.877 -11.538 12.895 1.00 92.31 672 TYR A CA 1
ATOM 5035 C C . TYR A 1 672 ? -27.506 -10.217 13.333 1.00 92.31 672 TYR A C 1
ATOM 5037 O O . TYR A 1 672 ? -28.176 -9.519 12.569 1.00 92.31 672 TYR A O 1
ATOM 5045 N N . ARG A 1 673 ? -27.329 -9.899 14.612 1.00 90.94 673 ARG A N 1
ATOM 5046 C CA . ARG A 1 673 ? -27.673 -8.608 15.203 1.00 90.94 673 ARG A CA 1
ATOM 5047 C C . ARG A 1 673 ? -26.411 -8.078 15.850 1.00 90.94 673 ARG A C 1
ATOM 5049 O O . ARG A 1 673 ? -25.750 -8.812 16.578 1.00 90.94 673 ARG A O 1
ATOM 5056 N N . GLU A 1 674 ? -26.094 -6.833 15.546 1.00 91.88 674 GLU A N 1
ATOM 5057 C CA . GLU A 1 674 ? -24.895 -6.165 16.035 1.00 91.88 674 GLU A CA 1
ATOM 5058 C C . GLU A 1 674 ? -25.280 -5.236 17.179 1.00 91.88 674 GLU A C 1
ATOM 5060 O O . GLU A 1 674 ? -26.289 -4.543 17.096 1.00 91.88 674 GLU A O 1
ATOM 5065 N N . ALA A 1 675 ? -24.486 -5.234 18.242 1.00 92.62 675 ALA A N 1
ATOM 5066 C CA . ALA A 1 675 ? -24.587 -4.244 19.298 1.00 92.62 675 ALA A CA 1
ATOM 5067 C C . ALA A 1 675 ? -23.257 -3.499 19.375 1.00 92.62 675 ALA A C 1
ATOM 5069 O O . ALA A 1 675 ? -22.283 -4.024 19.910 1.00 92.62 675 ALA A O 1
ATOM 5070 N N . THR A 1 676 ? -23.216 -2.291 18.819 1.00 93.56 676 THR A N 1
ATOM 5071 C CA . THR A 1 676 ? -22.024 -1.443 18.852 1.00 93.56 676 THR A CA 1
ATOM 5072 C C . THR A 1 676 ? -21.988 -0.685 20.179 1.00 93.56 676 THR A C 1
ATOM 5074 O O . THR A 1 676 ? -22.931 0.031 20.525 1.00 93.56 676 THR A O 1
ATOM 5077 N N . ILE A 1 677 ? -20.906 -0.844 20.940 1.00 94.00 677 ILE A N 1
ATOM 5078 C CA . ILE A 1 677 ? -20.693 -0.157 22.218 1.00 94.00 677 ILE A CA 1
ATOM 5079 C C . ILE A 1 677 ? -19.470 0.738 22.060 1.00 94.00 677 ILE A C 1
ATOM 5081 O O . ILE A 1 677 ? -18.368 0.256 21.823 1.00 94.00 677 ILE A O 1
ATOM 5085 N N . LEU A 1 678 ? -19.684 2.042 22.174 1.00 94.75 678 LEU A N 1
ATOM 5086 C CA . LEU A 1 678 ? -18.645 3.059 22.143 1.00 94.75 678 LEU A CA 1
ATOM 5087 C C . LEU A 1 678 ? -18.346 3.451 23.589 1.00 94.75 678 LEU A C 1
ATOM 5089 O O . LEU A 1 678 ? -19.209 4.009 24.262 1.00 94.75 678 LEU A O 1
ATOM 5093 N N . ASP A 1 679 ? -17.153 3.133 24.078 1.00 92.00 679 ASP A N 1
ATOM 5094 C CA . ASP A 1 679 ? -16.774 3.363 25.473 1.00 92.00 679 ASP A CA 1
ATOM 5095 C C . ASP A 1 679 ? -15.703 4.452 25.600 1.00 92.00 679 ASP A C 1
ATOM 5097 O O . ASP A 1 679 ? -14.783 4.544 24.786 1.00 92.00 679 ASP A O 1
ATOM 5101 N N . VAL A 1 680 ? -15.818 5.262 26.653 1.00 90.69 680 VAL A N 1
ATOM 5102 C CA . VAL A 1 680 ? -14.702 6.048 27.189 1.00 90.69 680 VAL A CA 1
ATOM 5103 C C . VAL A 1 680 ? -14.397 5.504 28.573 1.00 90.69 680 VAL A C 1
ATOM 5105 O O . VAL A 1 680 ? -15.147 5.758 29.514 1.00 90.69 680 VAL A O 1
ATOM 5108 N N . SER A 1 681 ? -13.294 4.776 28.708 1.00 82.19 681 SER A N 1
ATOM 5109 C CA . SER A 1 681 ? -13.036 4.019 29.935 1.00 82.19 681 SER A CA 1
ATOM 5110 C C . SER A 1 681 ? -12.809 4.907 31.164 1.00 82.19 681 SER A C 1
ATOM 5112 O O . SER A 1 681 ? -13.224 4.531 32.257 1.00 82.19 681 SER A O 1
ATOM 5114 N N . ASP A 1 682 ? -12.190 6.084 30.989 1.00 85.56 682 ASP A N 1
ATOM 5115 C CA . ASP A 1 682 ? -11.900 7.026 32.077 1.00 85.56 682 ASP A CA 1
ATOM 5116 C C . ASP A 1 682 ? -11.829 8.486 31.571 1.00 85.56 682 ASP A C 1
ATOM 5118 O O . ASP A 1 682 ? -10.823 8.925 31.007 1.00 85.56 682 ASP A O 1
ATOM 5122 N N . PHE A 1 683 ? -12.938 9.234 31.674 1.00 90.44 683 PHE A N 1
ATOM 5123 C CA . PHE A 1 683 ? -13.046 10.553 31.028 1.00 90.44 683 PHE A CA 1
ATOM 5124 C C . PHE A 1 683 ? -12.495 11.708 31.877 1.00 90.44 683 PHE A C 1
ATOM 5126 O O . PHE A 1 683 ? -11.996 12.681 31.305 1.00 90.44 683 PHE A O 1
ATOM 5133 N N . HIS A 1 684 ? -12.580 11.634 33.212 1.00 94.31 684 HIS A N 1
ATOM 5134 C CA . HIS A 1 684 ? -11.974 12.595 34.144 1.00 94.31 684 HIS A CA 1
ATOM 5135 C C . HIS A 1 684 ? -12.190 14.087 33.810 1.00 94.31 684 HIS A C 1
ATOM 5137 O O . HIS A 1 684 ? -11.350 14.945 34.092 1.00 94.31 684 HIS A O 1
ATOM 5143 N N . GLY A 1 685 ? -13.316 14.446 33.191 1.00 93.94 685 GLY A N 1
ATOM 5144 C CA . GLY A 1 685 ? -13.579 15.809 32.727 1.00 93.94 685 GLY A CA 1
ATOM 5145 C C . GLY A 1 685 ? -12.471 16.392 31.842 1.00 93.94 685 GLY A C 1
ATOM 5146 O O . GLY A 1 685 ? -12.249 17.607 31.856 1.00 93.94 685 GLY A O 1
ATOM 5147 N N . GLN A 1 686 ? -11.754 15.555 31.085 1.00 93.56 686 GLN A N 1
ATOM 5148 C CA . GLN A 1 686 ? -10.717 15.971 30.143 1.00 93.56 686 GLN A CA 1
ATOM 5149 C C . GLN A 1 686 ? -11.363 16.555 28.875 1.00 93.56 686 GLN A C 1
ATOM 5151 O O . GLN A 1 686 ? -11.397 15.957 27.802 1.00 93.56 686 GLN A O 1
ATOM 5156 N N . LEU A 1 687 ? -11.932 17.758 29.012 1.00 93.38 687 LEU A N 1
ATOM 5157 C CA . LEU A 1 687 ? -12.752 18.388 27.967 1.00 93.38 687 LEU A CA 1
ATOM 5158 C C . LEU A 1 687 ? -11.940 18.876 26.765 1.00 93.38 687 LEU A C 1
ATOM 5160 O O . LEU A 1 687 ? -12.462 18.945 25.652 1.00 93.38 687 LEU A O 1
ATOM 5164 N N . VAL A 1 688 ? -10.680 19.236 27.000 1.00 93.62 688 VAL A N 1
ATOM 5165 C CA . VAL A 1 688 ? -9.754 19.746 25.985 1.00 93.62 688 VAL A CA 1
ATOM 5166 C C . VAL A 1 688 ? -8.733 18.672 25.611 1.00 93.62 688 VAL A C 1
ATOM 5168 O O . VAL A 1 688 ? -8.447 17.811 26.447 1.00 93.62 688 VAL A O 1
ATOM 5171 N N . PRO A 1 689 ? -8.177 18.709 24.389 1.00 91.81 689 PRO A N 1
ATOM 5172 C CA . PRO A 1 689 ? -7.163 17.751 23.972 1.00 91.81 689 PRO A CA 1
ATOM 5173 C C . PRO A 1 689 ? -5.953 17.719 24.913 1.00 91.81 689 PRO A C 1
ATOM 5175 O O . PRO A 1 689 ? -5.583 18.740 25.502 1.00 91.81 689 PRO A O 1
ATOM 5178 N N . LEU A 1 690 ? -5.340 16.543 25.031 1.00 90.44 690 LEU A N 1
ATOM 5179 C CA . LEU A 1 690 ? -4.008 16.369 25.601 1.00 90.44 690 LEU A CA 1
ATOM 5180 C C . LEU A 1 690 ? -2.947 16.547 24.512 1.00 90.44 690 LEU A C 1
ATOM 5182 O O . LEU A 1 690 ? -3.263 16.601 23.329 1.00 90.44 690 LEU A O 1
ATOM 5186 N N . SER A 1 691 ? -1.690 16.638 24.926 1.00 91.00 691 SER A N 1
ATOM 5187 C CA . SER A 1 691 ? -0.534 16.724 24.038 1.00 91.00 691 SER A CA 1
ATOM 5188 C C . SER A 1 691 ? 0.129 15.353 23.924 1.00 91.00 691 SER A C 1
ATOM 5190 O O . SER A 1 691 ? 0.522 14.791 24.945 1.00 91.00 691 SER A O 1
ATOM 5192 N N . ALA A 1 692 ? 0.270 14.829 22.707 1.00 89.88 692 ALA A N 1
ATOM 5193 C CA . ALA A 1 692 ? 1.022 13.604 22.418 1.00 89.88 692 ALA A CA 1
ATOM 5194 C C . ALA A 1 692 ? 1.800 13.757 21.109 1.00 89.88 692 ALA A C 1
ATOM 5196 O O . ALA A 1 692 ? 1.444 14.601 20.290 1.00 89.88 692 ALA A O 1
ATOM 5197 N N . ALA A 1 693 ? 2.864 12.982 20.920 1.00 91.25 693 ALA A N 1
ATOM 5198 C CA . ALA A 1 693 ? 3.503 12.854 19.615 1.00 91.25 693 ALA A CA 1
ATOM 5199 C C . ALA A 1 693 ? 2.770 11.782 18.795 1.00 91.25 693 ALA A C 1
ATOM 5201 O O . ALA A 1 693 ? 2.244 10.826 19.365 1.00 91.25 693 ALA A O 1
ATOM 5202 N N . ALA A 1 694 ? 2.700 11.968 17.477 1.00 88.75 694 ALA A N 1
ATOM 5203 C CA . ALA A 1 694 ? 2.109 10.982 16.567 1.00 88.75 694 ALA A CA 1
ATOM 5204 C C . ALA A 1 694 ? 3.138 9.995 16.000 1.00 88.75 694 ALA A C 1
ATOM 5206 O O . ALA A 1 694 ? 2.760 8.943 15.503 1.00 88.75 694 ALA A O 1
ATOM 5207 N N . ASP A 1 695 ? 4.419 10.342 16.069 1.00 90.62 695 ASP A N 1
ATOM 5208 C CA . ASP A 1 695 ? 5.557 9.512 15.692 1.00 90.62 695 ASP A CA 1
ATOM 5209 C C . ASP A 1 695 ? 6.528 9.441 16.878 1.00 90.62 695 ASP A C 1
ATOM 5211 O O . ASP A 1 695 ? 6.467 10.277 17.785 1.00 90.62 695 ASP A O 1
ATOM 5215 N N . ASP A 1 696 ? 7.400 8.435 16.859 1.00 89.38 696 ASP A N 1
ATOM 5216 C CA . ASP A 1 696 ? 8.544 8.305 17.763 1.00 89.38 696 ASP A CA 1
ATOM 5217 C C . ASP A 1 696 ? 9.814 8.227 16.908 1.00 89.38 696 ASP A C 1
ATOM 5219 O O . ASP A 1 696 ? 10.274 7.152 16.526 1.00 89.38 696 ASP A O 1
ATOM 5223 N N . LEU A 1 697 ? 10.296 9.394 16.482 1.00 89.94 697 LEU A N 1
ATOM 5224 C CA . LEU A 1 697 ? 11.540 9.549 15.738 1.00 89.94 697 LEU A CA 1
ATOM 5225 C C . LEU A 1 697 ? 12.715 9.463 16.719 1.00 89.94 697 LEU A C 1
ATOM 5227 O O . LEU A 1 697 ? 12.782 10.242 17.673 1.00 89.94 697 LEU A O 1
ATOM 5231 N N . ASP A 1 698 ? 13.624 8.522 16.477 1.00 86.25 698 ASP A N 1
ATOM 5232 C CA . ASP A 1 698 ? 14.759 8.185 17.342 1.00 86.25 698 ASP A CA 1
ATOM 5233 C C . ASP A 1 698 ? 16.120 8.669 16.807 1.00 86.25 698 ASP A C 1
ATOM 5235 O O . ASP A 1 698 ? 17.134 8.549 17.500 1.00 86.25 698 ASP A O 1
ATOM 5239 N N . ASP A 1 699 ? 16.143 9.260 15.610 1.00 84.19 699 ASP A N 1
ATOM 5240 C CA . ASP A 1 699 ? 17.343 9.821 14.988 1.00 84.19 699 ASP A CA 1
ATOM 5241 C C . ASP A 1 699 ? 17.905 11.028 15.767 1.00 84.19 699 ASP A C 1
ATOM 5243 O O . ASP A 1 699 ? 17.175 11.910 16.232 1.00 84.19 699 ASP A O 1
ATOM 5247 N N . ASP A 1 700 ? 19.237 11.117 15.849 1.00 83.81 700 ASP A N 1
ATOM 5248 C CA . ASP A 1 700 ? 19.928 12.264 16.447 1.00 83.81 700 ASP A CA 1
ATOM 5249 C C . ASP A 1 700 ? 19.552 13.567 15.713 1.00 83.81 700 ASP A C 1
ATOM 5251 O O . ASP A 1 700 ? 19.868 13.755 14.537 1.00 83.81 700 ASP A O 1
ATOM 5255 N N . GLY A 1 701 ? 18.921 14.501 16.431 1.00 82.69 701 GLY A N 1
ATOM 5256 C CA . GLY A 1 701 ? 18.489 15.794 15.886 1.00 82.69 701 GLY A CA 1
ATOM 5257 C C . GLY A 1 701 ? 17.071 15.809 15.314 1.00 82.69 701 GLY A C 1
ATOM 5258 O O . GLY A 1 701 ? 16.663 16.845 14.796 1.00 82.69 701 GLY A O 1
ATOM 5259 N N . ALA A 1 702 ? 16.325 14.705 15.412 1.00 87.69 702 ALA A N 1
ATOM 5260 C CA . ALA A 1 702 ? 14.897 14.697 15.130 1.00 87.69 702 ALA A CA 1
ATOM 5261 C C . ALA A 1 702 ? 14.105 15.321 16.290 1.00 87.69 702 ALA A C 1
ATOM 5263 O O . ALA A 1 702 ? 14.484 15.214 17.459 1.00 87.69 702 ALA A O 1
ATOM 5264 N N . ASP A 1 703 ? 12.973 15.927 15.952 1.00 89.44 703 ASP A N 1
ATOM 5265 C CA . ASP A 1 703 ? 11.965 16.391 16.894 1.00 89.44 703 ASP A CA 1
ATOM 5266 C C . ASP A 1 703 ? 10.713 15.520 16.768 1.00 89.44 703 ASP A C 1
ATOM 5268 O O . ASP A 1 703 ? 10.385 15.023 15.696 1.00 89.44 703 ASP A O 1
ATOM 5272 N N . ASN A 1 704 ? 9.973 15.361 17.867 1.00 89.62 704 ASN A N 1
ATOM 5273 C CA . ASN A 1 704 ? 8.683 14.670 17.881 1.00 89.62 704 ASN A CA 1
ATOM 5274 C C . ASN A 1 704 ? 7.566 15.693 18.145 1.00 89.62 704 ASN A C 1
ATOM 5276 O O . ASN A 1 704 ? 7.212 15.919 19.312 1.00 89.62 704 ASN A O 1
ATOM 5280 N N . PRO A 1 705 ? 7.024 16.358 17.099 1.00 89.56 705 PRO A N 1
ATOM 5281 C CA . PRO A 1 705 ? 6.044 17.420 17.266 1.00 89.56 705 PRO A CA 1
ATOM 5282 C C . PRO A 1 705 ? 4.828 16.941 18.052 1.00 89.56 705 PRO A C 1
ATOM 5284 O O . PRO A 1 705 ? 4.186 15.944 17.709 1.00 89.56 705 PRO A O 1
ATOM 5287 N N . SER A 1 706 ? 4.482 17.681 19.104 1.00 88.25 706 SER A N 1
ATOM 5288 C CA . SER A 1 706 ? 3.287 17.371 19.877 1.00 88.25 706 SER A CA 1
ATOM 5289 C C . SER A 1 706 ? 2.036 17.928 19.206 1.00 88.25 706 SER A C 1
ATOM 5291 O O . SER A 1 706 ? 1.964 19.099 18.836 1.00 88.25 706 SER A O 1
ATOM 5293 N N . ILE A 1 707 ? 1.018 17.082 19.116 1.00 88.50 707 ILE A N 1
ATOM 5294 C CA . ILE A 1 707 ? -0.307 17.385 18.594 1.00 88.50 707 ILE A CA 1
ATOM 5295 C C . ILE A 1 707 ? -1.377 17.260 19.678 1.00 88.50 707 ILE A C 1
ATOM 5297 O O . ILE A 1 707 ? -1.206 16.573 20.687 1.00 88.50 707 ILE A O 1
ATOM 5301 N N . GLY A 1 708 ? -2.511 17.920 19.446 1.00 89.00 708 GLY A N 1
ATOM 5302 C CA . GLY A 1 708 ? -3.703 17.750 20.268 1.00 89.00 708 GLY A CA 1
ATOM 5303 C C . GLY A 1 708 ? -4.374 16.401 20.003 1.00 89.00 708 GLY A C 1
ATOM 5304 O O . GLY A 1 708 ? -4.802 16.151 18.879 1.00 89.00 708 GLY A O 1
ATOM 5305 N N . VAL A 1 709 ? -4.522 15.571 21.036 1.00 86.62 709 VAL A N 1
ATOM 5306 C CA . VAL A 1 709 ? -5.205 14.270 20.983 1.00 86.62 709 VAL A CA 1
ATOM 5307 C C . VAL A 1 709 ? -6.393 14.215 21.943 1.00 86.62 709 VAL A C 1
ATOM 5309 O O . VAL A 1 709 ? -6.335 14.707 23.073 1.00 86.62 709 VAL A O 1
ATOM 5312 N N . GLY A 1 710 ? -7.491 13.608 21.494 1.00 87.50 710 GLY A N 1
ATOM 5313 C CA . GLY A 1 710 ? -8.701 13.448 22.298 1.00 87.50 710 GLY A CA 1
ATOM 5314 C C . GLY A 1 710 ? -9.402 14.769 22.634 1.00 87.50 710 GLY A C 1
ATOM 5315 O O . GLY A 1 710 ? -9.400 15.729 21.862 1.00 87.50 710 GLY A O 1
ATOM 5316 N N . GLY A 1 711 ? -10.051 14.809 23.797 1.00 90.81 711 GLY A N 1
ATOM 5317 C CA . GLY A 1 711 ? -10.944 15.899 24.176 1.00 90.81 711 GLY A CA 1
ATOM 5318 C C . GLY A 1 711 ? -12.304 15.819 23.478 1.00 90.81 711 GLY A C 1
ATOM 5319 O O . GLY A 1 711 ? -12.516 15.107 22.494 1.00 90.81 711 GLY A O 1
ATOM 5320 N N . ALA A 1 712 ? -13.269 16.572 23.990 1.00 90.69 712 ALA A N 1
ATOM 5321 C CA . ALA A 1 712 ? -14.661 16.384 23.607 1.00 90.69 712 ALA A CA 1
ATOM 5322 C C . ALA A 1 712 ? -14.975 16.724 22.138 1.00 90.69 712 ALA A C 1
ATOM 5324 O O . ALA A 1 712 ? -15.821 16.081 21.514 1.00 90.69 712 ALA A O 1
ATOM 5325 N N . ALA A 1 713 ? -14.292 17.729 21.579 1.00 88.94 713 ALA A N 1
ATOM 5326 C CA . ALA A 1 713 ? -14.474 18.142 20.187 1.00 88.94 713 ALA A CA 1
ATOM 5327 C C . ALA A 1 713 ? -13.969 17.091 19.184 1.00 88.94 713 ALA A C 1
ATOM 5329 O O . ALA A 1 713 ? -14.474 17.039 18.066 1.00 88.94 713 ALA A O 1
ATOM 5330 N N . PHE A 1 714 ? -13.009 16.252 19.588 1.00 87.06 714 PHE A N 1
ATOM 5331 C CA . PHE A 1 714 ? -12.514 15.132 18.791 1.00 87.06 714 PHE A CA 1
ATOM 5332 C C . PHE A 1 714 ? -13.432 13.908 18.905 1.00 87.06 714 PHE A C 1
ATOM 5334 O O . PHE A 1 714 ? -13.769 13.295 17.895 1.00 87.06 714 PHE A O 1
ATOM 5341 N N . LEU A 1 715 ? -13.886 13.584 20.123 1.00 89.94 715 LEU A N 1
ATOM 5342 C CA . LEU A 1 715 ? -14.696 12.387 20.383 1.00 89.94 715 LEU A CA 1
ATOM 5343 C C . LEU A 1 715 ? -16.062 12.416 19.683 1.00 89.94 715 LEU A C 1
ATOM 5345 O O . LEU A 1 715 ? -16.511 11.392 19.176 1.00 89.94 715 LEU A O 1
ATOM 5349 N N . LYS A 1 716 ? -16.743 13.570 19.625 1.00 91.06 716 LYS A N 1
ATOM 5350 C CA . LYS A 1 716 ? -18.103 13.639 19.058 1.00 91.06 716 LYS A CA 1
ATOM 5351 C C . LYS A 1 716 ? -18.171 13.255 17.568 1.00 91.06 716 LYS A C 1
ATOM 5353 O O . LYS A 1 716 ? -18.973 12.377 17.256 1.00 91.06 716 LYS A O 1
ATOM 5358 N N . PRO A 1 717 ? -17.375 13.847 16.654 1.00 88.69 717 PRO A N 1
ATOM 5359 C CA . PRO A 1 717 ? -17.356 13.421 15.252 1.00 88.69 717 PRO A CA 1
ATOM 5360 C C . PRO A 1 717 ? -17.026 11.934 15.082 1.00 88.69 717 PRO A C 1
ATOM 5362 O O . PRO A 1 717 ? -17.643 11.263 14.261 1.00 88.69 717 PRO A O 1
ATOM 5365 N N . TRP A 1 718 ? -16.110 11.412 15.900 1.00 87.38 718 TRP A N 1
ATOM 5366 C CA . TRP A 1 718 ? -15.746 9.996 15.909 1.00 87.38 718 TRP A CA 1
ATOM 5367 C C . TRP A 1 718 ? -16.911 9.082 16.297 1.00 87.38 718 TRP A C 1
ATOM 5369 O O . TRP A 1 718 ? -17.213 8.122 15.592 1.00 87.38 718 TRP A O 1
ATOM 5379 N N . PHE A 1 719 ? -17.619 9.398 17.382 1.00 91.75 719 PHE A N 1
ATOM 5380 C CA . PHE A 1 719 ? -18.801 8.633 17.778 1.00 91.75 719 PHE A CA 1
ATOM 5381 C C . PHE A 1 719 ? -19.939 8.750 16.771 1.00 91.75 719 PHE A C 1
ATOM 5383 O O . PHE A 1 719 ? -20.665 7.783 16.560 1.00 91.75 719 PHE A O 1
ATOM 5390 N N . ASP A 1 720 ? -20.107 9.908 16.135 1.00 90.88 720 ASP A N 1
ATOM 5391 C CA . ASP A 1 720 ? -21.114 10.074 15.089 1.00 90.88 720 ASP A CA 1
ATOM 5392 C C . ASP A 1 720 ? -20.820 9.203 13.866 1.00 90.88 720 ASP A C 1
ATOM 5394 O O . ASP A 1 720 ? -21.751 8.605 13.331 1.00 90.88 720 ASP A O 1
ATOM 5398 N N . ALA A 1 721 ? -19.553 9.083 13.458 1.00 87.38 721 ALA A N 1
ATOM 5399 C CA . ALA A 1 721 ? -19.156 8.189 12.372 1.00 87.38 721 ALA A CA 1
ATOM 5400 C C . ALA A 1 721 ? -19.557 6.736 12.677 1.00 87.38 721 ALA A C 1
ATOM 5402 O O . ALA A 1 721 ? -20.294 6.129 11.904 1.00 87.38 721 ALA A O 1
ATOM 5403 N N . TYR A 1 722 ? -19.198 6.217 13.854 1.00 89.44 722 TYR A N 1
ATOM 5404 C CA . TYR A 1 722 ? -19.564 4.850 14.237 1.00 89.44 722 TYR A CA 1
ATOM 5405 C C . TYR A 1 722 ? -21.063 4.635 14.438 1.00 89.44 722 TYR A C 1
ATOM 5407 O O . TYR A 1 722 ? -21.587 3.581 14.092 1.00 89.44 722 TYR A O 1
ATOM 5415 N N . ARG A 1 723 ? -21.787 5.626 14.968 1.00 91.62 723 ARG A N 1
ATOM 5416 C CA . ARG A 1 723 ? -23.253 5.552 15.075 1.00 91.62 723 ARG A CA 1
ATOM 5417 C C . ARG A 1 723 ? -23.924 5.458 13.710 1.00 91.62 723 ARG A C 1
ATOM 5419 O O . ARG A 1 723 ? -24.929 4.765 13.592 1.00 91.62 723 ARG A O 1
ATOM 5426 N N . ASN A 1 724 ? -23.399 6.167 12.712 1.00 89.94 724 ASN A N 1
ATOM 5427 C CA . ASN A 1 724 ? -23.915 6.103 11.346 1.00 89.94 724 ASN A CA 1
ATOM 5428 C C . ASN A 1 724 ? -23.617 4.747 10.695 1.00 89.94 724 ASN A C 1
ATOM 5430 O O . ASN A 1 724 ? -24.435 4.260 9.917 1.00 89.94 724 ASN A O 1
ATOM 5434 N N . ASP A 1 725 ? -22.486 4.141 11.055 1.00 89.00 725 ASP A N 1
ATOM 5435 C CA . ASP A 1 725 ? -22.059 2.846 10.539 1.00 89.00 725 ASP A CA 1
ATOM 5436 C C . ASP A 1 725 ? -22.714 1.654 11.270 1.00 89.00 725 ASP A C 1
ATOM 5438 O O . ASP A 1 725 ? -22.752 0.557 10.723 1.00 89.00 725 ASP A O 1
ATOM 5442 N N . ALA A 1 726 ? -23.274 1.829 12.467 1.00 91.12 726 ALA A N 1
ATOM 5443 C CA . ALA A 1 726 ? -23.863 0.736 13.240 1.00 91.12 726 ALA A CA 1
ATOM 5444 C C . ALA A 1 726 ? -25.251 0.309 12.699 1.00 91.12 726 ALA A C 1
ATOM 5446 O O . ALA A 1 726 ? -26.250 0.998 12.944 1.00 91.12 726 ALA A O 1
ATOM 5447 N N . PRO A 1 727 ? -25.392 -0.860 12.036 1.00 89.44 727 PRO A N 1
ATOM 5448 C CA . PRO A 1 727 ? -26.615 -1.221 11.304 1.00 89.44 727 PRO A CA 1
ATOM 5449 C C . PRO A 1 727 ? -27.839 -1.438 12.204 1.00 89.44 727 PRO A C 1
ATOM 5451 O O . PRO A 1 727 ? -28.982 -1.312 11.761 1.00 89.44 727 PRO A O 1
ATOM 5454 N N . HIS A 1 728 ? -27.611 -1.775 13.472 1.00 92.88 728 HIS A N 1
ATOM 5455 C CA . HIS A 1 728 ? -28.657 -2.067 14.452 1.00 92.88 728 HIS A CA 1
ATOM 5456 C C . HIS A 1 728 ? -28.661 -1.081 15.629 1.00 92.88 728 HIS A C 1
ATOM 5458 O O . HIS A 1 728 ? -29.417 -1.279 16.578 1.00 92.88 728 HIS A O 1
ATOM 5464 N N . GLY A 1 729 ? -27.873 -0.006 15.541 1.00 91.81 729 GLY A N 1
ATOM 5465 C CA . GLY A 1 729 ? -27.710 1.002 16.583 1.00 91.81 729 GLY A CA 1
ATOM 5466 C C . GLY A 1 729 ? -26.395 0.870 17.346 1.00 91.81 729 GLY A C 1
ATOM 5467 O O . GLY A 1 729 ? -25.749 -0.176 17.341 1.00 91.81 729 GLY A O 1
ATOM 5468 N N . ALA A 1 730 ? -26.024 1.955 18.019 1.00 95.38 730 ALA A N 1
ATOM 5469 C CA . ALA A 1 730 ? -24.864 2.043 18.892 1.00 95.38 730 ALA A CA 1
ATOM 5470 C C . ALA A 1 730 ? -25.252 2.738 20.200 1.00 95.38 730 ALA A C 1
ATOM 5472 O O . ALA A 1 730 ? -26.141 3.593 20.194 1.00 95.38 730 ALA A O 1
ATOM 5473 N N . ILE A 1 731 ? -24.560 2.404 21.289 1.00 96.38 731 ILE A N 1
ATOM 5474 C CA . ILE A 1 731 ? -24.635 3.135 22.561 1.00 96.38 731 ILE A CA 1
ATOM 5475 C C . ILE A 1 731 ? -23.279 3.753 22.897 1.00 96.38 731 ILE A C 1
ATOM 5477 O O . ILE A 1 731 ? -22.250 3.138 22.626 1.00 96.38 731 ILE A O 1
ATOM 5481 N N . VAL A 1 732 ? -23.274 4.946 23.492 1.00 96.44 732 VAL A N 1
ATOM 5482 C CA . VAL A 1 732 ? -22.072 5.576 24.057 1.00 96.44 732 VAL A CA 1
ATOM 5483 C C . VAL A 1 732 ? -22.120 5.485 25.574 1.00 96.44 732 VAL A C 1
ATOM 5485 O O . VAL A 1 732 ? -23.059 5.978 26.198 1.00 96.44 732 VAL A O 1
ATOM 5488 N N . VAL A 1 733 ? -21.116 4.866 26.177 1.00 96.12 733 VAL A N 1
ATOM 5489 C CA . VAL A 1 733 ? -21.067 4.612 27.617 1.00 96.12 733 VAL A CA 1
ATOM 5490 C C . VAL A 1 733 ? -19.706 4.977 28.206 1.00 96.12 733 VAL A C 1
ATOM 5492 O O . VAL A 1 733 ? -18.747 5.261 27.493 1.00 96.12 733 VAL A O 1
ATOM 5495 N N . THR A 1 734 ? -19.647 5.027 29.530 1.00 94.56 734 THR A N 1
ATOM 5496 C CA . THR A 1 734 ? -18.402 5.094 30.300 1.00 94.56 734 THR A CA 1
ATOM 5497 C C . THR A 1 734 ? -18.603 4.336 31.605 1.00 94.56 734 THR A C 1
ATOM 5499 O O . THR A 1 734 ? -19.715 4.286 32.138 1.00 94.56 734 THR A O 1
ATOM 5502 N N . ALA A 1 735 ? -17.550 3.704 32.116 1.00 92.31 735 ALA A N 1
ATOM 5503 C CA . ALA A 1 735 ? -17.640 2.800 33.258 1.00 92.31 735 ALA A CA 1
ATOM 5504 C C . ALA A 1 735 ? -17.666 3.496 34.635 1.00 92.31 735 ALA A C 1
ATOM 5506 O O . ALA A 1 735 ? -17.725 2.811 35.660 1.00 92.31 735 ALA A O 1
ATOM 5507 N N . GLY A 1 736 ? -17.675 4.829 34.679 1.00 91.88 736 GLY A N 1
ATOM 5508 C CA . GLY A 1 736 ? -17.525 5.643 35.886 1.00 91.88 736 GLY A CA 1
ATOM 5509 C C . GLY A 1 736 ? -16.287 6.537 35.804 1.00 91.88 736 GLY A C 1
ATOM 5510 O O . GLY A 1 736 ? -15.545 6.486 34.831 1.00 91.88 736 GLY A O 1
ATOM 5511 N N . ASP A 1 737 ? -16.075 7.381 36.817 1.00 93.81 737 ASP A N 1
ATOM 5512 C CA . ASP A 1 737 ? -14.948 8.333 36.888 1.00 93.81 737 ASP A CA 1
ATOM 5513 C C . ASP A 1 737 ? -14.874 9.323 35.710 1.00 93.81 737 ASP A C 1
ATOM 5515 O O . ASP A 1 737 ? -13.876 9.989 35.447 1.00 93.81 737 ASP A O 1
ATOM 5519 N N . ALA A 1 738 ? -16.021 9.575 35.074 1.00 94.19 738 ALA A N 1
ATOM 5520 C CA . ALA A 1 738 ? -16.143 10.662 34.114 1.00 94.19 738 ALA A CA 1
ATOM 5521 C C . ALA A 1 738 ? -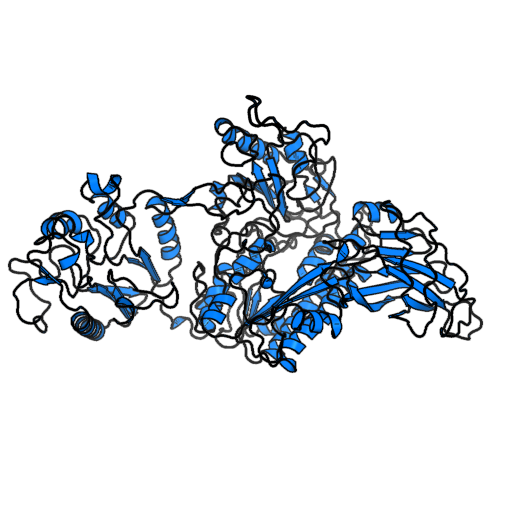15.935 12.059 34.733 1.00 94.19 738 ALA A C 1
ATOM 5523 O O . ALA A 1 738 ? -15.641 13.013 34.016 1.00 94.19 738 ALA A O 1
ATOM 5524 N N . VAL A 1 739 ? -16.083 12.187 36.055 1.00 94.56 739 VAL A N 1
ATOM 5525 C CA . VAL A 1 739 ? -15.941 13.412 36.864 1.00 94.56 739 VAL A CA 1
ATOM 5526 C C . VAL A 1 739 ? -15.067 13.137 38.093 1.00 94.56 739 VAL A C 1
ATOM 5528 O O . VAL A 1 739 ? -14.775 11.983 38.380 1.00 94.56 739 VAL A O 1
ATOM 5531 N N . GLY A 1 740 ? -14.709 14.170 38.867 1.00 90.88 740 GLY A N 1
ATOM 5532 C CA . GLY A 1 740 ? -13.723 14.072 39.954 1.00 90.88 740 GLY A CA 1
ATOM 5533 C C . GLY A 1 740 ? -12.283 13.912 39.446 1.00 90.88 740 GLY A C 1
ATOM 5534 O O . GLY A 1 740 ? -12.064 13.622 38.279 1.00 90.88 740 GLY A O 1
ATOM 5535 N N . ALA A 1 741 ? -11.295 14.257 40.280 1.00 90.06 741 ALA A N 1
ATOM 5536 C CA . ALA A 1 741 ? -9.883 14.487 39.903 1.00 90.06 741 ALA A CA 1
ATOM 5537 C C . ALA A 1 741 ? -9.648 15.176 38.530 1.00 90.06 741 ALA A C 1
ATOM 5539 O O . ALA A 1 741 ? -8.624 14.974 37.881 1.00 90.06 741 ALA A O 1
ATOM 5540 N N . THR A 1 742 ? -10.583 16.033 38.111 1.00 91.25 742 THR A N 1
ATOM 5541 C CA . THR A 1 742 ? -10.619 16.609 36.765 1.00 91.25 742 THR A CA 1
ATOM 5542 C C . THR A 1 742 ? -9.676 17.809 36.594 1.00 91.25 742 THR A C 1
ATOM 5544 O O . THR A 1 742 ? -9.286 18.459 37.577 1.00 91.25 742 THR A O 1
ATOM 5547 N N . PRO A 1 743 ? -9.333 18.188 35.346 1.00 93.25 743 PRO A N 1
ATOM 5548 C CA . PRO A 1 743 ? -8.607 19.422 35.070 1.00 93.25 743 PRO A CA 1
ATOM 5549 C C . PRO A 1 743 ? -9.356 20.678 35.552 1.00 93.25 743 PRO A C 1
ATOM 5551 O O . PRO A 1 743 ? -10.587 20.674 35.659 1.00 93.25 743 PRO A O 1
ATOM 5554 N N . PRO A 1 744 ? -8.660 21.820 35.746 1.00 93.44 744 PRO A N 1
ATOM 5555 C CA . PRO A 1 744 ? -9.276 23.051 36.249 1.00 93.44 744 PRO A CA 1
ATOM 5556 C C . PRO A 1 744 ? -10.498 23.537 35.460 1.00 93.44 744 PRO A C 1
ATOM 5558 O O . PRO A 1 744 ? -11.394 24.136 36.050 1.00 93.44 744 PRO A O 1
ATOM 5561 N N . ILE A 1 745 ? -10.549 23.274 34.148 1.00 91.94 745 ILE A N 1
ATOM 5562 C CA . ILE A 1 745 ? -11.680 23.655 33.291 1.00 91.94 745 ILE A CA 1
ATOM 5563 C C . ILE A 1 745 ? -12.985 22.936 33.668 1.00 91.94 745 ILE A C 1
ATOM 5565 O O . ILE A 1 745 ? -14.055 23.488 33.435 1.00 91.94 745 ILE A O 1
ATOM 5569 N N . SER A 1 746 ? -12.905 21.758 34.291 1.00 94.50 746 SER A N 1
ATOM 5570 C CA . SER A 1 746 ? -14.052 21.032 34.844 1.00 94.50 746 SER A CA 1
ATOM 5571 C C . SER A 1 746 ? -14.189 21.298 36.348 1.00 94.50 746 SER A C 1
ATOM 5573 O O . SER A 1 746 ? -15.214 21.817 36.802 1.00 94.50 746 SER A O 1
ATOM 5575 N N . ALA A 1 747 ? -13.125 21.061 37.125 1.00 93.75 747 ALA A N 1
ATOM 5576 C CA . ALA A 1 747 ? -13.159 21.127 38.587 1.00 93.75 747 ALA A CA 1
ATOM 5577 C C . ALA A 1 747 ? -13.574 22.504 39.139 1.00 93.75 747 ALA A C 1
ATOM 5579 O O . ALA A 1 747 ? -14.300 22.583 40.132 1.00 93.75 747 ALA A O 1
ATOM 5580 N N . PHE A 1 748 ? -13.147 23.611 38.511 1.00 94.12 748 PHE A N 1
ATOM 5581 C CA . PHE A 1 748 ? -13.486 24.967 38.973 1.00 94.12 748 PHE A CA 1
ATOM 5582 C C . PHE A 1 748 ? -14.995 25.244 38.926 1.00 94.12 748 PHE A C 1
ATOM 5584 O O . PHE A 1 748 ? -15.520 25.992 39.753 1.00 94.12 748 PHE A O 1
ATOM 5591 N N . PHE A 1 749 ? -15.693 24.607 37.988 1.00 94.81 749 PHE A N 1
ATOM 5592 C CA . PHE A 1 749 ? -17.141 24.696 37.820 1.00 94.81 749 PHE A CA 1
ATOM 5593 C C . PHE A 1 749 ? -17.860 23.493 38.443 1.00 94.81 749 PHE A C 1
ATOM 5595 O O . PHE A 1 749 ? -19.019 23.229 38.133 1.00 94.81 749 PHE A O 1
ATOM 5602 N N . GLY A 1 750 ? -17.182 22.769 39.343 1.00 94.12 750 GLY A N 1
ATOM 5603 C CA . GLY A 1 750 ? -17.713 21.618 40.066 1.00 94.12 750 GLY A CA 1
ATOM 5604 C C . GLY A 1 750 ? -18.279 20.548 39.139 1.00 94.12 750 GLY A C 1
ATOM 5605 O O . GLY A 1 750 ? -19.398 20.106 39.391 1.00 94.12 750 GLY A O 1
ATOM 5606 N N . ASP A 1 751 ? -17.543 20.239 38.068 1.00 97.25 751 ASP A N 1
ATOM 5607 C CA . ASP A 1 751 ? -17.794 19.202 37.057 1.00 97.25 751 ASP A CA 1
ATOM 5608 C C . ASP A 1 751 ? -19.107 19.301 36.258 1.00 97.25 751 ASP A C 1
ATOM 5610 O O . ASP A 1 751 ? -19.385 18.440 35.425 1.00 97.25 751 ASP A O 1
ATOM 5614 N N . GLU A 1 752 ? -19.882 20.380 36.417 1.00 95.62 752 GLU A N 1
ATOM 5615 C CA . GLU A 1 752 ? -21.088 20.627 35.607 1.00 95.62 752 GLU A CA 1
ATOM 5616 C C . GLU A 1 752 ? -20.794 20.655 34.099 1.00 95.62 752 GLU A C 1
ATOM 5618 O O . GLU A 1 752 ? -21.516 19.976 33.366 1.00 95.62 752 GLU A O 1
ATOM 5623 N N . PRO A 1 753 ? -19.725 21.334 33.614 1.00 96.44 753 PRO A N 1
ATOM 5624 C CA . PRO A 1 753 ? -19.423 21.346 32.187 1.00 96.44 753 PRO A CA 1
ATOM 5625 C C . PRO A 1 753 ? -19.209 19.944 31.626 1.00 96.44 753 PRO A C 1
ATOM 5627 O O . PRO A 1 753 ? -19.594 19.686 30.497 1.00 96.44 753 PRO A O 1
ATOM 5630 N N . THR A 1 754 ? -18.642 19.024 32.408 1.00 96.50 754 THR A N 1
ATOM 5631 C CA . THR A 1 754 ? -18.388 17.651 31.964 1.00 96.50 754 THR A CA 1
ATOM 5632 C C . THR A 1 754 ? -19.678 16.893 31.699 1.00 96.50 754 THR A C 1
ATOM 5634 O O . THR A 1 754 ? -19.852 16.351 30.609 1.00 96.50 754 THR A O 1
ATOM 5637 N N . VAL A 1 755 ? -20.625 16.928 32.638 1.00 95.81 755 VAL A N 1
ATOM 5638 C CA . VAL A 1 755 ? -21.917 16.237 32.492 1.00 95.81 755 VAL A CA 1
ATOM 5639 C C . VAL A 1 755 ? -22.763 16.853 31.369 1.00 95.81 755 VAL A C 1
ATOM 5641 O O . VAL A 1 755 ? -23.396 16.132 30.589 1.00 95.81 755 VAL A O 1
ATOM 5644 N N . GLU A 1 756 ? -22.750 18.183 31.243 1.00 95.19 756 GLU A N 1
ATOM 5645 C CA . GLU A 1 756 ? -23.427 18.888 30.147 1.00 95.19 756 GLU A CA 1
ATOM 5646 C C . GLU A 1 756 ? -22.856 18.483 28.782 1.00 95.19 756 GLU A C 1
ATOM 5648 O O . GLU A 1 756 ? -23.605 18.255 27.829 1.00 95.19 756 GLU A O 1
ATOM 5653 N N . LEU A 1 757 ? -21.533 18.343 28.686 1.00 95.06 757 LEU A N 1
ATOM 5654 C CA . LEU A 1 757 ? -20.859 18.004 27.440 1.00 95.06 757 LEU A CA 1
ATOM 5655 C C . LEU A 1 757 ? -21.021 16.518 27.091 1.00 95.06 757 LEU A C 1
ATOM 5657 O O . LEU A 1 757 ? -21.300 16.211 25.938 1.00 95.06 757 LEU A O 1
ATOM 5661 N N . MET A 1 758 ? -20.986 15.604 28.064 1.00 95.62 758 MET A N 1
ATOM 5662 C CA . MET A 1 758 ? -21.372 14.198 27.851 1.00 95.62 758 MET A CA 1
ATOM 5663 C C . MET A 1 758 ? -22.811 14.083 27.333 1.00 95.62 758 MET A C 1
ATOM 5665 O O . MET A 1 758 ? -23.086 13.340 26.391 1.00 95.62 758 MET A O 1
ATOM 5669 N N . THR A 1 759 ? -23.731 14.883 27.879 1.00 94.75 759 THR A N 1
ATOM 5670 C CA . THR A 1 759 ? -25.113 14.951 27.385 1.00 94.75 759 THR A CA 1
ATOM 5671 C C . THR A 1 759 ? -25.171 15.473 25.945 1.00 94.75 759 THR A C 1
ATOM 5673 O O . THR A 1 759 ? -25.909 14.931 25.126 1.00 94.75 759 THR A O 1
ATOM 5676 N N . ALA A 1 760 ? -24.368 16.484 25.599 1.00 94.19 760 ALA A N 1
ATOM 5677 C CA . ALA A 1 760 ? -24.278 17.008 24.233 1.00 94.19 760 ALA A CA 1
ATOM 5678 C C . ALA A 1 760 ? -23.614 16.026 23.245 1.00 94.19 760 ALA A C 1
ATOM 5680 O O . ALA A 1 760 ? -23.988 15.983 22.070 1.00 94.19 760 ALA A O 1
ATOM 5681 N N . ILE A 1 761 ? -22.651 15.225 23.711 1.00 94.06 761 ILE A N 1
ATOM 5682 C CA . ILE A 1 761 ? -22.039 14.132 22.943 1.00 94.06 761 ILE A CA 1
ATOM 5683 C C . ILE A 1 761 ? -23.057 13.005 22.698 1.00 94.06 761 ILE A C 1
ATOM 5685 O O . ILE A 1 761 ? -23.019 12.337 21.658 1.00 94.06 761 ILE A O 1
ATOM 5689 N N . GLY A 1 762 ? -23.999 12.836 23.627 1.00 94.12 762 GLY A N 1
ATOM 5690 C CA . GLY A 1 762 ? -25.062 11.840 23.580 1.00 94.12 762 GLY A CA 1
ATOM 5691 C C . GLY A 1 762 ? -24.683 10.536 24.273 1.00 94.12 762 GLY A C 1
ATOM 5692 O O . GLY A 1 762 ? -24.935 9.479 23.715 1.00 94.12 762 GLY A O 1
ATOM 5693 N N . PHE A 1 763 ? -24.032 10.600 25.435 1.00 96.12 763 PHE A N 1
ATOM 5694 C CA . PHE A 1 763 ? -23.868 9.416 26.282 1.00 96.12 763 PHE A CA 1
ATOM 5695 C C . PHE A 1 763 ? -25.236 8.817 26.636 1.00 96.12 763 PHE A C 1
ATOM 5697 O O . PHE A 1 763 ? -26.184 9.552 26.914 1.00 96.12 763 PHE A O 1
ATOM 5704 N N . ASP A 1 764 ? -25.315 7.490 26.629 1.00 96.38 764 ASP A N 1
ATOM 5705 C CA . ASP A 1 764 ? -26.513 6.691 26.883 1.00 96.38 764 ASP A CA 1
ATOM 5706 C C . ASP A 1 764 ? -26.553 6.127 28.307 1.00 96.38 764 ASP A C 1
ATOM 5708 O O . ASP A 1 764 ? -27.637 5.860 28.828 1.00 96.38 764 ASP A O 1
ATOM 5712 N N . ALA A 1 765 ? -25.392 5.946 28.945 1.00 95.81 765 ALA A N 1
ATOM 5713 C CA . ALA A 1 765 ? -25.253 5.564 30.349 1.00 95.81 765 ALA A CA 1
ATOM 5714 C C . ALA A 1 765 ? -23.847 5.891 30.884 1.00 95.81 765 ALA A C 1
ATOM 5716 O O . ALA A 1 765 ? -22.888 5.976 30.120 1.00 95.81 765 ALA A O 1
ATOM 5717 N N . ASP A 1 766 ? -23.732 6.013 32.203 1.00 95.56 766 ASP A N 1
ATOM 5718 C CA . ASP A 1 766 ? -22.460 6.117 32.930 1.00 95.56 766 ASP A CA 1
ATOM 5719 C C . ASP A 1 766 ? -22.488 5.142 34.118 1.00 95.56 766 ASP A C 1
ATOM 5721 O O . ASP A 1 766 ? -23.543 4.904 34.712 1.00 95.56 766 ASP A O 1
ATOM 5725 N N . GLY A 1 767 ? -21.355 4.537 34.448 1.00 93.38 767 GLY A N 1
ATOM 5726 C CA . GLY A 1 767 ? -21.161 3.812 35.694 1.00 93.38 767 GLY A CA 1
ATOM 5727 C C . GLY A 1 767 ? -20.960 4.756 36.881 1.00 93.38 767 GLY A C 1
ATOM 5728 O O . GLY A 1 767 ? -21.226 5.955 36.835 1.00 93.38 767 GLY A O 1
ATOM 5729 N N . LEU A 1 768 ? -20.511 4.206 38.005 1.00 92.12 768 LEU A N 1
ATOM 5730 C CA . LEU A 1 768 ? -20.117 4.996 39.171 1.00 92.12 768 LEU A CA 1
ATOM 5731 C C . LEU A 1 768 ? -18.802 4.445 39.707 1.00 92.12 768 LEU A C 1
ATOM 5733 O O . LEU A 1 768 ? -18.791 3.356 40.286 1.00 92.12 768 LEU A O 1
ATOM 5737 N N . GLY A 1 769 ? -17.728 5.210 39.546 1.00 92.50 769 GLY A N 1
ATOM 5738 C CA . GLY A 1 769 ? -16.437 4.949 40.171 1.00 92.50 769 GLY A CA 1
ATOM 5739 C C . GLY A 1 769 ? -16.244 5.768 41.450 1.00 92.50 769 GLY A C 1
ATOM 5740 O O . GLY A 1 769 ? -17.188 6.348 42.006 1.00 92.50 769 GLY A O 1
ATOM 5741 N N . ASN A 1 770 ? -15.017 5.790 41.969 1.00 92.12 770 ASN A N 1
ATOM 5742 C CA . ASN A 1 770 ? -14.695 6.529 43.192 1.00 92.12 770 ASN A CA 1
ATOM 5743 C C . ASN A 1 770 ? -14.758 8.047 43.009 1.00 92.12 770 ASN A C 1
ATOM 5745 O O . ASN A 1 770 ? -15.219 8.737 43.924 1.00 92.12 770 ASN A O 1
ATOM 5749 N N . HIS A 1 771 ? -14.316 8.572 41.868 1.00 94.19 771 HIS A N 1
ATOM 5750 C CA . HIS A 1 771 ? -14.208 10.009 41.633 1.00 94.19 771 HIS A CA 1
ATOM 5751 C C . HIS A 1 771 ? -15.569 10.697 41.475 1.00 94.19 771 HIS A C 1
ATOM 5753 O O . HIS A 1 771 ? -15.717 11.863 41.860 1.00 94.19 771 HIS A O 1
ATOM 5759 N N . ASN A 1 772 ? -16.623 9.946 41.130 1.00 92.75 772 ASN A N 1
ATOM 5760 C CA . ASN A 1 772 ? -18.012 10.408 41.257 1.00 92.75 772 ASN A CA 1
ATOM 5761 C C . ASN A 1 772 ? -18.363 10.889 42.687 1.00 92.75 772 ASN A C 1
ATOM 5763 O O . ASN A 1 772 ? -19.279 11.696 42.868 1.00 92.75 772 ASN A O 1
ATOM 5767 N N . PHE A 1 773 ? -17.631 10.438 43.714 1.00 93.00 773 PHE A N 1
ATOM 5768 C CA . PHE A 1 773 ? -17.872 10.755 45.125 1.00 93.00 773 PHE A CA 1
ATOM 5769 C C . PHE A 1 773 ? -16.783 11.628 45.776 1.00 93.00 773 PHE A C 1
ATOM 5771 O O . PHE A 1 773 ? -16.790 11.782 47.001 1.00 93.00 773 PHE A O 1
ATOM 5778 N N . ASP A 1 774 ? -15.892 12.260 45.000 1.00 92.12 774 ASP A N 1
ATOM 5779 C CA . ASP A 1 774 ? -14.812 13.125 45.520 1.00 92.12 774 ASP A CA 1
ATOM 5780 C C . ASP A 1 774 ? -15.322 14.261 46.428 1.00 92.12 774 ASP A C 1
ATOM 5782 O O . ASP A 1 774 ? -14.679 14.641 47.420 1.00 92.12 774 ASP A O 1
ATOM 5786 N N . VAL A 1 775 ? -16.497 14.811 46.097 1.00 91.44 775 VAL A N 1
ATOM 5787 C CA . VAL A 1 775 ? -17.182 15.834 46.900 1.00 91.44 775 VAL A CA 1
ATOM 5788 C C . VAL A 1 775 ? -18.091 15.179 47.943 1.00 91.44 775 VAL A C 1
ATOM 5790 O O . VAL A 1 775 ? -17.843 15.318 49.143 1.00 91.44 775 VAL A O 1
ATOM 5793 N N . SER A 1 776 ? -19.158 14.510 47.494 1.00 89.69 776 SER A N 1
ATOM 5794 C CA . SER A 1 776 ? -20.100 13.728 48.307 1.00 89.69 776 SER A CA 1
ATOM 5795 C C . SER A 1 776 ? -21.159 13.057 47.422 1.00 89.69 776 SER A C 1
ATOM 5797 O O . SER A 1 776 ? -21.426 13.508 46.307 1.00 89.69 776 SER A O 1
ATOM 5799 N N . ALA A 1 777 ? -21.858 12.051 47.953 1.00 86.81 777 ALA A N 1
ATOM 5800 C CA . ALA A 1 777 ? -23.046 11.472 47.325 1.00 86.81 777 ALA A CA 1
ATOM 5801 C C . ALA A 1 777 ? -24.178 12.503 47.131 1.00 86.81 777 ALA A C 1
ATOM 5803 O O . ALA A 1 777 ? -24.937 12.415 46.168 1.00 86.81 777 ALA A O 1
ATOM 5804 N N . GLU A 1 778 ? -24.279 13.513 48.007 1.00 85.62 778 GLU A N 1
ATOM 5805 C CA . GLU A 1 778 ? -25.217 14.632 47.832 1.00 85.62 778 GLU A CA 1
ATOM 5806 C C . GLU A 1 778 ? -24.861 15.481 46.606 1.00 85.62 778 GLU A C 1
ATOM 5808 O O . GLU A 1 778 ? -25.754 15.863 45.855 1.00 85.62 778 GLU A O 1
ATOM 5813 N N . ASN A 1 779 ? -23.573 15.740 46.358 1.00 88.69 779 ASN A N 1
ATOM 5814 C CA . ASN A 1 779 ? -23.140 16.428 45.144 1.00 88.69 779 ASN A CA 1
ATOM 5815 C C . ASN A 1 779 ? -23.445 15.588 43.897 1.00 88.69 779 ASN A C 1
ATOM 5817 O O . ASN A 1 779 ? -24.045 16.095 42.951 1.00 88.69 779 ASN A O 1
ATOM 5821 N N . MET A 1 780 ? -23.096 14.299 43.922 1.00 90.19 780 MET A N 1
ATOM 5822 C CA . MET A 1 780 ? -23.322 13.399 42.793 1.00 90.19 780 MET A CA 1
ATOM 5823 C C . MET A 1 780 ? -24.804 13.329 42.407 1.00 90.19 780 MET A C 1
ATOM 5825 O O . MET A 1 780 ? -25.176 13.683 41.294 1.00 90.19 780 MET A O 1
ATOM 5829 N N . PHE A 1 781 ? -25.682 12.948 43.338 1.00 87.19 781 PHE A N 1
ATOM 5830 C CA . PHE A 1 781 ? -27.099 12.722 43.027 1.00 87.19 781 PHE A CA 1
ATOM 5831 C C . PHE A 1 781 ? -27.970 13.983 43.098 1.00 87.19 781 PHE A C 1
ATOM 5833 O O . PHE A 1 781 ? -29.056 14.014 42.523 1.00 87.19 781 PHE A O 1
ATOM 5840 N N . GLY A 1 782 ? -27.536 15.014 43.826 1.00 84.50 782 GLY A N 1
ATOM 5841 C CA . GLY A 1 782 ? -28.291 16.255 44.009 1.00 84.50 782 GLY A CA 1
ATOM 5842 C C . GLY A 1 782 ? -27.928 17.369 43.028 1.00 84.50 782 GLY A C 1
ATOM 5843 O O . GLY A 1 782 ? -28.751 18.259 42.814 1.00 84.50 782 GLY A O 1
ATOM 5844 N N . ARG A 1 783 ? -26.725 17.333 42.438 1.00 87.44 783 ARG A N 1
ATOM 5845 C CA . ARG A 1 783 ? -26.221 18.370 41.521 1.00 87.44 783 ARG A CA 1
ATOM 5846 C C . ARG A 1 783 ? -25.809 17.816 40.159 1.00 87.44 783 ARG A C 1
ATOM 5848 O O . ARG A 1 783 ? -26.284 18.356 39.170 1.00 87.44 783 ARG A O 1
ATOM 5855 N N . LEU A 1 784 ? -24.990 16.763 40.092 1.00 92.50 784 LEU A N 1
ATOM 5856 C CA . LEU A 1 784 ? -24.480 16.241 38.813 1.00 92.50 784 LEU A CA 1
ATOM 5857 C C . LEU A 1 784 ? -25.509 15.385 38.062 1.00 92.50 784 LEU A C 1
ATOM 5859 O O . LEU A 1 784 ? -25.855 15.703 36.930 1.00 92.50 784 LEU A O 1
ATOM 5863 N N . ALA A 1 785 ? -26.069 14.355 38.700 1.00 90.31 785 ALA A N 1
ATOM 5864 C CA . ALA A 1 785 ? -27.035 13.454 38.067 1.00 90.31 785 ALA A CA 1
ATOM 5865 C C . ALA A 1 785 ? -28.280 14.152 37.475 1.00 90.31 785 ALA A C 1
ATOM 5867 O O . ALA A 1 785 ? -28.727 13.746 36.406 1.00 90.31 785 ALA A O 1
ATOM 5868 N N . PRO A 1 786 ? -28.827 15.231 38.076 1.00 88.62 786 PRO A N 1
ATOM 5869 C CA . PRO A 1 786 ? -29.911 16.000 37.462 1.00 88.62 786 PRO A CA 1
ATOM 5870 C C . PRO A 1 786 ? -29.554 16.725 36.153 1.00 88.62 786 PRO A C 1
ATOM 5872 O O . PRO A 1 786 ? -30.473 17.135 35.445 1.00 88.62 786 PRO A O 1
ATOM 5875 N N . LEU A 1 787 ? -28.265 16.932 35.856 1.00 91.19 787 LEU A N 1
ATOM 5876 C CA . LEU A 1 787 ? -27.796 17.544 34.605 1.00 91.19 787 LEU A CA 1
ATOM 5877 C C . LEU A 1 787 ? -27.634 16.519 33.478 1.00 91.19 787 LEU A C 1
ATOM 5879 O O . LEU A 1 787 ? -27.625 16.904 32.311 1.00 91.19 787 LEU A O 1
ATOM 5883 N N . ALA A 1 788 ? -27.500 15.235 33.817 1.00 92.81 788 ALA A N 1
ATOM 5884 C CA . ALA A 1 788 ? -27.248 14.181 32.849 1.00 92.81 788 ALA A CA 1
ATOM 5885 C C . ALA A 1 788 ? -28.499 13.866 32.017 1.00 92.81 788 ALA A C 1
ATOM 5887 O O . ALA A 1 788 ? -29.596 13.663 32.543 1.00 92.81 788 ALA A O 1
ATOM 5888 N N . GLY A 1 789 ? -28.316 13.762 30.699 1.00 90.88 789 GLY A N 1
ATOM 5889 C CA . GLY A 1 789 ? -29.308 13.198 29.779 1.00 90.88 789 GLY A CA 1
ATOM 5890 C C . GLY A 1 789 ? -29.411 11.668 29.825 1.00 90.88 789 GLY A C 1
ATOM 5891 O O . GLY A 1 789 ? -30.199 11.100 29.073 1.00 90.88 789 GLY A O 1
ATOM 5892 N N . PHE A 1 790 ? -28.638 11.016 30.695 1.00 93.62 790 PHE A N 1
ATOM 5893 C CA . PHE A 1 790 ? -28.459 9.568 30.795 1.00 93.62 790 PHE A CA 1
ATOM 5894 C C . PHE A 1 790 ? -28.509 9.091 32.257 1.00 93.62 790 PHE A C 1
ATOM 5896 O O . PHE A 1 790 ? -28.295 9.889 33.175 1.00 93.62 790 PHE A O 1
ATOM 5903 N N . PRO A 1 791 ? -28.814 7.804 32.511 1.00 93.00 791 PRO A N 1
ATOM 5904 C CA . PRO A 1 791 ? -28.748 7.228 33.844 1.00 93.00 791 PRO A CA 1
ATOM 5905 C C . PRO A 1 791 ? -27.312 6.876 34.264 1.00 93.00 791 PRO A C 1
ATOM 5907 O O . PRO A 1 791 ? -26.528 6.346 33.482 1.00 93.00 791 PRO A O 1
ATOM 5910 N N . TYR A 1 792 ? -27.031 7.075 35.548 1.00 93.19 792 TYR A N 1
ATOM 5911 C CA . TYR A 1 792 ? -25.924 6.467 36.274 1.00 93.19 792 TYR A CA 1
ATOM 5912 C C . TYR A 1 792 ? -26.310 5.065 36.746 1.00 93.19 792 TYR A C 1
ATOM 5914 O O . TYR A 1 792 ? -27.399 4.872 37.305 1.00 93.19 792 TYR A O 1
ATOM 5922 N N . LEU A 1 793 ? -25.425 4.092 36.554 1.00 93.19 793 LEU A N 1
ATOM 5923 C CA . LEU A 1 793 ? -25.695 2.685 36.812 1.00 93.19 793 LEU A CA 1
ATOM 5924 C C . LEU A 1 793 ? -24.793 2.127 37.923 1.00 93.19 793 LEU A C 1
ATOM 5926 O O . LEU A 1 793 ? -23.572 2.215 37.843 1.00 93.19 793 LEU A O 1
ATOM 5930 N N . SER A 1 794 ? -25.385 1.521 38.957 1.00 92.50 794 SER A N 1
ATOM 5931 C CA . SER A 1 794 ? -24.657 0.702 39.942 1.00 92.50 794 SER A CA 1
ATOM 5932 C C . SER A 1 794 ? -25.598 -0.235 40.697 1.00 92.50 794 SER A C 1
ATOM 5934 O O . SER A 1 794 ? -26.556 0.204 41.336 1.00 92.50 794 SER A O 1
ATOM 5936 N N . VAL A 1 795 ? -25.324 -1.537 40.636 1.00 91.31 795 VAL A N 1
ATOM 5937 C CA . VAL A 1 795 ? -26.115 -2.586 41.295 1.00 91.31 795 VAL A CA 1
ATOM 5938 C C . VAL A 1 795 ? -25.659 -2.865 42.733 1.00 91.31 795 VAL A C 1
ATOM 5940 O O . VAL A 1 795 ? -26.435 -3.376 43.538 1.00 91.31 795 VAL A O 1
ATOM 5943 N N . ASN A 1 796 ? -24.419 -2.509 43.083 1.00 90.94 796 ASN A N 1
ATOM 5944 C CA . ASN A 1 796 ? -23.803 -2.805 44.381 1.00 90.94 796 ASN A CA 1
ATOM 5945 C C . ASN A 1 796 ? -23.597 -1.571 45.279 1.00 90.94 796 ASN A C 1
ATOM 5947 O O . ASN A 1 796 ? -22.992 -1.691 46.344 1.00 90.94 796 ASN A O 1
ATOM 5951 N N . LEU A 1 797 ? -24.127 -0.406 44.894 1.00 88.25 797 LEU A N 1
ATOM 5952 C CA . LEU A 1 797 ? -24.262 0.763 45.765 1.00 88.25 797 LEU A CA 1
ATOM 5953 C C . LEU A 1 797 ? -25.628 0.730 46.473 1.00 88.25 797 LEU A C 1
ATOM 5955 O O . LEU A 1 797 ? -26.667 0.982 45.861 1.00 88.25 797 LEU A O 1
ATOM 5959 N N . VAL A 1 798 ? -25.639 0.425 47.773 1.00 83.50 798 VAL A N 1
ATOM 5960 C CA . VAL A 1 798 ? -26.863 0.177 48.560 1.00 83.50 798 VAL A CA 1
ATOM 5961 C C . VAL A 1 798 ? -26.977 1.122 49.766 1.00 83.50 798 VAL A C 1
ATOM 5963 O O . VAL A 1 798 ? -25.972 1.663 50.217 1.00 83.50 798 VAL A O 1
ATOM 5966 N N . PRO A 1 799 ? -28.174 1.379 50.325 1.00 79.56 799 PRO A N 1
ATOM 5967 C CA . PRO A 1 799 ? -28.312 2.198 51.534 1.00 79.56 799 PRO A CA 1
ATOM 5968 C C . PRO A 1 799 ? -27.630 1.564 52.759 1.00 79.56 799 PRO A C 1
ATOM 5970 O O . PRO A 1 799 ? -27.875 0.399 53.071 1.00 79.56 799 PRO A O 1
ATOM 5973 N N . SER A 1 800 ? -26.846 2.344 53.510 1.00 71.69 800 SER A N 1
ATOM 5974 C CA . SER A 1 800 ? -26.137 1.864 54.702 1.00 71.69 800 SER A CA 1
ATOM 5975 C C . SER A 1 800 ? -27.098 1.384 55.798 1.00 71.69 800 SER A C 1
ATOM 5977 O O . SER A 1 800 ? -28.002 2.112 56.219 1.00 71.69 800 SER A O 1
ATOM 5979 N N . GLY A 1 801 ? -26.854 0.186 56.340 1.00 62.59 801 GLY A N 1
ATOM 5980 C CA . GLY A 1 801 ? -27.575 -0.341 57.509 1.00 62.59 801 GLY A CA 1
ATOM 5981 C C . GLY A 1 801 ? -28.841 -1.157 57.208 1.00 62.59 801 GLY A C 1
ATOM 5982 O O . GLY A 1 801 ? -29.586 -1.472 58.143 1.00 62.59 801 GLY A O 1
ATOM 5983 N N . GLY A 1 802 ? -29.083 -1.524 55.946 1.00 51.28 802 GLY A N 1
ATOM 5984 C CA . GLY A 1 802 ? -30.057 -2.546 55.555 1.00 51.28 802 GLY A CA 1
ATOM 5985 C C . GLY A 1 802 ? -29.402 -3.928 55.492 1.00 51.28 802 GLY A C 1
ATOM 5986 O O . GLY A 1 802 ? -28.541 -4.162 54.657 1.00 51.28 802 GLY A O 1
ATOM 5987 N N . GLY A 1 803 ? -29.783 -4.846 56.384 1.00 40.91 803 GLY A N 1
ATOM 5988 C CA . GLY A 1 803 ? -29.379 -6.251 56.278 1.00 40.91 803 GLY A CA 1
ATOM 5989 C C . GLY A 1 803 ? -30.090 -6.940 55.112 1.00 40.91 803 GLY A C 1
ATOM 5990 O O . GLY A 1 803 ? -31.301 -6.781 54.991 1.00 40.91 803 GLY A O 1
ATOM 5991 N N . ASP A 1 804 ? -29.320 -7.708 54.337 1.00 40.75 804 ASP A N 1
ATOM 5992 C CA . ASP A 1 804 ? -29.661 -8.414 53.092 1.00 40.75 804 ASP A CA 1
ATOM 5993 C C . ASP A 1 804 ? -30.272 -7.531 51.975 1.00 40.75 804 ASP A C 1
ATOM 5995 O O . ASP A 1 804 ? -31.193 -6.746 52.219 1.00 40.75 804 ASP A O 1
ATOM 5999 N N . PRO A 1 805 ? -29.816 -7.668 50.711 1.00 41.47 805 PRO A N 1
ATOM 6000 C CA . PRO A 1 805 ? -30.509 -7.049 49.586 1.00 41.47 805 PRO A CA 1
ATOM 6001 C C . PRO A 1 805 ? -31.958 -7.563 49.588 1.00 41.47 805 PRO A C 1
ATOM 6003 O O . PRO A 1 805 ? -32.174 -8.773 49.722 1.00 41.47 805 PRO A O 1
ATOM 6006 N N . PRO A 1 806 ? -32.988 -6.700 49.497 1.00 40.69 806 PRO A N 1
ATOM 6007 C CA . PRO A 1 806 ? -34.349 -7.194 49.446 1.00 40.69 806 PRO A CA 1
ATOM 6008 C C . PRO A 1 806 ? -34.500 -8.018 48.170 1.00 40.69 806 PRO A C 1
ATOM 6010 O O . PRO A 1 806 ? -34.492 -7.481 47.063 1.00 40.69 806 PRO A O 1
ATOM 6013 N N . ALA A 1 807 ? -34.656 -9.331 48.341 1.00 37.09 807 ALA A N 1
ATOM 6014 C CA . ALA A 1 807 ? -35.116 -10.216 47.289 1.00 37.09 807 ALA A CA 1
ATOM 6015 C C . ALA A 1 807 ? -36.383 -9.607 46.668 1.00 37.09 807 ALA A C 1
ATOM 6017 O O . ALA A 1 807 ? -37.402 -9.466 47.344 1.00 37.09 807 ALA A O 1
ATOM 6018 N N . ALA A 1 808 ? -36.274 -9.227 45.394 1.00 38.25 808 ALA A N 1
ATOM 6019 C CA . ALA A 1 808 ? -37.350 -8.883 44.475 1.00 38.25 808 ALA A CA 1
ATOM 6020 C C . ALA A 1 808 ? -38.460 -7.962 45.025 1.00 38.25 808 ALA A C 1
ATOM 6022 O O . ALA A 1 808 ? -39.443 -8.420 45.596 1.00 38.25 808 ALA A O 1
ATOM 6023 N N . THR A 1 809 ? -38.391 -6.660 44.729 1.00 32.41 809 THR A N 1
ATOM 6024 C CA . THR A 1 809 ? -39.530 -5.922 44.133 1.00 32.41 809 THR A CA 1
ATOM 6025 C C . THR A 1 809 ? -39.097 -4.536 43.639 1.00 32.41 809 THR A C 1
ATOM 6027 O O . THR A 1 809 ? -39.104 -3.550 44.371 1.00 32.41 809 THR A O 1
ATOM 6030 N N . LEU A 1 810 ? -38.806 -4.437 42.340 1.00 41.88 810 LEU A N 1
ATOM 6031 C CA . LEU A 1 810 ? -38.946 -3.186 41.596 1.00 41.88 810 LEU A CA 1
ATOM 6032 C C . LEU A 1 810 ? -40.447 -2.931 41.382 1.00 41.88 810 LEU A C 1
ATOM 6034 O O . LEU A 1 810 ? -41.021 -3.481 40.448 1.00 41.88 810 LEU A O 1
ATOM 6038 N N . ALA A 1 811 ? -41.094 -2.169 42.274 1.00 31.95 811 ALA A N 1
ATOM 6039 C CA . ALA A 1 811 ? -42.261 -1.317 41.978 1.00 31.95 811 ALA A CA 1
ATOM 6040 C C . ALA A 1 811 ? -42.858 -0.696 43.258 1.00 31.95 811 ALA A C 1
ATOM 6042 O O . ALA A 1 811 ? -43.646 -1.340 43.945 1.00 31.95 811 ALA A O 1
ATOM 6043 N N . THR A 1 812 ? -42.558 0.574 43.558 1.00 29.20 812 THR A N 1
ATOM 6044 C CA . THR A 1 812 ? -43.516 1.712 43.619 1.00 29.20 812 THR A CA 1
ATOM 6045 C C . THR A 1 812 ? -42.881 2.952 44.281 1.00 29.20 812 THR A C 1
ATOM 6047 O O . THR A 1 812 ? -42.058 2.808 45.181 1.00 29.20 812 THR A O 1
ATOM 6050 N N . PRO A 1 813 ? -43.249 4.186 43.868 1.00 41.03 813 PRO A N 1
ATOM 6051 C CA . PRO A 1 813 ? -42.632 5.416 44.356 1.00 41.03 813 PRO A CA 1
ATOM 6052 C C . PRO A 1 813 ? -43.185 5.816 45.729 1.00 41.03 813 PRO A C 1
ATOM 6054 O O . PRO A 1 813 ? -44.377 6.097 45.872 1.00 41.03 813 PRO A O 1
ATOM 6057 N N . GLY A 1 814 ? -42.308 5.909 46.728 1.00 29.97 814 GLY A N 1
ATOM 6058 C CA . GLY A 1 814 ? -42.630 6.510 48.019 1.00 29.97 814 GLY A CA 1
ATOM 6059 C C . GLY A 1 814 ? -41.589 6.232 49.102 1.00 29.97 814 GLY A C 1
ATOM 6060 O O . GLY A 1 814 ? -41.407 5.088 49.490 1.00 29.97 814 GLY A O 1
ATOM 6061 N N . ALA A 1 815 ? -41.024 7.320 49.643 1.00 29.11 815 ALA A N 1
ATOM 6062 C CA . ALA A 1 815 ? -40.176 7.432 50.841 1.00 29.11 815 ALA A CA 1
ATOM 6063 C C . ALA A 1 815 ? -38.641 7.326 50.664 1.00 29.11 815 ALA A C 1
ATOM 6065 O O . ALA A 1 815 ? -38.024 6.308 50.934 1.00 29.11 815 ALA A O 1
ATOM 6066 N N . GLY A 1 816 ? -38.015 8.481 50.400 1.00 38.09 816 GLY A N 1
ATOM 6067 C CA . GLY A 1 816 ? -37.032 9.028 51.351 1.00 38.09 816 GLY A CA 1
ATOM 6068 C C . GLY A 1 816 ? -35.582 8.539 51.310 1.00 38.09 816 GLY A C 1
ATOM 6069 O O . GLY A 1 816 ? -34.874 8.745 52.286 1.00 38.09 816 GLY A O 1
ATOM 6070 N N . THR A 1 817 ? -35.132 7.930 50.221 1.00 39.50 817 THR A N 1
ATOM 6071 C CA . THR A 1 817 ? -33.729 7.730 49.785 1.00 39.50 817 THR A CA 1
ATOM 6072 C C . THR A 1 817 ? -33.838 7.443 48.277 1.00 39.50 817 THR A C 1
ATOM 6074 O O . THR A 1 817 ? -34.878 6.891 47.914 1.00 39.50 817 THR A O 1
ATOM 6077 N N . PRO A 1 818 ? -32.927 7.841 47.365 1.00 44.53 818 PRO A N 1
ATOM 6078 C CA . PRO A 1 818 ? -33.035 7.447 45.958 1.00 44.53 818 PRO A CA 1
ATOM 6079 C C . PRO A 1 818 ? -33.079 5.917 45.819 1.00 44.53 818 PRO A C 1
ATOM 6081 O O . PRO A 1 818 ? -32.066 5.234 45.775 1.00 44.53 818 PRO A O 1
ATOM 6084 N N . VAL A 1 819 ? -34.292 5.370 45.810 1.00 47.22 819 VAL A N 1
ATOM 6085 C CA . VAL A 1 819 ? -34.604 4.033 45.318 1.00 47.22 819 VAL A CA 1
ATOM 6086 C C . VAL A 1 819 ? -34.428 4.123 43.803 1.00 47.22 819 VAL A C 1
ATOM 6088 O O . VAL A 1 819 ? -34.794 5.157 43.233 1.00 47.22 819 VAL A O 1
ATOM 6091 N N . ALA A 1 820 ? -33.863 3.097 43.163 1.00 42.41 820 ALA A N 1
ATOM 6092 C CA . ALA A 1 820 ? -33.701 3.029 41.707 1.00 42.41 820 ALA A CA 1
ATOM 6093 C C . ALA A 1 820 ? -34.891 3.689 40.968 1.00 42.41 820 ALA A C 1
ATOM 6095 O O . ALA A 1 820 ? -36.041 3.281 41.158 1.00 42.41 820 ALA A O 1
ATOM 6096 N N . GLY A 1 821 ? -34.617 4.751 40.193 1.00 47.12 821 GLY A N 1
ATOM 6097 C CA . GLY A 1 821 ? -35.618 5.484 39.399 1.00 47.12 821 GLY A CA 1
ATOM 6098 C C . GLY A 1 821 ? -36.008 6.915 39.824 1.00 47.12 821 GLY A C 1
ATOM 6099 O O . GLY A 1 821 ? -36.916 7.467 39.206 1.00 47.12 821 GLY A O 1
ATOM 6100 N N . ALA A 1 822 ? -35.375 7.553 40.823 1.00 50.38 822 ALA A N 1
ATOM 6101 C CA . ALA A 1 822 ? -35.781 8.901 41.288 1.00 50.38 822 ALA A CA 1
ATOM 6102 C C . ALA A 1 822 ? -34.822 10.077 40.969 1.00 50.38 822 ALA A C 1
ATOM 6104 O O . ALA A 1 822 ? -35.219 11.226 41.159 1.00 50.38 822 ALA A O 1
ATOM 6105 N N . ALA A 1 823 ? -33.598 9.832 40.489 1.00 57.72 823 ALA A N 1
ATOM 6106 C CA . ALA A 1 823 ? -32.602 10.888 40.229 1.00 57.72 823 ALA A CA 1
ATOM 6107 C C . ALA A 1 823 ? -31.599 10.516 39.118 1.00 57.72 823 ALA A C 1
ATOM 6109 O O . ALA A 1 823 ? -30.407 10.757 39.263 1.00 57.72 823 ALA A O 1
ATOM 6110 N N . GLY A 1 824 ? -32.060 9.847 38.055 1.00 73.88 824 GLY A N 1
ATOM 6111 C CA . GLY A 1 824 ? -31.158 9.358 37.004 1.00 73.88 824 GLY A CA 1
ATOM 6112 C C . GLY A 1 824 ? -30.201 8.262 37.488 1.00 73.88 824 GLY A C 1
ATOM 6113 O O . GLY A 1 824 ? -29.102 8.170 36.976 1.00 73.88 824 GLY A O 1
ATOM 6114 N N . PHE A 1 825 ? -30.590 7.453 38.483 1.00 84.19 825 PHE A N 1
ATOM 6115 C CA . PHE A 1 825 ? -29.793 6.345 39.030 1.00 84.19 825 PHE A CA 1
ATOM 6116 C C . PHE A 1 825 ? -30.583 5.026 38.997 1.00 84.19 825 PHE A C 1
ATOM 6118 O O . PHE A 1 825 ? -31.755 5.005 39.406 1.00 84.19 825 PHE A O 1
ATOM 6125 N N . ALA A 1 826 ? -29.959 3.940 38.531 1.00 87.81 826 ALA A N 1
ATOM 6126 C CA . ALA A 1 826 ? -30.551 2.603 38.412 1.00 87.81 826 ALA A CA 1
ATOM 6127 C C . ALA A 1 826 ? -29.491 1.485 38.566 1.00 87.81 826 ALA A C 1
ATOM 6129 O O . ALA A 1 826 ? -28.308 1.754 38.414 1.00 87.81 826 ALA A O 1
ATOM 6130 N N . PRO A 1 827 ? -29.866 0.222 38.847 1.00 89.44 827 PRO A N 1
ATOM 6131 C CA . PRO A 1 827 ? -28.910 -0.893 38.810 1.00 89.44 827 PRO A CA 1
ATOM 6132 C C . PRO A 1 827 ? -28.499 -1.263 37.377 1.00 89.44 827 PRO A C 1
ATOM 6134 O O . PRO A 1 827 ? -27.377 -1.698 37.131 1.00 89.44 827 PRO A O 1
ATOM 6137 N N . SER A 1 828 ? -29.423 -1.102 36.430 1.00 93.44 828 SER A N 1
ATOM 6138 C CA . SER A 1 828 ? -29.262 -1.484 35.033 1.00 93.44 828 SER A CA 1
ATOM 6139 C C . SER A 1 828 ? -30.205 -0.689 34.128 1.00 93.44 828 SER A C 1
ATOM 6141 O O . SER A 1 828 ? -31.144 -0.034 34.597 1.00 93.44 828 SER A O 1
ATOM 6143 N N . THR A 1 829 ? -29.977 -0.781 32.822 1.00 94.12 829 THR A N 1
ATOM 6144 C CA . THR A 1 829 ? -30.884 -0.310 31.769 1.00 94.12 829 THR A CA 1
ATOM 6145 C C . THR A 1 829 ? -30.916 -1.313 30.611 1.00 94.12 829 THR A C 1
ATOM 6147 O O . THR A 1 829 ? -30.153 -2.280 30.598 1.00 94.12 829 THR A O 1
ATOM 6150 N N . THR A 1 830 ? -31.812 -1.120 29.644 1.00 95.56 830 THR A N 1
ATOM 6151 C CA . THR A 1 830 ? -31.922 -1.979 28.457 1.00 95.56 830 THR A CA 1
ATOM 6152 C C . THR A 1 830 ? -31.958 -1.167 27.173 1.00 95.56 830 THR A C 1
ATOM 6154 O O . THR A 1 830 ? -32.662 -0.158 27.115 1.00 95.56 830 THR A O 1
ATOM 6157 N N . PHE A 1 831 ? -31.303 -1.673 26.134 1.00 96.00 831 PHE A N 1
ATOM 6158 C CA . PHE A 1 831 ? -31.265 -1.102 24.790 1.00 96.00 831 PHE A CA 1
ATOM 6159 C C . PHE A 1 831 ? -31.746 -2.132 23.762 1.00 96.00 831 PHE A C 1
ATOM 6161 O O . PHE A 1 831 ? -31.530 -3.332 23.939 1.00 96.00 831 PHE A O 1
ATOM 6168 N N . ASP A 1 832 ? -32.421 -1.676 22.707 1.00 94.62 832 ASP A N 1
ATOM 6169 C CA . ASP A 1 832 ? -32.854 -2.528 21.594 1.00 94.62 832 ASP A CA 1
ATOM 6170 C C . ASP A 1 832 ? -31.892 -2.377 20.414 1.00 94.62 832 ASP A C 1
ATOM 6172 O O . ASP A 1 832 ? -31.639 -1.261 19.968 1.00 94.62 832 ASP A O 1
ATOM 6176 N N . PHE A 1 833 ? -31.401 -3.505 19.907 1.00 94.56 833 PHE A N 1
ATOM 6177 C CA . PHE A 1 833 ? -30.520 -3.600 18.748 1.00 94.56 833 PHE A CA 1
ATOM 6178 C C . PHE A 1 833 ? -31.183 -4.465 17.675 1.00 94.56 833 PHE A C 1
ATOM 6180 O O . PHE A 1 833 ? -30.917 -5.663 17.534 1.00 94.56 833 PHE A O 1
ATOM 6187 N N . GLY A 1 834 ? -32.141 -3.881 16.954 1.00 88.56 834 GLY A N 1
ATOM 6188 C CA . GLY A 1 834 ? -32.856 -4.574 15.879 1.00 88.56 834 GLY A CA 1
ATOM 6189 C C . GLY A 1 834 ? -33.669 -5.780 16.367 1.00 88.56 834 GLY A C 1
ATOM 6190 O O . GLY A 1 834 ? -33.706 -6.819 15.696 1.00 88.56 834 GLY A O 1
ATOM 6191 N N . GLY A 1 835 ? -34.304 -5.656 17.538 1.00 88.06 835 GLY A N 1
ATOM 6192 C CA . GLY A 1 835 ? -35.080 -6.715 18.187 1.00 88.06 835 GLY A CA 1
ATOM 6193 C C . GLY A 1 835 ? -34.284 -7.641 19.116 1.00 88.06 835 GLY A C 1
ATOM 6194 O O . GLY A 1 835 ? -34.887 -8.518 19.738 1.00 88.06 835 GLY A O 1
ATOM 6195 N N . ALA A 1 836 ? -32.962 -7.469 19.226 1.00 92.25 836 ALA A N 1
ATOM 6196 C CA . ALA A 1 836 ? -32.155 -8.069 20.287 1.00 92.25 836 ALA A CA 1
ATOM 6197 C C . ALA A 1 836 ? -32.036 -7.079 21.455 1.00 92.25 836 ALA A C 1
ATOM 6199 O O . ALA A 1 836 ? -31.577 -5.955 21.276 1.00 92.25 836 ALA A O 1
ATOM 6200 N N . THR A 1 837 ? -32.448 -7.475 22.659 1.00 95.75 837 THR A N 1
ATOM 6201 C CA . THR A 1 837 ? -32.378 -6.597 23.835 1.00 95.75 837 THR A CA 1
ATOM 6202 C C . THR A 1 837 ? -31.063 -6.808 24.584 1.00 95.75 837 THR A C 1
ATOM 6204 O O . THR A 1 837 ? -30.802 -7.902 25.090 1.00 95.75 837 THR A O 1
ATOM 6207 N N . LEU A 1 838 ? -30.257 -5.753 24.699 1.00 96.94 838 LEU A N 1
ATOM 6208 C CA . LEU A 1 838 ? -29.060 -5.711 25.535 1.00 96.94 838 LEU A CA 1
ATOM 6209 C C . LEU A 1 838 ? -29.416 -5.126 26.901 1.00 96.94 838 LEU A C 1
ATOM 6211 O O . LEU A 1 838 ? -29.918 -4.009 26.986 1.00 96.94 838 LEU A O 1
ATOM 6215 N N . GLY A 1 839 ? -29.157 -5.872 27.971 1.00 97.12 839 GLY A N 1
ATOM 6216 C CA . GLY A 1 839 ? -29.188 -5.365 29.338 1.00 97.12 839 GLY A CA 1
ATOM 6217 C C . GLY A 1 839 ? -27.804 -4.885 29.764 1.00 97.12 839 GLY A C 1
ATOM 6218 O O . GLY A 1 839 ? -26.863 -5.673 29.749 1.00 97.12 839 GLY A O 1
ATOM 6219 N N . LEU A 1 840 ? -27.684 -3.620 30.154 1.00 97.06 840 LEU A N 1
ATOM 6220 C CA . LEU A 1 840 ? -26.447 -3.034 30.667 1.00 97.06 840 LEU A CA 1
ATOM 6221 C C . LEU A 1 840 ? -26.554 -2.890 32.186 1.00 97.06 840 LEU A C 1
ATOM 6223 O O . LEU A 1 840 ? -27.412 -2.152 32.671 1.00 97.06 840 LEU A O 1
ATOM 6227 N N . ILE A 1 841 ? -25.710 -3.601 32.929 1.00 95.94 841 ILE A N 1
ATOM 6228 C CA . ILE A 1 841 ? -25.631 -3.559 34.395 1.00 95.94 841 ILE A CA 1
ATOM 6229 C C . ILE A 1 841 ? -24.442 -2.690 34.782 1.00 95.94 841 ILE A C 1
ATOM 6231 O O . ILE A 1 841 ? -23.327 -2.961 34.350 1.00 95.94 841 ILE A O 1
ATOM 6235 N N . GLY A 1 842 ? -24.667 -1.682 35.620 1.00 93.75 842 GLY A N 1
ATOM 6236 C CA . GLY A 1 842 ? -23.574 -0.915 36.211 1.00 93.75 842 GLY A CA 1
ATOM 6237 C C . GLY A 1 842 ? -23.101 -1.539 37.518 1.00 93.75 842 GLY A C 1
ATOM 6238 O O . GLY A 1 842 ? -23.919 -2.065 38.275 1.00 93.75 842 GLY A O 1
ATOM 6239 N N . PHE A 1 843 ? -21.820 -1.426 37.847 1.00 92.44 843 PHE A N 1
ATOM 6240 C CA . PHE A 1 843 ? -21.308 -1.708 39.188 1.00 92.44 843 PHE A CA 1
ATOM 6241 C C . PHE A 1 843 ? -20.188 -0.739 39.573 1.00 92.44 843 PHE A C 1
ATOM 6243 O O . PHE A 1 843 ? -19.553 -0.114 38.729 1.00 92.44 843 PHE A O 1
ATOM 6250 N N . SER A 1 844 ? -19.961 -0.615 40.875 1.00 91.00 844 SER A N 1
ATOM 6251 C CA . SER A 1 844 ? -18.956 0.255 41.479 1.00 91.00 844 SER A CA 1
ATOM 6252 C C . SER A 1 844 ? -17.842 -0.570 42.120 1.00 91.00 844 SER A C 1
ATOM 6254 O O . SER A 1 844 ? -18.107 -1.630 42.694 1.00 91.00 844 SER A O 1
ATOM 6256 N N . ASN A 1 845 ? -16.597 -0.093 42.077 1.00 89.06 845 ASN A N 1
ATOM 6257 C CA . ASN A 1 845 ? -15.475 -0.756 42.744 1.00 89.06 845 ASN A CA 1
ATOM 6258 C C . ASN A 1 845 ? -15.698 -0.876 44.260 1.00 89.06 845 ASN A C 1
ATOM 6260 O O . ASN A 1 845 ? -16.094 0.068 44.940 1.00 89.06 845 ASN A O 1
ATOM 6264 N N . THR A 1 846 ? -15.371 -2.036 44.832 1.00 88.25 846 THR A N 1
ATOM 6265 C CA . THR A 1 846 ? -15.503 -2.292 46.280 1.00 88.25 846 THR A CA 1
ATOM 6266 C C . THR A 1 846 ? -14.575 -1.433 47.137 1.00 88.25 846 THR A C 1
ATOM 6268 O O . THR A 1 846 ? -14.779 -1.313 48.346 1.00 88.25 846 THR A O 1
ATOM 6271 N N . ASP A 1 847 ? -13.575 -0.810 46.514 1.00 88.38 847 ASP A N 1
ATOM 6272 C CA . ASP A 1 847 ? -12.526 -0.051 47.187 1.00 88.38 847 ASP A CA 1
ATOM 6273 C C . ASP A 1 847 ? -12.877 1.433 47.376 1.00 88.38 847 ASP A C 1
ATOM 6275 O O . ASP A 1 847 ? -12.161 2.132 48.095 1.00 88.38 847 ASP A O 1
ATOM 6279 N N . ILE A 1 848 ? -14.006 1.922 46.834 1.00 90.31 848 ILE A N 1
ATOM 6280 C CA . ILE A 1 848 ? -14.461 3.319 47.000 1.00 90.31 848 ILE A CA 1
ATOM 6281 C C . ILE A 1 848 ? -14.419 3.804 48.462 1.00 90.31 848 ILE A C 1
ATOM 6283 O O . ILE A 1 848 ? -13.958 4.930 48.691 1.00 90.31 848 ILE A O 1
ATOM 6287 N N . PRO A 1 849 ? -14.830 3.018 49.485 1.00 88.62 849 PRO A N 1
ATOM 6288 C CA . PRO A 1 849 ? -14.754 3.459 50.880 1.00 88.62 849 PRO A CA 1
ATOM 6289 C C . PRO A 1 849 ? -13.330 3.785 51.359 1.00 88.62 849 PRO A C 1
ATOM 6291 O O . PRO A 1 849 ? -13.171 4.539 52.319 1.00 88.62 849 PRO A O 1
ATOM 6294 N N . ASN A 1 850 ? -12.309 3.220 50.706 1.00 89.56 850 ASN A N 1
ATOM 6295 C CA . ASN A 1 850 ? -10.895 3.449 51.002 1.00 89.56 850 ASN A CA 1
ATOM 6296 C C . ASN A 1 850 ? -10.280 4.564 50.140 1.00 89.56 850 ASN A C 1
ATOM 6298 O O . ASN A 1 850 ? -9.266 5.138 50.538 1.00 89.56 850 ASN A O 1
ATOM 6302 N N . LEU A 1 851 ? -10.877 4.866 48.982 1.00 89.62 851 LEU A N 1
ATOM 6303 C CA . LEU A 1 851 ? -10.389 5.865 48.022 1.00 89.62 851 LEU A CA 1
ATOM 6304 C C . LEU A 1 851 ? -11.031 7.248 48.207 1.00 89.62 851 LEU A C 1
ATOM 6306 O O . LEU A 1 851 ? -10.468 8.258 47.795 1.00 89.62 851 LEU A O 1
ATOM 6310 N N . THR A 1 852 ? -12.183 7.315 48.874 1.00 89.25 852 THR A N 1
ATOM 6311 C CA . THR A 1 852 ? -12.931 8.560 49.098 1.00 89.25 852 THR A CA 1
ATOM 6312 C C . THR A 1 852 ? -12.779 9.085 50.525 1.00 89.25 852 THR A C 1
ATOM 6314 O O . THR A 1 852 ? -12.329 8.400 51.448 1.00 89.25 852 THR A O 1
ATOM 6317 N N . ARG A 1 853 ? -13.157 10.352 50.746 1.00 90.25 853 ARG A N 1
ATOM 6318 C CA . ARG A 1 853 ? -13.141 10.941 52.094 1.00 90.25 853 ARG A CA 1
ATOM 6319 C C . ARG A 1 853 ? -14.128 10.198 53.008 1.00 90.25 853 ARG A C 1
ATOM 6321 O O . ARG A 1 853 ? -15.262 9.956 52.593 1.00 90.25 853 ARG A O 1
ATOM 6328 N N . PRO A 1 854 ? -13.778 9.924 54.280 1.00 88.44 854 PRO A N 1
ATOM 6329 C CA . PRO A 1 854 ? -14.699 9.287 55.216 1.00 88.44 854 PRO A CA 1
ATOM 6330 C C . PRO A 1 854 ? -16.055 10.006 55.283 1.00 88.44 854 PRO A C 1
ATOM 6332 O O . PRO A 1 854 ? -16.122 11.198 55.585 1.00 88.44 854 PRO A O 1
ATOM 6335 N N . GLY A 1 855 ? -17.132 9.266 55.014 1.00 85.38 855 GLY A N 1
ATOM 6336 C CA . GLY A 1 855 ? -18.504 9.780 54.997 1.00 85.38 855 GLY A CA 1
ATOM 6337 C C . GLY A 1 855 ? -18.980 10.359 53.659 1.00 85.38 855 GLY A C 1
ATOM 6338 O O . GLY A 1 855 ? -20.161 10.680 53.566 1.00 85.38 855 GLY A O 1
ATOM 6339 N N . ALA A 1 856 ? -18.129 10.451 52.629 1.00 88.19 856 ALA A N 1
ATOM 6340 C CA . ALA A 1 856 ? -18.512 10.957 51.305 1.00 88.19 856 ALA A CA 1
ATOM 6341 C C . ALA A 1 856 ? -19.631 10.131 50.651 1.00 88.19 856 ALA A C 1
ATOM 6343 O O . ALA A 1 856 ? -20.499 10.696 49.992 1.00 88.19 856 ALA A O 1
ATOM 6344 N N . LEU A 1 857 ? -19.649 8.819 50.901 1.00 84.62 857 LEU A N 1
ATOM 6345 C CA . LEU A 1 857 ? -20.681 7.903 50.413 1.00 84.62 857 LEU A CA 1
ATOM 6346 C C . LEU A 1 857 ? -22.018 8.013 51.147 1.00 84.62 857 LEU A C 1
ATOM 6348 O O . LEU A 1 857 ? -23.022 7.547 50.621 1.00 84.62 857 LEU A O 1
ATOM 6352 N N . GLY A 1 858 ? -22.065 8.601 52.348 1.00 79.25 858 GLY A N 1
ATOM 6353 C CA . GLY A 1 858 ? -23.282 8.612 53.159 1.00 79.25 858 GLY A CA 1
ATOM 6354 C C . GLY A 1 858 ? -24.466 9.215 52.385 1.00 79.25 858 GLY A C 1
ATOM 6355 O O . GLY A 1 858 ? -24.323 10.314 51.847 1.00 79.25 858 GLY A O 1
ATOM 6356 N N . PRO A 1 859 ? -25.637 8.545 52.325 1.00 79.31 859 PRO A N 1
ATOM 6357 C CA . PRO A 1 859 ? -26.094 7.418 53.151 1.00 79.31 859 PRO A CA 1
ATOM 6358 C C . PRO A 1 859 ? -25.900 6.011 52.537 1.00 79.31 859 PRO A C 1
ATOM 6360 O O . PRO A 1 859 ? -26.654 5.105 52.887 1.00 79.31 859 PRO A O 1
ATOM 6363 N N . TYR A 1 860 ? -24.961 5.825 51.612 1.00 84.06 860 TYR A N 1
ATOM 6364 C CA . TYR A 1 860 ? -24.735 4.569 50.891 1.00 84.06 860 TYR A CA 1
ATOM 6365 C C . TYR A 1 860 ? -23.496 3.799 51.376 1.00 84.06 860 TYR A C 1
ATOM 6367 O O . TYR A 1 860 ? -22.565 4.365 51.951 1.00 84.06 860 TYR A O 1
ATOM 6375 N N . GLU A 1 861 ? -23.484 2.495 51.112 1.00 85.44 861 GLU A N 1
ATOM 6376 C CA . GLU A 1 861 ? -22.338 1.594 51.215 1.00 85.44 861 GLU A CA 1
ATOM 6377 C C . GLU A 1 861 ? -22.182 0.783 49.921 1.00 85.44 861 GLU A C 1
ATOM 6379 O O . GLU A 1 861 ? -23.155 0.556 49.202 1.00 85.44 861 GLU A O 1
ATOM 6384 N N . VAL A 1 862 ? -20.952 0.367 49.618 1.00 88.81 862 VAL A N 1
ATOM 6385 C CA . VAL A 1 862 ? -20.643 -0.473 48.454 1.00 88.81 862 VAL A CA 1
ATOM 6386 C C . VAL A 1 862 ? -20.439 -1.906 48.934 1.00 88.81 862 VAL A C 1
ATOM 6388 O O . VAL A 1 862 ? -19.641 -2.137 49.845 1.00 88.81 862 VAL A O 1
ATOM 6391 N N . ILE A 1 863 ? -21.169 -2.854 48.348 1.00 88.44 863 ILE A N 1
ATOM 6392 C CA . ILE A 1 863 ? -21.061 -4.290 48.652 1.00 88.44 863 ILE A CA 1
ATOM 6393 C C . ILE A 1 863 ? -20.321 -5.042 47.539 1.00 88.44 863 ILE A C 1
ATOM 6395 O O . ILE A 1 863 ? -20.061 -4.489 46.470 1.00 88.44 863 ILE A O 1
ATOM 6399 N N . ASP A 1 864 ? -19.984 -6.309 47.788 1.00 87.69 864 ASP A N 1
ATOM 6400 C CA . ASP A 1 864 ? -19.423 -7.202 46.768 1.00 87.69 864 ASP A CA 1
ATOM 6401 C C . ASP A 1 864 ? -20.361 -7.272 45.540 1.00 87.69 864 ASP A C 1
ATOM 6403 O O . ASP A 1 864 ? -21.560 -7.523 45.716 1.00 87.69 864 ASP A O 1
ATOM 6407 N N . PRO A 1 865 ? -19.860 -7.010 44.317 1.00 88.56 865 PRO A N 1
ATOM 6408 C CA . PRO A 1 865 ? -20.695 -6.885 43.128 1.00 88.56 865 PRO A CA 1
ATOM 6409 C C . PRO A 1 865 ? -21.148 -8.222 42.532 1.00 88.56 865 PRO A C 1
ATOM 6411 O O . PRO A 1 865 ? -22.136 -8.228 41.800 1.00 88.56 865 PRO A O 1
ATOM 6414 N N . ILE A 1 866 ? -20.503 -9.352 42.848 1.00 88.88 866 ILE A N 1
ATOM 6415 C CA . ILE A 1 866 ? -20.700 -10.620 42.122 1.00 88.88 866 ILE A CA 1
ATOM 6416 C C . ILE A 1 866 ? -22.144 -11.119 42.241 1.00 88.88 866 ILE A C 1
ATOM 6418 O O . ILE A 1 866 ? -22.805 -11.408 41.237 1.00 88.88 866 ILE A O 1
ATOM 6422 N N . ALA A 1 867 ? -22.660 -11.219 43.469 1.00 88.00 867 ALA A N 1
ATOM 6423 C CA . ALA A 1 867 ? -24.025 -11.696 43.693 1.00 88.00 867 ALA A CA 1
ATOM 6424 C C . ALA A 1 867 ? -25.084 -10.722 43.127 1.00 88.00 867 ALA A C 1
ATOM 6426 O O . ALA A 1 867 ? -25.940 -11.181 42.369 1.00 88.00 867 ALA A O 1
ATOM 6427 N N . PRO A 1 868 ? -25.012 -9.399 43.383 1.00 88.06 868 PRO A N 1
ATOM 6428 C CA . PRO A 1 868 ? -25.920 -8.427 42.772 1.00 88.06 868 PRO A CA 1
ATOM 6429 C C . PRO A 1 868 ? -25.913 -8.418 41.233 1.00 88.06 868 PRO A C 1
ATOM 6431 O O . PRO A 1 868 ? -26.985 -8.364 40.632 1.00 88.06 868 PRO A O 1
ATOM 6434 N N . ILE A 1 869 ? -24.743 -8.513 40.582 1.00 90.44 869 ILE A N 1
ATOM 6435 C CA . ILE A 1 869 ? -24.645 -8.615 39.113 1.00 90.44 869 ILE A CA 1
ATOM 6436 C C . ILE A 1 869 ? -25.327 -9.893 38.626 1.00 90.44 869 ILE A C 1
ATOM 6438 O O . ILE A 1 869 ? -26.114 -9.847 37.682 1.00 90.44 869 ILE A O 1
ATOM 6442 N N . THR A 1 870 ? -25.066 -11.028 39.281 1.00 91.62 870 THR A N 1
ATOM 6443 C CA . THR A 1 870 ? -25.655 -12.323 38.909 1.00 91.62 870 THR A CA 1
ATOM 6444 C C . THR A 1 870 ? -27.183 -12.297 39.008 1.00 91.62 870 THR A C 1
ATOM 6446 O O . THR A 1 870 ? -27.873 -12.742 38.085 1.00 91.62 870 THR A O 1
ATOM 6449 N N . ASP A 1 871 ? -27.719 -11.743 40.098 1.00 89.25 871 ASP A N 1
ATOM 6450 C CA . ASP A 1 871 ? -29.161 -11.628 40.325 1.00 89.25 871 ASP A CA 1
ATOM 6451 C C . ASP A 1 871 ? -29.820 -10.686 39.306 1.00 89.25 871 ASP A C 1
ATOM 6453 O O . ASP A 1 871 ? -30.877 -10.999 38.747 1.00 89.25 871 ASP A O 1
ATOM 6457 N N . GLU A 1 872 ? -29.186 -9.552 39.007 1.00 92.75 872 GLU A N 1
ATOM 6458 C CA . GLU A 1 872 ? -29.714 -8.589 38.042 1.00 92.75 872 GLU A CA 1
ATOM 6459 C C . GLU A 1 872 ? -29.618 -9.102 36.599 1.00 92.75 872 GLU A C 1
ATOM 6461 O O . GLU A 1 872 ? -30.554 -8.924 35.816 1.00 92.75 872 GLU A O 1
ATOM 6466 N N . ALA A 1 873 ? -28.554 -9.829 36.253 1.00 94.62 873 ALA A N 1
ATOM 6467 C CA . ALA A 1 873 ? -28.433 -10.520 34.973 1.00 94.62 873 ALA A CA 1
ATOM 6468 C C . ALA A 1 873 ? -29.538 -11.569 34.796 1.00 94.62 873 ALA A C 1
ATOM 6470 O O . ALA A 1 873 ? -30.133 -11.666 33.718 1.00 94.62 873 ALA A O 1
ATOM 6471 N N . ALA A 1 874 ? -29.863 -12.328 35.850 1.00 94.56 874 ALA A N 1
ATOM 6472 C CA . ALA A 1 874 ? -30.981 -13.266 35.833 1.00 94.56 874 ALA A CA 1
ATOM 6473 C C . ALA A 1 874 ? -32.319 -12.539 35.621 1.00 94.56 874 ALA A C 1
ATOM 6475 O O . ALA A 1 874 ? -33.098 -12.936 34.752 1.00 94.56 874 ALA A O 1
ATOM 6476 N N . ARG A 1 875 ? -32.552 -11.425 36.329 1.00 95.38 875 ARG A N 1
ATOM 6477 C CA . ARG A 1 875 ? -33.757 -10.597 36.169 1.00 95.38 875 ARG A CA 1
ATOM 6478 C C . ARG A 1 875 ? -33.890 -10.028 34.754 1.00 95.38 875 ARG A C 1
ATOM 6480 O O . ARG A 1 875 ? -34.987 -10.034 34.195 1.00 95.38 875 ARG A O 1
ATOM 6487 N N . LEU A 1 876 ? -32.801 -9.530 34.168 1.00 94.81 876 LEU A N 1
ATOM 6488 C CA . LEU A 1 876 ? -32.782 -8.996 32.803 1.00 94.81 876 LEU A CA 1
ATOM 6489 C C . LEU A 1 876 ? -33.069 -10.091 31.771 1.00 94.81 876 LEU A C 1
ATOM 6491 O O . LEU A 1 876 ? -33.880 -9.876 30.871 1.00 94.81 876 LEU A O 1
ATOM 6495 N N . ARG A 1 877 ? -32.490 -11.287 31.935 1.00 96.19 877 ARG A N 1
ATOM 6496 C CA . ARG A 1 877 ? -32.784 -12.448 31.078 1.00 96.19 877 ARG A CA 1
ATOM 6497 C C . ARG A 1 877 ? -34.240 -12.899 31.197 1.00 96.19 877 ARG A C 1
ATOM 6499 O O . ARG A 1 877 ? -34.878 -13.156 30.181 1.00 96.19 877 ARG A O 1
ATOM 6506 N N . GLU A 1 878 ? -34.801 -12.938 32.407 1.00 95.38 878 GLU A N 1
ATOM 6507 C CA . GLU A 1 878 ? -36.234 -13.200 32.617 1.00 95.38 878 GLU A CA 1
ATOM 6508 C C . GLU A 1 878 ? -37.124 -12.128 31.969 1.00 95.38 878 GLU A C 1
ATOM 6510 O O . GLU A 1 878 ? -38.216 -12.435 31.488 1.00 95.38 878 GLU A O 1
ATOM 6515 N N . ALA A 1 879 ? -36.646 -10.881 31.914 1.00 92.50 879 ALA A N 1
ATOM 6516 C CA . ALA A 1 879 ? -37.307 -9.770 31.237 1.00 92.50 879 ALA A CA 1
ATOM 6517 C C . ALA A 1 879 ? -37.106 -9.757 29.706 1.00 92.50 879 ALA A C 1
ATOM 6519 O O . ALA A 1 879 ? -37.677 -8.896 29.039 1.00 92.50 879 ALA A O 1
ATOM 6520 N N . GLY A 1 880 ? -36.353 -10.710 29.145 1.00 94.44 880 GLY A N 1
ATOM 6521 C CA . GLY A 1 880 ? -36.166 -10.874 27.702 1.00 94.44 880 GLY A CA 1
ATOM 6522 C C . GLY A 1 880 ? -34.858 -10.319 27.135 1.00 94.44 880 GLY A C 1
ATOM 6523 O O . GLY A 1 880 ? -34.699 -10.335 25.917 1.00 94.44 880 GLY A O 1
ATOM 6524 N N . ALA A 1 881 ? -33.916 -9.863 27.970 1.00 95.50 881 ALA A N 1
ATOM 6525 C CA . ALA A 1 881 ? -32.581 -9.494 27.502 1.00 95.50 881 ALA A CA 1
ATOM 6526 C C . ALA A 1 881 ? -31.870 -10.715 26.897 1.00 95.50 881 ALA A C 1
ATOM 6528 O O . ALA A 1 881 ? -31.706 -11.748 27.552 1.00 95.50 881 ALA A O 1
ATOM 6529 N N . THR A 1 882 ? -31.449 -10.590 25.640 1.00 93.75 882 THR A N 1
ATOM 6530 C CA . THR A 1 882 ? -30.699 -11.613 24.903 1.00 93.75 882 THR A CA 1
ATOM 6531 C C . THR A 1 882 ? -29.207 -11.534 25.195 1.00 93.75 882 THR A C 1
ATOM 6533 O O . THR A 1 882 ? -28.525 -12.556 25.186 1.00 93.75 882 THR A O 1
ATOM 6536 N N . ILE A 1 883 ? -28.713 -10.328 25.480 1.00 93.69 883 ILE A N 1
ATOM 6537 C CA . ILE A 1 883 ? -27.321 -10.035 25.823 1.00 93.69 883 ILE A CA 1
ATOM 6538 C C . ILE A 1 883 ? -27.327 -9.306 27.167 1.00 93.69 883 ILE A C 1
ATOM 6540 O O . ILE A 1 883 ? -28.203 -8.478 27.417 1.00 93.69 883 ILE A O 1
ATOM 6544 N N . VAL A 1 884 ? -26.373 -9.622 28.040 1.00 95.25 884 VAL A N 1
ATOM 6545 C CA . VAL A 1 884 ? -26.155 -8.885 29.290 1.00 95.25 884 VAL A CA 1
ATOM 6546 C C . VAL A 1 884 ? -24.688 -8.495 29.355 1.00 95.25 884 VAL A C 1
ATOM 6548 O O . VAL A 1 884 ? -23.831 -9.368 29.254 1.00 95.25 884 VAL A O 1
ATOM 6551 N N . VAL A 1 885 ? -24.430 -7.201 29.521 1.00 95.19 885 VAL A N 1
ATOM 6552 C CA . VAL A 1 885 ? -23.096 -6.621 29.695 1.00 95.19 885 VAL A CA 1
ATOM 6553 C C . VAL A 1 885 ? -23.028 -6.018 31.092 1.00 95.19 885 VAL A C 1
ATOM 6555 O O . VAL A 1 885 ? -23.933 -5.283 31.491 1.00 95.19 885 VAL A O 1
ATOM 6558 N N . ALA A 1 886 ? -21.975 -6.341 31.839 1.00 92.81 886 ALA A N 1
ATOM 6559 C CA . ALA A 1 886 ? -21.647 -5.669 33.089 1.00 92.81 886 ALA A CA 1
ATOM 6560 C C . ALA A 1 886 ? -20.555 -4.628 32.820 1.00 92.81 886 ALA A C 1
ATOM 6562 O O . ALA A 1 886 ? -19.578 -4.918 32.137 1.00 92.81 886 ALA A O 1
ATOM 6563 N N . MET A 1 887 ? -20.740 -3.425 33.348 1.00 92.56 887 MET A N 1
ATOM 6564 C CA . MET A 1 887 ? -19.862 -2.278 33.154 1.00 92.56 887 MET A CA 1
ATOM 6565 C C . MET A 1 887 ? -19.589 -1.635 34.510 1.00 92.56 887 MET A C 1
ATOM 6567 O O . MET A 1 887 ? -20.519 -1.346 35.263 1.00 92.56 887 MET A O 1
ATOM 6571 N N . GLY A 1 888 ? -18.327 -1.395 34.836 1.00 89.19 888 GLY A N 1
ATOM 6572 C CA . GLY A 1 888 ? -17.973 -0.759 36.096 1.00 89.19 888 GLY A CA 1
ATOM 6573 C C . GLY A 1 888 ? -16.502 -0.398 36.166 1.00 89.19 888 GLY A C 1
ATOM 6574 O O . GLY A 1 888 ? -15.662 -1.047 35.545 1.00 89.19 888 GLY A O 1
ATOM 6575 N N . HIS A 1 889 ? -16.206 0.652 36.923 1.00 86.94 889 HIS A N 1
ATOM 6576 C CA . HIS A 1 889 ? -14.862 1.187 37.085 1.00 86.94 889 HIS A CA 1
ATOM 6577 C C . HIS A 1 889 ? -14.040 0.270 38.006 1.00 86.94 889 HIS A C 1
ATOM 6579 O O . HIS A 1 889 ? -14.006 0.450 39.223 1.00 86.94 889 HIS A O 1
ATOM 6585 N N . SER A 1 890 ? -13.424 -0.767 37.435 1.00 83.94 890 SER A N 1
ATOM 6586 C CA . SER A 1 890 ? -12.544 -1.714 38.127 1.00 83.94 890 SER A CA 1
ATOM 6587 C C . SER A 1 890 ? -11.310 -1.999 37.274 1.00 83.94 890 SER A C 1
ATOM 6589 O O . SER A 1 890 ? -11.423 -2.272 36.084 1.00 83.94 890 SER A O 1
ATOM 6591 N N . GLY A 1 891 ? -10.124 -1.902 37.875 1.00 76.12 891 GLY A N 1
ATOM 6592 C CA . GLY A 1 891 ? -8.861 -2.036 37.152 1.00 76.12 891 GLY A CA 1
ATOM 6593 C C . GLY A 1 891 ? -8.390 -3.483 37.006 1.00 76.12 891 GLY A C 1
ATOM 6594 O O . GLY A 1 891 ? -8.565 -4.311 37.906 1.00 76.12 891 GLY A O 1
ATOM 6595 N N . ALA A 1 892 ? -7.701 -3.762 35.900 1.00 82.00 892 ALA A N 1
ATOM 6596 C CA . ALA A 1 892 ? -6.787 -4.894 35.816 1.00 82.00 892 ALA A CA 1
ATOM 6597 C C . ALA A 1 892 ? -5.574 -4.650 36.735 1.00 82.00 892 ALA A C 1
ATOM 6599 O O . ALA A 1 892 ? -5.132 -3.518 36.933 1.00 82.00 892 ALA A O 1
ATOM 6600 N N . THR A 1 893 ? -5.022 -5.714 37.313 1.00 84.62 893 THR A N 1
ATOM 6601 C CA . THR A 1 893 ? -3.817 -5.660 38.163 1.00 84.62 893 THR A CA 1
ATOM 6602 C C . THR A 1 893 ? -2.552 -6.130 37.444 1.00 84.62 893 THR A C 1
ATOM 6604 O O . THR A 1 893 ? -1.473 -6.119 38.035 1.00 84.62 893 THR A O 1
ATOM 6607 N N . GLY A 1 894 ? -2.678 -6.558 36.188 1.00 87.31 894 GLY A N 1
ATOM 6608 C CA . GLY A 1 894 ? -1.585 -6.994 35.324 1.00 87.31 894 GLY A CA 1
ATOM 6609 C C . GLY A 1 894 ? -2.102 -7.453 33.961 1.00 87.31 894 GLY A C 1
ATOM 6610 O O . GLY A 1 894 ? -3.280 -7.270 33.659 1.00 87.31 894 GLY A O 1
ATOM 6611 N N . GLY A 1 895 ? -1.242 -8.110 33.183 1.00 83.94 895 GLY A N 1
ATOM 6612 C CA . GLY A 1 895 ? -1.537 -8.498 31.799 1.00 83.94 895 GLY A CA 1
ATOM 6613 C C . GLY A 1 895 ? -1.252 -7.373 30.801 1.00 83.94 895 GLY A C 1
ATOM 6614 O O . GLY A 1 895 ? -0.650 -6.360 31.166 1.00 83.94 895 GLY A O 1
ATOM 6615 N N . ASP A 1 896 ? -1.668 -7.570 29.555 1.00 78.69 896 ASP A N 1
ATOM 6616 C CA . ASP A 1 896 ? -1.665 -6.542 28.509 1.00 78.69 896 ASP A CA 1
ATOM 6617 C C . ASP A 1 896 ? -3.104 -6.162 28.111 1.00 78.69 896 ASP A C 1
ATOM 6619 O O . ASP A 1 896 ? -4.067 -6.601 28.740 1.00 78.69 896 ASP A O 1
ATOM 6623 N N . LEU A 1 897 ? -3.266 -5.296 27.103 1.00 69.94 897 LEU A N 1
ATOM 6624 C CA . LEU A 1 897 ? -4.586 -4.847 26.638 1.00 69.94 897 LEU A CA 1
ATOM 6625 C C . LEU A 1 897 ? -5.459 -6.010 26.120 1.00 69.94 897 LEU A C 1
ATOM 6627 O O . LEU A 1 897 ? -6.682 -5.903 26.111 1.00 69.94 897 LEU A O 1
ATOM 6631 N N . THR A 1 898 ? -4.840 -7.111 25.690 1.00 71.94 898 THR A N 1
ATOM 6632 C CA . THR A 1 898 ? -5.499 -8.255 25.045 1.00 71.94 898 THR A CA 1
ATOM 6633 C C . THR A 1 898 ? -5.623 -9.496 25.927 1.00 71.94 898 THR A C 1
ATOM 6635 O O . THR A 1 898 ? -6.494 -10.322 25.669 1.00 71.94 898 THR A O 1
ATOM 6638 N N . ASP A 1 899 ? -4.817 -9.603 26.981 1.00 78.12 899 ASP A N 1
ATOM 6639 C CA . ASP A 1 899 ? -4.896 -10.625 28.027 1.00 78.12 899 ASP A CA 1
ATOM 6640 C C . ASP A 1 899 ? -4.722 -9.976 29.416 1.00 78.12 899 ASP A C 1
ATOM 6642 O O . ASP A 1 899 ? -3.700 -10.166 30.093 1.00 78.12 899 ASP A O 1
ATOM 6646 N N . PRO A 1 900 ? -5.675 -9.125 29.848 1.00 86.06 900 PRO A N 1
ATOM 6647 C CA . PRO A 1 900 ? -5.610 -8.503 31.160 1.00 86.06 900 PRO A CA 1
ATOM 6648 C C . PRO A 1 900 ? -5.813 -9.551 32.260 1.00 86.06 900 PRO A C 1
ATOM 6650 O O . PRO A 1 900 ? -6.474 -10.571 32.086 1.00 86.06 900 PRO A O 1
ATOM 6653 N N . THR A 1 901 ? -5.299 -9.272 33.456 1.00 87.31 901 THR A N 1
ATOM 6654 C CA . THR A 1 901 ? -5.521 -10.104 34.649 1.00 87.31 901 THR A CA 1
ATOM 6655 C C . THR A 1 901 ? -5.942 -9.244 35.830 1.00 87.31 901 THR A C 1
ATOM 6657 O O . THR A 1 901 ? -5.529 -8.089 35.955 1.00 87.31 901 THR A O 1
ATOM 6660 N N . GLY A 1 902 ? -6.726 -9.805 36.749 1.00 84.88 902 GLY A N 1
ATOM 6661 C CA . GLY A 1 902 ? -7.076 -9.150 38.008 1.00 84.88 902 GLY A CA 1
ATOM 6662 C C . GLY A 1 902 ? -8.576 -9.074 38.278 1.00 84.88 902 GLY A C 1
ATOM 6663 O O . GLY A 1 902 ? -9.359 -9.723 37.588 1.00 84.88 902 GLY A O 1
ATOM 6664 N N . PRO A 1 903 ? -8.988 -8.258 39.266 1.00 77.31 903 PRO A N 1
ATOM 6665 C CA . PRO A 1 903 ? -10.341 -8.279 39.820 1.00 77.31 903 PRO A CA 1
A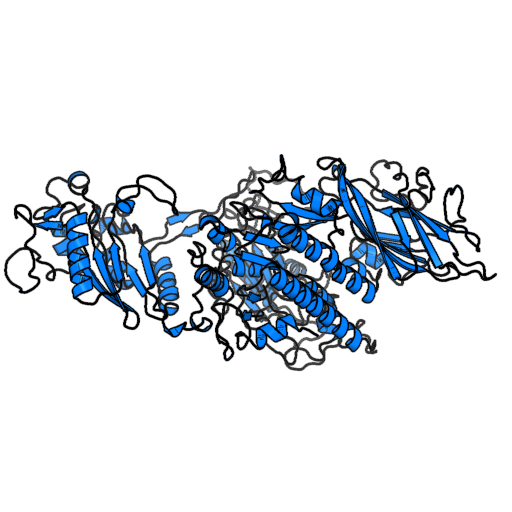TOM 6666 C C . PRO A 1 903 ? -11.462 -8.044 38.808 1.00 77.31 903 PRO A C 1
ATOM 6668 O O . PRO A 1 903 ? -12.536 -8.598 38.988 1.00 77.31 903 PRO A O 1
ATOM 6671 N N . VAL A 1 904 ? -11.224 -7.243 37.763 1.00 80.81 904 VAL A N 1
ATOM 6672 C CA . VAL A 1 904 ? -12.208 -7.006 36.692 1.00 80.81 904 VAL A CA 1
ATOM 6673 C C . VAL A 1 904 ? -12.371 -8.207 35.752 1.00 80.81 904 VAL A C 1
ATOM 6675 O O . VAL A 1 904 ? -13.445 -8.395 35.198 1.00 80.81 904 VAL A O 1
ATOM 6678 N N . VAL A 1 905 ? -11.326 -9.027 35.596 1.00 82.06 905 VAL A N 1
ATOM 6679 C CA . VAL A 1 905 ? -11.312 -10.235 34.747 1.00 82.06 905 VAL A CA 1
ATOM 6680 C C . VAL A 1 905 ? -11.832 -11.455 35.508 1.00 82.06 905 VAL A C 1
ATOM 6682 O O . VAL A 1 905 ? -12.440 -12.342 34.918 1.00 82.06 905 VAL A O 1
ATOM 6685 N N . ASP A 1 906 ? -11.610 -11.493 36.824 1.00 76.50 906 ASP A N 1
ATOM 6686 C CA . ASP A 1 906 ? -12.123 -12.541 37.713 1.00 76.50 906 ASP A CA 1
ATOM 6687 C C . ASP A 1 906 ? -13.646 -12.433 37.974 1.00 76.50 906 ASP A C 1
ATOM 6689 O O . ASP A 1 906 ? -14.241 -13.380 38.502 1.00 76.50 906 ASP A O 1
ATOM 6693 N N . LEU A 1 907 ? -14.243 -11.273 37.666 1.00 75.06 907 LEU A N 1
ATOM 6694 C CA . LEU A 1 907 ? -15.646 -10.891 37.898 1.00 75.06 907 LEU A CA 1
ATOM 6695 C C . LEU A 1 907 ? -16.590 -11.533 36.874 1.00 75.06 907 LEU A C 1
ATOM 6697 O O . LEU A 1 907 ? -17.652 -12.046 37.310 1.00 75.06 907 LEU A O 1
#

Secondary structure (DSSP, 8-state):
--HHHHHHHHSEEEBBTBBBPPSS-SHHHHHHHHHHSS-HHHH---SSEE--TT-S-TT--EETTSTT---S--HHHHHHHTT--EEEES-TTGGG-SSPPSSEEEEEEEE-B--EEEESSPPTTHHHHHHHHT-EEEE-PPEEP-S-BSPPP-SS--EEEEEEE-B--SSGGG---EEEEEEEE----SSS----EEEEEE-PPPP--SS-SS--TT-PPP----BGGGEEEEE-TT-EEEEEEE--GGGTT-EEEEEEEEEEE-TTSS-EEEEEPPPEEEEEEETT--SSTTTTSTTTHHHHHHHHSPPP----HHHHHTTSS-HHHHHHHHHTHHHHHHHHHHIIIIIS----SEEEE--THHHHHHHHHTGGG--B-TTSPBPTTTT-TT-SS-----HHHHHHHHHHHHHHHHHHHHHHHHHH-S--EEEE-S--BEE--EEE-HHHHHHHTTSSSS---STT-PPPPPTTSPPPPTT--SPP-S-SEEEEEETTEEEEEE-BTTTSTT--B-GGGHHHHHHHHHHHHHT---SS-TT---EEEEEEGGGGG-BTTB----TTTS-SEEEEEPTTEESSS---S-SEEE-S--EE--S-TT-EEGGGTEE-SBPEEEESTTBPP-SPBS--BGGGHHHHHHHHHTS---TT--PPP-GGGBTTGGG----EEEE-S--TT--SPEEEES----STT----EEEE-SHHHHHHHHHHHHHH-TT-EEEEE-S-SSSS--HHHHTTTTHHHHHHHHHHT--EE---SGGGSS-HHHIIIIIGGG-SS-EE-SSEEETT--S--SS------SSS--TTSSSEESEEEEEETTEEEEEEEE--TTHHHHSPTTTTTTEEE--SHHHHHHHHHHHHHTT-SEEEEEE----SEE-SSSEESTTT--

pLDDT: mean 89.99, std 13.34, range [29.11, 98.81]

Organism: NCBI:txid1645740

Radius of gyration: 33.01 Å; chains: 1; bounding box: 85×65×102 Å